Protein 3ZC4 (pdb70)

Solvent-accessible surface area: 58776 Å² total

CATH classification: 1.20.120.1610 (+1 more: 2.30.30.1260)

Structure (mmCIF, N/CA/C/O backbone):
data_3ZC4
#
_entry.id   3ZC4
#
_cell.length_a   285.000
_cell.length_b   53.720
_cell.length_c   216.680
_cell.angle_alpha   90.00
_cell.angle_beta   124.65
_cell.angle_gamma   90.00
#
_symmetry.space_group_name_H-M   'C 1 2 1'
#
loop_
_entity.id
_entity.type
_entity.pdbx_description
1 polymer SSO1398
2 non-polymer DI(HYDROXYETHYL)ETHER
3 water water
#
loop_
_atom_site.group_PDB
_atom_site.id
_atom_site.type_symbol
_atom_site.label_atom_id
_atom_site.label_alt_id
_atom_site.label_comp_id
_atom_site.label_asym_id
_atom_site.label_entity_id
_atom_site.label_seq_id
_atom_site.pdbx_PDB_ins_code
_atom_site.Cartn_x
_atom_site.Cartn_y
_atom_site.Cartn_z
_atom_site.occupancy
_atom_site.B_iso_or_equiv
_atom_site.auth_seq_id
_atom_site.auth_comp_id
_atom_site.auth_asym_id
_atom_site.auth_atom_id
_atom_site.pdbx_PDB_model_num
ATOM 1 N N . PRO A 1 8 ? -1.577 -28.972 246.984 1.00 117.59 6 PRO A N 1
ATOM 2 C CA . PRO A 1 8 ? -1.069 -30.269 246.535 1.00 107.39 6 PRO A CA 1
ATOM 3 C C . PRO A 1 8 ? -0.965 -31.280 247.675 1.00 91.86 6 PRO A C 1
ATOM 4 O O . PRO A 1 8 ? 0.121 -31.789 247.967 1.00 83.60 6 PRO A O 1
ATOM 8 N N . VAL A 1 9 ? -2.102 -31.586 248.291 1.00 90.16 7 VAL A N 1
ATOM 9 C CA . VAL A 1 9 ? -2.133 -32.430 249.487 1.00 79.00 7 VAL A CA 1
ATOM 10 C C . VAL A 1 9 ? -1.396 -33.770 249.281 1.00 69.36 7 VAL A C 1
ATOM 11 O O . VAL A 1 9 ? -0.808 -34.306 250.222 1.00 60.89 7 VAL A O 1
ATOM 15 N N . ALA A 1 10 ? -1.393 -34.315 248.066 1.00 72.39 8 ALA A N 1
ATOM 16 C CA . ALA A 1 10 ? -0.730 -35.606 247.866 1.00 65.55 8 ALA A CA 1
ATOM 17 C C . ALA A 1 10 ? 0.795 -35.598 247.684 1.00 63.31 8 ALA A C 1
ATOM 18 O O . ALA A 1 10 ? 1.488 -36.417 248.289 1.00 55.95 8 ALA A O 1
ATOM 20 N N . GLU A 1 11 ? 1.307 -34.721 246.822 1.00 71.86 9 GLU A N 1
ATOM 21 C CA . GLU A 1 11 ? 2.749 -34.625 246.570 1.00 73.42 9 GLU A CA 1
ATOM 22 C C . GLU A 1 11 ? 3.508 -34.184 247.820 1.00 67.75 9 GLU A C 1
ATOM 23 O O . GLU A 1 11 ? 4.591 -34.709 248.102 1.00 64.74 9 GLU A O 1
ATOM 29 N N . THR A 1 12 ? 2.954 -33.232 248.571 1.00 68.18 10 THR A N 1
ATOM 30 C CA . THR A 1 12 ? 3.623 -32.787 249.800 1.00 64.72 10 THR A CA 1
ATOM 31 C C . THR A 1 12 ? 3.529 -33.866 250.879 1.00 54.02 10 THR A C 1
ATOM 32 O O . THR A 1 12 ? 4.503 -34.109 251.584 1.00 51.25 10 THR A O 1
ATOM 36 N N . ILE A 1 13 ? 2.397 -34.555 250.980 1.00 50.23 11 ILE A N 1
ATOM 37 C CA . ILE A 1 13 ? 2.320 -35.688 251.913 1.00 42.77 11 ILE A CA 1
ATOM 38 C C . ILE A 1 13 ? 3.367 -36.746 251.596 1.00 39.55 11 ILE A C 1
ATOM 39 O O . ILE A 1 13 ? 3.960 -37.303 252.499 1.00 36.00 11 ILE A O 1
ATOM 44 N N . SER A 1 14 ? 3.579 -37.031 250.317 1.00 42.93 12 SER A N 1
ATOM 45 C CA . SER A 1 14 ? 4.523 -38.073 249.937 1.00 42.96 12 SER A CA 1
ATOM 46 C C . SER A 1 14 ? 5.958 -37.640 250.207 1.00 45.11 12 SER A C 1
ATOM 47 O O . SER A 1 14 ? 6.812 -38.483 250.441 1.00 45.33 12 SER A O 1
ATOM 50 N N . LYS A 1 15 ? 6.217 -36.338 250.195 1.00 48.85 13 LYS A N 1
ATOM 51 C CA . LYS A 1 15 ? 7.539 -35.822 250.554 1.00 52.90 13 LYS A CA 1
ATOM 52 C C . LYS A 1 15 ? 7.715 -35.748 252.078 1.00 48.17 13 LYS A C 1
ATOM 53 O O . LYS A 1 15 ? 8.572 -36.433 252.642 1.00 47.72 13 LYS A O 1
ATOM 59 N N . ARG A 1 16 ? 6.886 -34.944 252.737 1.00 46.51 14 ARG A N 1
ATOM 60 C CA . ARG A 1 16 ? 7.086 -34.627 254.151 1.00 45.49 14 ARG A CA 1
ATOM 61 C C . ARG A 1 16 ? 6.767 -35.785 255.094 1.00 39.29 14 ARG A C 1
ATOM 62 O O . ARG A 1 16 ? 7.454 -35.969 256.094 1.00 39.92 14 ARG A O 1
ATOM 70 N N . PHE A 1 17 ? 5.730 -36.561 254.785 1.00 35.10 15 PHE A N 1
ATOM 71 C CA . PHE A 1 17 ? 5.253 -37.602 255.703 1.00 31.79 15 PHE A CA 1
ATOM 72 C C . PHE A 1 17 ? 5.551 -39.008 255.200 1.00 30.55 15 PHE A C 1
ATOM 73 O O . PHE A 1 17 ? 4.916 -39.976 255.590 1.00 29.68 15 PHE A O 1
ATOM 81 N N . TRP A 1 18 ? 6.554 -39.103 254.355 1.00 33.12 16 TRP A N 1
ATOM 82 C CA . TRP A 1 18 ? 7.024 -40.363 253.791 1.00 35.18 16 TRP A CA 1
ATOM 83 C C . TRP A 1 18 ? 7.288 -41.466 254.799 1.00 35.59 16 TRP A C 1
ATOM 84 O O . TRP A 1 18 ? 7.013 -42.631 254.534 1.00 36.89 16 TRP A O 1
ATOM 95 N N . THR A 1 19 ? 7.812 -41.112 255.968 1.00 36.52 17 THR A N 1
ATOM 96 C CA . THR A 1 19 ? 8.109 -42.097 257.017 1.00 39.57 17 THR A CA 1
ATOM 97 C C . THR A 1 19 ? 6.841 -42.673 257.665 1.00 37.90 17 THR A C 1
ATOM 98 O O . THR A 1 19 ? 6.839 -43.827 258.083 1.00 42.12 17 THR A O 1
ATOM 102 N N . LEU A 1 20 ? 5.782 -41.870 257.761 1.00 34.20 18 LEU A N 1
ATOM 103 C CA . LEU A 1 20 ? 4.480 -42.357 258.234 1.00 34.78 18 LEU A CA 1
ATOM 104 C C . LEU A 1 20 ? 3.837 -43.297 257.223 1.00 35.06 18 LEU A C 1
ATOM 105 O O . LEU A 1 20 ? 3.237 -44.300 257.600 1.00 38.92 18 LEU A O 1
ATOM 110 N N . ILE A 1 21 ? 3.939 -42.945 255.940 1.00 26.83 19 ILE A N 1
ATOM 111 C CA . ILE A 1 21 ? 3.408 -43.773 254.852 1.00 26.68 19 ILE A CA 1
ATOM 112 C C . ILE A 1 21 ? 4.038 -45.153 254.942 1.00 26.52 19 ILE A C 1
ATOM 113 O O . ILE A 1 21 ? 3.358 -46.177 254.865 1.00 26.53 19 ILE A O 1
ATOM 118 N N . LYS A 1 22 ? 5.350 -45.158 255.143 1.00 26.93 20 LYS A N 1
ATOM 119 C CA . LYS A 1 22 ? 6.137 -46.382 255.203 1.00 26.95 20 LYS A CA 1
ATOM 120 C C . LYS A 1 22 ? 5.766 -47.235 256.422 1.00 26.99 20 LYS A C 1
ATOM 121 O O . LYS A 1 22 ? 5.702 -48.459 256.334 1.00 26.53 20 LYS A O 1
ATOM 135 N N . LEU A 1 24 ? 2.735 -47.119 258.049 1.00 27.57 22 LEU A N 1
ATOM 136 C CA . LEU A 1 24 ? 1.379 -47.620 257.857 1.00 27.34 22 LEU A CA 1
ATOM 137 C C . LEU A 1 24 ? 1.349 -48.756 256.846 1.00 26.39 22 LEU A C 1
ATOM 138 O O . LEU A 1 24 ? 0.562 -49.693 256.984 1.00 26.40 22 LEU A O 1
ATOM 143 N N . ARG A 1 25 ? 2.222 -48.687 255.846 1.00 25.56 23 ARG A N 1
ATOM 144 C CA . ARG A 1 25 ? 2.333 -49.766 254.863 1.00 25.25 23 ARG A CA 1
ATOM 145 C C . ARG A 1 25 ? 2.834 -51.050 255.522 1.00 25.10 23 ARG A C 1
ATOM 146 O O . ARG A 1 25 ? 2.381 -52.144 255.188 1.00 25.41 23 ARG A O 1
ATOM 154 N N . PHE A 1 26 ? 3.765 -50.902 256.459 1.00 24.73 24 PHE A N 1
ATOM 155 C CA . PHE A 1 26 ? 4.240 -52.019 257.264 1.00 24.84 24 PHE A CA 1
ATOM 156 C C . PHE A 1 26 ? 3.060 -52.697 257.948 1.00 25.27 24 PHE A C 1
ATOM 157 O O . PHE A 1 26 ? 2.948 -53.924 257.919 1.00 25.96 24 PHE A O 1
ATOM 165 N N . TYR A 1 27 ? 2.175 -51.905 258.545 1.00 25.05 25 TYR A N 1
ATOM 166 C CA . TYR A 1 27 ? 0.985 -52.453 259.188 1.00 25.77 25 TYR A CA 1
ATOM 167 C C . TYR A 1 27 ? -0.009 -53.077 258.200 1.00 26.12 25 TYR A C 1
ATOM 168 O O . TYR A 1 27 ? -0.708 -54.030 258.546 1.00 26.99 25 TYR A O 1
ATOM 177 N N . VAL A 1 28 ? -0.088 -52.535 256.985 1.00 25.60 26 VAL A N 1
ATOM 178 C CA . VAL A 1 28 ? -0.941 -53.108 255.947 1.00 25.85 26 VAL A CA 1
ATOM 179 C C . VAL A 1 28 ? -0.445 -54.512 255.600 1.00 26.17 26 VAL A C 1
ATOM 180 O O . VAL A 1 28 ? -1.232 -55.458 255.521 1.00 27.03 26 VAL A O 1
ATOM 184 N N . VAL A 1 29 ? 0.865 -54.654 255.439 1.00 25.76 27 VAL A N 1
ATOM 185 C CA . VAL A 1 29 ? 1.469 -55.948 255.146 1.00 26.46 27 VAL A CA 1
ATOM 186 C C . VAL A 1 29 ? 1.163 -56.978 256.238 1.00 27.81 27 VAL A C 1
ATOM 187 O O . VAL A 1 29 ? 0.898 -58.145 255.938 1.00 28.68 27 VAL A O 1
ATOM 191 N N . LEU A 1 30 ? 1.163 -56.535 257.496 1.00 28.44 28 LEU A N 1
ATOM 192 C CA . LEU A 1 30 ? 0.808 -57.404 258.634 1.00 29.99 28 LEU A CA 1
ATOM 193 C C . LEU A 1 30 ? -0.707 -57.534 258.818 1.00 31.35 28 LEU A C 1
ATOM 194 O O . LEU A 1 30 ? -1.162 -58.211 259.730 1.00 32.33 28 LEU A O 1
ATOM 199 N N . ARG A 1 31 ? -1.472 -56.869 257.956 1.00 31.69 29 ARG A N 1
ATOM 200 C CA . ARG A 1 31 ? -2.931 -56.855 258.021 1.00 33.44 29 ARG A CA 1
ATOM 201 C C . ARG A 1 31 ? -3.486 -56.366 259.359 1.00 34.16 29 ARG A C 1
ATOM 202 O O . ARG A 1 31 ? -4.530 -56.819 259.800 1.00 35.14 29 ARG A O 1
ATOM 210 N N . ARG A 1 32 ? -2.789 -55.423 259.982 1.00 34.07 30 ARG A N 1
ATOM 211 C CA . ARG A 1 32 ? -3.273 -54.795 261.203 1.00 35.23 30 ARG A CA 1
ATOM 212 C C . ARG A 1 32 ? -4.023 -53.528 260.813 1.00 34.40 30 ARG A C 1
ATOM 213 O O . ARG A 1 32 ? -3.563 -52.399 261.026 1.00 33.44 30 ARG A O 1
ATOM 221 N N . PHE A 1 33 ? -5.206 -53.756 260.246 1.00 34.60 31 PHE A N 1
ATOM 222 C CA . PHE A 1 33 ? -6.007 -52.702 259.629 1.00 34.47 31 PHE A CA 1
ATOM 223 C C . PHE A 1 33 ? -6.699 -51.779 260.634 1.00 35.08 31 PHE A C 1
ATOM 224 O O . PHE A 1 33 ? -7.271 -50.763 260.240 1.00 35.23 31 PHE A O 1
ATOM 232 N N . GLY A 1 34 ? -6.643 -52.124 261.918 1.00 35.45 32 GLY A N 1
ATOM 233 C CA . GLY A 1 34 ? -7.100 -51.228 262.965 1.00 36.11 32 GLY A CA 1
ATOM 234 C C . GLY A 1 34 ? -6.390 -49.888 262.924 1.00 35.07 32 GLY A C 1
ATOM 235 O O . GLY A 1 34 ? -6.941 -48.881 263.350 1.00 35.58 32 GLY A O 1
ATOM 236 N N . TYR A 1 35 ? -5.162 -49.877 262.413 1.00 33.61 33 TYR A N 1
ATOM 237 C CA . TYR A 1 35 ? -4.387 -48.643 262.308 1.00 32.94 33 TYR A CA 1
ATOM 238 C C . TYR A 1 35 ? -4.577 -47.924 260.972 1.00 32.34 33 TYR A C 1
ATOM 239 O O . TYR A 1 35 ? -4.075 -46.815 260.800 1.00 32.06 33 TYR A O 1
ATOM 248 N N . ILE A 1 36 ? -5.316 -48.536 260.050 1.00 32.27 34 ILE A N 1
ATOM 249 C CA . ILE A 1 36 ? -5.576 -47.939 258.743 1.00 31.93 34 ILE A CA 1
ATOM 250 C C . ILE A 1 36 ? -7.027 -47.482 258.592 1.00 33.25 34 ILE A C 1
ATOM 251 O O . ILE A 1 36 ? -7.284 -46.345 258.196 1.00 33.60 34 ILE A O 1
ATOM 256 N N . ASP A 1 37 ? -7.971 -48.354 258.945 1.00 34.03 35 ASP A N 1
ATOM 257 C CA . ASP A 1 37 ? -9.394 -48.101 258.707 1.00 35.39 35 ASP A CA 1
ATOM 258 C C . ASP A 1 37 ? -9.907 -46.746 259.223 1.00 36.29 35 ASP A C 1
ATOM 259 O O . ASP A 1 37 ? -10.618 -46.047 258.504 1.00 37.03 35 ASP A O 1
ATOM 264 N N . PRO A 1 38 ? -9.544 -46.357 260.456 1.00 36.36 36 PRO A N 1
ATOM 265 C CA . PRO A 1 38 ? -10.001 -45.046 260.931 1.00 37.52 36 PRO A CA 1
ATOM 266 C C . PRO A 1 38 ? -9.546 -43.865 260.072 1.00 36.95 36 PRO A C 1
ATOM 267 O O . PRO A 1 38 ? -10.282 -42.886 259.947 1.00 38.38 36 PRO A O 1
ATOM 271 N N . LEU A 1 39 ? -8.363 -43.958 259.467 1.00 35.05 37 LEU A N 1
ATOM 272 C CA . LEU A 1 39 ? -7.882 -42.895 258.574 1.00 34.72 37 LEU A CA 1
ATOM 273 C C . LEU A 1 39 ? -8.728 -42.768 257.304 1.00 35.29 37 LEU A C 1
ATOM 274 O O . LEU A 1 39 ? -8.741 -41.723 256.661 1.00 35.57 37 LEU A O 1
ATOM 279 N N . ILE A 1 40 ? -9.435 -43.840 256.953 1.00 35.64 38 ILE A N 1
ATOM 280 C CA . ILE A 1 40 ? -10.291 -43.864 255.768 1.00 36.41 38 ILE A CA 1
ATOM 281 C C . ILE A 1 40 ? -11.756 -43.553 256.082 1.00 38.70 38 ILE A C 1
ATOM 282 O O . ILE A 1 40 ? -12.403 -42.846 255.321 1.00 39.87 38 ILE A O 1
ATOM 287 N N . TYR A 1 41 ? -12.272 -44.079 257.189 1.00 39.65 39 TYR A N 1
ATOM 288 C CA . TYR A 1 41 ? -13.708 -44.030 257.468 1.00 42.07 39 TYR A CA 1
ATOM 289 C C . TYR A 1 41 ? -14.130 -43.077 258.580 1.00 43.72 39 TYR A C 1
ATOM 290 O O . TYR A 1 41 ? -15.273 -42.649 258.599 1.00 45.93 39 TYR A O 1
ATOM 299 N N . SER A 1 42 ? -13.237 -42.745 259.505 1.00 43.09 40 SER A N 1
ATOM 300 C CA . SER A 1 42 ? -13.613 -41.880 260.628 1.00 44.90 40 SER A CA 1
ATOM 301 C C . SER A 1 42 ? -13.691 -40.429 260.192 1.00 46.09 40 SER A C 1
ATOM 302 O O . SER A 1 42 ? -12.851 -39.959 259.431 1.00 44.80 40 SER A O 1
ATOM 305 N N . ILE A 1 43 ? -14.691 -39.718 260.699 1.00 48.99 41 ILE A N 1
ATOM 306 C CA . ILE A 1 43 ? -14.827 -38.287 260.438 1.00 50.84 41 ILE A CA 1
ATOM 307 C C . ILE A 1 43 ? -14.354 -37.458 261.636 1.00 51.93 41 ILE A C 1
ATOM 308 O O . ILE A 1 43 ? -14.571 -36.248 261.675 1.00 53.72 41 ILE A O 1
ATOM 313 N N . ASP A 1 44 ? -13.706 -38.114 262.601 1.00 51.16 42 ASP A N 1
ATOM 314 C CA . ASP A 1 44 ? -13.295 -37.491 263.863 1.00 52.38 42 ASP A CA 1
ATOM 315 C C . ASP A 1 44 ? -11.770 -37.451 263.997 1.00 50.56 42 ASP A C 1
ATOM 316 O O . ASP A 1 44 ? -11.133 -38.502 264.114 1.00 48.98 42 ASP A O 1
ATOM 321 N N . PRO A 1 45 ? -11.176 -36.243 263.981 1.00 51.31 43 PRO A N 1
ATOM 322 C CA . PRO A 1 45 ? -9.722 -36.127 264.112 1.00 49.78 43 PRO A CA 1
ATOM 323 C C . PRO A 1 45 ? -9.175 -36.681 265.431 1.00 49.66 43 PRO A C 1
ATOM 324 O O . PRO A 1 45 ? -8.066 -37.207 265.453 1.00 47.67 43 PRO A O 1
ATOM 328 N N . LYS A 1 46 ? -9.941 -36.547 266.513 1.00 51.97 44 LYS A N 1
ATOM 329 C CA . LYS A 1 46 ? -9.540 -37.079 267.820 1.00 51.94 44 LYS A CA 1
ATOM 330 C C . LYS A 1 46 ? -9.374 -38.596 267.763 1.00 49.85 44 LYS A C 1
ATOM 331 O O . LYS A 1 46 ? -8.412 -39.134 268.287 1.00 48.53 44 LYS A O 1
ATOM 337 N N . GLN A 1 47 ? -10.324 -39.271 267.125 1.00 49.87 45 GLN A N 1
ATOM 338 C CA . GLN A 1 47 ? -10.289 -40.723 266.976 1.00 48.39 45 GLN A CA 1
ATOM 339 C C . GLN A 1 47 ? -9.100 -41.158 266.115 1.00 45.36 45 GLN A C 1
ATOM 340 O O . GLN A 1 47 ? -8.459 -42.166 266.403 1.00 43.83 45 GLN A O 1
ATOM 346 N N . ILE A 1 48 ? -8.804 -40.392 265.070 1.00 44.45 46 ILE A N 1
ATOM 347 C CA . ILE A 1 48 ? -7.678 -40.700 264.186 1.00 42.02 46 ILE A CA 1
ATOM 348 C C . ILE A 1 48 ? -6.345 -40.516 264.911 1.00 41.24 46 ILE A C 1
ATOM 349 O O . ILE A 1 48 ? -5.454 -41.356 264.798 1.00 39.60 46 ILE A O 1
ATOM 354 N N . LYS A 1 49 ? -6.218 -39.427 265.664 1.00 42.57 47 LYS A N 1
ATOM 355 C CA . LYS A 1 49 ? -5.019 -39.186 266.462 1.00 42.12 47 LYS A CA 1
ATOM 356 C C . LYS A 1 49 ? -4.813 -40.258 267.537 1.00 41.98 47 LYS A C 1
ATOM 357 O O . LYS A 1 49 ? -3.684 -40.662 267.796 1.00 40.89 47 LYS A O 1
ATOM 363 N N . ASP A 1 50 ? -5.897 -40.718 268.158 1.00 43.36 48 ASP A N 1
ATOM 364 C CA . ASP A 1 50 ? -5.828 -41.851 269.087 1.00 43.31 48 ASP A CA 1
ATOM 365 C C . ASP A 1 50 ? -5.241 -43.090 268.442 1.00 40.85 48 ASP A C 1
ATOM 366 O O . ASP A 1 50 ? -4.367 -43.735 269.000 1.00 40.04 48 ASP A O 1
ATOM 371 N N . VAL A 1 51 ? -5.748 -43.432 267.269 1.00 39.79 49 VAL A N 1
ATOM 372 C CA . VAL A 1 51 ? -5.310 -44.639 266.590 1.00 38.01 49 VAL A CA 1
ATOM 373 C C . VAL A 1 51 ? -3.839 -44.522 266.204 1.00 36.22 49 VAL A C 1
ATOM 374 O O . VAL A 1 51 ? -3.093 -45.483 266.325 1.00 35.25 49 VAL A O 1
ATOM 378 N N . LEU A 1 52 ? -3.431 -43.346 265.737 1.00 35.92 50 LEU A N 1
ATOM 379 C CA . LEU A 1 52 ? -2.051 -43.143 265.329 1.00 34.50 50 LEU A CA 1
ATOM 380 C C . LEU A 1 52 ? -1.113 -43.215 266.523 1.00 34.70 50 LEU A C 1
ATOM 381 O O . LEU A 1 52 ? 0.009 -43.718 266.402 1.00 33.64 50 LEU A O 1
ATOM 386 N N . SER A 1 53 ? -1.555 -42.708 267.672 1.00 36.04 51 SER A N 1
ATOM 387 C CA . SER A 1 53 ? -0.737 -42.789 268.882 1.00 36.27 51 SER A CA 1
ATOM 388 C C . SER A 1 53 ? -0.535 -44.247 269.268 1.00 35.56 51 SER A C 1
ATOM 389 O O . SER A 1 53 ? 0.544 -44.631 269.702 1.00 35.22 51 SER A O 1
ATOM 392 N N . GLU A 1 54 ? -1.571 -45.059 269.099 1.00 35.74 52 GLU A N 1
ATOM 393 C CA . GLU A 1 54 ? -1.467 -46.492 269.361 1.00 35.53 52 GLU A CA 1
ATOM 394 C C . GLU A 1 54 ? -0.557 -47.159 268.341 1.00 33.71 52 GLU A C 1
ATOM 395 O O . GLU A 1 54 ? 0.214 -48.045 268.681 1.00 33.21 52 GLU A O 1
ATOM 401 N N . ALA A 1 55 ? -0.656 -46.722 267.090 1.00 32.71 53 ALA A N 1
ATOM 402 C CA . ALA A 1 55 ? 0.183 -47.242 266.020 1.00 31.12 53 ALA A CA 1
ATOM 403 C C . ALA A 1 55 ? 1.655 -46.941 266.298 1.00 30.45 53 ALA A C 1
ATOM 404 O O . ALA A 1 55 ? 2.508 -47.815 266.143 1.00 29.85 53 ALA A O 1
ATOM 406 N N . LEU A 1 56 ? 1.943 -45.708 266.708 1.00 30.68 54 LEU A N 1
ATOM 407 C CA . LEU A 1 56 ? 3.320 -45.291 267.006 1.00 30.22 54 LEU A CA 1
ATOM 408 C C . LEU A 1 56 ? 3.895 -46.038 268.198 1.00 30.78 54 LEU A C 1
ATOM 409 O O . LEU A 1 56 ? 5.065 -46.401 268.205 1.00 30.41 54 LEU A O 1
ATOM 414 N N . ARG A 1 57 ? 3.062 -46.281 269.200 1.00 32.06 55 ARG A N 1
ATOM 415 C CA . ARG A 1 57 ? 3.485 -47.025 270.381 1.00 32.91 55 ARG A CA 1
ATOM 416 C C . ARG A 1 57 ? 3.782 -48.493 270.067 1.00 32.70 55 ARG A C 1
ATOM 417 O O . ARG A 1 57 ? 4.800 -49.018 270.501 1.00 32.88 55 ARG A O 1
ATOM 425 N N . GLU A 1 58 ? 2.897 -49.159 269.329 1.00 32.73 56 GLU A N 1
ATOM 426 C CA . GLU A 1 58 ? 3.139 -50.555 268.950 1.00 32.74 56 GLU A CA 1
ATOM 427 C C . GLU A 1 58 ? 4.394 -50.645 268.082 1.00 31.45 56 GLU A C 1
ATOM 428 O O . GLU A 1 58 ? 5.108 -51.636 268.126 1.00 31.41 56 GLU A O 1
ATOM 434 N N . PHE A 1 59 ? 4.662 -49.601 267.311 1.00 30.56 57 PHE A N 1
ATOM 435 C CA . PHE A 1 59 ? 5.820 -49.583 266.431 1.00 29.87 57 PHE A CA 1
ATOM 436 C C . PHE A 1 59 ? 7.137 -49.623 267.211 1.00 30.24 57 PHE A C 1
ATOM 437 O O . PHE A 1 59 ? 8.100 -50.237 266.763 1.00 29.70 57 PHE A O 1
ATOM 445 N N . VAL A 1 60 ? 7.162 -49.002 268.390 1.00 31.07 58 VAL A N 1
ATOM 446 C CA . VAL A 1 60 ? 8.340 -49.053 269.253 1.00 31.65 58 VAL A CA 1
ATOM 447 C C . VAL A 1 60 ? 8.589 -50.475 269.783 1.00 32.17 58 VAL A C 1
ATOM 448 O O . VAL A 1 60 ? 9.732 -50.872 269.964 1.00 32.52 58 VAL A O 1
ATOM 452 N N . SER A 1 61 ? 7.530 -51.246 270.019 1.00 32.55 59 SER A N 1
ATOM 453 C CA . SER A 1 61 ? 7.687 -52.656 270.389 1.00 33.31 59 SER A CA 1
ATOM 454 C C . SER A 1 61 ? 8.444 -53.403 269.313 1.00 32.66 59 SER A C 1
ATOM 455 O O . SER A 1 61 ? 9.309 -54.221 269.611 1.00 33.49 59 SER A O 1
ATOM 458 N N . TYR A 1 62 ? 8.114 -53.119 268.057 1.00 31.56 60 TYR A N 1
ATOM 459 C CA . TYR A 1 62 ? 8.790 -53.757 266.937 1.00 31.18 60 TYR A CA 1
ATOM 460 C C . TYR A 1 62 ? 10.232 -53.273 266.824 1.00 31.14 60 TYR A C 1
ATOM 461 O O . TYR A 1 62 ? 11.144 -54.084 266.748 1.00 31.63 60 TYR A O 1
ATOM 470 N N . THR A 1 63 ? 10.435 -51.958 266.826 1.00 30.77 61 THR A N 1
ATOM 471 C CA . THR A 1 63 ? 11.775 -51.411 266.632 1.00 30.93 61 THR A CA 1
ATOM 472 C C . THR A 1 63 ? 12.713 -51.775 267.774 1.00 32.52 61 THR A C 1
ATOM 473 O O . THR A 1 63 ? 13.916 -51.865 267.569 1.00 33.42 61 THR A O 1
ATOM 477 N N . SER A 1 64 ? 12.169 -51.998 268.965 1.00 33.69 62 SER A N 1
ATOM 478 C CA . SER A 1 64 ? 12.976 -52.362 270.130 1.00 35.29 62 SER A CA 1
ATOM 479 C C . SER A 1 64 ? 13.322 -53.847 270.203 1.00 36.64 62 SER A C 1
ATOM 480 O O . SER A 1 64 ? 14.261 -54.217 270.889 1.00 38.22 62 SER A O 1
ATOM 483 N N . SER A 1 65 ? 12.553 -54.693 269.521 1.00 36.92 63 SER A N 1
ATOM 484 C CA . SER A 1 65 ? 12.697 -56.154 269.626 1.00 38.48 63 SER A CA 1
ATOM 485 C C . SER A 1 65 ? 13.344 -56.773 268.396 1.00 38.66 63 SER A C 1
ATOM 486 O O . SER A 1 65 ? 13.520 -57.987 268.326 1.00 39.74 63 SER A O 1
ATOM 489 N N . SER A 1 66 ? 13.672 -55.941 267.414 1.00 37.79 64 SER A N 1
ATOM 490 C CA . SER A 1 66 ? 14.096 -56.430 266.111 1.00 37.70 64 SER A CA 1
ATOM 491 C C . SER A 1 66 ? 15.378 -57.263 266.173 1.00 39.38 64 SER A C 1
ATOM 492 O O . SER A 1 66 ? 16.198 -57.132 267.091 1.00 40.46 64 SER A O 1
ATOM 495 N N . SER A 1 67 ? 15.517 -58.124 265.171 1.00 39.90 65 SER A N 1
ATOM 496 C CA . SER A 1 67 ? 16.726 -58.902 264.922 1.00 41.37 65 SER A CA 1
ATOM 497 C C . SER A 1 67 ? 17.267 -58.491 263.554 1.00 40.19 65 SER A C 1
ATOM 498 O O . SER A 1 67 ? 16.533 -57.930 262.744 1.00 38.86 65 SER A O 1
ATOM 501 N N . SER A 1 68 ? 18.533 -58.789 263.288 1.00 41.09 66 SER A N 1
ATOM 502 C CA . SER A 1 68 ? 19.135 -58.508 261.987 1.00 40.56 66 SER A CA 1
ATOM 503 C C . SER A 1 68 ? 19.213 -59.765 261.140 1.00 41.16 66 SER A C 1
ATOM 504 O O . SER A 1 68 ? 19.422 -60.856 261.660 1.00 43.19 66 SER A O 1
ATOM 507 N N . ARG A 1 69 ? 19.021 -59.606 259.837 1.00 39.75 67 ARG A N 1
ATOM 508 C CA . ARG A 1 69 ? 19.193 -60.698 258.888 1.00 40.44 67 ARG A CA 1
ATOM 509 C C . ARG A 1 69 ? 19.851 -60.187 257.621 1.00 39.65 67 ARG A C 1
ATOM 510 O O . ARG A 1 69 ? 19.801 -58.993 257.318 1.00 37.78 67 ARG A O 1
ATOM 518 N N . SER A 1 70 ? 20.469 -61.106 256.884 1.00 40.65 68 SER A N 1
ATOM 519 C CA . SER A 1 70 ? 20.960 -60.805 255.554 1.00 40.16 68 SER A CA 1
ATOM 520 C C . SER A 1 70 ? 19.796 -60.968 254.590 1.00 38.73 68 SER A C 1
ATOM 521 O O . SER A 1 70 ? 19.269 -62.065 254.418 1.00 39.43 68 SER A O 1
ATOM 524 N N . ILE A 1 71 ? 19.387 -59.863 253.977 1.00 36.77 69 ILE A N 1
ATOM 525 C CA . ILE A 1 71 ? 18.238 -59.863 253.083 1.00 35.54 69 ILE A CA 1
ATOM 526 C C . ILE A 1 71 ? 18.680 -59.548 251.660 1.00 35.70 69 ILE A C 1
ATOM 527 O O . ILE A 1 71 ? 19.708 -58.906 251.455 1.00 35.97 69 ILE A O 1
ATOM 532 N N . VAL A 1 72 ? 17.889 -59.987 250.687 1.00 35.46 70 VAL A N 1
ATOM 533 C CA . VAL A 1 72 ? 18.146 -59.700 249.281 1.00 35.49 70 VAL A CA 1
ATOM 534 C C . VAL A 1 72 ? 17.538 -58.341 248.939 1.00 33.77 70 VAL A C 1
ATOM 535 O O . VAL A 1 72 ? 16.316 -58.182 248.929 1.00 32.79 70 VAL A O 1
ATOM 539 N N . ILE A 1 73 ? 18.385 -57.353 248.674 1.00 50.52 71 ILE A N 1
ATOM 540 C CA . ILE A 1 73 ? 17.899 -56.016 248.318 1.00 50.74 71 ILE A CA 1
ATOM 541 C C . ILE A 1 73 ? 17.815 -55.824 246.801 1.00 54.15 71 ILE A C 1
ATOM 542 O O . ILE A 1 73 ? 17.137 -54.915 246.328 1.00 55.70 71 ILE A O 1
ATOM 547 N N . TYR A 1 74 ? 18.493 -56.687 246.046 1.00 56.49 72 TYR A N 1
ATOM 548 C CA . TYR A 1 74 ? 18.391 -56.724 244.582 1.00 61.14 72 TYR A CA 1
ATOM 549 C C . TYR A 1 74 ? 18.498 -58.177 244.085 1.00 64.17 72 TYR A C 1
ATOM 550 O O . TYR A 1 74 ? 19.553 -58.797 244.165 1.00 64.08 72 TYR A O 1
ATOM 559 N N . ASP A 1 75 ? 17.397 -58.711 243.569 1.00 67.79 73 ASP A N 1
ATOM 560 C CA . ASP A 1 75 ? 17.284 -60.143 243.269 1.00 71.59 73 ASP A CA 1
ATOM 561 C C . ASP A 1 75 ? 17.674 -60.477 241.824 1.00 77.60 73 ASP A C 1
ATOM 562 O O . ASP A 1 75 ? 16.885 -60.301 240.898 1.00 82.34 73 ASP A O 1
ATOM 567 N N . ASP A 1 76 ? 18.895 -60.974 241.653 1.00 78.12 74 ASP A N 1
ATOM 568 C CA . ASP A 1 76 ? 19.439 -61.359 240.355 1.00 84.25 74 ASP A CA 1
ATOM 569 C C . ASP A 1 76 ? 19.614 -62.861 240.426 1.00 87.69 74 ASP A C 1
ATOM 570 O O . ASP A 1 76 ? 20.034 -63.363 241.454 1.00 84.26 74 ASP A O 1
ATOM 575 N N . PRO A 1 77 ? 19.307 -63.591 239.350 1.00 95.44 75 PRO A N 1
ATOM 576 C CA . PRO A 1 77 ? 19.644 -65.012 239.435 1.00 99.64 75 PRO A CA 1
ATOM 577 C C . PRO A 1 77 ? 21.136 -65.290 239.672 1.00 98.20 75 PRO A C 1
ATOM 578 O O . PRO A 1 77 ? 21.465 -66.294 240.299 1.00 98.96 75 PRO A O 1
ATOM 582 N N . LYS A 1 78 ? 22.020 -64.402 239.210 1.00 96.53 76 LYS A N 1
ATOM 583 C CA . LYS A 1 78 ? 23.457 -64.683 239.187 1.00 96.90 76 LYS A CA 1
ATOM 584 C C . LYS A 1 78 ? 24.256 -63.915 240.265 1.00 89.02 76 LYS A C 1
ATOM 585 O O . LYS A 1 78 ? 25.111 -64.503 240.928 1.00 88.42 76 LYS A O 1
ATOM 591 N N . ASN A 1 79 ? 23.983 -62.622 240.450 1.00 84.00 77 ASN A N 1
ATOM 592 C CA . ASN A 1 79 ? 24.677 -61.820 241.485 1.00 77.41 77 ASN A CA 1
ATOM 593 C C . ASN A 1 79 ? 23.723 -61.086 242.373 1.00 71.94 77 ASN A C 1
ATOM 594 O O . ASN A 1 79 ? 23.636 -59.843 242.297 1.00 69.82 77 ASN A O 1
ATOM 599 N N . PRO A 1 80 ? 23.004 -61.832 243.215 1.00 70.12 78 PRO A N 1
ATOM 600 C CA . PRO A 1 80 ? 22.068 -61.189 244.124 1.00 65.28 78 PRO A CA 1
ATOM 601 C C . PRO A 1 80 ? 22.813 -60.293 245.094 1.00 60.45 78 PRO A C 1
ATOM 602 O O . PRO A 1 80 ? 23.802 -60.711 245.689 1.00 59.92 78 PRO A O 1
ATOM 606 N N . VAL A 1 81 ? 22.344 -59.059 245.235 1.00 57.81 79 VAL A N 1
ATOM 607 C CA . VAL A 1 81 ? 22.948 -58.128 246.167 1.00 54.50 79 VAL A CA 1
ATOM 608 C C . VAL A 1 81 ? 22.208 -58.328 247.487 1.00 51.40 79 VAL A C 1
ATOM 609 O O . VAL A 1 81 ? 20.979 -58.208 247.564 1.00 50.59 79 VAL A O 1
ATOM 613 N N . THR A 1 82 ? 22.969 -58.671 248.512 1.00 50.25 80 THR A N 1
ATOM 614 C CA . THR A 1 82 ? 22.424 -58.829 249.847 1.00 48.19 80 THR A CA 1
ATOM 615 C C . THR A 1 82 ? 22.961 -57.735 250.765 1.00 46.94 80 THR A C 1
ATOM 616 O O . THR A 1 82 ? 24.003 -57.146 250.502 1.00 47.96 80 THR A O 1
ATOM 620 N N . ALA A 1 83 ? 22.228 -57.474 251.839 1.00 45.53 81 ALA A N 1
ATOM 621 C CA . ALA A 1 83 ? 22.564 -56.426 252.803 1.00 45.54 81 ALA A CA 1
ATOM 622 C C . ALA A 1 83 ? 22.080 -56.836 254.181 1.00 45.40 81 ALA A C 1
ATOM 623 O O . ALA A 1 83 ? 21.070 -57.525 254.305 1.00 44.54 81 ALA A O 1
ATOM 625 N N . GLN A 1 84 ? 22.816 -56.439 255.214 1.00 47.16 82 GLN A N 1
ATOM 626 C CA . GLN A 1 84 ? 22.361 -56.581 256.584 1.00 48.03 82 GLN A CA 1
ATOM 627 C C . GLN A 1 84 ? 21.235 -55.586 256.809 1.00 47.18 82 GLN A C 1
ATOM 628 O O . GLN A 1 84 ? 21.415 -54.405 256.537 1.00 47.90 82 GLN A O 1
ATOM 634 N N . ALA A 1 85 ? 20.112 -56.051 257.349 1.00 46.38 83 ALA A N 1
ATOM 635 C CA . ALA A 1 85 ? 18.973 -55.180 257.637 1.00 46.09 83 ALA A CA 1
ATOM 636 C C . ALA A 1 85 ? 18.277 -55.603 258.921 1.00 47.20 83 ALA A C 1
ATOM 637 O O . ALA A 1 85 ? 18.263 -56.787 259.241 1.00 47.39 83 ALA A O 1
ATOM 639 N N . PRO A 1 86 ? 17.727 -54.631 259.674 1.00 48.91 84 PRO A N 1
ATOM 640 C CA . PRO A 1 86 ? 16.911 -54.967 260.836 1.00 50.34 84 PRO A CA 1
ATOM 641 C C . PRO A 1 86 ? 15.541 -55.422 260.395 1.00 48.01 84 PRO A C 1
ATOM 642 O O . PRO A 1 86 ? 14.922 -54.768 259.562 1.00 46.65 84 PRO A O 1
ATOM 646 N N . CYS A 1 87 ? 15.096 -56.562 260.908 1.00 48.50 85 CYS A N 1
ATOM 647 C CA . CYS A 1 87 ? 13.791 -57.115 260.538 1.00 47.15 85 CYS A CA 1
ATOM 648 C C . CYS A 1 87 ? 12.840 -56.989 261.709 1.00 48.59 85 CYS A C 1
ATOM 649 O O . CYS A 1 87 ? 13.072 -57.576 262.768 1.00 51.21 85 CYS A O 1
ATOM 652 N N . LEU A 1 88 ? 11.816 -56.163 261.541 1.00 47.69 86 LEU A N 1
ATOM 653 C CA . LEU A 1 88 ? 10.856 -55.920 262.605 1.00 49.46 86 LEU A CA 1
ATOM 654 C C . LEU A 1 88 ? 10.000 -57.163 262.829 1.00 49.21 86 LEU A C 1
ATOM 655 O O . LEU A 1 88 ? 9.680 -57.495 263.962 1.00 51.81 86 LEU A O 1
ATOM 660 N N . VAL A 1 89 ? 9.649 -57.846 261.745 1.00 47.00 87 VAL A N 1
ATOM 661 C CA . VAL A 1 89 ? 8.977 -59.140 261.814 1.00 47.60 87 VAL A CA 1
ATOM 662 C C . VAL A 1 89 ? 9.655 -60.103 260.848 1.00 46.90 87 VAL A C 1
ATOM 663 O O . VAL A 1 89 ? 9.966 -59.738 259.718 1.00 45.22 87 VAL A O 1
ATOM 667 N N . VAL A 1 90 ? 9.931 -61.315 261.316 1.00 48.96 88 VAL A N 1
ATOM 668 C CA . VAL A 1 90 ? 10.369 -62.392 260.447 1.00 49.68 88 VAL A CA 1
ATOM 669 C C . VAL A 1 90 ? 9.195 -63.335 260.274 1.00 51.94 88 VAL A C 1
ATOM 670 O O . VAL A 1 90 ? 8.766 -63.971 261.225 1.00 54.55 88 VAL A O 1
ATOM 674 N N . ALA A 1 91 ? 8.685 -63.424 259.056 1.00 51.92 89 ALA A N 1
ATOM 675 C CA . ALA A 1 91 ? 7.488 -64.207 258.784 1.00 54.97 89 ALA A CA 1
ATOM 676 C C . ALA A 1 91 ? 7.808 -65.426 257.939 1.00 58.63 89 ALA A C 1
ATOM 677 O O . ALA A 1 91 ? 8.628 -65.361 257.025 1.00 57.85 89 ALA A O 1
ATOM 679 N N . LYS A 1 92 ? 7.148 -66.536 258.257 1.00 63.45 90 LYS A N 1
ATOM 680 C CA . LYS A 1 92 ? 7.178 -67.721 257.412 1.00 68.75 90 LYS A CA 1
ATOM 681 C C . LYS A 1 92 ? 6.407 -67.395 256.135 1.00 69.91 90 LYS A C 1
ATOM 682 O O . LYS A 1 92 ? 5.454 -66.618 256.156 1.00 68.27 90 LYS A O 1
ATOM 688 N N . ARG A 1 93 ? 6.827 -67.992 255.027 1.00 73.72 91 ARG A N 1
ATOM 689 C CA . ARG A 1 93 ? 6.225 -67.729 253.719 1.00 76.18 91 ARG A CA 1
ATOM 690 C C . ARG A 1 93 ? 4.695 -67.873 253.721 1.00 79.97 91 ARG A C 1
ATOM 691 O O . ARG A 1 93 ? 3.993 -67.083 253.096 1.00 79.83 91 ARG A O 1
ATOM 699 N N . ASP A 1 94 ? 4.188 -68.858 254.458 1.00 49.56 92 ASP A N 1
ATOM 700 C CA . ASP A 1 94 ? 2.746 -69.125 254.532 1.00 51.67 92 ASP A CA 1
ATOM 701 C C . ASP A 1 94 ? 1.985 -68.261 255.557 1.00 50.73 92 ASP A C 1
ATOM 702 O O . ASP A 1 94 ? 0.814 -68.512 255.822 1.00 52.89 92 ASP A O 1
ATOM 707 N N . GLU A 1 95 ? 2.653 -67.277 256.154 1.00 48.14 93 GLU A N 1
ATOM 708 C CA . GLU A 1 95 ? 2.002 -66.332 257.069 1.00 47.18 93 GLU A CA 1
ATOM 709 C C . GLU A 1 95 ? 1.732 -64.996 256.390 1.00 43.99 93 GLU A C 1
ATOM 710 O O . GLU A 1 95 ? 1.163 -64.090 256.997 1.00 42.95 93 GLU A O 1
ATOM 716 N N . ILE A 1 96 ? 2.159 -64.873 255.135 1.00 42.88 94 ILE A N 1
ATOM 717 C CA . ILE A 1 96 ? 1.990 -63.650 254.360 1.00 40.48 94 ILE A CA 1
ATOM 718 C C . ILE A 1 96 ? 1.204 -63.974 253.101 1.00 41.66 94 ILE A C 1
ATOM 719 O O . ILE A 1 96 ? 1.487 -64.971 252.450 1.00 43.77 94 ILE A O 1
ATOM 724 N N . PRO A 1 97 ? 0.202 -63.144 252.764 1.00 41.08 95 PRO A N 1
ATOM 725 C CA . PRO A 1 97 ? -0.568 -63.349 251.539 1.00 42.65 95 PRO A CA 1
ATOM 726 C C . PRO A 1 97 ? 0.322 -63.493 250.303 1.00 42.37 95 PRO A C 1
ATOM 727 O O . PRO A 1 97 ? 1.288 -62.746 250.153 1.00 40.18 95 PRO A O 1
ATOM 731 N N . GLN A 1 98 ? -0.018 -64.431 249.424 1.00 44.88 96 GLN A N 1
ATOM 732 C CA . GLN A 1 98 ? 0.821 -64.761 248.265 1.00 45.48 96 GLN A CA 1
ATOM 733 C C . GLN A 1 98 ? 1.123 -63.582 247.354 1.00 43.65 96 GLN A C 1
ATOM 734 O O . GLN A 1 98 ? 2.222 -63.467 246.824 1.00 42.91 96 GLN A O 1
ATOM 740 N N . ASN A 1 99 ? 0.145 -62.699 247.182 1.00 43.18 97 ASN A N 1
ATOM 741 C CA . ASN A 1 99 ? 0.311 -61.536 246.310 1.00 41.88 97 ASN A CA 1
ATOM 742 C C . ASN A 1 99 ? 1.144 -60.404 246.919 1.00 38.50 97 ASN A C 1
ATOM 743 O O . ASN A 1 99 ? 1.634 -59.540 246.193 1.00 38.20 97 ASN A O 1
ATOM 748 N N . PHE A 1 100 ? 1.297 -60.400 248.237 1.00 36.55 98 PHE A N 1
ATOM 749 C CA . PHE A 1 100 ? 1.891 -59.254 248.925 1.00 33.88 98 PHE A CA 1
ATOM 750 C C . PHE A 1 100 ? 3.372 -58.998 248.606 1.00 33.11 98 PHE A C 1
ATOM 751 O O . PHE A 1 100 ? 3.756 -57.845 248.399 1.00 31.84 98 PHE A O 1
ATOM 759 N N . PRO A 1 101 ? 4.204 -60.055 248.550 1.00 34.23 99 PRO A N 1
ATOM 760 C CA . PRO A 1 101 ? 5.627 -59.815 248.247 1.00 34.07 99 PRO A CA 1
ATOM 761 C C . PRO A 1 101 ? 5.882 -59.036 246.962 1.00 34.75 99 PRO A C 1
ATOM 762 O O . PRO A 1 101 ? 6.797 -58.224 246.924 1.00 34.28 99 PRO A O 1
ATOM 766 N N . SER A 1 102 ? 5.075 -59.262 245.935 1.00 36.59 100 SER A N 1
ATOM 767 C CA . SER A 1 102 ? 5.254 -58.552 244.672 1.00 37.98 100 SER A CA 1
ATOM 768 C C . SER A 1 102 ? 4.577 -57.170 244.659 1.00 36.90 100 SER A C 1
ATOM 769 O O . SER A 1 102 ? 4.878 -56.346 243.800 1.00 37.85 100 SER A O 1
ATOM 772 N N . ILE A 1 103 ? 3.654 -56.925 245.588 1.00 35.51 101 ILE A N 1
ATOM 773 C CA . ILE A 1 103 ? 2.987 -55.621 245.687 1.00 34.61 101 ILE A CA 1
ATOM 774 C C . ILE A 1 103 ? 3.821 -54.683 246.555 1.00 32.73 101 ILE A C 1
ATOM 775 O O . ILE A 1 103 ? 4.175 -53.583 246.132 1.00 32.76 101 ILE A O 1
ATOM 780 N N . TYR A 1 104 ? 4.137 -55.129 247.765 1.00 31.59 102 TYR A N 1
ATOM 781 C CA . TYR A 1 104 ? 4.850 -54.301 248.724 1.00 30.17 102 TYR A CA 1
ATOM 782 C C . TYR A 1 104 ? 6.338 -54.690 248.750 1.00 30.84 102 TYR A C 1
ATOM 783 O O . TYR A 1 104 ? 6.854 -55.186 249.750 1.00 30.47 102 TYR A O 1
ATOM 792 N N . ARG A 1 105 ? 7.013 -54.430 247.633 1.00 32.51 103 ARG A N 1
ATOM 793 C CA . ARG A 1 105 ? 8.358 -54.944 247.376 1.00 33.93 103 ARG A CA 1
ATOM 794 C C . ARG A 1 105 ? 9.457 -54.350 248.238 1.00 33.00 103 ARG A C 1
ATOM 795 O O . ARG A 1 105 ? 10.532 -54.944 248.351 1.00 34.05 103 ARG A O 1
ATOM 803 N N . TYR A 1 106 ? 9.218 -53.172 248.811 1.00 31.24 104 TYR A N 1
ATOM 804 C CA . TYR A 1 106 ? 10.213 -52.531 249.661 1.00 30.48 104 TYR A CA 1
ATOM 805 C C . TYR A 1 106 ? 9.808 -52.575 251.134 1.00 28.36 104 TYR A C 1
ATOM 806 O O . TYR A 1 106 ? 10.386 -51.875 251.960 1.00 28.00 104 TYR A O 1
ATOM 815 N N . THR A 1 107 ? 8.827 -53.421 251.438 1.00 27.33 105 THR A N 1
ATOM 816 C CA . THR A 1 107 ? 8.415 -53.724 252.807 1.00 26.18 105 THR A CA 1
ATOM 817 C C . THR A 1 107 ? 8.556 -55.226 253.125 1.00 26.81 105 THR A C 1
ATOM 818 O O . THR A 1 107 ? 8.692 -55.603 254.295 1.00 27.00 105 THR A O 1
ATOM 822 N N . ILE A 1 108 ? 8.569 -56.071 252.093 1.00 27.50 106 ILE A N 1
ATOM 823 C CA . ILE A 1 108 ? 8.758 -57.521 252.241 1.00 28.40 106 ILE A CA 1
ATOM 824 C C . ILE A 1 108 ? 10.031 -57.929 251.494 1.00 29.58 106 ILE A C 1
ATOM 825 O O . ILE A 1 108 ? 10.130 -57.715 250.283 1.00 30.51 106 ILE A O 1
ATOM 830 N N . TYR A 1 109 ? 10.991 -58.513 252.206 1.00 29.98 107 TYR A N 1
ATOM 831 C CA . TYR A 1 109 ? 12.281 -58.882 251.618 1.00 31.74 107 TYR A CA 1
ATOM 832 C C . TYR A 1 109 ? 12.600 -60.359 251.830 1.00 33.67 107 TYR A C 1
ATOM 833 O O . TYR A 1 109 ? 12.314 -60.916 252.889 1.00 33.75 107 TYR A O 1
ATOM 842 N N . LYS A 1 110 ? 13.182 -60.996 250.818 1.00 35.89 108 LYS A N 1
ATOM 843 C CA . LYS A 1 110 ? 13.635 -62.375 250.955 1.00 38.26 108 LYS A CA 1
ATOM 844 C C . LYS A 1 110 ? 14.859 -62.405 251.864 1.00 39.23 108 LYS A C 1
ATOM 845 O O . LYS A 1 110 ? 15.781 -61.612 251.686 1.00 39.56 108 LYS A O 1
ATOM 851 N N . ILE A 1 111 ? 14.850 -63.292 252.852 1.00 40.02 109 ILE A N 1
ATOM 852 C CA . ILE A 1 111 ? 16.022 -63.510 253.686 1.00 41.85 109 ILE A CA 1
ATOM 853 C C . ILE A 1 111 ? 16.914 -64.508 252.957 1.00 45.10 109 ILE A C 1
ATOM 854 O O . ILE A 1 111 ? 16.469 -65.597 252.606 1.00 46.36 109 ILE A O 1
ATOM 859 N N . ASP A 1 112 ? 18.168 -64.127 252.725 1.00 46.91 110 ASP A N 1
ATOM 860 C CA . ASP A 1 112 ? 19.096 -64.927 251.932 1.00 50.37 110 ASP A CA 1
ATOM 861 C C . ASP A 1 112 ? 19.272 -66.319 252.527 1.00 52.80 110 ASP A C 1
ATOM 862 O O . ASP A 1 112 ? 19.425 -66.461 253.744 1.00 52.94 110 ASP A O 1
ATOM 867 N N . LYS A 1 113 ? 19.285 -67.331 251.657 1.00 55.29 111 LYS A N 1
ATOM 868 C CA . LYS A 1 113 ? 19.502 -68.734 252.059 1.00 58.47 111 LYS A CA 1
ATOM 869 C C . LYS A 1 113 ? 18.420 -69.216 253.008 1.00 57.35 111 LYS A C 1
ATOM 870 O O . LYS A 1 113 ? 18.680 -69.933 253.969 1.00 59.07 111 LYS A O 1
ATOM 876 N N . SER A 1 114 ? 17.199 -68.796 252.722 1.00 55.13 112 SER A N 1
ATOM 877 C CA . SER A 1 114 ? 16.054 -69.088 253.574 1.00 54.30 112 SER A CA 1
ATOM 878 C C . SER A 1 114 ? 14.772 -68.798 252.814 1.00 52.81 112 SER A C 1
ATOM 879 O O . SER A 1 114 ? 14.776 -68.015 251.851 1.00 51.61 112 SER A O 1
ATOM 882 N N . SER A 1 115 ? 13.682 -69.431 253.235 1.00 53.52 113 SER A N 1
ATOM 883 C CA . SER A 1 115 ? 12.377 -69.201 252.609 1.00 52.52 113 SER A CA 1
ATOM 884 C C . SER A 1 115 ? 11.584 -68.122 253.346 1.00 49.46 113 SER A C 1
ATOM 885 O O . SER A 1 115 ? 10.592 -67.612 252.812 1.00 48.47 113 SER A O 1
ATOM 888 N N . GLU A 1 116 ? 12.036 -67.764 254.547 1.00 48.45 114 GLU A N 1
ATOM 889 C CA . GLU A 1 116 ? 11.362 -66.757 255.361 1.00 45.99 114 GLU A CA 1
ATOM 890 C C . GLU A 1 116 ? 11.491 -65.335 254.795 1.00 42.75 114 GLU A C 1
ATOM 891 O O . GLU A 1 116 ? 12.394 -65.044 254.008 1.00 42.93 114 GLU A O 1
ATOM 897 N N . TYR A 1 117 ? 10.560 -64.468 255.190 1.00 40.09 115 TYR A N 1
ATOM 898 C CA . TYR A 1 117 ? 10.528 -63.071 254.739 1.00 37.34 115 TYR A CA 1
ATOM 899 C C . TYR A 1 117 ? 10.888 -62.106 255.864 1.00 35.82 115 TYR A C 1
ATOM 900 O O . TYR A 1 117 ? 10.551 -62.340 257.024 1.00 35.90 115 TYR A O 1
ATOM 909 N N . CYS A 1 118 ? 11.597 -61.040 255.505 1.00 34.78 116 CYS A N 1
ATOM 910 C CA . CYS A 1 118 ? 11.870 -59.917 256.402 1.00 33.71 116 CYS A CA 1
ATOM 911 C C . CYS A 1 118 ? 10.802 -58.884 256.129 1.00 32.06 116 CYS A C 1
ATOM 912 O O . CYS A 1 118 ? 10.702 -58.391 255.014 1.00 31.85 116 CYS A O 1
ATOM 915 N N . ILE A 1 119 ? 9.962 -58.602 257.118 1.00 31.80 117 ILE A N 1
ATOM 916 C CA . ILE A 1 119 ? 8.910 -57.599 256.962 1.00 30.36 117 ILE A CA 1
ATOM 917 C C . ILE A 1 119 ? 9.306 -56.385 257.784 1.00 29.84 117 ILE A C 1
ATOM 918 O O . ILE A 1 119 ? 9.387 -56.446 259.011 1.00 30.40 117 ILE A O 1
ATOM 923 N N . SER A 1 120 ? 9.570 -55.285 257.095 1.00 29.12 118 SER A N 1
ATOM 924 C CA . SER A 1 120 ? 10.240 -54.161 257.715 1.00 29.07 118 SER A CA 1
ATOM 925 C C . SER A 1 120 ? 10.192 -52.947 256.788 1.00 28.25 118 SER A C 1
ATOM 926 O O . SER A 1 120 ? 10.432 -53.082 255.595 1.00 28.44 118 SER A O 1
ATOM 929 N N . PRO A 1 121 ? 9.865 -51.761 257.320 1.00 27.77 119 PRO A N 1
ATOM 930 C CA . PRO A 1 121 ? 9.853 -50.557 256.490 1.00 27.51 119 PRO A CA 1
ATOM 931 C C . PRO A 1 121 ? 11.266 -50.051 256.209 1.00 28.76 119 PRO A C 1
ATOM 932 O O . PRO A 1 121 ? 11.770 -49.158 256.901 1.00 29.24 119 PRO A O 1
ATOM 936 N N . LEU A 1 122 ? 11.896 -50.635 255.194 1.00 29.76 120 LEU A N 1
ATOM 937 C CA . LEU A 1 122 ? 13.267 -50.302 254.837 1.00 31.48 120 LEU A CA 1
ATOM 938 C C . LEU A 1 122 ? 13.306 -49.472 253.572 1.00 32.37 120 LEU A C 1
ATOM 939 O O . LEU A 1 122 ? 12.388 -49.529 252.755 1.00 31.66 120 LEU A O 1
ATOM 944 N N . VAL A 1 123 ? 14.380 -48.700 253.424 1.00 34.59 121 VAL A N 1
ATOM 945 C CA . VAL A 1 123 ? 14.703 -48.046 252.178 1.00 36.56 121 VAL A CA 1
ATOM 946 C C . VAL A 1 123 ? 16.029 -48.599 251.697 1.00 39.98 121 VAL A C 1
ATOM 947 O O . VAL A 1 123 ? 16.978 -48.701 252.466 1.00 41.19 121 VAL A O 1
ATOM 951 N N . VAL A 1 124 ? 16.086 -48.951 250.416 1.00 42.55 122 VAL A N 1
ATOM 952 C CA . VAL A 1 124 ? 17.307 -49.468 249.797 1.00 46.35 122 VAL A CA 1
ATOM 953 C C . VAL A 1 124 ? 18.039 -48.359 249.056 1.00 50.55 122 VAL A C 1
ATOM 954 O O . VAL A 1 124 ? 17.421 -47.583 248.332 1.00 50.51 122 VAL A O 1
ATOM 958 N N . ASN A 1 125 ? 19.354 -48.298 249.253 1.00 55.70 123 ASN A N 1
ATOM 959 C CA . ASN A 1 125 ? 20.259 -47.446 248.469 1.00 61.25 123 ASN A CA 1
ATOM 960 C C . ASN A 1 125 ? 21.355 -48.370 248.018 1.00 65.10 123 ASN A C 1
ATOM 961 O O . ASN A 1 125 ? 22.338 -48.572 248.746 1.00 66.74 123 ASN A O 1
ATOM 966 N N . ASP A 1 126 ? 21.155 -48.906 246.806 1.00 67.20 124 ASP A N 1
ATOM 967 C CA . ASP A 1 126 ? 21.600 -50.256 246.424 1.00 68.81 124 ASP A CA 1
ATOM 968 C C . ASP A 1 126 ? 22.988 -50.620 246.880 1.00 70.23 124 ASP A C 1
ATOM 969 O O . ASP A 1 126 ? 23.956 -50.333 246.215 1.00 74.12 124 ASP A O 1
ATOM 974 N N . LYS A 1 127 ? 23.009 -51.257 248.046 1.00 66.78 125 LYS A N 1
ATOM 975 C CA . LYS A 1 127 ? 24.210 -51.744 248.740 1.00 68.20 125 LYS A CA 1
ATOM 976 C C . LYS A 1 127 ? 23.743 -51.903 250.205 1.00 63.54 125 LYS A C 1
ATOM 977 O O . LYS A 1 127 ? 23.842 -52.979 250.836 1.00 63.12 125 LYS A O 1
ATOM 983 N N . TYR A 1 128 ? 23.078 -50.854 250.669 1.00 60.06 126 TYR A N 1
ATOM 984 C CA . TYR A 1 128 ? 22.625 -50.735 252.047 1.00 56.38 126 TYR A CA 1
ATOM 985 C C . TYR A 1 128 ? 21.096 -50.628 252.201 1.00 50.86 126 TYR A C 1
ATOM 986 O O . TYR A 1 128 ? 20.394 -50.173 251.309 1.00 49.73 126 TYR A O 1
ATOM 995 N N . ALA A 1 129 ? 20.602 -51.064 253.356 1.00 47.34 127 ALA A N 1
ATOM 996 C CA . ALA A 1 129 ? 19.186 -51.026 253.700 1.00 42.73 127 ALA A CA 1
ATOM 997 C C . ALA A 1 129 ? 19.041 -50.302 255.034 1.00 41.00 127 ALA A C 1
ATOM 998 O O . ALA A 1 129 ? 19.772 -50.593 255.970 1.00 41.99 127 ALA A O 1
ATOM 1000 N N . THR A 1 130 ? 18.099 -49.364 255.115 1.00 38.40 128 THR A N 1
ATOM 1001 C CA . THR A 1 130 ? 17.962 -48.515 256.292 1.00 37.54 128 THR A CA 1
ATOM 1002 C C . THR A 1 130 ? 16.555 -48.549 256.835 1.00 34.50 128 THR A C 1
ATOM 1003 O O . THR A 1 130 ? 15.599 -48.350 256.095 1.00 32.92 128 THR A O 1
ATOM 1007 N N . LEU A 1 131 ? 16.438 -48.770 258.140 1.00 34.25 129 LEU A N 1
ATOM 1008 C CA . LEU A 1 131 ? 15.155 -48.714 258.819 1.00 32.10 129 LEU A CA 1
ATOM 1009 C C . LEU A 1 131 ? 14.664 -47.274 258.877 1.00 31.83 129 LEU A C 1
ATOM 1010 O O . LEU A 1 131 ? 15.408 -46.357 259.215 1.00 33.80 129 LEU A O 1
ATOM 1015 N N . ILE A 1 132 ? 13.394 -47.098 258.557 1.00 30.20 130 ILE A N 1
ATOM 1016 C CA . ILE A 1 132 ? 12.757 -45.795 258.504 1.00 30.13 130 ILE A CA 1
ATOM 1017 C C . ILE A 1 132 ? 11.738 -45.734 259.624 1.00 29.38 130 ILE A C 1
ATOM 1018 O O . ILE A 1 132 ? 10.840 -46.578 259.691 1.00 28.71 130 ILE A O 1
ATOM 1023 N N . THR A 1 133 ? 11.874 -44.750 260.503 1.00 30.36 131 THR A N 1
ATOM 1024 C CA . THR A 1 133 ? 10.915 -44.562 261.586 1.00 30.18 131 THR A CA 1
ATOM 1025 C C . THR A 1 133 ? 10.489 -43.094 261.652 1.00 30.74 131 THR A C 1
ATOM 1026 O O . THR A 1 133 ? 11.295 -42.205 261.421 1.00 32.34 131 THR A O 1
ATOM 1030 N N . PRO A 1 134 ? 9.214 -42.835 261.969 1.00 30.33 132 PRO A N 1
ATOM 1031 C CA . PRO A 1 134 ? 8.728 -41.459 262.022 1.00 30.92 132 PRO A CA 1
ATOM 1032 C C . PRO A 1 134 ? 9.314 -40.680 263.184 1.00 32.91 132 PRO A C 1
ATOM 1033 O O . PRO A 1 134 ? 9.293 -41.162 264.320 1.00 33.88 132 PRO A O 1
ATOM 1037 N N . ASN A 1 135 ? 9.833 -39.491 262.899 1.00 34.25 133 ASN A N 1
ATOM 1038 C CA . ASN A 1 135 ? 10.390 -38.639 263.937 1.00 36.78 133 ASN A CA 1
ATOM 1039 C C . ASN A 1 135 ? 9.357 -37.627 264.448 1.00 36.95 133 ASN A C 1
ATOM 1040 O O . ASN A 1 135 ? 8.274 -37.493 263.888 1.00 35.19 133 ASN A O 1
ATOM 1045 N N . GLU A 1 136 ? 9.702 -36.951 265.538 1.00 38.89 134 GLU A N 1
ATOM 1046 C CA . GLU A 1 136 ? 8.774 -36.068 266.231 1.00 39.76 134 GLU A CA 1
ATOM 1047 C C . GLU A 1 136 ? 8.212 -34.988 265.324 1.00 39.30 134 GLU A C 1
ATOM 1048 O O . GLU A 1 136 ? 7.029 -34.688 265.386 1.00 38.79 134 GLU A O 1
ATOM 1054 N N . SER A 1 137 ? 9.067 -34.398 264.495 1.00 39.95 135 SER A N 1
ATOM 1055 C CA . SER A 1 137 ? 8.653 -33.344 263.563 1.00 40.35 135 SER A CA 1
ATOM 1056 C C . SER A 1 137 ? 7.523 -33.796 262.669 1.00 37.80 135 SER A C 1
ATOM 1057 O O . SER A 1 137 ? 6.534 -33.094 262.499 1.00 38.10 135 SER A O 1
ATOM 1060 N N . VAL A 1 138 ? 7.685 -34.978 262.094 1.00 35.55 136 VAL A N 1
ATOM 1061 C CA . VAL A 1 138 ? 6.702 -35.510 261.168 1.00 33.53 136 VAL A CA 1
ATOM 1062 C C . VAL A 1 138 ? 5.366 -35.738 261.865 1.00 32.84 136 VAL A C 1
ATOM 1063 O O . VAL A 1 138 ? 4.321 -35.389 261.334 1.00 32.68 136 VAL A O 1
ATOM 1067 N N . ILE A 1 139 ? 5.412 -36.308 263.063 1.00 33.01 137 ILE A N 1
ATOM 1068 C CA . ILE A 1 139 ? 4.200 -36.617 263.827 1.00 33.02 137 ILE A CA 1
ATOM 1069 C C . ILE A 1 139 ? 3.460 -35.325 264.172 1.00 34.85 137 ILE A C 1
ATOM 1070 O O . ILE A 1 139 ? 2.264 -35.202 263.952 1.00 34.47 137 ILE A O 1
ATOM 1075 N N . LYS A 1 140 ? 4.206 -34.366 264.706 1.00 37.12 138 LYS A N 1
ATOM 1076 C CA . LYS A 1 140 ? 3.689 -33.047 265.043 1.00 39.65 138 LYS A CA 1
ATOM 1077 C C . LYS A 1 140 ? 2.996 -32.394 263.847 1.00 39.88 138 LYS A C 1
ATOM 1078 O O . LYS A 1 140 ? 1.846 -31.964 263.936 1.00 40.72 138 LYS A O 1
ATOM 1084 N N . GLU A 1 141 ? 3.712 -32.310 262.733 1.00 39.78 139 GLU A N 1
ATOM 1085 C CA . GLU A 1 141 ? 3.180 -31.682 261.527 1.00 40.46 139 GLU A CA 1
ATOM 1086 C C . GLU A 1 141 ? 1.926 -32.353 261.022 1.00 38.85 139 GLU A C 1
ATOM 1087 O O . GLU A 1 141 ? 0.968 -31.681 260.668 1.00 40.04 139 GLU A O 1
ATOM 1093 N N . PHE A 1 142 ? 1.939 -33.678 260.969 1.00 36.60 140 PHE A N 1
ATOM 1094 C CA . PHE A 1 142 ? 0.791 -34.397 260.454 1.00 35.46 140 PHE A CA 1
ATOM 1095 C C . PHE A 1 142 ? -0.446 -34.183 261.323 1.00 36.60 140 PHE A C 1
ATOM 1096 O O . PHE A 1 142 ? -1.531 -33.953 260.812 1.00 37.28 140 PHE A O 1
ATOM 1104 N N . PHE A 1 143 ? -0.271 -34.274 262.632 1.00 37.42 141 PHE A N 1
ATOM 1105 C CA . PHE A 1 143 ? -1.356 -34.030 263.580 1.00 39.38 141 PHE A CA 1
ATOM 1106 C C . PHE A 1 143 ? -1.982 -32.651 263.361 1.00 41.79 141 PHE A C 1
ATOM 1107 O O . PHE A 1 143 ? -3.198 -32.509 263.394 1.00 43.08 141 PHE A O 1
ATOM 1115 N N . ASP A 1 144 ? -1.146 -31.645 263.124 1.00 42.92 142 ASP A N 1
ATOM 1116 C CA . ASP A 1 144 ? -1.629 -30.290 262.876 1.00 45.54 142 ASP A CA 1
ATOM 1117 C C . ASP A 1 144 ? -2.384 -30.185 261.557 1.00 45.52 142 ASP A C 1
ATOM 1118 O O . ASP A 1 144 ? -3.463 -29.592 261.510 1.00 47.69 142 ASP A O 1
ATOM 1123 N N . LYS A 1 145 ? -1.817 -30.742 260.489 1.00 43.55 143 LYS A N 1
ATOM 1124 C CA . LYS A 1 145 ? -2.488 -30.742 259.188 1.00 43.65 143 LYS A CA 1
ATOM 1125 C C . LYS A 1 145 ? -3.834 -31.454 259.302 1.00 43.48 143 LYS A C 1
ATOM 1126 O O . LYS A 1 145 ? -4.841 -31.000 258.764 1.00 45.41 143 LYS A O 1
ATOM 1132 N N . LEU A 1 146 ? -3.834 -32.574 260.011 1.00 41.90 144 LEU A N 1
ATOM 1133 C CA . LEU A 1 146 ? -5.028 -33.395 260.205 1.00 42.24 144 LEU A CA 1
ATOM 1134 C C . LEU A 1 146 ? -6.163 -32.622 260.866 1.00 45.21 144 LEU A C 1
ATOM 1135 O O . LEU A 1 146 ? -7.318 -32.770 260.482 1.00 46.84 144 LEU A O 1
ATOM 1140 N N . ASP A 1 147 ? -5.835 -31.791 261.850 1.00 46.55 145 ASP A N 1
ATOM 1141 C CA . ASP A 1 147 ? -6.844 -30.989 262.547 1.00 49.70 145 ASP A CA 1
ATOM 1142 C C . ASP A 1 147 ? -7.477 -29.925 261.648 1.00 51.63 145 ASP A C 1
ATOM 1143 O O . ASP A 1 147 ? -8.627 -29.550 261.851 1.00 54.46 145 ASP A O 1
ATOM 1148 N N . SER A 1 148 ? -6.727 -29.436 260.666 1.00 50.68 146 SER A N 1
ATOM 1149 C CA . SER A 1 148 ? -7.229 -28.411 259.748 1.00 52.75 146 SER A CA 1
ATOM 1150 C C . SER A 1 148 ? -7.992 -29.013 258.564 1.00 52.32 146 SER A C 1
ATOM 1151 O O . SER A 1 148 ? -8.832 -28.348 257.969 1.00 54.74 146 SER A O 1
ATOM 1154 N N . ASN A 1 149 ? -7.702 -30.267 258.230 1.00 49.51 147 ASN A N 1
ATOM 1155 C CA . ASN A 1 149 ? -8.273 -30.896 257.039 1.00 49.38 147 ASN A CA 1
ATOM 1156 C C . ASN A 1 149 ? -8.160 -32.422 257.093 1.00 47.01 147 ASN A C 1
ATOM 1157 O O . ASN A 1 149 ? -7.072 -32.977 257.026 1.00 44.45 147 ASN A O 1
ATOM 1162 N N . ILE A 1 150 ? -9.300 -33.091 257.199 1.00 48.29 148 ILE A N 1
ATOM 1163 C CA . ILE A 1 150 ? -9.340 -34.541 257.414 1.00 46.71 148 ILE A CA 1
ATOM 1164 C C . ILE A 1 150 ? -8.845 -35.319 256.199 1.00 44.72 148 ILE A C 1
ATOM 1165 O O . ILE A 1 150 ? -8.476 -36.486 256.312 1.00 42.76 148 ILE A O 1
ATOM 1170 N N . GLN A 1 151 ? -8.832 -34.662 255.046 1.00 45.49 149 GLN A N 1
ATOM 1171 C CA . GLN A 1 151 ? -8.291 -35.250 253.826 1.00 44.35 149 GLN A CA 1
ATOM 1172 C C . GLN A 1 151 ? -6.857 -35.779 253.979 1.00 41.15 149 GLN A C 1
ATOM 1173 O O . GLN A 1 151 ? -6.468 -36.708 253.281 1.00 39.78 149 GLN A O 1
ATOM 1179 N N . TYR A 1 152 ? -6.073 -35.185 254.871 1.00 40.21 150 TYR A N 1
ATOM 1180 C CA . TYR A 1 152 ? -4.717 -35.673 255.120 1.00 37.79 150 TYR A CA 1
ATOM 1181 C C . TYR A 1 152 ? -4.703 -37.127 255.589 1.00 36.06 150 TYR A C 1
ATOM 1182 O O . TYR A 1 152 ? -3.786 -37.875 255.252 1.00 34.27 150 TYR A O 1
ATOM 1191 N N . ALA A 1 153 ? -5.711 -37.518 256.367 1.00 36.86 151 ALA A N 1
ATOM 1192 C CA . ALA A 1 153 ? -5.850 -38.911 256.785 1.00 35.81 151 ALA A CA 1
ATOM 1193 C C . ALA A 1 153 ? -6.148 -39.789 255.582 1.00 35.64 151 ALA A C 1
ATOM 1194 O O . ALA A 1 153 ? -5.518 -40.829 255.388 1.00 34.05 151 ALA A O 1
ATOM 1196 N N . ARG A 1 154 ? -7.096 -39.348 254.763 1.00 37.76 152 ARG A N 1
ATOM 1197 C CA . ARG A 1 154 ? -7.554 -40.135 253.618 1.00 38.58 152 ARG A CA 1
ATOM 1198 C C . ARG A 1 154 ? -6.411 -40.391 252.630 1.00 37.13 152 ARG A C 1
ATOM 1199 O O . ARG A 1 154 ? -6.186 -41.527 252.204 1.00 36.68 152 ARG A O 1
ATOM 1207 N N . VAL A 1 155 ? -5.681 -39.333 252.289 1.00 36.86 153 VAL A N 1
ATOM 1208 C CA . VAL A 1 155 ? -4.574 -39.428 251.348 1.00 36.06 153 VAL A CA 1
ATOM 1209 C C . VAL A 1 155 ? -3.397 -40.229 251.935 1.00 33.80 153 VAL A C 1
ATOM 1210 O O . VAL A 1 155 ? -2.760 -41.011 251.231 1.00 33.20 153 VAL A O 1
ATOM 1214 N N . LEU A 1 156 ? -3.109 -40.057 253.223 1.00 32.95 154 LEU A N 1
ATOM 1215 C CA . LEU A 1 156 ? -2.034 -40.829 253.854 1.00 31.08 154 LEU A CA 1
ATOM 1216 C C . LEU A 1 156 ? -2.332 -42.326 253.774 1.00 30.38 154 LEU A C 1
ATOM 1217 O O . LEU A 1 156 ? -1.462 -43.118 253.436 1.00 29.55 154 LEU A O 1
ATOM 1222 N N . ALA A 1 157 ? -3.560 -42.711 254.098 1.00 31.24 155 ALA A N 1
ATOM 1223 C CA . ALA A 1 157 ? -3.943 -44.111 254.056 1.00 31.19 155 ALA A CA 1
ATOM 1224 C C . ALA A 1 157 ? -3.920 -44.635 252.626 1.00 31.67 155 ALA A C 1
ATOM 1225 O O . ALA A 1 157 ? -3.456 -45.752 252.372 1.00 31.18 155 ALA A O 1
ATOM 1227 N N . SER A 1 158 ? -4.405 -43.820 251.693 1.00 33.00 156 SER A N 1
ATOM 1228 C CA . SER A 1 158 ? -4.421 -44.194 250.282 1.00 33.98 156 SER A CA 1
ATOM 1229 C C . SER A 1 158 ? -3.023 -44.510 249.764 1.00 32.69 156 SER A C 1
ATOM 1230 O O . SER A 1 158 ? -2.829 -45.486 249.035 1.00 33.01 156 SER A O 1
ATOM 1233 N N . LEU A 1 159 ? -2.054 -43.685 250.144 1.00 31.60 157 LEU A N 1
ATOM 1234 C CA . LEU A 1 159 ? -0.678 -43.879 249.714 1.00 30.94 157 LEU A CA 1
ATOM 1235 C C . LEU A 1 159 ? -0.051 -45.097 250.402 1.00 29.59 157 LEU A C 1
ATOM 1236 O O . LEU A 1 159 ? 0.689 -45.846 249.776 1.00 29.49 157 LEU A O 1
ATOM 1241 N N . ALA A 1 160 ? -0.369 -45.306 251.675 1.00 28.91 158 ALA A N 1
ATOM 1242 C CA . ALA A 1 160 ? 0.196 -46.420 252.437 1.00 28.22 158 ALA A CA 1
ATOM 1243 C C . ALA A 1 160 ? -0.241 -47.759 251.849 1.00 29.11 158 ALA A C 1
ATOM 1244 O O . ALA A 1 160 ? 0.566 -48.685 251.696 1.00 28.72 158 ALA A O 1
ATOM 1246 N N . VAL A 1 161 ? -1.525 -47.838 251.519 1.00 30.58 159 VAL A N 1
ATOM 1247 C CA . VAL A 1 161 ? -2.123 -49.034 250.941 1.00 31.96 159 VAL A CA 1
ATOM 1248 C C . VAL A 1 161 ? -1.555 -49.336 249.546 1.00 32.96 159 VAL A C 1
ATOM 1249 O O . VAL A 1 161 ? -1.574 -50.485 249.090 1.00 33.38 159 VAL A O 1
ATOM 1253 N N . GLY A 1 162 ? -1.031 -48.305 248.885 1.00 33.53 160 GLY A N 1
ATOM 1254 C CA . GLY A 1 162 ? -0.429 -48.453 247.562 1.00 35.19 160 GLY A CA 1
ATOM 1255 C C . GLY A 1 162 ? 0.857 -49.261 247.571 1.00 34.77 160 GLY A C 1
ATOM 1256 O O . GLY A 1 162 ? 1.575 -49.300 248.563 1.00 33.17 160 GLY A O 1
ATOM 1257 N N . GLY A 1 163 ? 1.133 -49.927 246.459 1.00 36.89 161 GLY A N 1
ATOM 1258 C CA . GLY A 1 163 ? 2.335 -50.743 246.325 1.00 37.34 161 GLY A CA 1
ATOM 1259 C C . GLY A 1 163 ? 3.606 -49.938 246.125 1.00 37.80 161 GLY A C 1
ATOM 1260 O O . GLY A 1 163 ? 3.566 -48.710 246.008 1.00 37.97 161 GLY A O 1
ATOM 1261 N N . GLU A 1 164 ? 4.726 -50.655 246.060 1.00 38.58 162 GLU A N 1
ATOM 1262 C CA . GLU A 1 164 ? 6.057 -50.067 245.950 1.00 39.64 162 GLU A CA 1
ATOM 1263 C C . GLU A 1 164 ? 6.802 -50.652 244.752 1.00 43.02 162 GLU A C 1
ATOM 1264 O O . GLU A 1 164 ? 6.741 -51.864 244.502 1.00 44.07 162 GLU A O 1
ATOM 1271 N N . PRO B 1 8 ? -2.854 -33.946 226.149 1.00 120.48 6 PRO B N 1
ATOM 1272 C CA . PRO B 1 8 ? -3.331 -35.283 225.788 1.00 109.97 6 PRO B CA 1
ATOM 1273 C C . PRO B 1 8 ? -3.808 -36.082 227.002 1.00 101.20 6 PRO B C 1
ATOM 1274 O O . PRO B 1 8 ? -3.279 -37.158 227.293 1.00 95.82 6 PRO B O 1
ATOM 1278 N N . VAL B 1 9 ? -4.825 -35.561 227.683 1.00 101.81 7 VAL B N 1
ATOM 1279 C CA . VAL B 1 9 ? -5.290 -36.145 228.944 1.00 97.14 7 VAL B CA 1
ATOM 1280 C C . VAL B 1 9 ? -5.598 -37.649 228.813 1.00 89.19 7 VAL B C 1
ATOM 1281 O O . VAL B 1 9 ? -5.431 -38.397 229.767 1.00 85.96 7 VAL B O 1
ATOM 1285 N N . ALA B 1 10 ? -6.036 -38.112 227.645 1.00 87.78 8 ALA B N 1
ATOM 1286 C CA . ALA B 1 10 ? -6.370 -39.527 227.527 1.00 83.47 8 ALA B CA 1
ATOM 1287 C C . ALA B 1 10 ? -5.219 -40.509 227.290 1.00 82.29 8 ALA B C 1
ATOM 1288 O O . ALA B 1 10 ? -5.168 -41.564 227.931 1.00 80.23 8 ALA B O 1
ATOM 1290 N N . GLU B 1 11 ? -4.336 -40.201 226.345 1.00 85.76 9 GLU B N 1
ATOM 1291 C CA . GLU B 1 11 ? -3.191 -41.066 226.037 1.00 87.62 9 GLU B CA 1
ATOM 1292 C C . GLU B 1 11 ? -2.227 -41.167 227.220 1.00 85.99 9 GLU B C 1
ATOM 1293 O O . GLU B 1 11 ? -1.714 -42.254 227.507 1.00 85.45 9 GLU B O 1
ATOM 1299 N N . THR B 1 12 ? -1.984 -40.054 227.912 1.00 86.69 10 THR B N 1
ATOM 1300 C CA . THR B 1 12 ? -1.099 -40.098 229.079 1.00 85.73 10 THR B CA 1
ATOM 1301 C C . THR B 1 12 ? -1.778 -40.829 230.241 1.00 80.57 10 THR B C 1
ATOM 1302 O O . THR B 1 12 ? -1.126 -41.600 230.931 1.00 78.95 10 THR B O 1
ATOM 1306 N N . ILE B 1 13 ? -3.081 -40.630 230.437 1.00 79.63 11 ILE B N 1
ATOM 1307 C CA . ILE B 1 13 ? -3.796 -41.400 231.467 1.00 77.74 11 ILE B CA 1
ATOM 1308 C C . ILE B 1 13 ? -3.681 -42.887 231.196 1.00 76.77 11 ILE B C 1
ATOM 1309 O O . ILE B 1 13 ? -3.508 -43.659 232.120 1.00 76.53 11 ILE B O 1
ATOM 1314 N N . SER B 1 14 ? -3.792 -43.291 229.937 1.00 78.12 12 SER B N 1
ATOM 1315 C CA . SER B 1 14 ? -3.764 -44.714 229.615 1.00 80.60 12 SER B CA 1
ATOM 1316 C C . SER B 1 14 ? -2.371 -45.292 229.812 1.00 81.92 12 SER B C 1
ATOM 1317 O O . SER B 1 14 ? -2.235 -46.477 230.072 1.00 84.98 12 SER B O 1
ATOM 1320 N N . LYS B 1 15 ? -1.341 -44.459 229.689 1.00 81.54 13 LYS B N 1
ATOM 1321 C CA . LYS B 1 15 ? 0.030 -44.900 229.948 1.00 83.77 13 LYS B CA 1
ATOM 1322 C C . LYS B 1 15 ? 0.341 -44.896 231.445 1.00 80.32 13 LYS B C 1
ATOM 1323 O O . LYS B 1 15 ? 0.596 -45.945 232.033 1.00 81.29 13 LYS B O 1
ATOM 1329 N N . ARG B 1 16 ? 0.275 -43.721 232.064 1.00 78.00 14 ARG B N 1
ATOM 1330 C CA . ARG B 1 16 ? 0.731 -43.550 233.443 1.00 76.43 14 ARG B CA 1
ATOM 1331 C C . ARG B 1 16 ? -0.182 -44.192 234.488 1.00 75.24 14 ARG B C 1
ATOM 1332 O O . ARG B 1 16 ? 0.305 -44.733 235.472 1.00 75.12 14 ARG B O 1
ATOM 1340 N N . PHE B 1 17 ? -1.494 -44.129 234.284 1.00 75.88 15 PHE B N 1
ATOM 1341 C CA . PHE B 1 17 ? -2.453 -44.585 235.295 1.00 77.92 15 PHE B CA 1
ATOM 1342 C C . PHE B 1 17 ? -3.160 -45.877 234.903 1.00 81.41 15 PHE B C 1
ATOM 1343 O O . PHE B 1 17 ? -4.237 -46.192 235.389 1.00 85.35 15 PHE B O 1
ATOM 1351 N N . TRP B 1 18 ? -2.510 -46.636 234.040 1.00 82.63 16 TRP B N 1
ATOM 1352 C CA . TRP B 1 18 ? -2.999 -47.918 233.551 1.00 88.90 16 TRP B CA 1
ATOM 1353 C C . TRP B 1 18 ? -3.432 -48.885 234.636 1.00 94.90 16 TRP B C 1
ATOM 1354 O O . TRP B 1 18 ? -4.405 -49.612 234.479 1.00 101.82 16 TRP B O 1
ATOM 1365 N N . THR B 1 19 ? -2.724 -48.895 235.755 1.00 27.53 17 THR B N 1
ATOM 1366 C CA . THR B 1 19 ? -3.037 -49.798 236.868 1.00 27.47 17 THR B CA 1
ATOM 1367 C C . THR B 1 19 ? -4.311 -49.402 237.611 1.00 27.24 17 THR B C 1
ATOM 1368 O O . THR B 1 19 ? -5.017 -50.273 238.121 1.00 27.46 17 THR B O 1
ATOM 1372 N N . LEU B 1 20 ? -4.602 -48.102 237.680 1.00 27.49 18 LEU B N 1
ATOM 1373 C CA . LEU B 1 20 ? -5.876 -47.619 238.238 1.00 27.30 18 LEU B CA 1
ATOM 1374 C C . LEU B 1 20 ? -7.049 -47.975 237.329 1.00 27.15 18 LEU B C 1
ATOM 1375 O O . LEU B 1 20 ? -8.116 -48.349 237.806 1.00 27.19 18 LEU B O 1
ATOM 1380 N N . ILE B 1 21 ? -6.851 -47.827 236.021 1.00 27.57 19 ILE B N 1
ATOM 1381 C CA . ILE B 1 21 ? -7.873 -48.169 235.021 1.00 27.83 19 ILE B CA 1
ATOM 1382 C C . ILE B 1 21 ? -8.260 -49.629 235.193 1.00 28.13 19 ILE B C 1
ATOM 1383 O O . ILE B 1 21 ? -9.436 -49.979 235.232 1.00 28.17 19 ILE B O 1
ATOM 1388 N N . LYS B 1 22 ? -7.241 -50.463 235.349 1.00 29.03 20 LYS B N 1
ATOM 1389 C CA . LYS B 1 22 ? -7.407 -51.904 235.486 1.00 29.80 20 LYS B CA 1
ATOM 1390 C C . LYS B 1 22 ? -8.137 -52.271 236.790 1.00 29.83 20 LYS B C 1
ATOM 1391 O O . LYS B 1 22 ? -8.971 -53.172 236.801 1.00 29.86 20 LYS B O 1
ATOM 1405 N N . LEU B 1 24 ? -10.248 -50.166 238.525 1.00 29.78 22 LEU B N 1
ATOM 1406 C CA . LEU B 1 24 ? -11.630 -49.694 238.405 1.00 29.68 22 LEU B CA 1
ATOM 1407 C C . LEU B 1 24 ? -12.461 -50.587 237.485 1.00 29.46 22 LEU B C 1
ATOM 1408 O O . LEU B 1 24 ? -13.649 -50.803 237.738 1.00 30.07 22 LEU B O 1
ATOM 1413 N N . ARG B 1 25 ? -11.831 -51.137 236.448 1.00 28.87 23 ARG B N 1
ATOM 1414 C CA . ARG B 1 25 ? -12.506 -52.077 235.560 1.00 29.01 23 ARG B CA 1
ATOM 1415 C C . ARG B 1 25 ? -12.877 -53.351 236.308 1.00 29.46 23 ARG B C 1
ATOM 1416 O O . ARG B 1 25 ? -13.951 -53.919 236.085 1.00 30.24 23 ARG B O 1
ATOM 1424 N N . PHE B 1 26 ? -11.992 -53.791 237.198 1.00 29.17 24 PHE B N 1
ATOM 1425 C CA . PHE B 1 26 ? -12.269 -54.930 238.073 1.00 29.87 24 PHE B CA 1
ATOM 1426 C C . PHE B 1 26 ? -13.554 -54.669 238.855 1.00 30.26 24 PHE B C 1
ATOM 1427 O O . PHE B 1 26 ? -14.425 -55.539 238.929 1.00 31.19 24 PHE B O 1
ATOM 1435 N N . TYR B 1 27 ? -13.683 -53.465 239.410 1.00 29.62 25 TYR B N 1
ATOM 1436 C CA . TYR B 1 27 ? -14.896 -53.089 240.143 1.00 30.21 25 TYR B CA 1
ATOM 1437 C C . TYR B 1 27 ? -16.136 -52.970 239.245 1.00 30.62 25 TYR B C 1
ATOM 1438 O O . TYR B 1 27 ? -17.250 -53.252 239.697 1.00 31.67 25 TYR B O 1
ATOM 1447 N N . VAL B 1 28 ? -15.944 -52.559 237.994 1.00 29.88 26 VAL B N 1
ATOM 1448 C CA . VAL B 1 28 ? -17.046 -52.505 237.042 1.00 30.56 26 VAL B CA 1
ATOM 1449 C C . VAL B 1 28 ? -17.590 -53.917 236.800 1.00 31.68 26 VAL B C 1
ATOM 1450 O O . VAL B 1 28 ? -18.806 -54.138 236.825 1.00 32.64 26 VAL B O 1
ATOM 1454 N N . VAL B 1 29 ? -16.687 -54.875 236.607 1.00 31.76 27 VAL B N 1
ATOM 1455 C CA . VAL B 1 29 ? -17.076 -56.274 236.391 1.00 33.16 27 VAL B CA 1
ATOM 1456 C C . VAL B 1 29 ? -17.866 -56.822 237.575 1.00 34.49 27 VAL B C 1
ATOM 1457 O O . VAL B 1 29 ? -18.837 -57.550 237.385 1.00 35.94 27 VAL B O 1
ATOM 1461 N N . LEU B 1 30 ? -17.481 -56.428 238.791 1.00 34.39 28 LEU B N 1
ATOM 1462 C CA . LEU B 1 30 ? -18.215 -56.812 240.005 1.00 35.89 28 LEU B CA 1
ATOM 1463 C C . LEU B 1 30 ? -19.442 -55.927 240.260 1.00 36.82 28 LEU B C 1
ATOM 1464 O O . LEU B 1 30 ? -20.156 -56.127 241.245 1.00 37.97 28 LEU B O 1
ATOM 1469 N N . ARG B 1 31 ? -19.680 -54.960 239.372 1.00 36.47 29 ARG B N 1
ATOM 1470 C CA . ARG B 1 31 ? -20.793 -54.019 239.490 1.00 37.52 29 ARG B CA 1
ATOM 1471 C C . ARG B 1 31 ? -20.803 -53.227 240.798 1.00 38.00 29 ARG B C 1
ATOM 1472 O O . ARG B 1 31 ? -21.858 -52.904 241.320 1.00 39.15 29 ARG B O 1
ATOM 1480 N N . ARG B 1 32 ? -19.619 -52.920 241.316 1.00 37.49 30 ARG B N 1
ATOM 1481 C CA . ARG B 1 32 ? -19.500 -52.092 242.505 1.00 38.29 30 ARG B CA 1
ATOM 1482 C C . ARG B 1 32 ? -19.305 -50.657 242.046 1.00 37.28 30 ARG B C 1
ATOM 1483 O O . ARG B 1 32 ? -18.214 -50.078 242.147 1.00 36.31 30 ARG B O 1
ATOM 1491 N N . PHE B 1 33 ? -20.402 -50.097 241.546 1.00 37.71 31 PHE B N 1
ATOM 1492 C CA . PHE B 1 33 ? -20.396 -48.800 240.873 1.00 37.13 31 PHE B CA 1
ATOM 1493 C C . PHE B 1 33 ? -20.257 -47.614 241.823 1.00 37.54 31 PHE B C 1
ATOM 1494 O O . PHE B 1 33 ? -20.086 -46.480 241.374 1.00 37.51 31 PHE B O 1
ATOM 1502 N N . GLY B 1 34 ? -20.329 -47.864 243.126 1.00 38.25 32 GLY B N 1
ATOM 1503 C CA . GLY B 1 34 ? -20.032 -46.835 244.115 1.00 38.86 32 GLY B CA 1
ATOM 1504 C C . GLY B 1 34 ? -18.636 -46.264 243.946 1.00 37.54 32 GLY B C 1
ATOM 1505 O O . GLY B 1 34 ? -18.388 -45.120 244.304 1.00 38.03 32 GLY B O 1
ATOM 1506 N N . TYR B 1 35 ? -17.723 -47.063 243.400 1.00 36.09 33 TYR B N 1
ATOM 1507 C CA . TYR B 1 35 ? -16.359 -46.613 243.163 1.00 35.12 33 TYR B CA 1
ATOM 1508 C C . TYR B 1 35 ? -16.159 -45.979 241.788 1.00 34.82 33 TYR B C 1
ATOM 1509 O O . TYR B 1 35 ? -15.077 -45.467 241.497 1.00 34.38 33 TYR B O 1
ATOM 1518 N N . ILE B 1 36 ? -17.189 -46.011 240.946 1.00 35.29 34 ILE B N 1
ATOM 1519 C CA . ILE B 1 36 ? -17.107 -45.446 239.605 1.00 35.04 34 ILE B CA 1
ATOM 1520 C C . ILE B 1 36 ? -17.942 -44.171 239.474 1.00 36.33 34 ILE B C 1
ATOM 1521 O O . ILE B 1 36 ? -17.451 -43.162 238.979 1.00 36.39 34 ILE B O 1
ATOM 1526 N N . ASP B 1 37 ? -19.193 -44.225 239.923 1.00 37.51 35 ASP B N 1
ATOM 1527 C CA . ASP B 1 37 ? -20.140 -43.137 239.710 1.00 39.06 35 ASP B CA 1
ATOM 1528 C C . ASP B 1 37 ? -19.623 -41.754 240.125 1.00 39.56 35 ASP B C 1
ATOM 1529 O O . ASP B 1 37 ? -19.791 -40.792 239.377 1.00 40.51 35 ASP B O 1
ATOM 1534 N N . PRO B 1 38 ? -18.982 -41.641 241.300 1.00 39.42 36 PRO B N 1
ATOM 1535 C CA . PRO B 1 38 ? -18.475 -40.321 241.685 1.00 40.42 36 PRO B CA 1
ATOM 1536 C C . PRO B 1 38 ? -17.435 -39.738 240.718 1.00 39.61 36 PRO B C 1
ATOM 1537 O O . PRO B 1 38 ? -17.400 -38.526 240.529 1.00 40.89 36 PRO B O 1
ATOM 1541 N N . LEU B 1 39 ? -16.634 -40.590 240.087 1.00 37.82 37 LEU B N 1
ATOM 1542 C CA . LEU B 1 39 ? -15.666 -40.129 239.085 1.00 37.41 37 LEU B CA 1
ATOM 1543 C C . LEU B 1 39 ? -16.353 -39.538 237.842 1.00 38.25 37 LEU B C 1
ATOM 1544 O O . LEU B 1 39 ? -15.743 -38.766 237.100 1.00 39.06 37 LEU B O 1
ATOM 1549 N N . ILE B 1 40 ? -17.609 -39.912 237.611 1.00 38.51 38 ILE B N 1
ATOM 1550 C CA . ILE B 1 40 ? -18.367 -39.435 236.461 1.00 39.37 38 ILE B CA 1
ATOM 1551 C C . ILE B 1 40 ? -19.268 -38.250 236.788 1.00 41.32 38 ILE B C 1
ATOM 1552 O O . ILE B 1 40 ? -19.378 -37.332 235.992 1.00 42.56 38 ILE B O 1
ATOM 1557 N N . TYR B 1 41 ? -19.914 -38.280 237.951 1.00 42.00 39 TYR B N 1
ATOM 1558 C CA . TYR B 1 41 ? -20.962 -37.312 238.276 1.00 44.16 39 TYR B CA 1
ATOM 1559 C C . TYR B 1 41 ? -20.586 -36.258 239.311 1.00 45.39 39 TYR B C 1
ATOM 1560 O O . TYR B 1 41 ? -21.188 -35.198 239.332 1.00 47.45 39 TYR B O 1
ATOM 1569 N N . SER B 1 42 ? -19.614 -36.538 240.175 1.00 44.40 40 SER B N 1
ATOM 1570 C CA . SER B 1 42 ? -19.255 -35.589 241.238 1.00 45.84 40 SER B CA 1
ATOM 1571 C C . SER B 1 42 ? -18.421 -34.449 240.686 1.00 46.67 40 SER B C 1
ATOM 1572 O O . SER B 1 42 ? -17.545 -34.662 239.856 1.00 44.99 40 SER B O 1
ATOM 1575 N N . ILE B 1 43 ? -18.702 -33.239 241.155 1.00 49.43 41 ILE B N 1
ATOM 1576 C CA . ILE B 1 43 ? -17.921 -32.066 240.766 1.00 50.92 41 ILE B CA 1
ATOM 1577 C C . ILE B 1 43 ? -16.945 -31.670 241.883 1.00 51.57 41 ILE B C 1
ATOM 1578 O O . ILE B 1 43 ? -16.340 -30.601 241.831 1.00 53.33 41 ILE B O 1
ATOM 1583 N N . ASP B 1 44 ? -16.780 -32.555 242.872 1.00 50.19 42 ASP B N 1
ATOM 1584 C CA . ASP B 1 44 ? -15.965 -32.286 244.060 1.00 50.94 42 ASP B CA 1
ATOM 1585 C C . ASP B 1 44 ? -14.758 -33.234 244.133 1.00 48.26 42 ASP B C 1
ATOM 1586 O O . ASP B 1 44 ? -14.932 -34.440 244.330 1.00 46.27 42 ASP B O 1
ATOM 1591 N N . PRO B 1 45 ? -13.533 -32.693 243.985 1.00 48.28 43 PRO B N 1
ATOM 1592 C CA . PRO B 1 45 ? -12.332 -33.528 244.067 1.00 46.14 43 PRO B CA 1
ATOM 1593 C C . PRO B 1 45 ? -12.161 -34.239 245.415 1.00 45.80 43 PRO B C 1
ATOM 1594 O O . PRO B 1 45 ? -11.649 -35.356 245.449 1.00 43.56 43 PRO B O 1
ATOM 1598 N N . LYS B 1 46 ? -12.582 -33.596 246.507 1.00 48.03 44 LYS B N 1
ATOM 1599 C CA . LYS B 1 46 ? -12.508 -34.199 247.843 1.00 48.11 44 LYS B CA 1
ATOM 1600 C C . LYS B 1 46 ? -13.352 -35.464 247.925 1.00 46.43 44 LYS B C 1
ATOM 1601 O O . LYS B 1 46 ? -12.910 -36.478 248.455 1.00 45.04 44 LYS B O 1
ATOM 1607 N N . GLN B 1 47 ? -14.564 -35.398 247.382 1.00 46.81 45 GLN B N 1
ATOM 1608 C CA . GLN B 1 47 ? -15.470 -36.546 247.351 1.00 45.63 45 GLN B CA 1
ATOM 1609 C C . GLN B 1 47 ? -14.905 -37.684 246.493 1.00 42.51 45 GLN B C 1
ATOM 1610 O O . GLN B 1 47 ? -15.034 -38.854 246.843 1.00 41.33 45 GLN B O 1
ATOM 1616 N N . ILE B 1 48 ? -14.276 -37.338 245.376 1.00 41.57 46 ILE B N 1
ATOM 1617 C CA . ILE B 1 48 ? -13.688 -38.338 244.486 1.00 39.30 46 ILE B CA 1
ATOM 1618 C C . ILE B 1 48 ? -12.498 -39.023 245.155 1.00 38.67 46 ILE B C 1
ATOM 1619 O O . ILE B 1 48 ? -12.347 -40.238 245.070 1.00 37.12 46 ILE B O 1
ATOM 1624 N N . LYS B 1 49 ? -11.649 -38.238 245.811 1.00 40.40 47 LYS B N 1
ATOM 1625 C CA . LYS B 1 49 ? -10.499 -38.784 246.535 1.00 40.20 47 LYS B CA 1
ATOM 1626 C C . LYS B 1 49 ? -10.931 -39.689 247.691 1.00 40.31 47 LYS B C 1
ATOM 1627 O O . LYS B 1 49 ? -10.304 -40.713 247.936 1.00 39.38 47 LYS B O 1
ATOM 1633 N N . ASP B 1 50 ? -12.007 -39.323 248.378 1.00 41.86 48 ASP B N 1
ATOM 1634 C CA . ASP B 1 50 ? -12.604 -40.196 249.396 1.00 42.29 48 ASP B CA 1
ATOM 1635 C C . ASP B 1 50 ? -13.001 -41.549 248.838 1.00 40.31 48 ASP B C 1
ATOM 1636 O O . ASP B 1 50 ? -12.690 -42.583 249.413 1.00 40.00 48 ASP B O 1
ATOM 1641 N N . VAL B 1 51 ? -13.704 -41.535 247.715 1.00 39.20 49 VAL B N 1
ATOM 1642 C CA . VAL B 1 51 ? -14.191 -42.761 247.121 1.00 37.62 49 VAL B CA 1
ATOM 1643 C C . VAL B 1 51 ? -13.023 -43.635 246.668 1.00 35.87 49 VAL B C 1
ATOM 1644 O O . VAL B 1 51 ? -13.046 -44.852 246.847 1.00 35.22 49 VAL B O 1
ATOM 1648 N N . LEU B 1 52 ? -11.993 -43.017 246.098 1.00 35.38 50 LEU B N 1
ATOM 1649 C CA . LEU B 1 52 ? -10.833 -43.772 245.630 1.00 34.09 50 LEU B CA 1
ATOM 1650 C C . LEU B 1 52 ? -10.058 -44.376 246.785 1.00 34.60 50 LEU B C 1
ATOM 1651 O O . LEU B 1 52 ? -9.535 -45.484 246.666 1.00 33.84 50 LEU B O 1
ATOM 1656 N N . SER B 1 53 ? -9.979 -43.656 247.903 1.00 36.20 51 SER B N 1
ATOM 1657 C CA . SER B 1 53 ? -9.314 -44.194 249.084 1.00 36.92 51 SER B CA 1
ATOM 1658 C C . SER B 1 53 ? -10.058 -45.425 249.595 1.00 36.73 51 SER B C 1
ATOM 1659 O O . SER B 1 53 ? -9.442 -46.396 250.013 1.00 36.60 51 SER B O 1
ATOM 1662 N N . GLU B 1 54 ? -11.381 -45.390 249.535 1.00 37.26 52 GLU B N 1
ATOM 1663 C CA . GLU B 1 54 ? -12.190 -46.553 249.900 1.00 37.66 52 GLU B CA 1
ATOM 1664 C C . GLU B 1 54 ? -12.010 -47.688 248.898 1.00 35.82 52 GLU B C 1
ATOM 1665 O O . GLU B 1 54 ? -11.946 -48.848 249.281 1.00 35.98 52 GLU B O 1
ATOM 1671 N N . ALA B 1 55 ? -11.914 -47.341 247.617 1.00 34.29 53 ALA B N 1
ATOM 1672 C CA . ALA B 1 55 ? -11.682 -48.320 246.562 1.00 32.80 53 ALA B CA 1
ATOM 1673 C C . ALA B 1 55 ? -10.329 -49.013 246.758 1.00 32.24 53 ALA B C 1
ATOM 1674 O O . ALA B 1 55 ? -10.236 -50.238 246.646 1.00 32.17 53 ALA B O 1
ATOM 1676 N N . LEU B 1 56 ? -9.292 -48.233 247.060 1.00 31.98 54 LEU B N 1
ATOM 1677 C CA . LEU B 1 56 ? -7.951 -48.781 247.269 1.00 31.79 54 LEU B CA 1
ATOM 1678 C C . LEU B 1 56 ? -7.893 -49.692 248.500 1.00 32.78 54 LEU B C 1
ATOM 1679 O O . LEU B 1 56 ? -7.210 -50.710 248.493 1.00 32.89 54 LEU B O 1
ATOM 1684 N N . ARG B 1 57 ? -8.606 -49.314 249.549 1.00 33.78 55 ARG B N 1
ATOM 1685 C CA . ARG B 1 57 ? -8.652 -50.105 250.766 1.00 34.99 55 ARG B CA 1
ATOM 1686 C C . ARG B 1 57 ? -9.384 -51.427 250.561 1.00 35.34 55 ARG B C 1
ATOM 1687 O O . ARG B 1 57 ? -8.901 -52.467 250.996 1.00 35.92 55 ARG B O 1
ATOM 1695 N N . GLU B 1 58 ? -10.547 -51.397 249.912 1.00 35.38 56 GLU B N 1
ATOM 1696 C CA . GLU B 1 58 ? -11.272 -52.638 249.635 1.00 35.99 56 GLU B CA 1
ATOM 1697 C C . GLU B 1 58 ? -10.431 -53.542 248.726 1.00 35.20 56 GLU B C 1
ATOM 1698 O O . GLU B 1 58 ? -10.505 -54.764 248.820 1.00 35.98 56 GLU B O 1
ATOM 1704 N N . PHE B 1 59 ? -9.622 -52.936 247.862 1.00 33.78 57 PHE B N 1
ATOM 1705 C CA . PHE B 1 59 ? -8.792 -53.698 246.949 1.00 33.28 57 PHE B CA 1
ATOM 1706 C C . PHE B 1 59 ? -7.753 -54.548 247.691 1.00 34.09 57 PHE B C 1
ATOM 1707 O O . PHE B 1 59 ? -7.425 -55.649 247.245 1.00 34.23 57 PHE B O 1
ATOM 1715 N N . VAL B 1 60 ? -7.254 -54.048 248.821 1.00 34.76 58 VAL B N 1
ATOM 1716 C CA . VAL B 1 60 ? -6.305 -54.813 249.637 1.00 35.96 58 VAL B CA 1
ATOM 1717 C C . VAL B 1 60 ? -6.974 -56.040 250.247 1.00 37.56 58 VAL B C 1
ATOM 1718 O O . VAL B 1 60 ? -6.326 -57.067 250.417 1.00 38.70 58 VAL B O 1
ATOM 1722 N N . SER B 1 61 ? -8.260 -55.943 250.575 1.00 38.20 59 SER B N 1
ATOM 1723 C CA . SER B 1 61 ? -8.997 -57.113 251.047 1.00 40.09 59 SER B CA 1
ATOM 1724 C C . SER B 1 61 ? -8.962 -58.209 250.006 1.00 40.23 59 SER B C 1
ATOM 1725 O O . SER B 1 61 ? -8.798 -59.383 250.339 1.00 41.97 59 SER B O 1
ATOM 1728 N N . TYR B 1 62 ? -9.136 -57.826 248.745 1.00 38.90 60 TYR B N 1
ATOM 1729 C CA . TYR B 1 62 ? -9.112 -58.788 247.661 1.00 39.17 60 TYR B CA 1
ATOM 1730 C C . TYR B 1 62 ? -7.709 -59.343 247.461 1.00 39.46 60 TYR B C 1
ATOM 1731 O O . TYR B 1 62 ? -7.525 -60.560 247.411 1.00 41.19 60 TYR B O 1
ATOM 1740 N N . THR B 1 63 ? -6.718 -58.463 247.348 1.00 38.36 61 THR B N 1
ATOM 1741 C CA . THR B 1 63 ? -5.349 -58.911 247.063 1.00 38.62 61 THR B CA 1
ATOM 1742 C C . THR B 1 63 ? -4.776 -59.752 248.194 1.00 40.48 61 THR B C 1
ATOM 1743 O O . THR B 1 63 ? -3.922 -60.590 247.958 1.00 41.53 61 THR B O 1
ATOM 1747 N N . SER B 1 64 ? -5.248 -59.527 249.416 1.00 41.67 62 SER B N 1
ATOM 1748 C CA . SER B 1 64 ? -4.766 -60.271 250.584 1.00 43.99 62 SER B CA 1
ATOM 1749 C C . SER B 1 64 ? -5.436 -61.634 250.760 1.00 46.45 62 SER B C 1
ATOM 1750 O O . SER B 1 64 ? -4.894 -62.495 251.438 1.00 48.56 62 SER B O 1
ATOM 1753 N N . SER B 1 65 ? -6.618 -61.817 250.172 1.00 47.08 63 SER B N 1
ATOM 1754 C CA . SER B 1 65 ? -7.433 -63.027 250.379 1.00 49.61 63 SER B CA 1
ATOM 1755 C C . SER B 1 65 ? -7.423 -63.959 249.174 1.00 50.31 63 SER B C 1
ATOM 1756 O O . SER B 1 65 ? -8.046 -65.019 249.204 1.00 52.35 63 SER B O 1
ATOM 1759 N N . SER B 1 66 ? -6.710 -63.568 248.125 1.00 48.85 64 SER B N 1
ATOM 1760 C CA . SER B 1 66 ? -6.779 -64.276 246.855 1.00 49.28 64 SER B CA 1
ATOM 1761 C C . SER B 1 66 ? -6.308 -65.733 246.934 1.00 52.14 64 SER B C 1
ATOM 1762 O O . SER B 1 66 ? -5.527 -66.119 247.816 1.00 53.00 64 SER B O 1
ATOM 1765 N N . SER B 1 67 ? -6.827 -66.525 245.997 1.00 53.40 65 SER B N 1
ATOM 1766 C CA . SER B 1 67 ? -6.416 -67.910 245.766 1.00 56.33 65 SER B CA 1
ATOM 1767 C C . SER B 1 67 ? -5.848 -67.997 244.350 1.00 55.75 65 SER B C 1
ATOM 1768 O O . SER B 1 67 ? -6.115 -67.124 243.525 1.00 54.04 65 SER B O 1
ATOM 1771 N N . SER B 1 68 ? -5.085 -69.046 244.064 1.00 57.50 66 SER B N 1
ATOM 1772 C CA . SER B 1 68 ? -4.549 -69.257 242.720 1.00 57.28 66 SER B CA 1
ATOM 1773 C C . SER B 1 68 ? -5.362 -70.296 241.973 1.00 59.01 66 SER B C 1
ATOM 1774 O O . SER B 1 68 ? -5.846 -71.251 242.571 1.00 61.60 66 SER B O 1
ATOM 1777 N N . ARG B 1 69 ? -5.505 -70.103 240.665 1.00 57.91 67 ARG B N 1
ATOM 1778 C CA . ARG B 1 69 ? -6.137 -71.087 239.794 1.00 59.93 67 ARG B CA 1
ATOM 1779 C C . ARG B 1 69 ? -5.414 -71.167 238.465 1.00 60.02 67 ARG B C 1
ATOM 1780 O O . ARG B 1 69 ? -4.722 -70.231 238.069 1.00 57.66 67 ARG B O 1
ATOM 1788 N N . SER B 1 70 ? -5.578 -72.299 237.785 1.00 64.92 68 SER B N 1
ATOM 1789 C CA . SER B 1 70 ? -5.114 -72.437 236.415 1.00 66.36 68 SER B CA 1
ATOM 1790 C C . SER B 1 70 ? -6.190 -71.854 235.505 1.00 64.49 68 SER B C 1
ATOM 1791 O O . SER B 1 70 ? -7.310 -72.366 235.449 1.00 65.59 68 SER B O 1
ATOM 1794 N N . ILE B 1 71 ? -5.854 -70.770 234.813 1.00 62.28 69 ILE B N 1
ATOM 1795 C CA . ILE B 1 71 ? -6.815 -70.068 233.970 1.00 60.73 69 ILE B CA 1
ATOM 1796 C C . ILE B 1 71 ? -6.392 -70.137 232.514 1.00 63.52 69 ILE B C 1
ATOM 1797 O O . ILE B 1 71 ? -5.216 -70.308 232.215 1.00 65.38 69 ILE B O 1
ATOM 1802 N N . VAL B 1 72 ? -7.360 -69.992 231.617 1.00 64.61 70 VAL B N 1
ATOM 1803 C CA . VAL B 1 72 ? -7.096 -69.964 230.182 1.00 68.01 70 VAL B CA 1
ATOM 1804 C C . VAL B 1 72 ? -6.718 -68.542 229.780 1.00 66.70 70 VAL B C 1
ATOM 1805 O O . VAL B 1 72 ? -7.563 -67.645 229.805 1.00 64.94 70 VAL B O 1
ATOM 1809 N N . ILE B 1 73 ? -5.451 -68.334 229.427 1.00 68.48 71 ILE B N 1
ATOM 1810 C CA . ILE B 1 73 ? -4.970 -67.000 229.051 1.00 68.16 71 ILE B CA 1
ATOM 1811 C C . ILE B 1 73 ? -5.013 -66.764 227.537 1.00 72.56 71 ILE B C 1
ATOM 1812 O O . ILE B 1 73 ? -4.951 -65.615 227.083 1.00 72.87 71 ILE B O 1
ATOM 1817 N N . TYR B 1 74 ? -5.119 -67.848 226.771 1.00 76.71 72 TYR B N 1
ATOM 1818 C CA . TYR B 1 74 ? -5.317 -67.770 225.326 1.00 81.77 72 TYR B CA 1
ATOM 1819 C C . TYR B 1 74 ? -6.238 -68.913 224.869 1.00 84.78 72 TYR B C 1
ATOM 1820 O O . TYR B 1 74 ? -5.872 -70.074 224.914 1.00 86.96 72 TYR B O 1
ATOM 1829 N N . ASP B 1 75 ? -7.437 -68.577 224.413 1.00 85.59 73 ASP B N 1
ATOM 1830 C CA . ASP B 1 75 ? -8.458 -69.581 224.114 1.00 88.21 73 ASP B CA 1
ATOM 1831 C C . ASP B 1 75 ? -8.555 -69.813 222.598 1.00 94.76 73 ASP B C 1
ATOM 1832 O O . ASP B 1 75 ? -7.577 -70.249 221.960 1.00 98.48 73 ASP B O 1
ATOM 1837 N N . PRO B 1 80 ? -5.431 -74.549 223.603 1.00 99.59 78 PRO B N 1
ATOM 1838 C CA . PRO B 1 80 ? -5.594 -73.514 224.628 1.00 92.53 78 PRO B CA 1
ATOM 1839 C C . PRO B 1 80 ? -4.362 -73.394 225.518 1.00 90.18 78 PRO B C 1
ATOM 1840 O O . PRO B 1 80 ? -3.827 -74.407 225.958 1.00 92.48 78 PRO B O 1
ATOM 1844 N N . VAL B 1 81 ? -3.915 -72.167 225.764 1.00 86.38 79 VAL B N 1
ATOM 1845 C CA . VAL B 1 81 ? -2.794 -71.914 226.659 1.00 84.17 79 VAL B CA 1
ATOM 1846 C C . VAL B 1 81 ? -3.324 -71.563 228.051 1.00 78.26 79 VAL B C 1
ATOM 1847 O O . VAL B 1 81 ? -4.149 -70.654 228.196 1.00 74.66 79 VAL B O 1
ATOM 1851 N N . THR B 1 82 ? -2.855 -72.288 229.067 1.00 77.96 80 THR B N 1
ATOM 1852 C CA . THR B 1 82 ? -3.237 -72.031 230.461 1.00 73.22 80 THR B CA 1
ATOM 1853 C C . THR B 1 82 ? -2.046 -71.551 231.288 1.00 71.89 80 THR B C 1
ATOM 1854 O O . THR B 1 82 ? -0.896 -71.788 230.929 1.00 75.27 80 THR B O 1
ATOM 1858 N N . ALA B 1 83 ? -2.343 -70.867 232.389 1.00 67.46 81 ALA B N 1
ATOM 1859 C CA . ALA B 1 83 ? -1.325 -70.299 233.273 1.00 66.31 81 ALA B CA 1
ATOM 1860 C C . ALA B 1 83 ? -1.857 -70.210 234.698 1.00 63.15 81 ALA B C 1
ATOM 1861 O O . ALA B 1 83 ? -3.056 -70.035 234.899 1.00 60.45 81 ALA B O 1
ATOM 1863 N N . GLN B 1 84 ? -0.969 -70.344 235.683 1.00 64.18 82 GLN B N 1
ATOM 1864 C CA . GLN B 1 84 ? -1.341 -70.093 237.078 1.00 61.86 82 GLN B CA 1
ATOM 1865 C C . GLN B 1 84 ? -1.461 -68.596 237.291 1.00 58.12 82 GLN B C 1
ATOM 1866 O O . GLN B 1 84 ? -0.588 -67.835 236.889 1.00 58.37 82 GLN B O 1
ATOM 1872 N N . ALA B 1 85 ? -2.565 -68.185 237.900 1.00 55.29 83 ALA B N 1
ATOM 1873 C CA . ALA B 1 85 ? -2.820 -66.777 238.165 1.00 52.38 83 ALA B CA 1
ATOM 1874 C C . ALA B 1 85 ? -3.557 -66.610 239.485 1.00 50.95 83 ALA B C 1
ATOM 1875 O O . ALA B 1 85 ? -4.332 -67.484 239.879 1.00 51.78 83 ALA B O 1
ATOM 1877 N N . PRO B 1 86 ? -3.312 -65.487 240.181 1.00 49.92 84 PRO B N 1
ATOM 1878 C CA . PRO B 1 86 ? -4.087 -65.168 241.377 1.00 48.82 84 PRO B CA 1
ATOM 1879 C C . PRO B 1 86 ? -5.473 -64.666 241.009 1.00 46.77 84 PRO B C 1
ATOM 1880 O O . PRO B 1 86 ? -5.600 -63.789 240.158 1.00 45.64 84 PRO B O 1
ATOM 1884 N N . CYS B 1 87 ? -6.497 -65.233 241.640 1.00 47.36 85 CYS B N 1
ATOM 1885 C CA . CYS B 1 87 ? -7.871 -64.837 241.383 1.00 46.15 85 CYS B CA 1
ATOM 1886 C C . CYS B 1 87 ? -8.421 -64.085 242.578 1.00 44.93 85 CYS B C 1
ATOM 1887 O O . CYS B 1 87 ? -8.555 -64.645 243.662 1.00 46.52 85 CYS B O 1
ATOM 1890 N N . LEU B 1 88 ? -8.703 -62.799 242.380 1.00 42.80 86 LEU B N 1
ATOM 1891 C CA . LEU B 1 88 ? -9.220 -61.959 243.455 1.00 42.08 86 LEU B CA 1
ATOM 1892 C C . LEU B 1 88 ? -10.645 -62.374 243.817 1.00 42.31 86 LEU B C 1
ATOM 1893 O O . LEU B 1 88 ? -11.015 -62.361 244.982 1.00 43.04 86 LEU B O 1
ATOM 1898 N N . VAL B 1 89 ? -11.430 -62.730 242.805 1.00 42.20 87 VAL B N 1
ATOM 1899 C CA . VAL B 1 89 ? -12.751 -63.323 243.010 1.00 43.65 87 VAL B CA 1
ATOM 1900 C C . VAL B 1 89 ? -12.913 -64.525 242.097 1.00 44.97 87 VAL B C 1
ATOM 1901 O O . VAL B 1 89 ? -12.550 -64.461 240.928 1.00 44.23 87 VAL B O 1
ATOM 1905 N N . VAL B 1 90 ? -13.430 -65.618 242.648 1.00 47.74 88 VAL B N 1
ATOM 1906 C CA . VAL B 1 90 ? -13.847 -66.768 241.854 1.00 50.23 88 VAL B CA 1
ATOM 1907 C C . VAL B 1 90 ? -15.367 -66.743 241.803 1.00 51.96 88 VAL B C 1
ATOM 1908 O O . VAL B 1 90 ? -16.026 -66.920 242.821 1.00 53.76 88 VAL B O 1
ATOM 1912 N N . ALA B 1 91 ? -15.918 -66.509 240.618 1.00 52.16 89 ALA B N 1
ATOM 1913 C CA . ALA B 1 91 ? -17.359 -66.343 240.461 1.00 54.37 89 ALA B CA 1
ATOM 1914 C C . ALA B 1 91 ? -17.965 -67.511 239.698 1.00 58.14 89 ALA B C 1
ATOM 1915 O O . ALA B 1 91 ? -17.373 -68.020 238.747 1.00 58.36 89 ALA B O 1
ATOM 1917 N N . LYS B 1 92 ? -19.148 -67.928 240.129 1.00 61.68 90 LYS B N 1
ATOM 1918 C CA . LYS B 1 92 ? -19.939 -68.877 239.376 1.00 66.24 90 LYS B CA 1
ATOM 1919 C C . LYS B 1 92 ? -20.429 -68.185 238.114 1.00 66.37 90 LYS B C 1
ATOM 1920 O O . LYS B 1 92 ? -20.677 -66.980 238.115 1.00 64.58 90 LYS B O 1
ATOM 1926 N N . ARG B 1 93 ? -20.586 -68.955 237.044 1.00 69.64 91 ARG B N 1
ATOM 1927 C CA . ARG B 1 93 ? -21.000 -68.420 235.743 1.00 70.61 91 ARG B CA 1
ATOM 1928 C C . ARG B 1 93 ? -22.266 -67.552 235.823 1.00 72.17 91 ARG B C 1
ATOM 1929 O O . ARG B 1 93 ? -22.355 -66.516 235.168 1.00 70.94 91 ARG B O 1
ATOM 1937 N N . ASP B 1 94 ? -23.215 -67.957 236.664 1.00 61.22 92 ASP B N 1
ATOM 1938 C CA . ASP B 1 94 ? -24.485 -67.237 236.825 1.00 62.16 92 ASP B CA 1
ATOM 1939 C C . ASP B 1 94 ? -24.435 -66.058 237.814 1.00 59.97 92 ASP B C 1
ATOM 1940 O O . ASP B 1 94 ? -25.471 -65.478 238.132 1.00 61.43 92 ASP B O 1
ATOM 1945 N N . GLU B 1 95 ? -23.248 -65.709 238.298 1.00 57.16 93 GLU B N 1
ATOM 1946 C CA . GLU B 1 95 ? -23.066 -64.525 239.150 1.00 55.13 93 GLU B CA 1
ATOM 1947 C C . GLU B 1 95 ? -22.477 -63.343 238.367 1.00 51.23 93 GLU B C 1
ATOM 1948 O O . GLU B 1 95 ? -22.291 -62.257 238.918 1.00 49.41 93 GLU B O 1
ATOM 1954 N N . ILE B 1 96 ? -22.179 -63.565 237.087 1.00 50.03 94 ILE B N 1
ATOM 1955 C CA . ILE B 1 96 ? -21.604 -62.543 236.221 1.00 46.90 94 ILE B CA 1
ATOM 1956 C C . ILE B 1 96 ? -22.522 -62.338 235.021 1.00 47.51 94 ILE B C 1
ATOM 1957 O O . ILE B 1 96 ? -22.994 -63.315 234.444 1.00 49.60 94 ILE B O 1
ATOM 1962 N N . PRO B 1 97 ? -22.789 -61.068 234.647 1.00 45.62 95 PRO B N 1
ATOM 1963 C CA . PRO B 1 97 ? -23.620 -60.775 233.479 1.00 46.31 95 PRO B CA 1
ATOM 1964 C C . PRO B 1 97 ? -23.130 -61.494 232.227 1.00 46.43 95 PRO B C 1
ATOM 1965 O O . PRO B 1 97 ? -21.931 -61.550 231.984 1.00 44.69 95 PRO B O 1
ATOM 1969 N N . GLN B 1 98 ? -24.058 -62.038 231.449 1.00 48.69 96 GLN B N 1
ATOM 1970 C CA . GLN B 1 98 ? -23.718 -62.866 230.292 1.00 49.86 96 GLN B CA 1
ATOM 1971 C C . GLN B 1 98 ? -22.803 -62.180 229.286 1.00 47.99 96 GLN B C 1
ATOM 1972 O O . GLN B 1 98 ? -21.943 -62.822 228.691 1.00 48.13 96 GLN B O 1
ATOM 1978 N N . ASN B 1 99 ? -23.008 -60.883 229.080 1.00 46.54 97 ASN B N 1
ATOM 1979 C CA . ASN B 1 99 ? -22.231 -60.135 228.097 1.00 45.37 97 ASN B CA 1
ATOM 1980 C C . ASN B 1 99 ? -20.827 -59.771 228.575 1.00 42.21 97 ASN B C 1
ATOM 1981 O O . ASN B 1 99 ? -19.957 -59.455 227.764 1.00 41.87 97 ASN B O 1
ATOM 1986 N N . PHE B 1 100 ? -20.599 -59.823 229.880 1.00 40.22 98 PHE B N 1
ATOM 1987 C CA . PHE B 1 100 ? -19.350 -59.306 230.450 1.00 37.59 98 PHE B CA 1
ATOM 1988 C C . PHE B 1 100 ? -18.078 -60.067 230.050 1.00 37.63 98 PHE B C 1
ATOM 1989 O O . PHE B 1 100 ? -17.071 -59.430 229.738 1.00 36.55 98 PHE B O 1
ATOM 1997 N N . PRO B 1 101 ? -18.107 -61.413 230.056 1.00 39.27 99 PRO B N 1
ATOM 1998 C CA . PRO B 1 101 ? -16.893 -62.143 229.687 1.00 39.87 99 PRO B CA 1
ATOM 1999 C C . PRO B 1 101 ? -16.312 -61.753 228.335 1.00 40.53 99 PRO B C 1
ATOM 2000 O O . PRO B 1 101 ? -15.097 -61.721 228.188 1.00 40.30 99 PRO B O 1
ATOM 2004 N N . SER B 1 102 ? -17.162 -61.454 227.360 1.00 41.86 100 SER B N 1
ATOM 2005 C CA . SER B 1 102 ? -16.684 -61.073 226.027 1.00 43.29 100 SER B CA 1
ATOM 2006 C C . SER B 1 102 ? -16.340 -59.575 225.916 1.00 41.41 100 SER B C 1
ATOM 2007 O O . SER B 1 102 ? -15.635 -59.178 224.992 1.00 42.41 100 SER B O 1
ATOM 2010 N N . ILE B 1 103 ? -16.821 -58.759 226.851 1.00 39.22 101 ILE B N 1
ATOM 2011 C CA . ILE B 1 103 ? -16.474 -57.334 226.881 1.00 37.72 101 ILE B CA 1
ATOM 2012 C C . ILE B 1 103 ? -15.159 -57.116 227.638 1.00 36.05 101 ILE B C 1
ATOM 2013 O O . ILE B 1 103 ? -14.222 -56.524 227.112 1.00 35.96 101 ILE B O 1
ATOM 2018 N N . TYR B 1 104 ? -15.101 -57.608 228.872 1.00 35.15 102 TYR B N 1
ATOM 2019 C CA . TYR B 1 104 ? -13.946 -57.402 229.737 1.00 33.93 102 TYR B CA 1
ATOM 2020 C C . TYR B 1 104 ? -13.055 -58.647 229.739 1.00 35.76 102 TYR B C 1
ATOM 2021 O O . TYR B 1 104 ? -12.893 -59.322 230.755 1.00 35.37 102 TYR B O 1
ATOM 2030 N N . ARG B 1 105 ? -12.466 -58.924 228.575 1.00 38.33 103 ARG B N 1
ATOM 2031 C CA . ARG B 1 105 ? -11.777 -60.194 228.308 1.00 41.11 103 ARG B CA 1
ATOM 2032 C C . ARG B 1 105 ? -10.486 -60.412 229.085 1.00 40.93 103 ARG B C 1
ATOM 2033 O O . ARG B 1 105 ? -10.033 -61.550 229.200 1.00 42.95 103 ARG B O 1
ATOM 2041 N N . TYR B 1 106 ? -9.870 -59.334 229.567 1.00 39.01 104 TYR B N 1
ATOM 2042 C CA . TYR B 1 106 ? -8.624 -59.445 230.321 1.00 39.03 104 TYR B CA 1
ATOM 2043 C C . TYR B 1 106 ? -8.842 -59.167 231.803 1.00 36.76 104 TYR B C 1
ATOM 2044 O O . TYR B 1 106 ? -7.892 -58.956 232.546 1.00 36.25 104 TYR B O 1
ATOM 2053 N N . THR B 1 107 ? -10.109 -59.183 232.213 1.00 35.83 105 THR B N 1
ATOM 2054 C CA . THR B 1 107 ? -10.507 -59.097 233.620 1.00 34.54 105 THR B CA 1
ATOM 2055 C C . THR B 1 107 ? -11.315 -60.334 234.058 1.00 35.78 105 THR B C 1
ATOM 2056 O O . THR B 1 107 ? -11.370 -60.651 235.244 1.00 35.83 105 THR B O 1
ATOM 2060 N N . ILE B 1 108 ? -11.929 -61.026 233.097 1.00 37.39 106 ILE B N 1
ATOM 2061 C CA . ILE B 1 108 ? -12.700 -62.244 233.349 1.00 39.20 106 ILE B CA 1
ATOM 2062 C C . ILE B 1 108 ? -12.055 -63.397 232.583 1.00 41.92 106 ILE B C 1
ATOM 2063 O O . ILE B 1 108 ? -11.948 -63.344 231.361 1.00 42.78 106 ILE B O 1
ATOM 2068 N N . TYR B 1 109 ? -11.621 -64.430 233.304 1.00 43.74 107 TYR B N 1
ATOM 2069 C CA . TYR B 1 109 ? -10.905 -65.559 232.697 1.00 46.94 107 TYR B CA 1
ATOM 2070 C C . TYR B 1 109 ? -11.580 -66.889 233.016 1.00 49.54 107 TYR B C 1
ATOM 2071 O O . TYR B 1 109 ? -12.067 -67.098 234.125 1.00 49.23 107 TYR B O 1
ATOM 2080 N N . LYS B 1 110 ? -11.614 -67.784 232.035 1.00 52.66 108 LYS B N 1
ATOM 2081 C CA . LYS B 1 110 ? -12.129 -69.131 232.257 1.00 55.78 108 LYS B CA 1
ATOM 2082 C C . LYS B 1 110 ? -11.130 -69.899 233.111 1.00 57.61 108 LYS B C 1
ATOM 2083 O O . LYS B 1 110 ? -9.936 -69.887 232.829 1.00 58.53 108 LYS B O 1
ATOM 2089 N N . ILE B 1 111 ? -11.617 -70.540 234.167 1.00 58.48 109 ILE B N 1
ATOM 2090 C CA . ILE B 1 111 ? -10.787 -71.438 234.964 1.00 61.27 109 ILE B CA 1
ATOM 2091 C C . ILE B 1 111 ? -10.792 -72.807 234.284 1.00 65.89 109 ILE B C 1
ATOM 2092 O O . ILE B 1 111 ? -11.853 -73.368 234.027 1.00 67.05 109 ILE B O 1
ATOM 2097 N N . ASP B 1 112 ? -9.602 -73.326 233.984 1.00 68.88 110 ASP B N 1
ATOM 2098 C CA . ASP B 1 112 ? -9.452 -74.576 233.234 1.00 73.84 110 ASP B CA 1
ATOM 2099 C C . ASP B 1 112 ? -10.123 -75.743 233.948 1.00 76.97 110 ASP B C 1
ATOM 2100 O O . ASP B 1 112 ? -10.035 -75.853 235.171 1.00 76.79 110 ASP B O 1
ATOM 2105 N N . LYS B 1 113 ? -10.796 -76.593 233.171 1.00 80.13 111 LYS B N 1
ATOM 2106 C CA . LYS B 1 113 ? -11.505 -77.773 233.687 1.00 84.00 111 LYS B CA 1
ATOM 2107 C C . LYS B 1 113 ? -12.590 -77.376 234.693 1.00 81.77 111 LYS B C 1
ATOM 2108 O O . LYS B 1 113 ? -12.780 -78.041 235.717 1.00 84.09 111 LYS B O 1
ATOM 2114 N N . SER B 1 114 ? -13.294 -76.290 234.395 1.00 77.85 112 SER B N 1
ATOM 2115 C CA . SER B 1 114 ? -14.303 -75.743 235.295 1.00 75.71 112 SER B CA 1
ATOM 2116 C C . SER B 1 114 ? -15.166 -74.728 234.555 1.00 72.61 112 SER B C 1
ATOM 2117 O O . SER B 1 114 ? -14.747 -74.178 233.539 1.00 71.20 112 SER B O 1
ATOM 2120 N N . SER B 1 115 ? -16.374 -74.495 235.062 1.00 72.16 113 SER B N 1
ATOM 2121 C CA . SER B 1 115 ? -17.281 -73.509 234.471 1.00 69.63 113 SER B CA 1
ATOM 2122 C C . SER B 1 115 ? -17.140 -72.145 235.145 1.00 65.58 113 SER B C 1
ATOM 2123 O O . SER B 1 115 ? -17.643 -71.145 234.639 1.00 63.08 113 SER B O 1
ATOM 2126 N N . GLU B 1 116 ? -16.474 -72.117 236.296 1.00 65.46 114 GLU B N 1
ATOM 2127 C CA . GLU B 1 116 ? -16.304 -70.888 237.068 1.00 62.22 114 GLU B CA 1
ATOM 2128 C C . GLU B 1 116 ? -15.352 -69.899 236.388 1.00 58.91 114 GLU B C 1
ATOM 2129 O O . GLU B 1 116 ? -14.530 -70.283 235.553 1.00 59.86 114 GLU B O 1
ATOM 2135 N N . TYR B 1 117 ? -15.482 -68.627 236.758 1.00 55.40 115 TYR B N 1
ATOM 2136 C CA . TYR B 1 117 ? -14.654 -67.558 236.208 1.00 52.55 115 TYR B CA 1
ATOM 2137 C C . TYR B 1 117 ? -13.667 -67.019 237.241 1.00 51.09 115 TYR B C 1
ATOM 2138 O O . TYR B 1 117 ? -13.979 -66.929 238.429 1.00 50.84 115 TYR B O 1
ATOM 2147 N N . CYS B 1 118 ? -12.474 -66.666 236.768 1.00 50.28 116 CYS B N 1
ATOM 2148 C CA . CYS B 1 118 ? -11.487 -65.936 237.557 1.00 48.87 116 CYS B CA 1
ATOM 2149 C C . CYS B 1 118 ? -11.692 -64.461 237.246 1.00 45.20 116 CYS B C 1
ATOM 2150 O O . CYS B 1 118 ? -11.531 -64.052 236.105 1.00 44.18 116 CYS B O 1
ATOM 2153 N N . ILE B 1 119 ? -12.074 -63.674 238.247 1.00 43.34 117 ILE B N 1
ATOM 2154 C CA . ILE B 1 119 ? -12.248 -62.236 238.059 1.00 40.29 117 ILE B CA 1
ATOM 2155 C C . ILE B 1 119 ? -11.102 -61.525 238.753 1.00 39.12 117 ILE B C 1
ATOM 2156 O O . ILE B 1 119 ? -10.977 -61.572 239.980 1.00 39.67 117 ILE B O 1
ATOM 2161 N N . SER B 1 120 ? -10.258 -60.873 237.963 1.00 37.72 118 SER B N 1
ATOM 2162 C CA . SER B 1 120 ? -8.980 -60.410 238.460 1.00 37.49 118 SER B CA 1
ATOM 2163 C C . SER B 1 120 ? -8.321 -59.479 237.443 1.00 36.25 118 SER B C 1
ATOM 2164 O O . SER B 1 120 ? -8.323 -59.778 236.263 1.00 36.78 118 SER B O 1
ATOM 2167 N N . PRO B 1 121 ? -7.767 -58.337 237.896 1.00 34.96 119 PRO B N 1
ATOM 2168 C CA . PRO B 1 121 ? -7.094 -57.432 236.971 1.00 34.27 119 PRO B CA 1
ATOM 2169 C C . PRO B 1 121 ? -5.713 -57.952 236.592 1.00 36.36 119 PRO B C 1
ATOM 2170 O O . PRO B 1 121 ? -4.702 -57.562 237.192 1.00 36.96 119 PRO B O 1
ATOM 2174 N N . LEU B 1 122 ? -5.680 -58.843 235.604 1.00 38.08 120 LEU B N 1
ATOM 2175 C CA . LEU B 1 122 ? -4.438 -59.476 235.166 1.00 40.69 120 LEU B CA 1
ATOM 2176 C C . LEU B 1 122 ? -3.989 -58.920 233.830 1.00 41.34 120 LEU B C 1
ATOM 2177 O O . LEU B 1 122 ? -4.796 -58.405 233.060 1.00 40.30 120 LEU B O 1
ATOM 2182 N N . VAL B 1 123 ? -2.690 -59.007 233.575 1.00 43.84 121 VAL B N 1
ATOM 2183 C CA . VAL B 1 123 ? -2.131 -58.732 232.258 1.00 45.91 121 VAL B CA 1
ATOM 2184 C C . VAL B 1 123 ? -1.485 -60.014 231.758 1.00 50.20 121 VAL B C 1
ATOM 2185 O O . VAL B 1 123 ? -0.775 -60.678 232.510 1.00 52.07 121 VAL B O 1
ATOM 2189 N N . VAL B 1 124 ? -1.752 -60.361 230.499 1.00 52.54 122 VAL B N 1
ATOM 2190 C CA . VAL B 1 124 ? -1.212 -61.574 229.886 1.00 57.22 122 VAL B CA 1
ATOM 2191 C C . VAL B 1 124 ? -0.011 -61.233 229.004 1.00 61.33 122 VAL B C 1
ATOM 2192 O O . VAL B 1 124 ? -0.082 -60.323 228.180 1.00 61.01 122 VAL B O 1
ATOM 2196 N N . ASN B 1 125 ? 1.084 -61.965 229.199 1.00 66.08 123 ASN B N 1
ATOM 2197 C CA . ASN B 1 125 ? 2.313 -61.812 228.414 1.00 71.00 123 ASN B CA 1
ATOM 2198 C C . ASN B 1 125 ? 2.812 -63.187 228.019 1.00 76.12 123 ASN B C 1
ATOM 2199 O O . ASN B 1 125 ? 3.422 -63.869 228.832 1.00 77.93 123 ASN B O 1
ATOM 2204 N N . ASP B 1 126 ? 2.564 -63.579 226.771 1.00 78.95 124 ASP B N 1
ATOM 2205 C CA . ASP B 1 126 ? 2.958 -64.900 226.247 1.00 84.73 124 ASP B CA 1
ATOM 2206 C C . ASP B 1 126 ? 2.411 -66.091 227.047 1.00 84.41 124 ASP B C 1
ATOM 2207 O O . ASP B 1 126 ? 1.342 -66.614 226.727 1.00 83.94 124 ASP B O 1
ATOM 2212 N N . LYS B 1 127 ? 3.133 -66.481 228.096 1.00 84.96 125 LYS B N 1
ATOM 2213 C CA . LYS B 1 127 ? 2.835 -67.674 228.885 1.00 85.51 125 LYS B CA 1
ATOM 2214 C C . LYS B 1 127 ? 2.528 -67.356 230.352 1.00 81.02 125 LYS B C 1
ATOM 2215 O O . LYS B 1 127 ? 2.163 -68.268 231.078 1.00 81.52 125 LYS B O 1
ATOM 2221 N N . TYR B 1 128 ? 2.669 -66.089 230.781 1.00 76.75 126 TYR B N 1
ATOM 2222 C CA . TYR B 1 128 ? 2.390 -65.682 232.164 1.00 72.53 126 TYR B CA 1
ATOM 2223 C C . TYR B 1 128 ? 1.195 -64.740 232.277 1.00 66.24 126 TYR B C 1
ATOM 2224 O O . TYR B 1 128 ? 0.855 -64.018 231.344 1.00 64.74 126 TYR B O 1
ATOM 2233 N N . ALA B 1 129 ? 0.559 -64.772 233.443 1.00 62.88 127 ALA B N 1
ATOM 2234 C CA . ALA B 1 129 ? -0.473 -63.817 233.815 1.00 57.35 127 ALA B CA 1
ATOM 2235 C C . ALA B 1 129 ? -0.006 -63.137 235.098 1.00 55.46 127 ALA B C 1
ATOM 2236 O O . ALA B 1 129 ? 0.448 -63.805 236.028 1.00 57.51 127 ALA B O 1
ATOM 2238 N N . THR B 1 130 ? -0.106 -61.814 235.144 1.00 51.87 128 THR B N 1
ATOM 2239 C CA . THR B 1 130 ? 0.434 -61.036 236.254 1.00 50.47 128 THR B CA 1
ATOM 2240 C C . THR B 1 130 ? -0.625 -60.136 236.871 1.00 46.19 128 THR B C 1
ATOM 2241 O O . THR B 1 130 ? -1.304 -59.401 236.159 1.00 43.89 128 THR B O 1
ATOM 2245 N N . LEU B 1 131 ? -0.755 -60.198 238.193 1.00 45.56 129 LEU B N 1
ATOM 2246 C CA . LEU B 1 131 ? -1.651 -59.313 238.922 1.00 42.43 129 LEU B CA 1
ATOM 2247 C C . LEU B 1 131 ? -1.114 -57.882 238.897 1.00 41.50 129 LEU B C 1
ATOM 2248 O O . LEU B 1 131 ? 0.068 -57.640 239.117 1.00 42.98 129 LEU B O 1
ATOM 2253 N N . ILE B 1 132 ? -2.013 -56.947 238.622 1.00 39.51 130 ILE B N 1
ATOM 2254 C CA . ILE B 1 132 ? -1.689 -55.540 238.478 1.00 38.78 130 ILE B CA 1
ATOM 2255 C C . ILE B 1 132 ? -2.341 -54.795 239.621 1.00 36.99 130 ILE B C 1
ATOM 2256 O O . ILE B 1 132 ? -3.557 -54.879 239.797 1.00 35.74 130 ILE B O 1
ATOM 2261 N N . THR B 1 133 ? -1.535 -54.098 240.416 1.00 37.44 131 THR B N 1
ATOM 2262 C CA . THR B 1 133 ? -2.061 -53.295 241.517 1.00 36.09 131 THR B CA 1
ATOM 2263 C C . THR B 1 133 ? -1.463 -51.900 241.465 1.00 35.28 131 THR B C 1
ATOM 2264 O O . THR B 1 133 ? -0.300 -51.746 241.138 1.00 36.88 131 THR B O 1
ATOM 2268 N N . PRO B 1 134 ? -2.257 -50.878 241.799 1.00 33.69 132 PRO B N 1
ATOM 2269 C CA . PRO B 1 134 ? -1.748 -49.510 241.780 1.00 33.63 132 PRO B CA 1
ATOM 2270 C C . PRO B 1 134 ? -0.710 -49.239 242.859 1.00 35.37 132 PRO B C 1
ATOM 2271 O O . PRO B 1 134 ? -0.938 -49.554 244.026 1.00 36.31 132 PRO B O 1
ATOM 2275 N N . ASN B 1 135 ? 0.426 -48.675 242.458 1.00 36.35 133 ASN B N 1
ATOM 2276 C CA . ASN B 1 135 ? 1.481 -48.343 243.399 1.00 38.18 133 ASN B CA 1
ATOM 2277 C C . ASN B 1 135 ? 1.376 -46.889 243.860 1.00 37.33 133 ASN B C 1
ATOM 2278 O O . ASN B 1 135 ? 0.589 -46.111 243.328 1.00 35.13 133 ASN B O 1
ATOM 2283 N N . GLU B 1 136 ? 2.162 -46.548 244.878 1.00 38.97 134 GLU B N 1
ATOM 2284 C CA . GLU B 1 136 ? 2.071 -45.250 245.528 1.00 39.02 134 GLU B CA 1
ATOM 2285 C C . GLU B 1 136 ? 2.255 -44.094 244.551 1.00 38.20 134 GLU B C 1
ATOM 2286 O O . GLU B 1 136 ? 1.543 -43.105 244.632 1.00 37.03 134 GLU B O 1
ATOM 2292 N N . SER B 1 137 ? 3.222 -44.223 243.645 1.00 39.05 135 SER B N 1
ATOM 2293 C CA . SER B 1 137 ? 3.494 -43.192 242.646 1.00 39.11 135 SER B CA 1
ATOM 2294 C C . SER B 1 137 ? 2.262 -42.847 241.840 1.00 36.58 135 SER B C 1
ATOM 2295 O O . SER B 1 137 ? 1.940 -41.682 241.643 1.00 36.44 135 SER B O 1
ATOM 2298 N N . VAL B 1 138 ? 1.590 -43.879 241.355 1.00 34.83 136 VAL B N 1
ATOM 2299 C CA . VAL B 1 138 ? 0.430 -43.696 240.509 1.00 32.70 136 VAL B CA 1
ATOM 2300 C C . VAL B 1 138 ? -0.695 -42.994 241.272 1.00 31.51 136 VAL B C 1
ATOM 2301 O O . VAL B 1 138 ? -1.313 -42.072 240.755 1.00 31.20 136 VAL B O 1
ATOM 2305 N N . ILE B 1 139 ? -0.921 -43.406 242.512 1.00 31.46 137 ILE B N 1
ATOM 2306 C CA . ILE B 1 139 ? -1.980 -42.836 243.337 1.00 30.96 137 ILE B CA 1
ATOM 2307 C C . ILE B 1 139 ? -1.695 -41.361 243.595 1.00 32.20 137 ILE B C 1
ATOM 2308 O O . ILE B 1 139 ? -2.558 -40.506 243.419 1.00 31.81 137 ILE B O 1
ATOM 2313 N N . LYS B 1 140 ? -0.471 -41.083 244.022 1.00 34.09 138 LYS B N 1
ATOM 2314 C CA . LYS B 1 140 ? -0.005 -39.725 244.272 1.00 35.99 138 LYS B CA 1
ATOM 2315 C C . LYS B 1 140 ? -0.220 -38.823 243.053 1.00 35.87 138 LYS B C 1
ATOM 2316 O O . LYS B 1 140 ? -0.823 -37.757 243.154 1.00 36.13 138 LYS B O 1
ATOM 2322 N N . GLU B 1 141 ? 0.294 -39.260 241.910 1.00 35.83 139 GLU B N 1
ATOM 2323 C CA . GLU B 1 141 ? 0.190 -38.488 240.676 1.00 36.31 139 GLU B CA 1
ATOM 2324 C C . GLU B 1 141 ? -1.238 -38.226 240.271 1.00 35.02 139 GLU B C 1
ATOM 2325 O O . GLU B 1 141 ? -1.579 -37.109 239.907 1.00 36.02 139 GLU B O 1
ATOM 2331 N N . PHE B 1 142 ? -2.074 -39.252 240.331 1.00 33.36 140 PHE B N 1
ATOM 2332 C CA . PHE B 1 142 ? -3.461 -39.089 239.922 1.00 32.62 140 PHE B CA 1
ATOM 2333 C C . PHE B 1 142 ? -4.213 -38.108 240.816 1.00 33.60 140 PHE B C 1
ATOM 2334 O O . PHE B 1 142 ? -4.931 -37.250 240.327 1.00 34.44 140 PHE B O 1
ATOM 2342 N N . PHE B 1 143 ? -4.032 -38.236 242.124 1.00 34.14 141 PHE B N 1
ATOM 2343 C CA . PHE B 1 143 ? -4.631 -37.310 243.087 1.00 35.57 141 PHE B CA 1
ATOM 2344 C C . PHE B 1 143 ? -4.248 -35.863 242.774 1.00 37.77 141 PHE B C 1
ATOM 2345 O O . PHE B 1 143 ? -5.088 -34.969 242.839 1.00 38.88 141 PHE B O 1
ATOM 2353 N N . ASP B 1 144 ? -2.983 -35.637 242.429 1.00 38.84 142 ASP B N 1
ATOM 2354 C CA . ASP B 1 144 ? -2.511 -34.292 242.084 1.00 41.19 142 ASP B CA 1
ATOM 2355 C C . ASP B 1 144 ? -3.131 -33.777 240.789 1.00 41.26 142 ASP B C 1
ATOM 2356 O O . ASP B 1 144 ? -3.584 -32.637 240.733 1.00 42.81 142 ASP B O 1
ATOM 2361 N N . LYS B 1 145 ? -3.138 -34.613 239.752 1.00 39.92 143 LYS B N 1
ATOM 2362 C CA . LYS B 1 145 ? -3.751 -34.238 238.473 1.00 40.48 143 LYS B CA 1
ATOM 2363 C C . LYS B 1 145 ? -5.231 -33.928 238.681 1.00 40.51 143 LYS B C 1
ATOM 2364 O O . LYS B 1 145 ? -5.752 -32.944 238.159 1.00 42.36 143 LYS B O 1
ATOM 2370 N N . LEU B 1 146 ? -5.886 -34.763 239.479 1.00 38.97 144 LEU B N 1
ATOM 2371 C CA . LEU B 1 146 ? -7.302 -34.614 239.793 1.00 39.17 144 LEU B CA 1
ATOM 2372 C C . LEU B 1 146 ? -7.630 -33.261 240.433 1.00 42.11 144 LEU B C 1
ATOM 2373 O O . LEU B 1 146 ? -8.637 -32.651 240.106 1.00 43.46 144 LEU B O 1
ATOM 2378 N N . ASP B 1 147 ? -6.772 -32.792 241.334 1.00 43.67 145 ASP B N 1
ATOM 2379 C CA . ASP B 1 147 ? -6.980 -31.501 241.996 1.00 46.84 145 ASP B CA 1
ATOM 2380 C C . ASP B 1 147 ? -6.859 -30.316 241.039 1.00 48.83 145 ASP B C 1
ATOM 2381 O O . ASP B 1 147 ? -7.490 -29.283 241.251 1.00 51.46 145 ASP B O 1
ATOM 2386 N N . SER B 1 148 ? -6.051 -30.462 239.995 1.00 47.93 146 SER B N 1
ATOM 2387 C CA . SER B 1 148 ? -5.858 -29.391 239.015 1.00 50.19 146 SER B CA 1
ATOM 2388 C C . SER B 1 148 ? -6.925 -29.409 237.915 1.00 50.07 146 SER B C 1
ATOM 2389 O O . SER B 1 148 ? -7.188 -28.384 237.292 1.00 52.77 146 SER B O 1
ATOM 2392 N N . ASN B 1 149 ? -7.534 -30.569 237.678 1.00 47.16 147 ASN B N 1
ATOM 2393 C CA . ASN B 1 149 ? -8.466 -30.732 236.564 1.00 47.02 147 ASN B CA 1
ATOM 2394 C C . ASN B 1 149 ? -9.341 -31.974 236.746 1.00 44.38 147 ASN B C 1
ATOM 2395 O O . ASN B 1 149 ? -8.861 -33.104 236.675 1.00 41.75 147 ASN B O 1
ATOM 2400 N N . ILE B 1 150 ? -10.633 -31.752 236.963 1.00 45.41 148 ILE B N 1
ATOM 2401 C CA . ILE B 1 150 ? -11.556 -32.830 237.302 1.00 43.62 148 ILE B CA 1
ATOM 2402 C C . ILE B 1 150 ? -11.771 -33.796 236.129 1.00 41.96 148 ILE B C 1
ATOM 2403 O O . ILE B 1 150 ? -12.232 -34.925 236.316 1.00 39.98 148 ILE B O 1
ATOM 2408 N N . GLN B 1 151 ? -11.439 -33.345 234.923 1.00 43.09 149 GLN B N 1
ATOM 2409 C CA . GLN B 1 151 ? -11.502 -34.191 233.735 1.00 42.24 149 GLN B CA 1
ATOM 2410 C C . GLN B 1 151 ? -10.730 -35.509 233.876 1.00 39.24 149 GLN B C 1
ATOM 2411 O O . GLN B 1 151 ? -11.079 -36.498 233.238 1.00 38.40 149 GLN B O 1
ATOM 2417 N N . TYR B 1 152 ? -9.676 -35.523 234.684 1.00 38.13 150 TYR B N 1
ATOM 2418 C CA . TYR B 1 152 ? -8.922 -36.756 234.914 1.00 35.73 150 TYR B CA 1
ATOM 2419 C C . TYR B 1 152 ? -9.804 -37.860 235.500 1.00 34.14 150 TYR B C 1
ATOM 2420 O O . TYR B 1 152 ? -9.603 -39.032 235.197 1.00 32.91 150 TYR B O 1
ATOM 2429 N N . ALA B 1 153 ? -10.761 -37.486 236.345 1.00 34.72 151 ALA B N 1
ATOM 2430 C CA . ALA B 1 153 ? -11.718 -38.447 236.882 1.00 33.85 151 ALA B CA 1
ATOM 2431 C C . ALA B 1 153 ? -12.608 -38.984 235.769 1.00 34.12 151 ALA B C 1
ATOM 2432 O O . ALA B 1 153 ? -12.801 -40.192 235.640 1.00 32.72 151 ALA B O 1
ATOM 2434 N N . ARG B 1 154 ? -13.127 -38.071 234.955 1.00 36.13 152 ARG B N 1
ATOM 2435 C CA . ARG B 1 154 ? -14.069 -38.426 233.894 1.00 36.92 152 ARG B CA 1
ATOM 2436 C C . ARG B 1 154 ? -13.428 -39.390 232.889 1.00 35.68 152 ARG B C 1
ATOM 2437 O O . ARG B 1 154 ? -14.010 -40.421 232.547 1.00 35.09 152 ARG B O 1
ATOM 2445 N N . VAL B 1 155 ? -12.221 -39.056 232.437 1.00 35.55 153 VAL B N 1
ATOM 2446 C CA . VAL B 1 155 ? -11.502 -39.878 231.464 1.00 35.02 153 VAL B CA 1
ATOM 2447 C C . VAL B 1 155 ? -11.063 -41.221 232.071 1.00 32.70 153 VAL B C 1
ATOM 2448 O O . VAL B 1 155 ? -11.126 -42.252 231.413 1.00 32.15 153 VAL B O 1
ATOM 2452 N N . LEU B 1 156 ? -10.629 -41.217 233.326 1.00 31.72 154 LEU B N 1
ATOM 2453 C CA . LEU B 1 156 ? -10.240 -42.467 233.978 1.00 30.26 154 LEU B CA 1
ATOM 2454 C C . LEU B 1 156 ? -11.435 -43.433 234.041 1.00 29.78 154 LEU B C 1
ATOM 2455 O O . LEU B 1 156 ? -11.292 -44.614 233.733 1.00 29.66 154 LEU B O 1
ATOM 2460 N N . ALA B 1 157 ? -12.599 -42.934 234.443 1.00 29.95 155 ALA B N 1
ATOM 2461 C CA . ALA B 1 157 ? -13.783 -43.771 234.522 1.00 29.81 155 ALA B CA 1
ATOM 2462 C C . ALA B 1 157 ? -14.190 -44.247 233.130 1.00 30.47 155 ALA B C 1
ATOM 2463 O O . ALA B 1 157 ? -14.584 -45.400 232.953 1.00 29.98 155 ALA B O 1
ATOM 2465 N N . SER B 1 158 ? -14.112 -43.349 232.150 1.00 31.73 156 SER B N 1
ATOM 2466 C CA . SER B 1 158 ? -14.491 -43.674 230.772 1.00 32.97 156 SER B CA 1
ATOM 2467 C C . SER B 1 158 ? -13.670 -44.826 230.230 1.00 32.11 156 SER B C 1
ATOM 2468 O O . SER B 1 158 ? -14.200 -45.724 229.585 1.00 32.73 156 SER B O 1
ATOM 2471 N N . LEU B 1 159 ? -12.372 -44.800 230.511 1.00 31.23 157 LEU B N 1
ATOM 2472 C CA . LEU B 1 159 ? -11.471 -45.851 230.054 1.00 30.86 157 LEU B CA 1
ATOM 2473 C C . LEU B 1 159 ? -11.708 -47.157 230.816 1.00 29.56 157 LEU B C 1
ATOM 2474 O O . LEU B 1 159 ? -11.676 -48.225 230.227 1.00 29.89 157 LEU B O 1
ATOM 2479 N N . ALA B 1 160 ? -11.972 -47.062 232.114 1.00 28.47 158 ALA B N 1
ATOM 2480 C CA . ALA B 1 160 ? -12.191 -48.240 232.946 1.00 27.86 158 ALA B CA 1
ATOM 2481 C C . ALA B 1 160 ? -13.439 -49.009 232.497 1.00 28.87 158 ALA B C 1
ATOM 2482 O O . ALA B 1 160 ? -13.428 -50.243 232.382 1.00 29.17 158 ALA B O 1
ATOM 2484 N N . VAL B 1 161 ? -14.500 -48.263 232.217 1.00 29.75 159 VAL B N 1
ATOM 2485 C CA . VAL B 1 161 ? -15.763 -48.826 231.750 1.00 30.98 159 VAL B CA 1
ATOM 2486 C C . VAL B 1 161 ? -15.624 -49.488 230.369 1.00 32.38 159 VAL B C 1
ATOM 2487 O O . VAL B 1 161 ? -16.419 -50.361 230.006 1.00 33.09 159 VAL B O 1
ATOM 2491 N N . GLY B 1 162 ? -14.623 -49.056 229.605 1.00 33.06 160 GLY B N 1
ATOM 2492 C CA . GLY B 1 162 ? -14.367 -49.592 228.278 1.00 35.12 160 GLY B CA 1
ATOM 2493 C C . GLY B 1 162 ? -13.893 -51.033 228.309 1.00 35.49 160 GLY B C 1
ATOM 2494 O O . GLY B 1 162 ? -13.294 -51.484 229.276 1.00 34.21 160 GLY B O 1
ATOM 2495 N N . GLY B 1 163 ? -14.193 -51.766 227.247 1.00 37.90 161 GLY B N 1
ATOM 2496 C CA . GLY B 1 163 ? -13.804 -53.163 227.139 1.00 38.85 161 GLY B CA 1
ATOM 2497 C C . GLY B 1 163 ? -12.336 -53.364 226.821 1.00 39.88 161 GLY B C 1
ATOM 2498 O O . GLY B 1 163 ? -11.592 -52.404 226.610 1.00 40.13 161 GLY B O 1
ATOM 2499 N N . GLU B 1 164 ? -11.940 -54.633 226.770 1.00 41.32 162 GLU B N 1
ATOM 2500 C CA . GLU B 1 164 ? -10.552 -55.040 226.568 1.00 42.74 162 GLU B CA 1
ATOM 2501 C C . GLU B 1 164 ? -10.454 -56.007 225.395 1.00 46.38 162 GLU B C 1
ATOM 2502 O O . GLU B 1 164 ? -11.292 -56.909 225.251 1.00 47.72 162 GLU B O 1
ATOM 2509 N N . PRO C 1 8 ? -9.090 -37.276 205.906 1.00 89.49 6 PRO C N 1
ATOM 2510 C CA . PRO C 1 8 ? -10.346 -38.001 205.682 1.00 84.58 6 PRO C CA 1
ATOM 2511 C C . PRO C 1 8 ? -11.093 -38.280 206.980 1.00 77.06 6 PRO C C 1
ATOM 2512 O O . PRO C 1 8 ? -11.344 -39.439 207.324 1.00 73.29 6 PRO C O 1
ATOM 2516 N N . VAL C 1 9 ? -11.462 -37.215 207.682 1.00 75.71 7 VAL C N 1
ATOM 2517 C CA . VAL C 1 9 ? -12.052 -37.340 209.013 1.00 70.48 7 VAL C CA 1
ATOM 2518 C C . VAL C 1 9 ? -13.266 -38.295 209.025 1.00 65.39 7 VAL C C 1
ATOM 2519 O O . VAL C 1 9 ? -13.522 -38.962 210.028 1.00 61.09 7 VAL C O 1
ATOM 2523 N N . ALA C 1 10 ? -14.017 -38.388 207.927 1.00 66.03 8 ALA C N 1
ATOM 2524 C CA . ALA C 1 10 ? -15.193 -39.260 207.938 1.00 61.39 8 ALA C CA 1
ATOM 2525 C C . ALA C 1 10 ? -14.962 -40.760 207.711 1.00 59.95 8 ALA C C 1
ATOM 2526 O O . ALA C 1 10 ? -15.530 -41.586 208.431 1.00 55.83 8 ALA C O 1
ATOM 2528 N N . GLU C 1 11 ? -14.185 -41.109 206.691 1.00 64.19 9 GLU C N 1
ATOM 2529 C CA . GLU C 1 11 ? -13.900 -42.512 206.379 1.00 65.33 9 GLU C CA 1
ATOM 2530 C C . GLU C 1 11 ? -13.115 -43.188 207.503 1.00 63.01 9 GLU C C 1
ATOM 2531 O O . GLU C 1 11 ? -13.386 -44.346 207.836 1.00 61.89 9 GLU C O 1
ATOM 2537 N N . THR C 1 12 ? -12.147 -42.481 208.085 1.00 63.10 10 THR C N 1
ATOM 2538 C CA . THR C 1 12 ? -11.378 -43.068 209.187 1.00 61.90 10 THR C CA 1
ATOM 2539 C C . THR C 1 12 ? -12.248 -43.168 210.441 1.00 56.12 10 THR C C 1
ATOM 2540 O O . THR C 1 12 ? -12.174 -44.168 211.150 1.00 55.56 10 THR C O 1
ATOM 2544 N N . ILE C 1 13 ? -13.090 -42.169 210.705 1.00 52.80 11 ILE C N 1
ATOM 2545 C CA . ILE C 1 13 ? -14.022 -42.279 211.841 1.00 48.28 11 ILE C CA 1
ATOM 2546 C C . ILE C 1 13 ? -14.912 -43.497 211.683 1.00 46.14 11 ILE C C 1
ATOM 2547 O O . ILE C 1 13 ? -15.181 -44.181 212.655 1.00 44.27 11 ILE C O 1
ATOM 2552 N N . SER C 1 14 ? -15.383 -43.758 210.469 1.00 47.27 12 SER C N 1
ATOM 2553 C CA . SER C 1 14 ? -16.308 -44.865 210.261 1.00 46.36 12 SER C CA 1
ATOM 2554 C C . SER C 1 14 ? -15.599 -46.202 210.409 1.00 48.51 12 SER C C 1
ATOM 2555 O O . SER C 1 14 ? -16.229 -47.187 210.757 1.00 48.02 12 SER C O 1
ATOM 2558 N N . LYS C 1 15 ? -14.295 -46.235 210.148 1.00 51.65 13 LYS C N 1
ATOM 2559 C CA . LYS C 1 15 ? -13.512 -47.451 210.352 1.00 54.90 13 LYS C CA 1
ATOM 2560 C C . LYS C 1 15 ? -13.119 -47.622 211.823 1.00 53.16 13 LYS C C 1
ATOM 2561 O O . LYS C 1 15 ? -13.542 -48.574 212.477 1.00 52.91 13 LYS C O 1
ATOM 2567 N N . ARG C 1 16 ? -12.349 -46.674 212.348 1.00 52.53 14 ARG C N 1
ATOM 2568 C CA . ARG C 1 16 ? -11.754 -46.814 213.678 1.00 52.66 14 ARG C CA 1
ATOM 2569 C C . ARG C 1 16 ? -12.756 -46.700 214.829 1.00 48.36 14 ARG C C 1
ATOM 2570 O O . ARG C 1 16 ? -12.633 -47.410 215.820 1.00 49.30 14 ARG C O 1
ATOM 2578 N N . PHE C 1 17 ? -13.734 -45.800 214.710 1.00 44.39 15 PHE C N 1
ATOM 2579 C CA . PHE C 1 17 ? -14.655 -45.51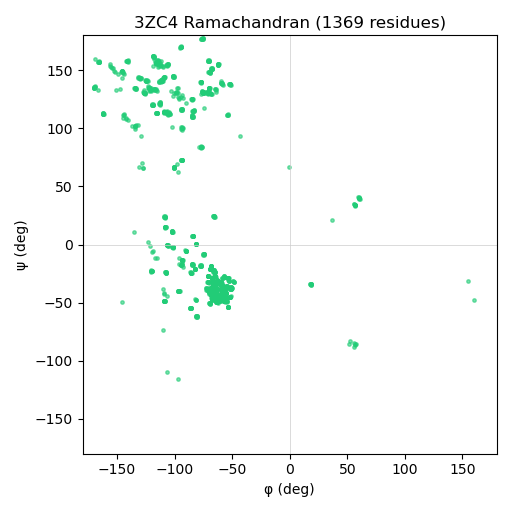0 215.820 1.00 41.02 15 PHE C CA 1
ATOM 2580 C C . PHE C 1 17 ? -16.062 -46.045 215.584 1.00 38.53 15 PHE C C 1
ATOM 2581 O O . PHE C 1 17 ? -17.030 -45.589 216.167 1.00 35.79 15 PHE C O 1
ATOM 2589 N N . TRP C 1 18 ? -16.143 -47.054 214.739 1.00 40.79 16 TRP C N 1
ATOM 2590 C CA . TRP C 1 18 ? -17.389 -47.726 214.390 1.00 40.24 16 TRP C CA 1
ATOM 2591 C C . TRP C 1 18 ? -18.222 -48.186 215.572 1.00 38.03 16 TRP C C 1
ATOM 2592 O O . TRP C 1 18 ? -19.440 -48.096 215.538 1.00 35.68 16 TRP C O 1
ATOM 2603 N N . THR C 1 19 ? -17.574 -48.649 216.637 1.00 39.36 17 THR C N 1
ATOM 2604 C CA . THR C 1 19 ? -18.277 -49.104 217.840 1.00 38.73 17 THR C CA 1
ATOM 2605 C C . THR C 1 19 ? -18.926 -47.954 218.628 1.00 35.61 17 THR C C 1
ATOM 2606 O O . THR C 1 19 ? -19.967 -48.149 219.251 1.00 34.64 17 THR C O 1
ATOM 2610 N N . LEU C 1 20 ? -18.310 -46.773 218.610 1.00 35.09 18 LEU C N 1
ATOM 2611 C CA . LEU C 1 20 ? -18.904 -45.578 219.216 1.00 33.37 18 LEU C CA 1
ATOM 2612 C C . LEU C 1 20 ? -20.111 -45.084 218.415 1.00 31.16 18 LEU C C 1
ATOM 2613 O O . LEU C 1 20 ? -21.119 -44.677 218.994 1.00 29.94 18 LEU C O 1
ATOM 2618 N N . ILE C 1 21 ? -19.993 -45.111 217.089 1.00 31.54 19 ILE C N 1
ATOM 2619 C CA . ILE C 1 21 ? -21.095 -44.735 216.199 1.00 30.63 19 ILE C CA 1
ATOM 2620 C C . ILE C 1 21 ? -22.310 -45.600 216.521 1.00 30.04 19 ILE C C 1
ATOM 2621 O O . ILE C 1 21 ? -23.432 -45.105 216.651 1.00 29.13 19 ILE C O 1
ATOM 2626 N N . LYS C 1 22 ? -22.056 -46.895 216.660 1.00 31.42 20 LYS C N 1
ATOM 2627 C CA . LYS C 1 22 ? -23.093 -47.874 216.904 1.00 31.97 20 LYS C CA 1
ATOM 2628 C C . LYS C 1 22 ? -23.756 -47.656 218.276 1.00 31.10 20 LYS C C 1
ATOM 2629 O O . LYS C 1 22 ? -24.969 -47.816 218.416 1.00 30.85 20 LYS C O 1
ATOM 2643 N N . LEU C 1 24 ? -23.846 -44.674 219.991 1.00 28.52 22 LEU C N 1
ATOM 2644 C CA . LEU C 1 24 ? -24.600 -43.428 219.939 1.00 27.52 22 LEU C CA 1
ATOM 2645 C C . LEU C 1 24 ? -25.900 -43.592 219.150 1.00 26.17 22 LEU C C 1
ATOM 2646 O O . LEU C 1 24 ? -26.914 -42.978 219.483 1.00 26.61 22 LEU C O 1
ATOM 2651 N N . ARG C 1 25 ? -25.877 -44.431 218.120 1.00 25.50 23 ARG C N 1
ATOM 2652 C CA . ARG C 1 25 ? -27.086 -44.713 217.347 1.00 25.19 23 ARG C CA 1
ATOM 2653 C C . ARG C 1 25 ? -28.108 -45.438 218.215 1.00 25.00 23 ARG C C 1
ATOM 2654 O O . ARG C 1 25 ? -29.313 -45.186 218.102 1.00 25.41 23 ARG C O 1
ATOM 2662 N N . PHE C 1 26 ? -27.626 -46.334 219.077 1.00 25.01 24 PHE C N 1
ATOM 2663 C CA . PHE C 1 26 ? -28.479 -47.016 220.052 1.00 25.66 24 PHE C CA 1
ATOM 2664 C C . PHE C 1 26 ? -29.215 -45.978 220.900 1.00 25.42 24 PHE C C 1
ATOM 2665 O O . PHE C 1 26 ? -30.425 -46.076 221.088 1.00 26.08 24 PHE C O 1
ATOM 2673 N N . TYR C 1 27 ? -28.492 -44.964 221.366 1.00 25.19 25 TYR C N 1
ATOM 2674 C CA . TYR C 1 27 ? -29.100 -43.886 222.141 1.00 26.22 25 TYR C CA 1
ATOM 2675 C C . TYR C 1 27 ? -30.058 -43.018 221.323 1.00 26.31 25 TYR C C 1
ATOM 2676 O O . TYR C 1 27 ? -31.037 -42.494 221.860 1.00 28.16 25 TYR C O 1
ATOM 2685 N N . VAL C 1 28 ? -29.777 -42.846 220.037 1.00 25.32 26 VAL C N 1
ATOM 2686 C CA . VAL C 1 28 ? -30.683 -42.103 219.165 1.00 26.30 26 VAL C CA 1
ATOM 2687 C C . VAL C 1 28 ? -32.023 -42.832 219.060 1.00 26.62 26 VAL C C 1
ATOM 2688 O O . VAL C 1 28 ? -33.083 -42.217 219.181 1.00 28.39 26 VAL C O 1
ATOM 2692 N N . VAL C 1 29 ? -31.966 -44.148 218.879 1.00 25.74 27 VAL C N 1
ATOM 2693 C CA . VAL C 1 29 ? -33.174 -44.968 218.804 1.00 26.93 27 VAL C CA 1
ATOM 2694 C C . VAL C 1 29 ? -34.006 -44.844 220.077 1.00 28.16 27 VAL C C 1
ATOM 2695 O O . VAL C 1 29 ? -35.231 -44.793 220.007 1.00 30.11 27 VAL C O 1
ATOM 2699 N N . LEU C 1 30 ? -33.339 -44.775 221.229 1.00 28.00 28 LEU C N 1
ATOM 2700 C CA . LEU C 1 30 ? -34.022 -44.588 222.515 1.00 29.99 28 LEU C CA 1
ATOM 2701 C C . LEU C 1 30 ? -34.375 -43.119 222.777 1.00 31.99 28 LEU C C 1
ATOM 2702 O O . LEU C 1 30 ? -34.933 -42.794 223.822 1.00 34.49 28 LEU C O 1
ATOM 2707 N N . ARG C 1 31 ? -34.033 -42.243 221.837 1.00 31.83 29 ARG C N 1
ATOM 2708 C CA . ARG C 1 31 ? -34.260 -40.807 221.957 1.00 34.91 29 ARG C CA 1
ATOM 2709 C C . ARG C 1 31 ? -33.629 -40.180 223.200 1.00 37.35 29 ARG C C 1
ATOM 2710 O O . ARG C 1 31 ? -34.161 -39.224 223.754 1.00 41.32 29 ARG C O 1
ATOM 2718 N N . ARG C 1 32 ? -32.475 -40.695 223.608 1.00 36.73 30 ARG C N 1
ATOM 2719 C CA . ARG C 1 32 ? -31.719 -40.107 224.709 1.00 37.35 30 ARG C CA 1
ATOM 2720 C C . ARG C 1 32 ? -30.694 -39.143 224.123 1.00 36.35 30 ARG C C 1
ATOM 2721 O O . ARG C 1 32 ? -29.484 -39.405 224.098 1.00 34.99 30 ARG C O 1
ATOM 2729 N N . PHE C 1 33 ? -31.220 -38.016 223.644 1.00 37.34 31 PHE C N 1
ATOM 2730 C CA . PHE C 1 33 ? -30.451 -37.048 222.866 1.00 36.76 31 PHE C CA 1
ATOM 2731 C C . PHE C 1 33 ? -29.480 -36.221 223.703 1.00 37.25 31 PHE C C 1
ATOM 2732 O O . PHE C 1 33 ? -28.678 -35.466 223.152 1.00 37.31 31 PHE C O 1
ATOM 2740 N N . GLY C 1 34 ? -29.562 -36.338 225.025 1.00 38.16 32 GLY C N 1
ATOM 2741 C CA . GLY C 1 34 ? -28.585 -35.719 225.903 1.00 38.79 32 GLY C CA 1
ATOM 2742 C C . GLY C 1 34 ? -27.176 -36.184 225.592 1.00 36.99 32 GLY C C 1
ATOM 2743 O O . GLY C 1 34 ? -26.215 -35.459 225.842 1.00 37.69 32 GLY C O 1
ATOM 2744 N N . TYR C 1 35 ? -27.049 -37.392 225.053 1.00 35.06 33 TYR C N 1
ATOM 2745 C CA . TYR C 1 35 ? -25.744 -37.932 224.699 1.00 33.52 33 TYR C CA 1
ATOM 2746 C C . TYR C 1 35 ? -25.324 -37.604 223.271 1.00 32.99 33 TYR C C 1
ATOM 2747 O O . TYR C 1 35 ? -24.209 -37.923 222.868 1.00 32.27 33 TYR C O 1
ATOM 2756 N N . ILE C 1 36 ? -26.213 -36.983 222.503 1.00 33.74 34 ILE C N 1
ATOM 2757 C CA . ILE C 1 36 ? -25.926 -36.633 221.115 1.00 33.51 34 ILE C CA 1
ATOM 2758 C C . ILE C 1 36 ? -25.750 -35.126 220.945 1.00 34.93 34 ILE C C 1
ATOM 2759 O O . ILE C 1 36 ? -24.787 -34.682 220.328 1.00 34.90 34 ILE C O 1
ATOM 2764 N N . ASP C 1 37 ? -26.690 -34.349 221.483 1.00 36.29 35 ASP C N 1
ATOM 2765 C CA . ASP C 1 37 ? -26.744 -32.909 221.230 1.00 38.10 35 ASP C CA 1
ATOM 2766 C C . ASP C 1 37 ? -25.421 -32.175 221.486 1.00 38.42 35 ASP C C 1
ATOM 2767 O O . ASP C 1 37 ? -25.014 -31.351 220.676 1.00 39.14 35 ASP C O 1
ATOM 2772 N N . PRO C 1 38 ? -24.746 -32.466 222.607 1.00 38.23 36 PRO C N 1
ATOM 2773 C CA . PRO C 1 38 ? -23.480 -31.776 222.850 1.00 39.11 36 PRO C CA 1
ATOM 2774 C C . PRO C 1 38 ? -22.422 -32.017 221.768 1.00 38.08 36 PRO C C 1
ATOM 2775 O O . PRO C 1 38 ? -21.631 -31.126 221.488 1.00 39.33 36 PRO C O 1
ATOM 2779 N N . LEU C 1 39 ? -22.421 -33.199 221.155 1.00 36.03 37 LEU C N 1
ATOM 2780 C CA . LEU C 1 39 ? -21.477 -33.491 220.070 1.00 35.45 37 LEU C CA 1
ATOM 2781 C C . LEU C 1 39 ? -21.746 -32.636 218.826 1.00 36.54 37 LEU C C 1
ATOM 2782 O O . LEU C 1 39 ? -20.860 -32.444 217.997 1.00 37.07 37 LEU C O 1
ATOM 2787 N N . ILE C 1 40 ? -22.967 -32.126 218.703 1.00 37.28 38 ILE C N 1
ATOM 2788 C CA . ILE C 1 40 ? -23.357 -31.295 217.571 1.00 38.76 38 ILE C CA 1
ATOM 2789 C C . ILE C 1 40 ? -23.254 -29.799 217.863 1.00 41.41 38 ILE C C 1
ATOM 2790 O O . ILE C 1 40 ? -22.827 -29.037 217.004 1.00 43.03 38 ILE C O 1
ATOM 2795 N N . TYR C 1 41 ? -23.647 -29.381 219.065 1.00 42.34 39 TYR C N 1
ATOM 2796 C CA . TYR C 1 41 ? -23.795 -27.955 219.377 1.00 45.17 39 TYR C CA 1
ATOM 2797 C C . TYR C 1 41 ? -22.731 -27.370 220.305 1.00 46.63 39 TYR C C 1
ATOM 2798 O O . TYR C 1 41 ? -22.512 -26.170 220.278 1.00 49.29 39 TYR C O 1
ATOM 2807 N N . SER C 1 42 ? -22.083 -28.190 221.127 1.00 45.44 40 SER C N 1
ATOM 2808 C CA . SER C 1 42 ? -21.099 -27.673 222.084 1.00 47.13 40 SER C CA 1
ATOM 2809 C C . SER C 1 42 ? -19.789 -27.350 221.392 1.00 48.06 40 SER C C 1
ATOM 2810 O O . SER C 1 42 ? -19.339 -28.088 220.520 1.00 46.46 40 SER C O 1
ATOM 2813 N N . ILE C 1 43 ? -19.180 -26.238 221.786 1.00 51.33 41 ILE C N 1
ATOM 2814 C CA . ILE C 1 43 ? -17.881 -25.837 221.251 1.00 52.97 41 ILE C CA 1
ATOM 2815 C C . ILE C 1 43 ? -16.766 -26.148 222.264 1.00 53.44 41 ILE C C 1
ATOM 2816 O O . ILE C 1 43 ? -15.623 -25.751 222.076 1.00 55.20 41 ILE C O 1
ATOM 2821 N N . ASP C 1 44 ? -17.105 -26.912 223.305 1.00 52.06 42 ASP C N 1
ATOM 2822 C CA . ASP C 1 44 ? -16.191 -27.226 224.402 1.00 52.99 42 ASP C CA 1
ATOM 2823 C C . ASP C 1 44 ? -15.877 -28.728 224.466 1.00 49.83 42 ASP C C 1
ATOM 2824 O O . ASP C 1 44 ? -16.755 -29.532 224.779 1.00 47.28 42 ASP C O 1
ATOM 2829 N N . PRO C 1 45 ? -14.616 -29.108 224.191 1.00 50.10 43 PRO C N 1
ATOM 2830 C CA . PRO C 1 45 ? -14.223 -30.519 224.282 1.00 47.94 43 PRO C CA 1
ATOM 2831 C C . PRO C 1 45 ? -14.419 -31.149 225.670 1.00 47.60 43 PRO C C 1
ATOM 2832 O O . PRO C 1 45 ? -14.731 -32.335 225.755 1.00 45.26 43 PRO C O 1
ATOM 2836 N N . LYS C 1 46 ? -14.217 -30.367 226.731 1.00 50.29 44 LYS C N 1
ATOM 2837 C CA . LYS C 1 46 ? -14.401 -30.847 228.101 1.00 50.77 44 LYS C CA 1
ATOM 2838 C C . LYS C 1 46 ? -15.851 -31.271 228.322 1.00 48.77 44 LYS C C 1
ATOM 2839 O O . LYS C 1 46 ? -16.116 -32.321 228.908 1.00 47.46 44 LYS C O 1
ATOM 2845 N N . GLN C 1 47 ? -16.784 -30.450 227.853 1.00 49.16 45 GLN C N 1
ATOM 2846 C CA . GLN C 1 47 ? -18.212 -30.737 227.979 1.00 48.08 45 GLN C CA 1
ATOM 2847 C C . GLN C 1 47 ? -18.599 -31.992 227.179 1.00 44.35 45 GLN C C 1
ATOM 2848 O O . GLN C 1 47 ? -19.416 -32.794 227.625 1.00 42.74 45 GLN C O 1
ATOM 2854 N N . ILE C 1 48 ? -18.002 -32.162 226.004 1.00 42.93 46 ILE C N 1
ATOM 2855 C CA . ILE C 1 48 ? -18.283 -33.320 225.157 1.00 40.03 46 ILE C CA 1
ATOM 2856 C C . ILE C 1 48 ? -17.747 -34.597 225.788 1.00 38.98 46 ILE C C 1
ATOM 2857 O O . ILE C 1 48 ? -18.428 -35.623 225.802 1.00 37.36 46 ILE C O 1
ATOM 2862 N N . LYS C 1 49 ? -16.533 -34.534 226.324 1.00 40.36 47 LYS C N 1
ATOM 2863 C CA . LYS C 1 49 ? -15.946 -35.680 227.025 1.00 39.76 47 LYS C CA 1
ATOM 2864 C C . LYS C 1 49 ? -16.753 -36.062 228.274 1.00 39.78 47 LYS C C 1
ATOM 2865 O O . LYS C 1 49 ? -16.897 -37.243 228.568 1.00 38.51 47 LYS C O 1
ATOM 2871 N N . ASP C 1 50 ? -17.269 -35.068 228.999 1.00 41.58 48 ASP C N 1
ATOM 2872 C CA . ASP C 1 50 ? -18.176 -35.320 230.131 1.00 42.34 48 ASP C CA 1
ATOM 2873 C C . ASP C 1 50 ? -19.394 -36.122 229.703 1.00 40.11 48 ASP C C 1
ATOM 2874 O O . ASP C 1 50 ? -19.764 -37.103 230.336 1.00 39.62 48 ASP C O 1
ATOM 2879 N N . VAL C 1 51 ? -20.027 -35.687 228.626 1.00 39.18 49 VAL C N 1
ATOM 2880 C CA . VAL C 1 51 ? -21.243 -36.329 228.162 1.00 37.61 49 VAL C CA 1
ATOM 2881 C C . VAL C 1 51 ? -20.959 -37.760 227.706 1.00 35.66 49 VAL C C 1
ATOM 2882 O O . VAL C 1 51 ? -21.739 -38.668 227.992 1.00 34.85 49 VAL C O 1
ATOM 2886 N N . LEU C 1 52 ? -19.835 -37.960 227.023 1.00 35.08 50 LEU C N 1
ATOM 2887 C CA . LEU C 1 52 ? -19.475 -39.294 226.550 1.00 33.81 50 LEU C CA 1
ATOM 2888 C C . LEU C 1 52 ? -19.156 -40.235 227.704 1.00 34.50 50 LEU C C 1
ATOM 2889 O O . LEU C 1 52 ? -19.483 -41.416 227.649 1.00 33.75 50 LEU C O 1
ATOM 2894 N N . SER C 1 53 ? -18.531 -39.713 228.752 1.00 36.55 51 SER C N 1
ATOM 2895 C CA . SER C 1 53 ? -18.253 -40.519 229.930 1.00 37.70 51 SER C CA 1
ATOM 2896 C C . SER C 1 53 ? -19.556 -40.966 230.588 1.00 37.74 51 SER C C 1
ATOM 2897 O O . SER C 1 53 ? -19.667 -42.100 231.047 1.00 38.09 51 SER C O 1
ATOM 2900 N N . GLU C 1 54 ? -20.547 -40.086 230.609 1.00 38.06 52 GLU C N 1
ATOM 2901 C CA . GLU C 1 54 ? -21.870 -40.445 231.118 1.00 38.32 52 GLU C CA 1
ATOM 2902 C C . GLU C 1 54 ? -22.556 -41.457 230.202 1.00 35.99 52 GLU C C 1
ATOM 2903 O O . GLU C 1 54 ? -23.216 -42.376 230.673 1.00 36.13 52 GLU C O 1
ATOM 2909 N N . ALA C 1 55 ? -22.390 -41.279 228.897 1.00 34.28 53 ALA C N 1
ATOM 2910 C CA . ALA C 1 55 ? -22.949 -42.202 227.923 1.00 32.85 53 ALA C CA 1
ATOM 2911 C C . ALA C 1 55 ? -22.345 -43.603 228.090 1.00 32.43 53 ALA C C 1
ATOM 2912 O O . ALA C 1 55 ? -23.069 -44.599 228.061 1.00 32.22 53 ALA C O 1
ATOM 2914 N N . LEU C 1 56 ? -21.025 -43.670 228.257 1.00 32.45 54 LEU C N 1
ATOM 2915 C CA . LEU C 1 56 ? -20.332 -44.948 228.415 1.00 32.38 54 LEU C CA 1
ATOM 2916 C C . LEU C 1 56 ? -20.745 -45.651 229.704 1.00 33.57 54 LEU C C 1
ATOM 2917 O O . LEU C 1 56 ? -20.882 -46.873 229.741 1.00 33.37 54 LEU C O 1
ATOM 2922 N N . ARG C 1 57 ? -20.943 -44.875 230.760 1.00 34.90 55 ARG C N 1
ATOM 2923 C CA . ARG C 1 57 ? -21.370 -45.426 232.045 1.00 36.44 55 ARG C CA 1
ATOM 2924 C C . ARG C 1 57 ? -22.794 -45.975 231.992 1.00 36.38 55 ARG C C 1
ATOM 2925 O O . ARG C 1 57 ? -23.047 -47.075 232.481 1.00 37.12 55 ARG C O 1
ATOM 2933 N N . GLU C 1 58 ? -23.723 -45.221 231.410 1.00 35.81 56 GLU C N 1
ATOM 2934 C CA . GLU C 1 58 ? -25.095 -45.709 231.285 1.00 36.15 56 GLU C CA 1
ATOM 2935 C C . GLU C 1 58 ? -25.131 -46.958 230.405 1.00 34.57 56 GLU C C 1
ATOM 2936 O O . GLU C 1 58 ? -25.957 -47.840 230.601 1.00 35.08 56 GLU C O 1
ATOM 2942 N N . PHE C 1 59 ? -24.215 -47.037 229.451 1.00 32.94 57 PHE C N 1
ATOM 2943 C CA . PHE C 1 59 ? -24.157 -48.177 228.548 1.00 32.18 57 PHE C CA 1
ATOM 2944 C C . PHE C 1 59 ? -23.835 -49.481 229.283 1.00 33.33 57 PHE C C 1
ATOM 2945 O O . PHE C 1 59 ? -24.339 -50.536 228.910 1.00 33.55 57 PHE C O 1
ATOM 2953 N N . VAL C 1 60 ? -23.016 -49.403 230.333 1.00 34.42 58 VAL C N 1
ATOM 2954 C CA . VAL C 1 60 ? -22.707 -50.578 231.150 1.00 35.83 58 VAL C CA 1
ATOM 2955 C C . VAL C 1 60 ? -23.946 -51.071 231.896 1.00 37.51 58 VAL C C 1
ATOM 2956 O O . VAL C 1 60 ? -24.097 -52.268 232.110 1.00 38.75 58 VAL C O 1
ATOM 2960 N N . SER C 1 61 ? -24.832 -50.162 232.293 1.00 38.06 59 SER C N 1
ATOM 2961 C CA . SER C 1 61 ? -26.098 -50.571 232.906 1.00 39.88 59 SER C CA 1
ATOM 2962 C C . SER C 1 61 ? -26.881 -51.456 231.952 1.00 39.59 59 SER C C 1
ATOM 2963 O O . SER C 1 61 ? -27.479 -52.448 232.362 1.00 41.17 59 SER C O 1
ATOM 2966 N N . TYR C 1 62 ? -26.887 -51.077 230.678 1.00 37.75 60 TYR C N 1
ATOM 2967 C CA . TYR C 1 62 ? -27.592 -51.847 229.671 1.00 37.77 60 TYR C CA 1
ATOM 2968 C C . TYR C 1 62 ? -26.893 -53.180 229.429 1.00 38.12 60 TYR C C 1
ATOM 2969 O O . TYR C 1 62 ? -27.538 -54.228 229.451 1.00 39.94 60 TYR C O 1
ATOM 2978 N N . THR C 1 63 ? -25.583 -53.148 229.197 1.00 37.05 61 THR C N 1
ATOM 2979 C CA . THR C 1 63 ? -24.854 -54.374 228.851 1.00 37.44 61 THR C CA 1
ATOM 2980 C C . THR C 1 63 ? -24.835 -55.363 230.003 1.00 39.74 61 THR C C 1
ATOM 2981 O O . THR C 1 63 ? -24.751 -56.557 229.778 1.00 40.86 61 THR C O 1
ATOM 2985 N N . SER C 1 64 ? -24.936 -54.864 231.233 1.00 41.06 62 SER C N 1
ATOM 2986 C CA . SER C 1 64 ? -24.945 -55.722 232.420 1.00 43.75 62 SER C CA 1
ATOM 2987 C C . SER C 1 64 ? -26.312 -56.331 232.738 1.00 46.40 62 SER C C 1
ATOM 2988 O O . SER C 1 64 ? -26.382 -57.331 233.444 1.00 48.93 62 SER C O 1
ATOM 2991 N N . SER C 1 65 ? -27.386 -55.729 232.233 1.00 46.55 63 SER C N 1
ATOM 2992 C CA . SER C 1 65 ? -28.754 -56.137 232.584 1.00 49.29 63 SER C CA 1
ATOM 2993 C C . SER C 1 65 ? -29.447 -56.892 231.458 1.00 49.90 63 SER C C 1
ATOM 2994 O O . SER C 1 65 ? -30.603 -57.291 231.597 1.00 52.15 63 SER C O 1
ATOM 2997 N N . SER C 1 66 ? -28.754 -57.072 230.342 1.00 48.29 64 SER C N 1
ATOM 2998 C CA . SER C 1 66 ? -29.384 -57.584 229.132 1.00 48.50 64 SER C CA 1
ATOM 2999 C C . SER C 1 66 ? -29.948 -59.000 229.286 1.00 51.28 64 SER C C 1
ATOM 3000 O O . SER C 1 66 ? -29.513 -59.775 230.136 1.00 52.73 64 SER C O 1
ATOM 3003 N N . SER C 1 67 ? -30.938 -59.294 228.444 1.00 52.25 65 SER C N 1
ATOM 3004 C CA . SER C 1 67 ? -31.528 -60.618 228.285 1.00 54.97 65 SER C CA 1
ATOM 3005 C C . SER C 1 67 ? -31.296 -61.063 226.840 1.00 54.22 65 SER C C 1
ATOM 3006 O O . SER C 1 67 ? -31.027 -60.234 225.974 1.00 51.74 65 SER C O 1
ATOM 3009 N N . SER C 1 68 ? -31.416 -62.361 226.580 1.00 56.51 66 SER C N 1
ATOM 3010 C CA . SER C 1 68 ? -31.279 -62.893 225.223 1.00 56.63 66 SER C CA 1
ATOM 3011 C C . SER C 1 68 ? -32.637 -63.184 224.608 1.00 58.55 66 SER C C 1
ATOM 3012 O O . SER C 1 68 ? -33.555 -63.586 225.305 1.00 60.85 66 SER C O 1
ATOM 3015 N N . ARG C 1 69 ? -32.749 -62.961 223.301 1.00 57.75 67 ARG C N 1
ATOM 3016 C CA . ARG C 1 69 ? -33.945 -63.315 222.546 1.00 60.00 67 ARG C CA 1
ATOM 3017 C C . ARG C 1 69 ? -33.574 -63.855 221.180 1.00 60.21 67 ARG C C 1
ATOM 3018 O O . ARG C 1 69 ? -32.490 -63.577 220.664 1.00 57.93 67 ARG C O 1
ATOM 3026 N N . SER C 1 70 ? -34.489 -64.619 220.593 1.00 63.21 68 SER C N 1
ATOM 3027 C CA . SER C 1 70 ? -34.358 -65.035 219.204 1.00 64.11 68 SER C CA 1
ATOM 3028 C C . SER C 1 70 ? -34.894 -63.903 218.335 1.00 62.44 68 SER C C 1
ATOM 3029 O O . SER C 1 70 ? -36.082 -63.583 218.390 1.00 63.92 68 SER C O 1
ATOM 3032 N N . ILE C 1 71 ? -34.014 -63.293 217.545 1.00 59.67 69 ILE C N 1
ATOM 3033 C CA . ILE C 1 71 ? -34.379 -62.147 216.718 1.00 57.84 69 ILE C CA 1
ATOM 3034 C C . ILE C 1 71 ? -34.239 -62.487 215.242 1.00 59.47 69 ILE C C 1
ATOM 3035 O O . ILE C 1 71 ? -33.485 -63.385 214.868 1.00 60.72 69 ILE C O 1
ATOM 3040 N N . VAL C 1 72 ? -34.977 -61.768 214.406 1.00 59.99 70 VAL C N 1
ATOM 3041 C CA . VAL C 1 72 ? -34.895 -61.926 212.960 1.00 61.85 70 VAL C CA 1
ATOM 3042 C C . VAL C 1 72 ? -33.745 -61.080 212.428 1.00 59.37 70 VAL C C 1
ATOM 3043 O O . VAL C 1 72 ? -33.817 -59.854 212.446 1.00 56.63 70 VAL C O 1
ATOM 3047 N N . ILE C 1 73 ? -32.677 -61.739 211.980 1.00 60.90 71 ILE C N 1
ATOM 3048 C CA . ILE C 1 73 ? -31.481 -61.034 211.508 1.00 59.51 71 ILE C CA 1
ATOM 3049 C C . ILE C 1 73 ? -31.490 -60.813 210.000 1.00 62.12 71 ILE C C 1
ATOM 3050 O O . ILE C 1 73 ? -30.741 -59.981 209.487 1.00 60.46 71 ILE C O 1
ATOM 3055 N N . TYR C 1 74 ? -32.333 -61.563 209.298 1.00 67.04 72 TYR C N 1
ATOM 3056 C CA . TYR C 1 74 ? -32.551 -61.350 207.873 1.00 70.33 72 TYR C CA 1
ATOM 3057 C C . TYR C 1 74 ? -34.034 -61.590 207.582 1.00 74.58 72 TYR C C 1
ATOM 3058 O O . TYR C 1 74 ? -34.506 -62.733 207.618 1.00 77.93 72 TYR C O 1
ATOM 3067 N N . ASP C 1 75 ? -34.765 -60.505 207.307 1.00 75.33 73 ASP C N 1
ATOM 3068 C CA . ASP C 1 75 ? -36.233 -60.545 207.239 1.00 79.10 73 ASP C CA 1
ATOM 3069 C C . ASP C 1 75 ? -36.772 -60.770 205.817 1.00 83.82 73 ASP C C 1
ATOM 3070 O O . ASP C 1 75 ? -36.833 -59.842 205.012 1.00 83.50 73 ASP C O 1
ATOM 3075 N N . ASP C 1 76 ? -37.148 -62.017 205.533 1.00 89.09 74 ASP C N 1
ATOM 3076 C CA . ASP C 1 76 ? -37.672 -62.437 204.230 1.00 94.48 74 ASP C CA 1
ATOM 3077 C C . ASP C 1 76 ? -39.190 -62.775 204.281 1.00 98.30 74 ASP C C 1
ATOM 3078 O O . ASP C 1 76 ? -39.633 -63.946 204.337 1.00 102.24 74 ASP C O 1
ATOM 3083 N N . PRO C 1 80 ? -37.174 -66.361 206.439 1.00 90.74 78 PRO C N 1
ATOM 3084 C CA . PRO C 1 80 ? -36.543 -65.515 207.456 1.00 85.15 78 PRO C CA 1
ATOM 3085 C C . PRO C 1 80 ? -35.463 -66.245 208.258 1.00 83.59 78 PRO C C 1
ATOM 3086 O O . PRO C 1 80 ? -35.690 -67.362 208.719 1.00 86.54 78 PRO C O 1
ATOM 3090 N N . VAL C 1 81 ? -34.307 -65.608 208.428 1.00 79.21 79 VAL C N 1
ATOM 3091 C CA . VAL C 1 81 ? -33.226 -66.154 209.263 1.00 77.37 79 VAL C CA 1
ATOM 3092 C C . VAL C 1 81 ? -33.272 -65.553 210.663 1.00 72.91 79 VAL C C 1
ATOM 3093 O O . VAL C 1 81 ? -33.290 -64.333 210.802 1.00 69.47 79 VAL C O 1
ATOM 3097 N N . THR C 1 82 ? -33.289 -66.414 211.686 1.00 73.03 80 THR C N 1
ATOM 3098 C CA . THR C 1 82 ? -33.267 -65.979 213.088 1.00 69.45 80 THR C CA 1
ATOM 3099 C C . THR C 1 82 ? -31.981 -66.397 213.799 1.00 67.62 80 THR C C 1
ATOM 3100 O O . THR C 1 82 ? -31.301 -67.320 213.371 1.00 69.52 80 THR C O 1
ATOM 3104 N N . ALA C 1 83 ? -31.661 -65.693 214.884 1.00 63.89 81 ALA C N 1
ATOM 3105 C CA . ALA C 1 83 ? -30.467 -65.981 215.684 1.00 62.16 81 ALA C CA 1
ATOM 3106 C C . ALA C 1 83 ? -30.635 -65.477 217.115 1.00 59.58 81 ALA C C 1
ATOM 3107 O O . ALA C 1 83 ? -31.399 -64.540 217.375 1.00 57.69 81 ALA C O 1
ATOM 3109 N N . GLN C 1 84 ? -29.929 -66.114 218.044 1.00 59.80 82 GLN C N 1
ATOM 3110 C CA . GLN C 1 84 ? -29.914 -65.656 219.439 1.00 57.84 82 GLN C CA 1
ATOM 3111 C C . GLN C 1 84 ? -29.028 -64.431 219.559 1.00 53.75 82 GLN C C 1
ATOM 3112 O O . GLN C 1 84 ? -27.917 -64.407 219.031 1.00 52.91 82 GLN C O 1
ATOM 3118 N N . ALA C 1 85 ? -29.547 -63.405 220.219 1.00 51.50 83 ALA C N 1
ATOM 3119 C CA . ALA C 1 85 ? -28.800 -62.179 220.421 1.00 48.10 83 ALA C CA 1
ATOM 3120 C C . ALA C 1 85 ? -29.140 -61.558 221.767 1.00 46.92 83 ALA C C 1
ATOM 3121 O O . ALA C 1 85 ? -30.260 -61.707 222.255 1.00 48.28 83 ALA C O 1
ATOM 3123 N N . PRO C 1 86 ? -28.172 -60.855 222.369 1.00 44.70 84 PRO C N 1
ATOM 3124 C CA . PRO C 1 86 ? -28.443 -60.076 223.568 1.00 43.71 84 PRO C CA 1
ATOM 3125 C C . PRO C 1 86 ? -29.208 -58.795 223.253 1.00 42.18 84 PRO C C 1
ATOM 3126 O O . PRO C 1 86 ? -28.834 -58.055 222.348 1.00 40.45 84 PRO C O 1
ATOM 3130 N N . CYS C 1 87 ? -30.288 -58.557 223.986 1.00 43.26 85 CYS C N 1
ATOM 3131 C CA . CYS C 1 87 ? -31.109 -57.373 223.786 1.00 42.33 85 CYS C CA 1
ATOM 3132 C C . CYS C 1 87 ? -30.928 -56.432 224.959 1.00 40.86 85 CYS C C 1
ATOM 3133 O O . CYS C 1 87 ? -31.285 -56.763 226.089 1.00 42.39 85 CYS C O 1
ATOM 3136 N N . LEU C 1 88 ? -30.347 -55.268 224.689 1.00 38.19 86 LEU C N 1
ATOM 3137 C CA . LEU C 1 88 ? -30.104 -54.280 225.728 1.00 37.01 86 LEU C CA 1
ATOM 3138 C C . LEU C 1 88 ? -31.412 -53.676 226.211 1.00 37.99 86 LEU C C 1
ATOM 3139 O O . LEU C 1 88 ? -31.576 -53.410 227.398 1.00 38.68 86 LEU C O 1
ATOM 3144 N N . VAL C 1 89 ? -32.342 -53.459 225.284 1.00 38.32 87 VAL C N 1
ATOM 3145 C CA . VAL C 1 89 ? -33.705 -53.045 225.618 1.00 40.03 87 VAL C CA 1
ATOM 3146 C C . VAL C 1 89 ? -34.692 -53.876 224.812 1.00 41.94 87 VAL C C 1
ATOM 3147 O O . VAL C 1 89 ? -34.498 -54.089 223.623 1.00 41.15 87 VAL C O 1
ATOM 3151 N N . VAL C 1 90 ? -35.732 -54.366 225.476 1.00 44.99 88 VAL C N 1
ATOM 3152 C CA . VAL C 1 90 ? -36.853 -55.008 224.805 1.00 47.79 88 VAL C CA 1
ATOM 3153 C C . VAL C 1 90 ? -38.034 -54.041 224.854 1.00 49.53 88 VAL C C 1
ATOM 3154 O O . VAL C 1 90 ? -38.557 -53.754 225.920 1.00 51.08 88 VAL C O 1
ATOM 3158 N N . ALA C 1 91 ? -38.427 -53.522 223.694 1.00 49.76 89 ALA C N 1
ATOM 3159 C CA . ALA C 1 91 ? -39.436 -52.471 223.624 1.00 51.45 89 ALA C CA 1
ATOM 3160 C C . ALA C 1 91 ? -40.712 -52.979 222.985 1.00 55.30 89 ALA C C 1
ATOM 3161 O O . ALA C 1 91 ? -40.674 -53.761 222.035 1.00 55.80 89 ALA C O 1
ATOM 3163 N N . LYS C 1 92 ? -41.839 -52.528 223.520 1.00 58.50 90 LYS C N 1
ATOM 3164 C CA . LYS C 1 92 ? -43.123 -52.758 222.892 1.00 62.37 90 LYS C CA 1
ATOM 3165 C C . LYS C 1 92 ? -43.180 -51.923 221.623 1.00 61.51 90 LYS C C 1
ATOM 3166 O O . LYS C 1 92 ? -42.593 -50.846 221.554 1.00 59.05 90 LYS C O 1
ATOM 3172 N N . ARG C 1 93 ? -43.894 -52.427 220.624 1.00 64.14 91 ARG C N 1
ATOM 3173 C CA . ARG C 1 93 ? -43.985 -51.771 219.323 1.00 63.83 91 ARG C CA 1
ATOM 3174 C C . ARG C 1 93 ? -44.385 -50.289 219.428 1.00 63.57 91 ARG C C 1
ATOM 3175 O O . ARG C 1 93 ? -43.862 -49.448 218.700 1.00 61.29 91 ARG C O 1
ATOM 3183 N N . ASP C 1 94 ? -45.288 -49.977 220.355 1.00 66.11 92 ASP C N 1
ATOM 3184 C CA . ASP C 1 94 ? -45.785 -48.607 220.547 1.00 66.74 92 ASP C CA 1
ATOM 3185 C C . ASP C 1 94 ? -44.900 -47.723 221.445 1.00 63.65 92 ASP C C 1
ATOM 3186 O O . ASP C 1 94 ? -45.288 -46.613 221.789 1.00 64.66 92 ASP C O 1
ATOM 3191 N N . GLU C 1 95 ? -43.724 -48.214 221.821 1.00 60.31 93 GLU C N 1
ATOM 3192 C CA . GLU C 1 95 ? -42.742 -47.417 222.571 1.00 57.58 93 GLU C CA 1
ATOM 3193 C C . GLU C 1 95 ? -41.614 -46.898 221.669 1.00 53.64 93 GLU C C 1
ATOM 3194 O O . GLU C 1 95 ? -40.728 -46.176 222.126 1.00 51.22 93 GLU C O 1
ATOM 3200 N N . ILE C 1 96 ? -41.656 -47.273 220.392 1.00 53.13 94 ILE C N 1
ATOM 3201 C CA . ILE C 1 96 ? -40.653 -46.868 219.417 1.00 50.04 94 ILE C CA 1
ATOM 3202 C C . ILE C 1 96 ? -41.348 -46.130 218.278 1.00 51.15 94 ILE C C 1
ATOM 3203 O O . ILE C 1 96 ? -42.380 -46.586 217.802 1.00 53.81 94 ILE C O 1
ATOM 3208 N N . PRO C 1 97 ? -40.793 -44.977 217.846 1.00 41.31 95 PRO C N 1
ATOM 3209 C CA . PRO C 1 97 ? -41.346 -44.243 216.705 1.00 41.95 95 PRO C CA 1
ATOM 3210 C C . PRO C 1 97 ? -41.557 -45.122 215.472 1.00 41.29 95 PRO C C 1
ATOM 3211 O O . PRO C 1 97 ? -40.701 -45.945 215.150 1.00 38.71 95 PRO C O 1
ATOM 3215 N N . GLN C 1 98 ? -42.692 -44.948 214.799 1.00 44.14 96 GLN C N 1
ATOM 3216 C CA . GLN C 1 98 ? -43.084 -45.816 213.687 1.00 45.00 96 GLN C CA 1
ATOM 3217 C C . GLN C 1 98 ? -42.054 -45.892 212.565 1.00 42.22 96 GLN C C 1
ATOM 3218 O O . GLN C 1 98 ? -41.857 -46.950 211.969 1.00 41.98 96 GLN C O 1
ATOM 3224 N N . ASN C 1 99 ? -41.403 -44.772 212.278 1.00 40.57 97 ASN C N 1
ATOM 3225 C CA . ASN C 1 99 ? -40.424 -44.717 211.199 1.00 38.86 97 ASN C CA 1
ATOM 3226 C C . ASN C 1 99 ? -39.073 -45.344 211.552 1.00 35.49 97 ASN C C 1
ATOM 3227 O O . ASN C 1 99 ? -38.285 -45.665 210.658 1.00 35.25 97 ASN C O 1
ATOM 3232 N N . PHE C 1 100 ? -38.794 -45.512 212.842 1.00 33.64 98 PHE C N 1
ATOM 3233 C CA . PHE C 1 100 ? -37.456 -45.906 213.281 1.00 30.80 98 PHE C CA 1
ATOM 3234 C C . PHE C 1 100 ? -37.013 -47.310 212.845 1.00 30.42 98 PHE C C 1
ATOM 3235 O O . PHE C 1 100 ? -35.869 -47.476 212.423 1.00 29.46 98 PHE C O 1
ATOM 3243 N N . PRO C 1 101 ? -37.892 -48.324 212.954 1.00 31.92 99 PRO C N 1
ATOM 3244 C CA . PRO C 1 101 ? -37.471 -49.668 212.558 1.00 32.18 99 PRO C CA 1
ATOM 3245 C C . PRO C 1 101 ? -36.914 -49.763 211.148 1.00 32.79 99 PRO C C 1
ATOM 3246 O O . PRO C 1 101 ? -35.981 -50.521 210.917 1.00 32.83 99 PRO C O 1
ATOM 3250 N N . SER C 1 102 ? -37.466 -49.000 210.216 1.00 34.24 100 SER C N 1
ATOM 3251 C CA . SER C 1 102 ? -36.988 -49.037 208.825 1.00 35.86 100 SER C CA 1
ATOM 3252 C C . SER C 1 102 ? -35.773 -48.128 208.588 1.00 34.33 100 SER C C 1
ATOM 3253 O O . SER C 1 102 ? -35.086 -48.276 207.581 1.00 35.93 100 SER C O 1
ATOM 3256 N N . ILE C 1 103 ? -35.521 -47.186 209.498 1.00 32.04 101 ILE C N 1
ATOM 3257 C CA . ILE C 1 103 ? -34.354 -46.310 209.391 1.00 30.99 101 ILE C CA 1
ATOM 3258 C C . ILE C 1 103 ? -33.142 -46.974 210.033 1.00 29.60 101 ILE C C 1
ATOM 3259 O O . ILE C 1 103 ? -32.103 -47.125 209.404 1.00 30.22 101 ILE C O 1
ATOM 3264 N N . TYR C 1 104 ? -33.293 -47.373 211.288 1.00 28.55 102 TYR C N 1
ATOM 3265 C CA . TYR C 1 104 ? -32.187 -47.941 212.061 1.00 28.04 102 TYR C CA 1
ATOM 3266 C C . TYR C 1 104 ? -32.298 -49.472 212.094 1.00 29.44 102 TYR C C 1
ATOM 3267 O O . TYR C 1 104 ? -32.509 -50.076 213.141 1.00 29.03 102 TYR C O 1
ATOM 3276 N N . ARG C 1 105 ? -32.136 -50.080 210.917 1.00 31.87 103 ARG C N 1
ATOM 3277 C CA . ARG C 1 105 ? -32.457 -51.496 210.698 1.00 34.02 103 ARG C CA 1
ATOM 3278 C C . ARG C 1 105 ? -31.533 -52.483 211.395 1.00 34.28 103 ARG C C 1
ATOM 3279 O O . ARG C 1 105 ? -31.902 -53.642 211.567 1.00 35.78 103 ARG C O 1
ATOM 3287 N N . TYR C 1 106 ? -30.330 -52.044 211.753 1.00 33.32 104 TYR C N 1
ATOM 3288 C CA . TYR C 1 106 ? -29.377 -52.915 212.425 1.00 34.09 104 TYR C CA 1
ATOM 3289 C C . TYR C 1 106 ? -29.213 -52.541 213.889 1.00 32.30 104 TYR C C 1
ATOM 3290 O O . TYR C 1 106 ? -28.272 -52.983 214.552 1.00 33.16 104 TYR C O 1
ATOM 3299 N N . THR C 1 107 ? -30.149 -51.729 214.382 1.00 30.36 105 THR C N 1
ATOM 3300 C CA . THR C 1 107 ? -30.255 -51.393 215.800 1.00 29.54 105 THR C CA 1
ATOM 3301 C C . THR C 1 107 ? -31.616 -51.823 216.392 1.00 29.80 105 THR C C 1
ATOM 3302 O O . THR C 1 107 ? -31.739 -52.005 217.605 1.00 30.42 105 THR C O 1
ATOM 3306 N N . ILE C 1 108 ? -32.624 -51.980 215.533 1.00 29.97 106 ILE C N 1
ATOM 3307 C CA . ILE C 1 108 ? -33.962 -52.410 215.935 1.00 31.00 106 ILE C CA 1
ATOM 3308 C C . ILE C 1 108 ? -34.286 -53.712 215.215 1.00 33.11 106 ILE C C 1
ATOM 3309 O O . ILE C 1 108 ? -34.293 -53.754 213.983 1.00 33.80 106 ILE C O 1
ATOM 3314 N N . TYR C 1 109 ? -34.542 -54.770 215.977 1.00 34.89 107 TYR C N 1
ATOM 3315 C CA . TYR C 1 109 ? -34.767 -56.095 215.406 1.00 37.63 107 TYR C CA 1
ATOM 3316 C C . TYR C 1 109 ? -36.099 -56.676 215.863 1.00 40.23 107 TYR C C 1
ATOM 3317 O O . TYR C 1 109 ? -36.490 -56.515 217.015 1.00 40.49 107 TYR C O 1
ATOM 3326 N N . LYS C 1 110 ? -36.792 -57.351 214.954 1.00 43.01 108 LYS C N 1
ATOM 3327 C CA . LYS C 1 110 ? -38.013 -58.052 215.304 1.00 46.26 108 LYS C CA 1
ATOM 3328 C C . LYS C 1 110 ? -37.658 -59.276 216.139 1.00 48.29 108 LYS C C 1
ATOM 3329 O O . LYS C 1 110 ? -36.766 -60.036 215.777 1.00 49.32 108 LYS C O 1
ATOM 3335 N N . ILE C 1 111 ? -38.337 -59.447 217.267 1.00 49.57 109 ILE C N 1
ATOM 3336 C CA . ILE C 1 111 ? -38.195 -60.657 218.065 1.00 52.54 109 ILE C CA 1
ATOM 3337 C C . ILE C 1 111 ? -39.137 -61.708 217.489 1.00 56.68 109 ILE C C 1
ATOM 3338 O O . ILE C 1 111 ? -40.331 -61.461 217.352 1.00 58.07 109 ILE C O 1
ATOM 3343 N N . ASP C 1 112 ? -38.589 -62.870 217.147 1.00 59.17 110 ASP C N 1
ATOM 3344 C CA . ASP C 1 112 ? -39.343 -63.931 216.482 1.00 63.78 110 ASP C CA 1
ATOM 3345 C C . ASP C 1 112 ? -40.534 -64.389 217.319 1.00 67.49 110 ASP C C 1
ATOM 3346 O O . ASP C 1 112 ? -40.420 -64.522 218.537 1.00 67.98 110 ASP C O 1
ATOM 3351 N N . LYS C 1 113 ? -41.668 -64.613 216.651 1.00 70.67 111 LYS C N 1
ATOM 3352 C CA . LYS C 1 113 ? -42.916 -65.059 217.292 1.00 75.28 111 LYS C CA 1
ATOM 3353 C C . LYS C 1 113 ? -43.397 -64.052 218.339 1.00 73.71 111 LYS C C 1
ATOM 3354 O O . LYS C 1 113 ? -43.858 -64.428 219.418 1.00 76.94 111 LYS C O 1
ATOM 3360 N N . SER C 1 114 ? -43.270 -62.772 218.016 1.00 69.48 112 SER C N 1
ATOM 3361 C CA . SER C 1 114 ? -43.595 -61.694 218.945 1.00 68.05 112 SER C CA 1
ATOM 3362 C C . SER C 1 114 ? -43.678 -60.365 218.192 1.00 64.38 112 SER C C 1
ATOM 3363 O O . SER C 1 114 ? -43.102 -60.225 217.119 1.00 61.80 112 SER C O 1
ATOM 3366 N N . SER C 1 115 ? -44.406 -59.406 218.759 1.00 64.80 113 SER C N 1
ATOM 3367 C CA . SER C 1 115 ? -44.525 -58.075 218.165 1.00 61.99 113 SER C CA 1
ATOM 3368 C C . SER C 1 115 ? -43.479 -57.116 218.730 1.00 57.64 113 SER C C 1
ATOM 3369 O O . SER C 1 115 ? -43.275 -56.032 218.189 1.00 54.67 113 SER C O 1
ATOM 3372 N N . GLU C 1 116 ? -42.833 -57.514 219.828 1.00 57.57 114 GLU C N 1
ATOM 3373 C CA . GLU C 1 116 ? -41.847 -56.670 220.500 1.00 54.33 114 GLU C CA 1
ATOM 3374 C C . GLU C 1 116 ? -40.557 -56.534 219.690 1.00 49.97 114 GLU C C 1
ATOM 3375 O O . GLU C 1 116 ? -40.260 -57.362 218.830 1.00 50.03 114 GLU C O 1
ATOM 3381 N N . TYR C 1 117 ? -39.809 -55.468 219.974 1.00 46.89 115 TYR C N 1
ATOM 3382 C CA . TYR C 1 117 ? -38.549 -55.184 219.296 1.00 43.23 115 TYR C CA 1
ATOM 3383 C C . TYR C 1 117 ? -37.348 -55.389 220.222 1.00 42.64 115 TYR C C 1
ATOM 3384 O O . TYR C 1 117 ? -37.414 -55.105 221.414 1.00 43.77 115 TYR C O 1
ATOM 3393 N N . CYS C 1 118 ? -36.256 -55.889 219.647 1.00 41.54 116 CYS C N 1
ATOM 3394 C CA . CYS C 1 118 ? -34.958 -55.954 220.311 1.00 41.19 116 CYS C CA 1
ATOM 3395 C C . CYS C 1 118 ? -34.206 -54.698 219.904 1.00 38.01 116 CYS C C 1
ATOM 3396 O O . CYS C 1 118 ? -33.942 -54.500 218.728 1.00 36.23 116 CYS C O 1
ATOM 3399 N N . ILE C 1 119 ? -33.895 -53.836 220.867 1.00 37.63 117 ILE C N 1
ATOM 3400 C CA . ILE C 1 119 ? -33.132 -52.620 220.584 1.00 35.12 117 ILE C CA 1
ATOM 3401 C C . ILE C 1 119 ? -31.734 -52.800 221.146 1.00 35.46 117 ILE C C 1
ATOM 3402 O O . ILE C 1 119 ? -31.546 -52.902 222.358 1.00 37.36 117 ILE C O 1
ATOM 3407 N N . SER C 1 120 ? -30.754 -52.849 220.255 1.00 34.19 118 SER C N 1
ATOM 3408 C CA . SER C 1 120 ? -29.431 -53.311 220.626 1.00 35.60 118 SER C CA 1
ATOM 3409 C C . SER C 1 120 ? -28.440 -53.035 219.499 1.00 34.46 118 SER C C 1
ATOM 3410 O O . SER C 1 120 ? -28.751 -53.285 218.346 1.00 33.86 118 SER C O 1
ATOM 3413 N N . PRO C 1 121 ? -27.254 -52.502 219.820 1.00 35.05 119 PRO C N 1
ATOM 3414 C CA . PRO C 1 121 ? -26.250 -52.271 218.786 1.00 34.99 119 PRO C CA 1
ATOM 3415 C C . PRO C 1 121 ? -25.567 -53.574 218.362 1.00 37.58 119 PRO C C 1
ATOM 3416 O O . PRO C 1 121 ? -24.485 -53.918 218.862 1.00 40.30 119 PRO C O 1
ATOM 3420 N N . LEU C 1 122 ? -26.210 -54.291 217.446 1.00 37.33 120 LEU C N 1
ATOM 3421 C CA . LEU C 1 122 ? -25.715 -55.578 216.969 1.00 40.40 120 LEU C CA 1
ATOM 3422 C C . LEU C 1 122 ? -25.150 -55.456 215.564 1.00 41.42 120 LEU C C 1
ATOM 3423 O O . LEU C 1 122 ? -25.512 -54.551 214.813 1.00 39.42 120 LEU C O 1
ATOM 3428 N N . VAL C 1 123 ? -24.239 -56.358 215.230 1.00 45.34 121 VAL C N 1
ATOM 3429 C CA . VAL C 1 123 ? -23.760 -56.510 213.870 1.00 47.89 121 VAL C CA 1
ATOM 3430 C C . VAL C 1 123 ? -24.128 -57.909 213.414 1.00 51.34 121 VAL C C 1
ATOM 3431 O O . VAL C 1 123 ? -23.956 -58.868 214.161 1.00 53.60 121 VAL C O 1
ATOM 3435 N N . VAL C 1 124 ? -24.676 -58.007 212.204 1.00 52.35 122 VAL C N 1
ATOM 3436 C CA . VAL C 1 124 ? -25.084 -59.279 211.632 1.00 56.16 122 VAL C CA 1
ATOM 3437 C C . VAL C 1 124 ? -24.003 -59.773 210.675 1.00 62.05 122 VAL C C 1
ATOM 3438 O O . VAL C 1 124 ? -23.537 -59.024 209.819 1.00 62.59 122 VAL C O 1
ATOM 3442 N N . ASN C 1 125 ? -23.604 -61.032 210.846 1.00 67.28 123 ASN C N 1
ATOM 3443 C CA . ASN C 1 125 ? -22.597 -61.681 210.005 1.00 74.14 123 ASN C CA 1
ATOM 3444 C C . ASN C 1 125 ? -23.098 -63.061 209.638 1.00 78.78 123 ASN C C 1
ATOM 3445 O O . ASN C 1 125 ? -23.015 -63.979 210.451 1.00 80.89 123 ASN C O 1
ATOM 3450 N N . ASP C 1 126 ? -23.604 -63.206 208.414 1.00 81.21 124 ASP C N 1
ATOM 3451 C CA . ASP C 1 126 ? -24.177 -64.470 207.929 1.00 86.08 124 ASP C CA 1
ATOM 3452 C C . ASP C 1 126 ? -25.320 -65.009 208.805 1.00 83.27 124 ASP C C 1
ATOM 3453 O O . ASP C 1 126 ? -26.488 -64.721 208.549 1.00 80.56 124 ASP C O 1
ATOM 3458 N N . LYS C 1 127 ? -24.965 -65.769 209.840 1.00 84.45 125 LYS C N 1
ATOM 3459 C CA . LYS C 1 127 ? -25.920 -66.488 210.683 1.00 83.52 125 LYS C CA 1
ATOM 3460 C C . LYS C 1 127 ? -25.855 -66.056 212.149 1.00 78.91 125 LYS C C 1
ATOM 3461 O O . LYS C 1 127 ? -26.670 -66.520 212.931 1.00 78.22 125 LYS C O 1
ATOM 3467 N N . TYR C 1 128 ? -24.893 -65.202 212.524 1.00 81.85 126 TYR C N 1
ATOM 3468 C CA . TYR C 1 128 ? -24.749 -64.728 213.911 1.00 77.04 126 TYR C CA 1
ATOM 3469 C C . TYR C 1 128 ? -25.058 -63.239 214.056 1.00 69.98 126 TYR C C 1
ATOM 3470 O O . TYR C 1 128 ? -24.935 -62.473 213.100 1.00 68.20 126 TYR C O 1
ATOM 3479 N N . ALA C 1 129 ? -25.470 -62.854 215.262 1.00 66.46 127 ALA C N 1
ATOM 3480 C CA . ALA C 1 129 ? -25.603 -61.452 215.650 1.00 60.41 127 ALA C CA 1
ATOM 3481 C C . ALA C 1 129 ? -24.697 -61.226 216.850 1.00 57.93 127 ALA C C 1
ATOM 3482 O O . ALA C 1 129 ? -24.702 -62.018 217.789 1.00 59.93 127 ALA C O 1
ATOM 3484 N N . THR C 1 130 ? -23.919 -60.149 216.814 1.00 53.99 128 THR C N 1
ATOM 3485 C CA . THR C 1 130 ? -22.900 -59.894 217.833 1.00 52.25 128 THR C CA 1
ATOM 3486 C C . THR C 1 130 ? -23.062 -58.521 218.454 1.00 47.45 128 THR C C 1
ATOM 3487 O O . THR C 1 130 ? -23.183 -57.531 217.738 1.00 45.01 128 THR C O 1
ATOM 3491 N N . LEU C 1 131 ? -23.062 -58.470 219.784 1.00 47.00 129 LEU C N 1
ATOM 3492 C CA . LEU C 1 131 ? -23.108 -57.205 220.512 1.00 43.44 129 LEU C CA 1
ATOM 3493 C C . LEU C 1 131 ? -21.791 -56.454 220.351 1.00 41.95 129 LEU C C 1
ATOM 3494 O O . LEU C 1 131 ? -20.710 -57.030 220.454 1.00 43.81 129 LEU C O 1
ATOM 3499 N N . ILE C 1 132 ? -21.907 -55.166 220.071 1.00 39.45 130 ILE C N 1
ATOM 3500 C CA . ILE C 1 132 ? -20.771 -54.307 219.800 1.00 38.33 130 ILE C CA 1
ATOM 3501 C C . ILE C 1 132 ? -20.684 -53.313 220.936 1.00 36.71 130 ILE C C 1
ATOM 3502 O O . ILE C 1 132 ? -21.640 -52.573 221.182 1.00 35.64 130 ILE C O 1
ATOM 3507 N N . THR C 1 133 ? -19.552 -53.300 221.637 1.00 37.33 131 THR C N 1
ATOM 3508 C CA . THR C 1 133 ? -19.330 -52.318 222.708 1.00 35.88 131 THR C CA 1
ATOM 3509 C C . THR C 1 133 ? -17.977 -51.638 222.516 1.00 35.32 131 THR C C 1
ATOM 3510 O O . THR C 1 133 ? -17.021 -52.277 222.085 1.00 36.93 131 THR C O 1
ATOM 3514 N N . PRO C 1 134 ? -17.894 -50.336 222.820 1.00 33.63 132 PRO C N 1
ATOM 3515 C CA . PRO C 1 134 ? -16.629 -49.619 222.633 1.00 33.59 132 PRO C CA 1
ATOM 3516 C C . PRO C 1 134 ? -15.556 -50.058 223.618 1.00 35.58 132 PRO C C 1
ATOM 3517 O O . PRO C 1 134 ? -15.816 -50.128 224.818 1.00 36.09 132 PRO C O 1
ATOM 3521 N N . ASN C 1 135 ? -14.371 -50.373 223.103 1.00 37.01 133 ASN C N 1
ATOM 3522 C CA . ASN C 1 135 ? -13.263 -50.784 223.954 1.00 39.81 133 ASN C CA 1
ATOM 3523 C C . ASN C 1 135 ? -12.369 -49.599 224.309 1.00 39.64 133 ASN C C 1
ATOM 3524 O O . ASN C 1 135 ? -12.514 -48.506 223.755 1.00 37.94 133 ASN C O 1
ATOM 3529 N N . GLU C 1 136 ? -11.456 -49.822 225.246 1.00 41.93 134 GLU C N 1
ATOM 3530 C CA . GLU C 1 136 ? -10.619 -48.758 225.784 1.00 42.59 134 GLU C CA 1
ATOM 3531 C C . GLU C 1 136 ? -9.836 -48.014 224.701 1.00 41.80 134 GLU C C 1
ATOM 3532 O O . GLU C 1 136 ? -9.733 -46.798 224.748 1.00 40.94 134 GLU C O 1
ATOM 3538 N N . SER C 1 137 ? -9.274 -48.754 223.748 1.00 42.63 135 SER C N 1
ATOM 3539 C CA . SER C 1 137 ? -8.501 -48.167 222.656 1.00 42.79 135 SER C CA 1
ATOM 3540 C C . SER C 1 137 ? -9.297 -47.130 221.898 1.00 39.72 135 SER C C 1
ATOM 3541 O O . SER C 1 137 ? -8.817 -46.033 221.634 1.00 39.81 135 SER C O 1
ATOM 3544 N N . VAL C 1 138 ? -10.518 -47.496 221.539 1.00 37.36 136 VAL C N 1
ATOM 3545 C CA . VAL C 1 138 ? -11.370 -46.623 220.754 1.00 34.82 136 VAL C CA 1
ATOM 3546 C C . VAL C 1 138 ? -11.691 -45.345 221.535 1.00 33.69 136 VAL C C 1
ATOM 3547 O O . VAL C 1 138 ? -11.629 -44.247 220.979 1.00 33.47 136 VAL C O 1
ATOM 3551 N N . ILE C 1 139 ? -12.007 -45.490 222.818 1.00 33.60 137 ILE C N 1
ATOM 3552 C CA . ILE C 1 139 ? -12.373 -44.354 223.660 1.00 33.31 137 ILE C CA 1
ATOM 3553 C C . ILE C 1 139 ? -11.185 -43.401 223.785 1.00 35.24 137 ILE C C 1
ATOM 3554 O O . ILE C 1 139 ? -11.314 -42.190 223.584 1.00 35.03 137 ILE C O 1
ATOM 3559 N N . LYS C 1 140 ? -10.031 -43.966 224.114 1.00 37.52 138 LYS C N 1
ATOM 3560 C CA . LYS C 1 140 ? -8.785 -43.222 224.217 1.00 40.14 138 LYS C CA 1
ATOM 3561 C C . LYS C 1 140 ? -8.495 -42.425 222.944 1.00 39.88 138 LYS C C 1
ATOM 3562 O O . LYS C 1 140 ? -8.256 -41.217 222.993 1.00 40.79 138 LYS C O 1
ATOM 3568 N N . GLU C 1 141 ? -8.502 -43.113 221.809 1.00 39.47 139 GLU C N 1
ATOM 3569 C CA . GLU C 1 141 ? -8.208 -42.481 220.523 1.00 39.96 139 GLU C CA 1
ATOM 3570 C C . GLU C 1 141 ? -9.164 -41.367 220.184 1.00 38.07 139 GLU C C 1
ATOM 3571 O O . GLU C 1 141 ? -8.736 -40.298 219.759 1.00 39.22 139 GLU C O 1
ATOM 3577 N N . PHE C 1 142 ? -10.452 -41.610 220.375 1.00 35.67 140 PHE C N 1
ATOM 3578 C CA . PHE C 1 142 ? -11.432 -40.603 220.048 1.00 34.55 140 PHE C CA 1
ATOM 3579 C C . PHE C 1 142 ? -11.278 -39.351 220.908 1.00 36.37 140 PHE C C 1
ATOM 3580 O O . PHE C 1 142 ? -11.331 -38.229 220.399 1.00 37.33 140 PHE C O 1
ATOM 3588 N N . PHE C 1 143 ? -11.096 -39.540 222.210 1.00 37.64 141 PHE C N 1
ATOM 3589 C CA . PHE C 1 143 ? -10.866 -38.421 223.125 1.00 40.01 141 PHE C CA 1
ATOM 3590 C C . PHE C 1 143 ? -9.676 -37.565 222.676 1.00 42.53 141 PHE C C 1
ATOM 3591 O O . PHE C 1 143 ? -9.737 -36.340 222.725 1.00 44.17 141 PHE C O 1
ATOM 3599 N N . ASP C 1 144 ? -8.602 -38.213 222.236 1.00 43.39 142 ASP C N 1
ATOM 3600 C CA . ASP C 1 144 ? -7.417 -37.501 221.759 1.00 46.28 142 ASP C CA 1
ATOM 3601 C C . ASP C 1 144 ? -7.683 -36.733 220.466 1.00 45.99 142 ASP C C 1
ATOM 3602 O O . ASP C 1 144 ? -7.306 -35.570 220.350 1.00 48.19 142 ASP C O 1
ATOM 3607 N N . LYS C 1 145 ? -8.322 -37.385 219.499 1.00 43.82 143 LYS C N 1
ATOM 3608 C CA . LYS C 1 145 ? -8.683 -36.724 218.242 1.00 43.87 143 LYS C CA 1
ATOM 3609 C C . LYS C 1 145 ? -9.590 -35.525 218.523 1.00 44.00 143 LYS C C 1
ATOM 3610 O O . LYS C 1 145 ? -9.410 -34.449 217.955 1.00 45.98 143 LYS C O 1
ATOM 3616 N N . LEU C 1 146 ? -10.549 -35.726 219.419 1.00 42.39 144 LEU C N 1
ATOM 3617 C CA . LEU C 1 146 ? -11.496 -34.694 219.807 1.00 42.93 144 LEU C CA 1
ATOM 3618 C C . LEU C 1 146 ? -10.810 -33.438 220.347 1.00 47.15 144 LEU C C 1
ATOM 3619 O O . LEU C 1 146 ? -11.224 -32.325 220.048 1.00 48.85 144 LEU C O 1
ATOM 3624 N N . ASP C 1 147 ? -9.768 -33.617 221.152 1.00 49.93 145 ASP C N 1
ATOM 3625 C CA . ASP C 1 147 ? -9.040 -32.479 221.730 1.00 54.64 145 ASP C CA 1
ATOM 3626 C C . ASP C 1 147 ? -8.282 -31.670 220.679 1.00 56.98 145 ASP C C 1
ATOM 3627 O O . ASP C 1 147 ? -8.078 -30.471 220.851 1.00 60.65 145 ASP C O 1
ATOM 3632 N N . SER C 1 148 ? -7.864 -32.324 219.601 1.00 55.55 146 SER C N 1
ATOM 3633 C CA . SER C 1 148 ? -7.129 -31.648 218.535 1.00 58.06 146 SER C CA 1
ATOM 3634 C C . SER C 1 148 ? -8.064 -30.993 217.515 1.00 57.01 146 SER C C 1
ATOM 3635 O O . SER C 1 148 ? -7.670 -30.053 216.828 1.00 60.15 146 SER C O 1
ATOM 3638 N N . ASN C 1 149 ? -9.291 -31.498 217.403 1.00 52.91 147 ASN C N 1
ATOM 3639 C CA . ASN C 1 149 ? -10.219 -31.040 216.367 1.00 51.64 147 ASN C CA 1
ATOM 3640 C C . ASN C 1 149 ? -11.665 -31.418 216.700 1.00 47.87 147 ASN C C 1
ATOM 3641 O O . ASN C 1 149 ? -12.028 -32.586 216.690 1.00 44.53 147 ASN C O 1
ATOM 3646 N N . ILE C 1 150 ? -12.480 -30.410 216.982 1.00 48.81 148 ILE C N 1
ATOM 3647 C CA . ILE C 1 150 ? -13.837 -30.624 217.467 1.00 46.64 148 ILE C CA 1
ATOM 3648 C C . ILE C 1 150 ? -14.741 -31.230 216.387 1.00 44.02 148 ILE C C 1
ATOM 3649 O O . ILE C 1 150 ? -15.797 -31.797 216.692 1.00 41.89 148 ILE C O 1
ATOM 3654 N N . GLN C 1 151 ? -14.320 -31.125 215.128 1.00 44.51 149 GLN C N 1
ATOM 3655 C CA . GLN C 1 151 ? -15.029 -31.758 214.014 1.00 42.58 149 GLN C CA 1
ATOM 3656 C C . GLN C 1 151 ? -15.266 -33.266 214.208 1.00 39.08 149 GLN C C 1
ATOM 3657 O O . GLN C 1 151 ? -16.238 -33.806 213.684 1.00 37.55 149 GLN C O 1
ATOM 3663 N N . TYR C 1 152 ? -14.391 -33.943 214.950 1.00 38.05 150 TYR C N 1
ATOM 3664 C CA . TYR C 1 152 ? -14.588 -35.367 215.239 1.00 35.26 150 TYR C CA 1
ATOM 3665 C C . TYR C 1 152 ? -15.905 -35.632 215.970 1.00 33.35 150 TYR C C 1
ATOM 3666 O O . TYR C 1 1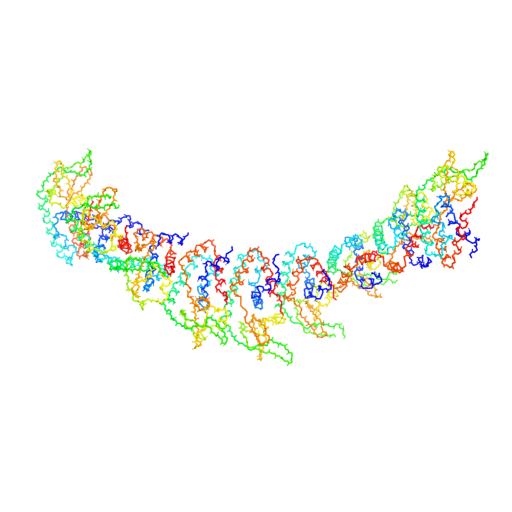52 ? -16.540 -36.656 215.744 1.00 31.43 150 TYR C O 1
ATOM 3675 N N . ALA C 1 153 ? -16.310 -34.713 216.840 1.00 34.39 151 ALA C N 1
ATOM 3676 C CA . ALA C 1 153 ? -17.602 -34.824 217.510 1.00 33.56 151 ALA C CA 1
ATOM 3677 C C . ALA C 1 153 ? -18.734 -34.665 216.510 1.00 33.50 151 ALA C C 1
ATOM 3678 O O . ALA C 1 153 ? -19.668 -35.463 216.490 1.00 32.07 151 ALA C O 1
ATOM 3680 N N . ARG C 1 154 ? -18.624 -33.649 215.656 1.00 35.55 152 ARG C N 1
ATOM 3681 C CA . ARG C 1 154 ? -19.674 -33.334 214.688 1.00 36.20 152 ARG C CA 1
ATOM 3682 C C . ARG C 1 154 ? -19.911 -34.511 213.737 1.00 34.49 152 ARG C C 1
ATOM 3683 O O . ARG C 1 154 ? -21.046 -34.921 213.515 1.00 33.81 152 ARG C O 1
ATOM 3691 N N . VAL C 1 155 ? -18.828 -35.046 213.185 1.00 34.39 153 VAL C N 1
ATOM 3692 C CA . VAL C 1 155 ? -18.919 -36.152 212.239 1.00 33.89 153 VAL C CA 1
ATOM 3693 C C . VAL C 1 155 ? -19.386 -37.443 212.922 1.00 31.92 153 VAL C C 1
ATOM 3694 O O . VAL C 1 155 ? -20.154 -38.201 212.344 1.00 31.50 153 VAL C O 1
ATOM 3698 N N . LEU C 1 156 ? -18.924 -37.701 214.141 1.00 31.17 154 LEU C N 1
ATOM 3699 C CA . LEU C 1 156 ? -19.360 -38.894 214.864 1.00 29.79 154 LEU C CA 1
ATOM 3700 C C . LEU C 1 156 ? -20.872 -38.861 215.090 1.00 29.16 154 LEU C C 1
ATOM 3701 O O . LEU C 1 156 ? -21.557 -39.848 214.858 1.00 28.91 154 LEU C O 1
ATOM 3706 N N . ALA C 1 157 ? -21.390 -37.721 215.524 1.00 29.57 155 ALA C N 1
ATOM 3707 C CA . ALA C 1 157 ? -22.818 -37.590 215.752 1.00 29.48 155 ALA C CA 1
ATOM 3708 C C . ALA C 1 157 ? -23.583 -37.702 214.436 1.00 29.69 155 ALA C C 1
ATOM 3709 O O . ALA C 1 157 ? -24.640 -38.331 214.377 1.00 29.32 155 ALA C O 1
ATOM 3711 N N . SER C 1 158 ? -23.054 -37.075 213.387 1.00 30.51 156 SER C N 1
ATOM 3712 C CA . SER C 1 158 ? -23.691 -37.102 212.069 1.00 31.54 156 SER C CA 1
ATOM 3713 C C . SER C 1 158 ? -23.863 -38.529 211.567 1.00 30.59 156 SER C C 1
ATOM 3714 O O . SER C 1 158 ? -24.912 -38.874 211.025 1.00 31.39 156 SER C O 1
ATOM 3717 N N . LEU C 1 159 ? -22.830 -39.346 211.750 1.00 29.27 157 LEU C N 1
ATOM 3718 C CA . LEU C 1 159 ? -22.866 -40.729 211.311 1.00 29.04 157 LEU C CA 1
ATOM 3719 C C . LEU C 1 159 ? -23.804 -41.551 212.188 1.00 28.02 157 LEU C C 1
ATOM 3720 O O . LEU C 1 159 ? -24.533 -42.398 211.680 1.00 28.98 157 LEU C O 1
ATOM 3725 N N . ALA C 1 160 ? -23.813 -41.288 213.491 1.00 26.81 158 ALA C N 1
ATOM 3726 C CA . ALA C 1 160 ? -24.658 -42.045 214.419 1.00 26.50 158 ALA C CA 1
ATOM 3727 C C . ALA C 1 160 ? -26.144 -41.827 214.113 1.00 27.84 158 ALA C C 1
ATOM 3728 O O . ALA C 1 160 ? -26.935 -42.770 214.102 1.00 28.32 158 ALA C O 1
ATOM 3730 N N . VAL C 1 161 ? -26.501 -40.574 213.856 1.00 28.97 159 VAL C N 1
ATOM 3731 C CA . VAL C 1 161 ? -27.872 -40.186 213.528 1.00 30.85 159 VAL C CA 1
ATOM 3732 C C . VAL C 1 161 ? -28.330 -40.790 212.199 1.00 32.14 159 VAL C C 1
ATOM 3733 O O . VAL C 1 161 ? -29.532 -40.954 211.964 1.00 33.36 159 VAL C O 1
ATOM 3737 N N . GLY C 1 162 ? -27.369 -41.121 211.340 1.00 32.26 160 GLY C N 1
ATOM 3738 C CA . GLY C 1 162 ? -27.658 -41.718 210.039 1.00 34.41 160 GLY C CA 1
ATOM 3739 C C . GLY C 1 162 ? -28.222 -43.122 210.138 1.00 34.97 160 GLY C C 1
ATOM 3740 O O . GLY C 1 162 ? -27.957 -43.842 211.099 1.00 33.67 160 GLY C O 1
ATOM 3741 N N . GLY C 1 163 ? -29.027 -43.500 209.150 1.00 37.60 161 GLY C N 1
ATOM 3742 C CA . GLY C 1 163 ? -29.643 -44.818 209.120 1.00 38.86 161 GLY C CA 1
ATOM 3743 C C . GLY C 1 163 ? -28.692 -45.920 208.701 1.00 39.47 161 GLY C C 1
ATOM 3744 O O . GLY C 1 163 ? -27.531 -45.670 208.385 1.00 38.74 161 GLY C O 1
ATOM 3745 N N . GLU C 1 164 ? -29.203 -47.148 208.731 1.00 41.34 162 GLU C N 1
ATOM 3746 C CA . GLU C 1 164 ? -28.419 -48.354 208.476 1.00 42.77 162 GLU C CA 1
ATOM 3747 C C . GLU C 1 164 ? -29.076 -49.175 207.383 1.00 47.36 162 GLU C C 1
ATOM 3748 O O . GLU C 1 164 ? -30.306 -49.330 207.372 1.00 49.56 162 GLU C O 1
ATOM 3755 N N . PRO D 1 8 ? -18.236 -35.733 186.452 1.00 76.14 6 PRO D N 1
ATOM 3756 C CA . PRO D 1 8 ? -19.675 -35.456 186.386 1.00 72.68 6 PRO D CA 1
ATOM 3757 C C . PRO D 1 8 ? -20.274 -35.172 187.759 1.00 66.69 6 PRO D C 1
ATOM 3758 O O . PRO D 1 8 ? -21.178 -35.881 188.211 1.00 65.57 6 PRO D O 1
ATOM 3762 N N . VAL D 1 9 ? -19.780 -34.123 188.404 1.00 63.48 7 VAL D N 1
ATOM 3763 C CA . VAL D 1 9 ? -20.151 -33.817 189.780 1.00 59.51 7 VAL D CA 1
ATOM 3764 C C . VAL D 1 9 ? -21.693 -33.755 189.968 1.00 56.33 7 VAL D C 1
ATOM 3765 O O . VAL D 1 9 ? -22.204 -34.093 191.046 1.00 53.91 7 VAL D O 1
ATOM 3769 N N . ALA D 1 10 ? -22.449 -33.342 188.948 1.00 55.97 8 ALA D N 1
ATOM 3770 C CA . ALA D 1 10 ? -23.902 -33.224 189.133 1.00 52.56 8 ALA D CA 1
ATOM 3771 C C . ALA D 1 10 ? -24.734 -34.509 188.991 1.00 52.83 8 ALA D C 1
ATOM 3772 O O . ALA D 1 10 ? -25.603 -34.776 189.828 1.00 49.61 8 ALA D O 1
ATOM 3774 N N . GLU D 1 11 ? -24.490 -35.282 187.938 1.00 56.86 9 GLU D N 1
ATOM 3775 C CA . GLU D 1 11 ? -25.212 -36.539 187.711 1.00 58.88 9 GLU D CA 1
ATOM 3776 C C . GLU D 1 11 ? -24.928 -37.562 188.817 1.00 57.27 9 GLU D C 1
ATOM 3777 O O . GLU D 1 11 ? -25.829 -38.271 189.256 1.00 56.35 9 GLU D O 1
ATOM 3783 N N . THR D 1 12 ? -23.681 -37.641 189.266 1.00 56.62 10 THR D N 1
ATOM 3784 C CA . THR D 1 12 ? -23.327 -38.559 190.336 1.00 55.76 10 THR D CA 1
ATOM 3785 C C . THR D 1 12 ? -23.922 -38.095 191.660 1.00 50.34 10 THR D C 1
ATOM 3786 O O . THR D 1 12 ? -24.416 -38.919 192.433 1.00 49.99 10 THR D O 1
ATOM 3790 N N . ILE D 1 13 ? -23.881 -36.794 191.929 1.00 46.41 11 ILE D N 1
ATOM 3791 C CA . ILE D 1 13 ? -24.529 -36.280 193.143 1.00 42.34 11 ILE D CA 1
ATOM 3792 C C . ILE D 1 13 ? -26.004 -36.622 193.153 1.00 40.83 11 ILE D C 1
ATOM 3793 O O . ILE D 1 13 ? -26.534 -36.981 194.189 1.00 39.37 11 ILE D O 1
ATOM 3798 N N . SER D 1 14 ? -26.666 -36.514 192.005 1.00 41.50 12 SER D N 1
ATOM 3799 C CA . SER D 1 14 ? -28.097 -36.769 191.955 1.00 40.59 12 SER D CA 1
ATOM 3800 C C . SER D 1 14 ? -28.401 -38.247 192.142 1.00 42.64 12 SER D C 1
ATOM 3801 O O . SER D 1 14 ? -29.472 -38.593 192.612 1.00 41.89 12 SER D O 1
ATOM 3804 N N . LYS D 1 15 ? -27.468 -39.114 191.773 1.00 45.98 13 LYS D N 1
ATOM 3805 C CA . LYS D 1 15 ? -27.636 -40.545 191.998 1.00 48.88 13 LYS D CA 1
ATOM 3806 C C . LYS D 1 15 ? -27.285 -40.928 193.439 1.00 47.38 13 LYS D C 1
ATOM 3807 O O . LYS D 1 15 ? -28.139 -41.394 194.187 1.00 46.76 13 LYS D O 1
ATOM 3813 N N . ARG D 1 16 ? -26.031 -40.708 193.827 1.00 47.09 14 ARG D N 1
ATOM 3814 C CA . ARG D 1 16 ? -25.518 -41.209 195.104 1.00 46.63 14 ARG D CA 1
ATOM 3815 C C . ARG D 1 16 ? -26.067 -40.475 196.324 1.00 42.49 14 ARG D C 1
ATOM 3816 O O . ARG D 1 16 ? -26.325 -41.097 197.347 1.00 42.36 14 ARG D O 1
ATOM 3824 N N . PHE D 1 17 ? -26.245 -39.160 196.221 1.00 39.38 15 PHE D N 1
ATOM 3825 C CA . PHE D 1 17 ? -26.633 -38.343 197.378 1.00 36.39 15 PHE D CA 1
ATOM 3826 C C . PHE D 1 17 ? -28.070 -37.837 197.300 1.00 34.49 15 PHE D C 1
ATOM 3827 O O . PHE D 1 17 ? -28.446 -36.869 197.935 1.00 31.85 15 PHE D O 1
ATOM 3835 N N . TRP D 1 18 ? -28.875 -38.556 196.543 1.00 36.64 16 TRP D N 1
ATOM 3836 C CA . TRP D 1 18 ? -30.291 -38.267 196.361 1.00 36.13 16 TRP D CA 1
ATOM 3837 C C . TRP D 1 18 ? -31.083 -38.074 197.643 1.00 33.48 16 TRP D C 1
ATOM 3838 O O . TRP D 1 18 ? -31.960 -37.225 197.704 1.00 31.63 16 TRP D O 1
ATOM 3849 N N . THR D 1 19 ? -30.769 -38.842 198.678 1.00 33.64 17 THR D N 1
ATOM 3850 C CA . THR D 1 19 ? -31.463 -38.739 199.960 1.00 32.13 17 THR D CA 1
ATOM 3851 C C . THR D 1 19 ? -31.127 -37.448 200.715 1.00 29.63 17 THR D C 1
ATOM 3852 O O . THR D 1 19 ? -31.968 -36.929 201.441 1.00 28.29 17 THR D O 1
ATOM 3856 N N . LEU D 1 20 ? -29.902 -36.949 200.561 1.00 29.24 18 LEU D N 1
ATOM 3857 C CA . LEU D 1 20 ? -29.515 -35.649 201.128 1.00 27.50 18 LEU D CA 1
ATOM 3858 C C . LEU D 1 20 ? -30.196 -34.496 200.401 1.00 25.87 18 LEU D C 1
ATOM 3859 O O . LEU D 1 20 ? -30.640 -33.538 201.033 1.00 24.79 18 LEU D O 1
ATOM 3864 N N . ILE D 1 21 ? -30.275 -34.593 199.073 1.00 26.30 19 ILE D N 1
ATOM 3865 C CA . ILE D 1 21 ? -30.976 -33.602 198.258 1.00 25.38 19 ILE D CA 1
ATOM 3866 C C . ILE D 1 21 ? -32.422 -33.472 198.740 1.00 24.57 19 ILE D C 1
ATOM 3867 O O . ILE D 1 21 ? -32.937 -32.371 198.933 1.00 23.14 19 ILE D O 1
ATOM 3872 N N . LYS D 1 22 ? -33.048 -34.622 198.949 1.00 25.71 20 LYS D N 1
ATOM 3873 C CA . LYS D 1 22 ? -34.436 -34.705 199.362 1.00 25.73 20 LYS D CA 1
ATOM 3874 C C . LYS D 1 22 ? -34.641 -34.115 200.769 1.00 25.36 20 LYS D C 1
ATOM 3875 O O . LYS D 1 22 ? -35.641 -33.442 201.025 1.00 24.74 20 LYS D O 1
ATOM 3889 N N . LEU D 1 24 ? -32.586 -31.771 202.260 1.00 24.12 22 LEU D N 1
ATOM 3890 C CA . LEU D 1 24 ? -32.364 -30.337 202.175 1.00 22.97 22 LEU D CA 1
ATOM 3891 C C . LEU D 1 24 ? -33.553 -29.625 201.522 1.00 21.87 22 LEU D C 1
ATOM 3892 O O . LEU D 1 24 ? -33.878 -28.492 201.882 1.00 21.47 22 LEU D O 1
ATOM 3897 N N . ARG D 1 25 ? -34.197 -30.286 200.558 1.00 21.46 23 ARG D N 1
ATOM 3898 C CA . ARG D 1 25 ? -35.376 -29.717 199.906 1.00 20.71 23 ARG D CA 1
ATOM 3899 C C . ARG D 1 25 ? -36.522 -29.601 200.913 1.00 20.52 23 ARG D C 1
ATOM 3900 O O . ARG D 1 25 ? -37.274 -28.623 200.885 1.00 20.36 23 ARG D O 1
ATOM 3908 N N . PHE D 1 26 ? -36.634 -30.591 201.797 1.00 20.69 24 PHE D N 1
ATOM 3909 C CA . PHE D 1 26 ? -37.600 -30.552 202.894 1.00 20.98 24 PHE D CA 1
ATOM 3910 C C . PHE D 1 26 ? -37.392 -29.298 203.724 1.00 20.95 24 PHE D C 1
ATOM 3911 O O . PHE D 1 26 ? -38.345 -28.576 204.015 1.00 21.66 24 PHE D O 1
ATOM 3919 N N . TYR D 1 27 ? -36.143 -28.997 204.046 1.00 20.89 25 TYR D N 1
ATOM 3920 C CA . TYR D 1 27 ? -35.822 -27.763 204.771 1.00 21.45 25 TYR D CA 1
ATOM 3921 C C . TYR D 1 27 ? -36.082 -26.478 203.971 1.00 21.07 25 TYR D C 1
ATOM 3922 O O . TYR D 1 27 ? -36.416 -25.444 204.553 1.00 22.19 25 TYR D O 1
ATOM 3931 N N . VAL D 1 28 ? -35.908 -26.530 202.653 1.00 20.15 26 VAL D N 1
ATOM 3932 C CA . VAL D 1 28 ? -36.206 -25.377 201.807 1.00 20.12 26 VAL D CA 1
ATOM 3933 C C . VAL D 1 28 ? -37.693 -25.065 201.890 1.00 20.54 26 VAL D C 1
ATOM 3934 O O . VAL D 1 28 ? -38.080 -23.904 202.040 1.00 21.16 26 VAL D O 1
ATOM 3938 N N . VAL D 1 29 ? -38.519 -26.108 201.809 1.00 20.29 27 VAL D N 1
ATOM 3939 C CA . VAL D 1 29 ? -39.971 -25.934 201.900 1.00 20.90 27 VAL D CA 1
ATOM 3940 C C . VAL D 1 29 ? -40.364 -25.286 203.217 1.00 22.17 27 VAL D C 1
ATOM 3941 O O . VAL D 1 29 ? -41.264 -24.454 203.247 1.00 23.03 27 VAL D O 1
ATOM 3945 N N . LEU D 1 30 ? -39.687 -25.675 204.300 1.00 22.66 28 LEU D N 1
ATOM 3946 C CA . LEU D 1 30 ? -39.941 -25.088 205.617 1.00 24.41 28 LEU D CA 1
ATOM 3947 C C . LEU D 1 30 ? -39.230 -23.746 205.793 1.00 25.48 28 LEU D C 1
ATOM 3948 O O . LEU D 1 30 ? -39.326 -23.130 206.849 1.00 27.38 28 LEU D O 1
ATOM 3953 N N . ARG D 1 31 ? -38.515 -23.307 204.761 1.00 24.84 29 ARG D N 1
ATOM 3954 C CA . ARG D 1 31 ? -37.740 -22.060 204.790 1.00 26.23 29 ARG D CA 1
ATOM 3955 C C . ARG D 1 31 ? -36.720 -21.996 205.921 1.00 27.59 29 ARG D C 1
ATOM 3956 O O . ARG D 1 31 ? -36.446 -20.926 206.453 1.00 29.44 29 ARG D O 1
ATOM 3964 N N . ARG D 1 32 ? -36.142 -23.141 206.268 1.00 27.13 30 ARG D N 1
ATOM 3965 C CA . ARG D 1 32 ? -35.075 -23.182 207.256 1.00 28.85 30 ARG D CA 1
ATOM 3966 C C . ARG D 1 32 ? -33.748 -23.109 206.514 1.00 27.94 30 ARG D C 1
ATOM 3967 O O . ARG D 1 32 ? -33.002 -24.090 206.415 1.00 27.09 30 ARG D O 1
ATOM 3975 N N . PHE D 1 33 ? -33.473 -21.909 206.007 1.00 28.45 31 PHE D N 1
ATOM 3976 C CA . PHE D 1 33 ? -32.358 -21.662 205.100 1.00 28.15 31 PHE D CA 1
ATOM 3977 C C . PHE D 1 33 ? -31.002 -21.642 205.783 1.00 29.43 31 PHE D C 1
ATOM 3978 O O . PHE D 1 33 ? -29.973 -21.604 205.106 1.00 29.50 31 PHE D O 1
ATOM 3986 N N . GLY D 1 34 ? -30.988 -21.674 207.112 1.00 31.05 32 GLY D N 1
ATOM 3987 C CA . GLY D 1 34 ? -29.747 -21.847 207.855 1.00 32.58 32 GLY D CA 1
ATOM 3988 C C . GLY D 1 34 ? -29.017 -23.117 207.460 1.00 31.26 32 GLY D C 1
ATOM 3989 O O . GLY D 1 34 ? -27.799 -23.190 207.569 1.00 32.48 32 GLY D O 1
ATOM 3990 N N . TYR D 1 35 ? -29.758 -24.124 207.004 1.00 29.46 33 TYR D N 1
ATOM 3991 C CA . TYR D 1 35 ? -29.159 -25.383 206.581 1.00 28.37 33 TYR D CA 1
ATOM 3992 C C . TYR D 1 35 ? -28.795 -25.399 205.102 1.00 27.25 33 TYR D C 1
ATOM 3993 O O . TYR D 1 35 ? -28.197 -26.371 204.630 1.00 27.35 33 TYR D O 1
ATOM 4002 N N . ILE D 1 36 ? -29.158 -24.348 204.367 1.00 26.80 34 ILE D N 1
ATOM 4003 C CA . ILE D 1 36 ? -28.868 -24.271 202.938 1.00 26.02 34 ILE D CA 1
ATOM 4004 C C . ILE D 1 36 ? -27.791 -23.243 202.637 1.00 27.20 34 ILE D C 1
ATOM 4005 O O . ILE D 1 36 ? -26.847 -23.528 201.906 1.00 27.33 34 ILE D O 1
ATOM 4010 N N . ASP D 1 37 ? -27.945 -22.045 203.190 1.00 28.55 35 ASP D N 1
ATOM 4011 C CA . ASP D 1 37 ? -27.093 -20.912 202.834 1.00 30.46 35 ASP D CA 1
ATOM 4012 C C . ASP D 1 37 ? -25.589 -21.209 202.923 1.00 31.49 35 ASP D C 1
ATOM 4013 O O . ASP D 1 37 ? -24.839 -20.841 202.018 1.00 32.20 35 ASP D O 1
ATOM 4018 N N . PRO D 1 38 ? -25.138 -21.868 204.003 1.00 31.79 36 PRO D N 1
ATOM 4019 C CA . PRO D 1 38 ? -23.713 -22.153 204.083 1.00 33.03 36 PRO D CA 1
ATOM 4020 C C . PRO D 1 38 ? -23.193 -23.023 202.934 1.00 32.06 36 PRO D C 1
ATOM 4021 O O . PRO D 1 38 ? -22.043 -22.860 202.524 1.00 33.36 36 PRO D O 1
ATOM 4025 N N . LEU D 1 39 ? -24.025 -23.928 202.415 1.00 29.95 37 LEU D N 1
ATOM 4026 C CA . LEU D 1 39 ? -23.620 -24.767 201.280 1.00 29.53 37 LEU D CA 1
ATOM 4027 C C . LEU D 1 39 ? -23.409 -23.941 199.997 1.00 30.29 37 LEU D C 1
ATOM 4028 O O . LEU D 1 39 ? -22.697 -24.372 199.090 1.00 30.93 37 LEU D O 1
ATOM 4033 N N . ILE D 1 40 ? -24.020 -22.756 199.936 1.00 30.45 38 ILE D N 1
ATOM 4034 C CA . ILE D 1 40 ? -23.904 -21.869 198.778 1.00 31.31 38 ILE D CA 1
ATOM 4035 C C . ILE D 1 40 ? -22.834 -20.800 198.951 1.00 33.80 38 ILE D C 1
ATOM 4036 O O . ILE D 1 40 ? -22.108 -20.508 198.010 1.00 35.40 38 ILE D O 1
ATOM 4041 N N . TYR D 1 41 ? -22.730 -20.225 200.147 1.00 34.65 39 TYR D N 1
ATOM 4042 C CA . TYR D 1 41 ? -21.880 -19.051 200.368 1.00 37.42 39 TYR D CA 1
ATOM 4043 C C . TYR D 1 41 ? -20.590 -19.294 201.155 1.00 39.14 39 TYR D C 1
ATOM 4044 O O . TYR D 1 41 ? -19.651 -18.526 201.021 1.00 41.93 39 TYR D O 1
ATOM 4053 N N . SER D 1 42 ? -20.533 -20.339 201.977 1.00 38.03 40 SER D N 1
ATOM 4054 C CA . SER D 1 42 ? -19.347 -20.581 202.809 1.00 39.89 40 SER D CA 1
ATOM 4055 C C . SER D 1 42 ? -18.223 -21.191 201.994 1.00 40.59 40 SER D C 1
ATOM 4056 O O . SER D 1 42 ? -18.456 -22.043 201.146 1.00 38.76 40 SER D O 1
ATOM 4059 N N . ILE D 1 43 ? -17.001 -20.740 202.252 1.00 43.68 41 ILE D N 1
ATOM 4060 C CA . ILE D 1 43 ? -15.823 -21.296 201.593 1.00 45.04 41 ILE D CA 1
ATOM 4061 C C . ILE D 1 43 ? -15.077 -22.255 202.523 1.00 45.99 41 ILE D C 1
ATOM 4062 O O . ILE D 1 43 ? -13.962 -22.671 202.218 1.00 47.74 41 ILE D O 1
ATOM 4067 N N . ASP D 1 44 ? -15.707 -22.605 203.645 1.00 45.15 42 ASP D N 1
ATOM 4068 C CA . ASP D 1 44 ? -15.086 -23.418 204.692 1.00 46.56 42 ASP D CA 1
ATOM 4069 C C . ASP D 1 44 ? -15.804 -24.766 204.847 1.00 44.16 42 ASP D C 1
ATOM 4070 O O . ASP D 1 44 ? -16.958 -24.803 205.276 1.00 42.23 42 ASP D O 1
ATOM 4075 N N . PRO D 1 45 ? -15.120 -25.877 204.512 1.00 44.51 43 PRO D N 1
ATOM 4076 C CA . PRO D 1 45 ? -15.725 -27.204 204.656 1.00 42.87 43 PRO D CA 1
ATOM 4077 C C . PRO D 1 45 ? -16.126 -27.549 206.087 1.00 43.42 43 PRO D C 1
ATOM 4078 O O . PRO D 1 45 ? -17.116 -28.247 206.289 1.00 41.60 43 PRO D O 1
ATOM 4082 N N . LYS D 1 46 ? -15.359 -27.073 207.068 1.00 46.49 44 LYS D N 1
ATOM 4083 C CA . LYS D 1 46 ? -15.669 -27.312 208.480 1.00 47.86 44 LYS D CA 1
ATOM 4084 C C . LYS D 1 46 ? -17.015 -26.700 208.845 1.00 46.11 44 LYS D C 1
ATOM 4085 O O . LYS D 1 46 ? -17.815 -27.323 209.532 1.00 45.44 44 LYS D O 1
ATOM 4091 N N . GLN D 1 47 ? -17.246 -25.470 208.391 1.00 45.77 45 GLN D N 1
ATOM 4092 C CA . GLN D 1 47 ? -18.498 -24.757 208.657 1.00 44.49 45 GLN D CA 1
ATOM 4093 C C . GLN D 1 47 ? -19.675 -25.458 207.987 1.00 40.80 45 GLN D C 1
ATOM 4094 O O . GLN D 1 47 ? -20.757 -25.554 208.560 1.00 39.78 45 GLN D O 1
ATOM 4100 N N . ILE D 1 48 ? -19.457 -25.969 206.781 1.00 39.17 46 ILE D N 1
ATOM 4101 C CA . ILE D 1 48 ? -20.507 -26.689 206.055 1.00 36.42 46 ILE D CA 1
ATOM 4102 C C . ILE D 1 48 ? -20.857 -28.017 206.740 1.00 36.37 46 ILE D C 1
ATOM 4103 O O . 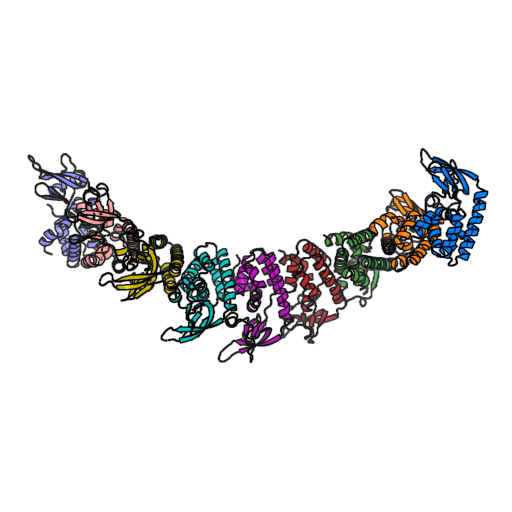ILE D 1 48 ? -22.025 -28.359 206.879 1.00 34.54 46 ILE D O 1
ATOM 4108 N N . LYS D 1 49 ? -19.836 -28.755 207.164 1.00 38.55 47 LYS D N 1
ATOM 4109 C CA . LYS D 1 49 ? -20.047 -30.002 207.890 1.00 39.42 47 LYS D CA 1
ATOM 4110 C C . LYS D 1 49 ? -20.766 -29.769 209.219 1.00 40.54 47 LYS D C 1
ATOM 4111 O O . LYS D 1 49 ? -21.597 -30.579 209.617 1.00 40.17 47 LYS D O 1
ATOM 4117 N N . ASP D 1 50 ? -20.438 -28.677 209.907 1.00 42.64 48 ASP D N 1
ATOM 4118 C CA . ASP D 1 50 ? -21.162 -28.285 211.122 1.00 44.30 48 ASP D CA 1
ATOM 4119 C C . ASP D 1 50 ? -22.647 -28.115 210.855 1.00 41.52 48 ASP D C 1
ATOM 4120 O O . ASP D 1 50 ? -23.478 -28.611 211.601 1.00 41.70 48 ASP D O 1
ATOM 4125 N N . VAL D 1 51 ? -22.967 -27.377 209.805 1.00 39.08 49 VAL D N 1
ATOM 4126 C CA . VAL D 1 51 ? -24.350 -27.075 209.502 1.00 37.09 49 VAL D CA 1
ATOM 4127 C C . VAL D 1 51 ? -25.105 -28.347 209.138 1.00 35.24 49 VAL D C 1
ATOM 4128 O O . VAL D 1 51 ? -26.241 -28.534 209.554 1.00 34.76 49 VAL D O 1
ATOM 4132 N N . LEU D 1 52 ? -24.463 -29.228 208.379 1.00 34.61 50 LEU D N 1
ATOM 4133 C CA . LEU D 1 52 ? -25.099 -30.482 207.978 1.00 33.41 50 LEU D CA 1
ATOM 4134 C C . LEU D 1 52 ? -25.327 -31.391 209.172 1.00 35.23 50 LEU D C 1
ATOM 4135 O O . LEU D 1 52 ? -26.334 -32.091 209.233 1.00 34.71 50 LEU D O 1
ATOM 4140 N N . SER D 1 53 ? -24.393 -31.393 210.120 1.00 34.70 51 SER D N 1
ATOM 4141 C CA . SER D 1 53 ? -24.565 -32.191 211.327 1.00 33.07 51 SER D CA 1
ATOM 4142 C C . SER D 1 53 ? -25.777 -31.688 212.112 1.00 31.67 51 SER D C 1
ATOM 4143 O O . SER D 1 53 ? -26.523 -32.480 212.676 1.00 30.33 51 SER D O 1
ATOM 4146 N N . GLU D 1 54 ? -25.964 -30.372 212.145 1.00 32.75 52 GLU D N 1
ATOM 4147 C CA . GLU D 1 54 ? -27.125 -29.787 212.798 1.00 32.32 52 GLU D CA 1
ATOM 4148 C C . GLU D 1 54 ? -28.393 -30.125 212.026 1.00 30.66 52 GLU D C 1
ATOM 4149 O O . GLU D 1 54 ? -29.427 -30.399 212.624 1.00 29.67 52 GLU D O 1
ATOM 4155 N N . ALA D 1 55 ? -28.302 -30.109 210.700 1.00 30.72 53 ALA D N 1
ATOM 4156 C CA . ALA D 1 55 ? -29.436 -30.462 209.845 1.00 29.56 53 ALA D CA 1
ATOM 4157 C C . ALA D 1 55 ? -29.854 -31.917 210.058 1.00 27.76 53 ALA D C 1
ATOM 4158 O O . ALA D 1 55 ? -31.037 -32.205 210.188 1.00 26.86 53 ALA D O 1
ATOM 4160 N N . LEU D 1 56 ? -28.877 -32.822 210.115 1.00 27.84 54 LEU D N 1
ATOM 4161 C CA . LEU D 1 56 ? -29.147 -34.240 210.335 1.00 26.76 54 LEU D CA 1
ATOM 4162 C C . LEU D 1 56 ? -29.763 -34.497 211.709 1.00 26.54 54 LEU D C 1
ATOM 4163 O O . LEU D 1 56 ? -30.643 -35.341 211.856 1.00 26.09 54 LEU D O 1
ATOM 4168 N N . ARG D 1 57 ? -29.287 -33.777 212.716 1.00 27.50 55 ARG D N 1
ATOM 4169 C CA . ARG D 1 57 ? -29.818 -33.912 214.066 1.00 28.22 55 ARG D CA 1
ATOM 4170 C C . ARG D 1 57 ? -31.261 -33.409 214.179 1.00 28.41 55 ARG D C 1
ATOM 4171 O O . ARG D 1 57 ? -32.099 -34.080 214.775 1.00 29.03 55 ARG D O 1
ATOM 4179 N N . GLU D 1 58 ? -31.548 -32.234 213.622 1.00 28.60 56 GLU D N 1
ATOM 4180 C CA . GLU D 1 58 ? -32.912 -31.716 213.650 1.00 29.15 56 GLU D CA 1
ATOM 4181 C C . GLU D 1 58 ? -33.838 -32.648 212.870 1.00 27.66 56 GLU D C 1
ATOM 4182 O O . GLU D 1 58 ? -35.007 -32.795 213.213 1.00 28.32 56 GLU D O 1
ATOM 4188 N N . PHE D 1 59 ? -33.304 -33.304 211.850 1.00 25.95 57 PHE D N 1
ATOM 4189 C CA . PHE D 1 59 ? -34.097 -34.219 211.048 1.00 24.95 57 PHE D CA 1
ATOM 4190 C C . PHE D 1 59 ? -34.601 -35.416 211.866 1.00 25.22 57 PHE D C 1
ATOM 4191 O O . PHE D 1 59 ? -35.698 -35.913 211.611 1.00 25.08 57 PHE D O 1
ATOM 4199 N N . VAL D 1 60 ? -33.808 -35.874 212.835 1.00 25.84 58 VAL D N 1
ATOM 4200 C CA . VAL D 1 60 ? -34.230 -36.978 213.708 1.00 27.30 58 VAL D CA 1
ATOM 4201 C C . VAL D 1 60 ? -35.405 -36.553 214.592 1.00 28.80 58 VAL D C 1
ATOM 4202 O O . VAL D 1 60 ? -36.259 -37.366 214.915 1.00 30.13 58 VAL D O 1
ATOM 4206 N N . SER D 1 61 ? -35.447 -35.284 214.986 1.00 29.25 59 SER D N 1
ATOM 4207 C CA . SER D 1 61 ? -36.599 -34.768 215.731 1.00 31.51 59 SER D CA 1
ATOM 4208 C C . SER D 1 61 ? -37.866 -34.942 214.923 1.00 31.12 59 SER D C 1
ATOM 4209 O O . SER D 1 61 ? -38.909 -35.314 215.461 1.00 33.25 59 SER D O 1
ATOM 4212 N N . TYR D 1 62 ? -37.772 -34.659 213.629 1.00 28.90 60 TYR D N 1
ATOM 4213 C CA . TYR D 1 62 ? -38.920 -34.794 212.743 1.00 28.59 60 TYR D CA 1
ATOM 4214 C C . TYR D 1 62 ? -39.275 -36.267 212.538 1.00 28.93 60 TYR D C 1
ATOM 4215 O O . TYR D 1 62 ? -40.424 -36.655 212.720 1.00 30.68 60 TYR D O 1
ATOM 4224 N N . THR D 1 63 ? -38.288 -37.092 212.196 1.00 28.02 61 THR D N 1
ATOM 4225 C CA . THR D 1 63 ? -38.557 -38.497 211.910 1.00 28.64 61 THR D CA 1
ATOM 4226 C C . THR D 1 63 ? -39.053 -39.256 213.138 1.00 31.99 61 THR D C 1
ATOM 4227 O O . THR D 1 63 ? -39.776 -40.231 213.001 1.00 33.93 61 THR D O 1
ATOM 4231 N N . SER D 1 64 ? -38.668 -38.807 214.327 1.00 33.64 62 SER D N 1
ATOM 4232 C CA . SER D 1 64 ? -39.086 -39.452 215.572 1.00 37.35 62 SER D CA 1
ATOM 4233 C C . SER D 1 64 ? -40.474 -39.034 216.046 1.00 40.39 62 SER D C 1
ATOM 4234 O O . SER D 1 64 ? -41.085 -39.738 216.839 1.00 43.85 62 SER D O 1
ATOM 4237 N N . SER D 1 65 ? -40.956 -37.879 215.583 1.00 39.68 63 SER D N 1
ATOM 4238 C CA . SER D 1 65 ? -42.213 -37.297 216.080 1.00 42.95 63 SER D CA 1
ATOM 4239 C C . SER D 1 65 ? -43.353 -37.436 215.090 1.00 42.39 63 SER D C 1
ATOM 4240 O O . SER D 1 65 ? -44.468 -36.998 215.365 1.00 45.40 63 SER D O 1
ATOM 4243 N N . SER D 1 66 ? -43.073 -38.030 213.939 1.00 39.28 64 SER D N 1
ATOM 4244 C CA . SER D 1 66 ? -44.014 -38.013 212.829 1.00 38.25 64 SER D CA 1
ATOM 4245 C C . SER D 1 66 ? -45.332 -38.715 213.142 1.00 41.76 64 SER D C 1
ATOM 4246 O O . SER D 1 66 ? -45.408 -39.595 214.008 1.00 44.73 64 SER D O 1
ATOM 4249 N N . SER D 1 67 ? -46.363 -38.287 212.416 1.00 41.50 65 SER D N 1
ATOM 4250 C CA . SER D 1 67 ? -47.686 -38.903 212.420 1.00 44.31 65 SER D CA 1
ATOM 4251 C C . SER D 1 67 ? -47.970 -39.395 211.000 1.00 41.06 65 SER D C 1
ATOM 4252 O O . SER D 1 67 ? -47.336 -38.941 210.050 1.00 37.13 65 SER D O 1
ATOM 4255 N N . SER D 1 68 ? -48.935 -40.295 210.853 1.00 42.96 66 SER D N 1
ATOM 4256 C CA . SER D 1 68 ? -49.339 -40.776 209.534 1.00 40.71 66 SER D CA 1
ATOM 4257 C C . SER D 1 68 ? -50.610 -40.091 209.077 1.00 41.37 66 SER D C 1
ATOM 4258 O O . SER D 1 68 ? -51.487 -39.811 209.884 1.00 45.37 66 SER D O 1
ATOM 4261 N N . ARG D 1 69 ? -50.708 -39.840 207.778 1.00 38.07 67 ARG D N 1
ATOM 4262 C CA . ARG D 1 69 ? -51.936 -39.338 207.172 1.00 38.87 67 ARG D CA 1
ATOM 4263 C C . ARG D 1 69 ? -52.180 -39.993 205.824 1.00 36.69 67 ARG D C 1
ATOM 4264 O O . ARG D 1 69 ? -51.247 -40.499 205.190 1.00 33.89 67 ARG D O 1
ATOM 4272 N N . SER D 1 70 ? -53.436 -39.973 205.386 1.00 38.13 68 SER D N 1
ATOM 4273 C CA . SER D 1 70 ? -53.771 -40.371 204.030 1.00 36.24 68 SER D CA 1
ATOM 4274 C C . SER D 1 70 ? -53.531 -39.164 203.130 1.00 33.47 68 SER D C 1
ATOM 4275 O O . SER D 1 70 ? -54.205 -38.144 203.264 1.00 34.95 68 SER D O 1
ATOM 4278 N N . ILE D 1 71 ? -52.567 -39.284 202.218 1.00 30.13 69 ILE D N 1
ATOM 4279 C CA . ILE D 1 71 ? -52.192 -38.181 201.346 1.00 28.25 69 ILE D CA 1
ATOM 4280 C C . ILE D 1 71 ? -52.481 -38.522 199.890 1.00 27.64 69 ILE D C 1
ATOM 4281 O O . ILE D 1 71 ? -52.554 -39.691 199.524 1.00 27.67 69 ILE D O 1
ATOM 4286 N N . VAL D 1 72 ? -52.658 -37.493 199.071 1.00 27.69 70 VAL D N 1
ATOM 4287 C CA . VAL D 1 72 ? -52.863 -37.663 197.645 1.00 27.65 70 VAL D CA 1
ATOM 4288 C C . VAL D 1 72 ? -51.507 -37.795 196.974 1.00 26.40 70 VAL D C 1
ATOM 4289 O O . VAL D 1 72 ? -50.777 -36.816 196.874 1.00 26.07 70 VAL D O 1
ATOM 4293 N N . ILE D 1 73 ? -51.195 -38.996 196.484 1.00 26.69 71 ILE D N 1
ATOM 4294 C CA . ILE D 1 73 ? -49.902 -39.268 195.841 1.00 26.28 71 ILE D CA 1
ATOM 4295 C C . ILE D 1 73 ? -49.942 -39.096 194.320 1.00 27.58 71 ILE D C 1
ATOM 4296 O O . ILE D 1 73 ? -48.899 -39.004 193.662 1.00 28.03 71 ILE D O 1
ATOM 4301 N N . TYR D 1 74 ? -51.145 -39.080 193.761 1.00 41.85 72 TYR D N 1
ATOM 4302 C CA . TYR D 1 74 ? -51.327 -38.765 192.351 1.00 43.43 72 TYR D CA 1
ATOM 4303 C C . TYR D 1 74 ? -52.580 -37.911 192.237 1.00 42.61 72 TYR D C 1
ATOM 4304 O O . TYR D 1 74 ? -53.695 -38.408 192.428 1.00 41.63 72 TYR D O 1
ATOM 4313 N N . ASP D 1 75 ? -52.377 -36.621 191.965 1.00 42.86 73 ASP D N 1
ATOM 4314 C CA . ASP D 1 75 ? -53.437 -35.633 192.095 1.00 42.35 73 ASP D CA 1
ATOM 4315 C C . ASP D 1 75 ? -54.179 -35.404 190.783 1.00 42.97 73 ASP D C 1
ATOM 4316 O O . ASP D 1 75 ? -53.711 -34.679 189.901 1.00 44.94 73 ASP D O 1
ATOM 4321 N N . ASP D 1 76 ? -55.346 -36.022 190.671 1.00 41.35 74 ASP D N 1
ATOM 4322 C CA . ASP D 1 76 ? -56.181 -35.902 189.502 1.00 41.70 74 ASP D CA 1
ATOM 4323 C C . ASP D 1 76 ? -57.398 -35.168 189.980 1.00 40.77 74 ASP D C 1
ATOM 4324 O O . ASP D 1 76 ? -57.875 -35.457 191.064 1.00 39.28 74 ASP D O 1
ATOM 4329 N N . PRO D 1 77 ? -57.932 -34.236 189.186 1.00 41.88 75 PRO D N 1
ATOM 4330 C CA . PRO D 1 77 ? -59.197 -33.662 189.667 1.00 41.62 75 PRO D CA 1
ATOM 4331 C C . PRO D 1 77 ? -60.314 -34.696 189.885 1.00 40.18 75 PRO D C 1
ATOM 4332 O O . PRO D 1 77 ? -61.168 -34.499 190.744 1.00 39.71 75 PRO D O 1
ATOM 4336 N N . LYS D 1 78 ? -60.295 -35.792 189.131 1.00 39.66 76 LYS D N 1
ATOM 4337 C CA . LYS D 1 78 ? -61.428 -36.697 189.079 1.00 38.70 76 LYS D CA 1
ATOM 4338 C C . LYS D 1 78 ? -61.163 -38.038 189.774 1.00 37.47 76 LYS D C 1
ATOM 4339 O O . LYS D 1 78 ? -62.041 -38.548 190.454 1.00 36.73 76 LYS D O 1
ATOM 4345 N N . ASN D 1 79 ? -59.977 -38.618 189.586 1.00 37.79 77 ASN D N 1
ATOM 4346 C CA . ASN D 1 79 ? -59.631 -39.901 190.203 1.00 37.28 77 ASN D CA 1
ATOM 4347 C C . ASN D 1 79 ? -58.317 -39.850 190.961 1.00 37.07 77 ASN D C 1
ATOM 4348 O O . ASN D 1 79 ? -57.350 -40.510 190.583 1.00 37.95 77 ASN D O 1
ATOM 4353 N N . PRO D 1 80 ? -58.281 -39.075 192.045 1.00 36.25 78 PRO D N 1
ATOM 4354 C CA . PRO D 1 80 ? -57.068 -38.960 192.841 1.00 36.01 78 PRO D CA 1
ATOM 4355 C C . PRO D 1 80 ? -56.693 -40.279 193.509 1.00 35.88 78 PRO D C 1
ATOM 4356 O O . PRO D 1 80 ? -57.547 -40.943 194.081 1.00 35.65 78 PRO D O 1
ATOM 4360 N N . VAL D 1 81 ? -55.420 -40.653 193.431 1.00 36.33 79 VAL D N 1
ATOM 4361 C CA . VAL D 1 81 ? -54.909 -41.835 194.144 1.00 36.68 79 VAL D CA 1
ATOM 4362 C C . VAL D 1 81 ? -54.343 -41.412 195.500 1.00 35.98 79 VAL D C 1
ATOM 4363 O O . VAL D 1 81 ? -53.524 -40.499 195.553 1.00 35.56 79 VAL D O 1
ATOM 4367 N N . THR D 1 82 ? -54.781 -42.073 196.576 1.00 36.01 80 THR D N 1
ATOM 4368 C CA . THR D 1 82 ? -54.301 -41.777 197.931 1.00 35.78 80 THR D CA 1
ATOM 4369 C C . THR D 1 82 ? -53.523 -42.932 198.546 1.00 36.90 80 THR D C 1
ATOM 4370 O O . THR D 1 82 ? -53.687 -44.082 198.141 1.00 38.14 80 THR D O 1
ATOM 4374 N N . ALA D 1 83 ? -52.685 -42.611 199.534 1.00 36.85 81 ALA D N 1
ATOM 4375 C CA . ALA D 1 83 ? -51.850 -43.595 200.231 1.00 38.22 81 ALA D CA 1
ATOM 4376 C C . ALA D 1 83 ? -51.514 -43.126 201.644 1.00 38.20 81 ALA D C 1
ATOM 4377 O O . ALA D 1 83 ? -51.448 -41.934 201.904 1.00 36.99 81 ALA D O 1
ATOM 4379 N N . GLN D 1 84 ? -51.292 -44.074 202.549 1.00 40.06 82 GLN D N 1
ATOM 4380 C CA . GLN D 1 84 ? -50.812 -43.749 203.896 1.00 40.57 82 GLN D CA 1
ATOM 4381 C C . GLN D 1 84 ? -49.344 -43.407 203.835 1.00 39.94 82 GLN D C 1
ATOM 4382 O O . GLN D 1 84 ? -48.557 -44.124 203.221 1.00 40.70 82 GLN D O 1
ATOM 4388 N N . ALA D 1 85 ? -48.987 -42.289 204.449 1.00 38.78 83 ALA D N 1
ATOM 4389 C CA . ALA D 1 85 ? -47.610 -41.816 204.455 1.00 38.25 83 ALA D CA 1
ATOM 4390 C C . ALA D 1 85 ? -47.283 -41.141 205.782 1.00 38.33 83 ALA D C 1
ATOM 4391 O O . ALA D 1 85 ? -48.162 -40.542 206.397 1.00 38.30 83 ALA D O 1
ATOM 4393 N N . PRO D 1 86 ? -46.019 -41.253 206.235 1.00 38.78 84 PRO D N 1
ATOM 4394 C CA . PRO D 1 86 ? -45.579 -40.499 207.402 1.00 38.80 84 PRO D CA 1
ATOM 4395 C C . PRO D 1 86 ? -45.364 -39.030 207.064 1.00 36.86 84 PRO D C 1
ATOM 4396 O O . PRO D 1 86 ? -44.712 -38.714 206.074 1.00 35.70 84 PRO D O 1
ATOM 4400 N N . CYS D 1 87 ? -45.932 -38.150 207.877 1.00 37.07 85 CYS D N 1
ATOM 4401 C CA . CYS D 1 87 ? -45.809 -36.718 207.667 1.00 35.99 85 CYS D CA 1
ATOM 4402 C C . CYS D 1 87 ? -44.918 -36.133 208.743 1.00 36.06 85 CYS D C 1
ATOM 4403 O O . CYS D 1 87 ? -45.266 -36.149 209.917 1.00 37.37 85 CYS D O 1
ATOM 4406 N N . LEU D 1 88 ? -43.757 -35.631 208.330 1.00 34.78 86 LEU D N 1
ATOM 4407 C CA . LEU D 1 88 ? -42.814 -35.038 209.261 1.00 34.68 86 LEU D CA 1
ATOM 4408 C C . LEU D 1 88 ? -43.363 -33.727 209.813 1.00 34.69 86 LEU D C 1
ATOM 4409 O O . LEU D 1 88 ? -43.179 -33.421 210.980 1.00 35.62 86 LEU D O 1
ATOM 4414 N N . VAL D 1 89 ? -44.032 -32.958 208.964 1.00 33.98 87 VAL D N 1
ATOM 4415 C CA . VAL D 1 89 ? -44.736 -31.762 209.389 1.00 34.75 87 VAL D CA 1
ATOM 4416 C C . VAL D 1 89 ? -46.111 -31.750 208.748 1.00 35.07 87 VAL D C 1
ATOM 4417 O O . VAL D 1 89 ? -46.236 -32.016 207.560 1.00 34.13 87 VAL D O 1
ATOM 4421 N N . VAL D 1 90 ? -47.136 -31.440 209.541 1.00 36.77 88 VAL D N 1
ATOM 4422 C CA . VAL D 1 90 ? -48.477 -31.160 209.028 1.00 37.43 88 VAL D CA 1
ATOM 4423 C C . VAL D 1 90 ? -48.682 -29.653 209.103 1.00 38.67 88 VAL D C 1
ATOM 4424 O O . VAL D 1 90 ? -48.742 -29.088 210.183 1.00 40.37 88 VAL D O 1
ATOM 4428 N N . ALA D 1 91 ? -48.777 -29.006 207.948 1.00 38.38 89 ALA D N 1
ATOM 4429 C CA . ALA D 1 91 ? -48.861 -27.547 207.879 1.00 40.06 89 ALA D CA 1
ATOM 4430 C C . ALA D 1 91 ? -50.229 -27.096 207.406 1.00 41.78 89 ALA D C 1
ATOM 4431 O O . ALA D 1 91 ? -50.831 -27.710 206.530 1.00 40.81 89 ALA D O 1
ATOM 4433 N N . LYS D 1 92 ? -50.715 -26.019 208.006 1.00 44.77 90 LYS D N 1
ATOM 4434 C CA . LYS D 1 92 ? -51.909 -25.353 207.525 1.00 47.14 90 LYS D CA 1
ATOM 4435 C C . LYS D 1 92 ? -51.572 -24.688 206.202 1.00 47.06 90 LYS D C 1
ATOM 4436 O O . LYS D 1 92 ? -50.447 -24.252 205.989 1.00 46.35 90 LYS D O 1
ATOM 4442 N N . ARG D 1 93 ? -52.562 -24.603 205.323 1.00 48.23 91 ARG D N 1
ATOM 4443 C CA . ARG D 1 93 ? -52.375 -24.040 203.988 1.00 48.67 91 ARG D CA 1
ATOM 4444 C C . ARG D 1 93 ? -51.707 -22.659 204.010 1.00 50.95 91 ARG D C 1
ATOM 4445 O O . ARG D 1 93 ? -50.861 -22.363 203.169 1.00 50.49 91 ARG D O 1
ATOM 4453 N N . ASP D 1 94 ? -52.067 -21.835 204.989 1.00 53.89 92 ASP D N 1
ATOM 4454 C CA . ASP D 1 94 ? -51.526 -20.472 205.108 1.00 56.81 92 ASP D CA 1
ATOM 4455 C C . ASP D 1 94 ? -50.167 -20.381 205.832 1.00 55.92 92 ASP D C 1
ATOM 4456 O O . ASP D 1 94 ? -49.700 -19.285 206.119 1.00 58.32 92 ASP D O 1
ATOM 4461 N N . GLU D 1 95 ? -49.551 -21.520 206.135 1.00 35.82 93 GLU D N 1
ATOM 4462 C CA . GLU D 1 95 ? -48.210 -21.553 206.717 1.00 35.15 93 GLU D CA 1
ATOM 4463 C C . GLU D 1 95 ? -47.144 -21.906 205.666 1.00 32.34 93 GLU D C 1
ATOM 4464 O O . GLU D 1 95 ? -45.954 -21.942 205.973 1.00 31.39 93 GLU D O 1
ATOM 4470 N N . ILE D 1 96 ? -47.581 -22.164 204.435 1.00 31.24 94 ILE D N 1
ATOM 4471 C CA . ILE D 1 96 ? -46.697 -22.514 203.337 1.00 28.91 94 ILE D CA 1
ATOM 4472 C C . ILE D 1 96 ? -46.899 -21.524 202.191 1.00 29.55 94 ILE D C 1
ATOM 4473 O O . ILE D 1 96 ? -48.041 -21.188 201.861 1.00 31.57 94 ILE D O 1
ATOM 4478 N N . PRO D 1 97 ? -45.804 -21.023 201.598 1.00 28.62 95 PRO D N 1
ATOM 4479 C CA . PRO D 1 97 ? -45.904 -20.085 200.475 1.00 29.56 95 PRO D CA 1
ATOM 4480 C C . PRO D 1 97 ? -46.784 -20.623 199.352 1.00 29.00 95 PRO D C 1
ATOM 4481 O O . PRO D 1 97 ? -46.696 -21.798 199.019 1.00 27.16 95 PRO D O 1
ATOM 4485 N N . GLN D 1 98 ? -47.617 -19.765 198.778 1.00 30.99 96 GLN D N 1
ATOM 4486 C CA . GLN D 1 98 ? -48.599 -20.182 197.778 1.00 31.49 96 GLN D CA 1
ATOM 4487 C C . GLN D 1 98 ? -48.001 -20.922 196.587 1.00 29.41 96 GLN D C 1
ATOM 4488 O O . GLN D 1 98 ? -48.611 -21.842 196.058 1.00 29.05 96 GLN D O 1
ATOM 4494 N N . ASN D 1 99 ? -46.825 -20.493 196.144 1.00 28.37 97 ASN D N 1
ATOM 4495 C CA . ASN D 1 99 ? -46.185 -21.082 194.978 1.00 27.02 97 ASN D CA 1
ATOM 4496 C C . ASN D 1 99 ? -45.506 -22.421 195.251 1.00 24.41 97 ASN D C 1
ATOM 4497 O O . ASN D 1 99 ? -45.237 -23.181 194.323 1.00 23.73 97 ASN D O 1
ATOM 4502 N N . PHE D 1 100 ? -45.254 -22.723 196.519 1.00 23.15 98 PHE D N 1
ATOM 4503 C CA . PHE D 1 100 ? -44.443 -23.881 196.869 1.00 21.06 98 PHE D CA 1
ATOM 4504 C C . PHE D 1 100 ? -45.060 -25.246 196.526 1.00 20.46 98 PHE D C 1
ATOM 4505 O O . PHE D 1 100 ? -44.354 -26.114 196.011 1.00 19.65 98 PHE D O 1
ATOM 4513 N N . PRO D 1 101 ? -46.361 -25.448 196.798 1.00 21.39 99 PRO D N 1
ATOM 4514 C CA . PRO D 1 101 ? -46.957 -26.750 196.479 1.00 21.33 99 PRO D CA 1
ATOM 4515 C C . PRO D 1 101 ? -46.778 -27.190 195.035 1.00 21.64 99 PRO D C 1
ATOM 4516 O O . PRO D 1 101 ? -46.583 -28.365 194.784 1.00 21.40 99 PRO D O 1
ATOM 4520 N N . SER D 1 102 ? -46.823 -26.256 194.093 1.00 22.85 100 SER D N 1
ATOM 4521 C CA . SER D 1 102 ? -46.647 -26.598 192.681 1.00 23.66 100 SER D CA 1
ATOM 4522 C C . SER D 1 102 ? -45.172 -26.690 192.256 1.00 22.47 100 SER D C 1
ATOM 4523 O O . SER D 1 102 ? -44.871 -27.250 191.205 1.00 23.25 100 SER D O 1
ATOM 4526 N N . ILE D 1 103 ? -44.263 -26.122 193.046 1.00 21.14 101 ILE D N 1
ATOM 4527 C CA . ILE D 1 103 ? -42.830 -26.212 192.761 1.00 20.13 101 ILE D CA 1
ATOM 4528 C C . ILE D 1 103 ? -42.263 -27.509 193.351 1.00 18.66 101 ILE D C 1
ATOM 4529 O O . ILE D 1 103 ? -41.649 -28.304 192.643 1.00 18.57 101 ILE D O 1
ATOM 4534 N N . TYR D 1 104 ? -42.479 -27.709 194.646 1.00 17.77 102 TYR D N 1
ATOM 4535 C CA . TYR D 1 104 ? -41.922 -28.849 195.351 1.00 16.82 102 TYR D CA 1
ATOM 4536 C C . TYR D 1 104 ? -42.995 -29.938 195.516 1.00 17.66 102 TYR D C 1
ATOM 4537 O O . TYR D 1 104 ? -43.405 -30.271 196.635 1.00 17.49 102 TYR D O 1
ATOM 4546 N N . ARG D 1 105 ? -43.407 -30.508 194.382 1.00 18.86 103 ARG D N 1
ATOM 4547 C CA . ARG D 1 105 ? -44.579 -31.388 194.317 1.00 20.34 103 ARG D CA 1
ATOM 4548 C C . ARG D 1 105 ? -44.437 -32.736 195.007 1.00 20.35 103 ARG D C 1
ATOM 4549 O O . ARG D 1 105 ? -45.441 -33.376 195.307 1.00 21.53 103 ARG D O 1
ATOM 4557 N N . TYR D 1 106 ? -43.203 -33.189 195.216 1.00 19.49 104 TYR D N 1
ATOM 4558 C CA . TYR D 1 106 ? -42.962 -34.469 195.867 1.00 19.81 104 TYR D CA 1
ATOM 4559 C C . TYR D 1 106 ? -42.414 -34.290 197.280 1.00 18.59 104 TYR D C 1
ATOM 4560 O O . TYR D 1 106 ? -41.917 -35.233 197.886 1.00 18.59 104 TYR D O 1
ATOM 4569 N N . THR D 1 107 ? -42.536 -33.064 197.793 1.00 17.72 105 THR D N 1
ATOM 4570 C CA . THR D 1 107 ? -42.236 -32.742 199.181 1.00 17.09 105 THR D CA 1
ATOM 4571 C C . THR D 1 107 ? -43.473 -32.193 199.924 1.00 17.72 105 THR D C 1
ATOM 4572 O O . THR D 1 107 ? -43.530 -32.235 201.155 1.00 18.16 105 THR D O 1
ATOM 4576 N N . ILE D 1 108 ? -44.436 -31.654 199.179 1.00 18.22 106 ILE D N 1
ATOM 4577 C CA . ILE D 1 108 ? -45.666 -31.090 199.738 1.00 19.23 106 ILE D CA 1
ATOM 4578 C C . ILE D 1 108 ? -46.834 -31.868 199.157 1.00 20.69 106 ILE D C 1
ATOM 4579 O O . ILE D 1 108 ? -47.016 -31.897 197.938 1.00 21.09 106 ILE D O 1
ATOM 4584 N N . TYR D 1 109 ? -47.620 -32.494 200.025 1.00 21.90 107 TYR D N 1
ATOM 4585 C CA . TYR D 1 109 ? -48.716 -33.344 199.590 1.00 23.89 107 TYR D CA 1
ATOM 4586 C C . TYR D 1 109 ? -50.034 -32.906 200.213 1.00 25.85 107 TYR D C 1
ATOM 4587 O O . TYR D 1 109 ? -50.087 -32.530 201.379 1.00 26.03 107 TYR D O 1
ATOM 4596 N N . LYS D 1 110 ? -51.102 -32.958 199.428 1.00 27.79 108 LYS D N 1
ATOM 4597 C CA . LYS D 1 110 ? -52.435 -32.690 199.944 1.00 30.15 108 LYS D CA 1
ATOM 4598 C C . LYS D 1 110 ? -52.860 -33.850 200.837 1.00 31.83 108 LYS D C 1
ATOM 4599 O O . LYS D 1 110 ? -52.723 -35.010 200.457 1.00 32.54 108 LYS D O 1
ATOM 4605 N N . ILE D 1 111 ? -53.346 -33.537 202.032 1.00 33.00 109 ILE D N 1
ATOM 4606 C CA . ILE D 1 111 ? -53.926 -34.546 202.915 1.00 35.32 109 ILE D CA 1
ATOM 4607 C C . ILE D 1 111 ? -55.384 -34.724 202.512 1.00 38.55 109 ILE D C 1
ATOM 4608 O O . ILE D 1 111 ? -56.137 -33.752 202.454 1.00 39.62 109 ILE D O 1
ATOM 4613 N N . ASP D 1 112 ? -55.770 -35.960 202.214 1.00 40.61 110 ASP D N 1
ATOM 4614 C CA . ASP D 1 112 ? -57.102 -36.263 201.691 1.00 44.03 110 ASP D CA 1
ATOM 4615 C C . ASP D 1 112 ? -58.189 -35.829 202.661 1.00 46.58 110 ASP D C 1
ATOM 4616 O O . ASP D 1 112 ? -58.053 -36.013 203.867 1.00 46.78 110 ASP D O 1
ATOM 4621 N N . LYS D 1 113 ? -59.261 -35.254 202.113 1.00 48.93 111 LYS D N 1
ATOM 4622 C CA . LYS D 1 113 ? -60.412 -34.779 202.891 1.00 52.09 111 LYS D CA 1
ATOM 4623 C C . LYS D 1 113 ? -60.000 -33.709 203.907 1.00 50.56 111 LYS D C 1
ATOM 4624 O O . LYS D 1 113 ? -60.471 -33.700 205.051 1.00 52.58 111 LYS D O 1
ATOM 4630 N N . SER D 1 114 ? -59.111 -32.821 203.480 1.00 47.26 112 SER D N 1
ATOM 4631 C CA . SER D 1 114 ? -58.551 -31.797 204.351 1.00 45.88 112 SER D CA 1
ATOM 4632 C C . SER D 1 114 ? -57.847 -30.741 203.518 1.00 43.26 112 SER D C 1
ATOM 4633 O O . SER D 1 114 ? -57.448 -31.003 202.387 1.00 41.67 112 SER D O 1
ATOM 4636 N N . SER D 1 115 ? -57.707 -29.546 204.081 1.00 43.30 113 SER D N 1
ATOM 4637 C CA . SER D 1 115 ? -57.007 -28.454 203.401 1.00 41.39 113 SER D CA 1
ATOM 4638 C C . SER D 1 115 ? -55.529 -28.407 203.793 1.00 38.47 113 SER D C 1
ATOM 4639 O O . SER D 1 115 ? -54.738 -27.727 203.140 1.00 36.95 113 SER D O 1
ATOM 4642 N N . GLU D 1 116 ? -55.165 -29.128 204.851 1.00 38.24 114 GLU D N 1
ATOM 4643 C CA . GLU D 1 116 ? -53.794 -29.138 205.347 1.00 35.93 114 GLU D CA 1
ATOM 4644 C C . GLU D 1 116 ? -52.834 -29.876 204.408 1.00 32.98 114 GLU D C 1
ATOM 4645 O O . GLU D 1 116 ? -53.250 -30.702 203.598 1.00 33.09 114 GLU D O 1
ATOM 4651 N N . TYR D 1 117 ? -51.548 -29.560 204.536 1.00 30.62 115 TYR D N 1
ATOM 4652 C CA . TYR D 1 117 ? -50.490 -30.171 203.726 1.00 28.03 115 TYR D CA 1
ATOM 4653 C C . TYR D 1 117 ? -49.608 -31.111 204.548 1.00 27.21 115 TYR D C 1
ATOM 4654 O O . TYR D 1 117 ? -49.339 -30.861 205.717 1.00 27.54 115 TYR D O 1
ATOM 4663 N N . CYS D 1 118 ? -49.180 -32.203 203.916 1.00 26.41 116 CYS D N 1
ATOM 4664 C CA . CYS D 1 118 ? -48.174 -33.115 204.465 1.00 25.61 116 CYS D CA 1
ATOM 4665 C C . CYS D 1 118 ? -46.847 -32.668 203.894 1.00 23.43 116 CYS D C 1
ATOM 4666 O O . CYS D 1 118 ? -46.664 -32.678 202.683 1.00 22.64 116 CYS D O 1
ATOM 4669 N N . ILE D 1 119 ? -45.942 -32.219 204.749 1.00 23.15 117 ILE D N 1
ATOM 4670 C CA . ILE D 1 119 ? -44.620 -31.793 204.298 1.00 21.59 117 ILE D CA 1
ATOM 4671 C C . ILE D 1 119 ? -43.618 -32.843 204.739 1.00 21.59 117 ILE D C 1
ATOM 4672 O O . ILE D 1 119 ? -43.406 -33.045 205.935 1.00 22.41 117 ILE D O 1
ATOM 4677 N N . SER D 1 120 ? -43.021 -33.522 203.765 1.00 20.88 118 SER D N 1
ATOM 4678 C CA . SER D 1 120 ? -42.290 -34.734 204.053 1.00 21.55 118 SER D CA 1
ATOM 4679 C C . SER D 1 120 ? -41.503 -35.181 202.826 1.00 20.86 118 SER D C 1
ATOM 4680 O O . SER D 1 120 ? -42.026 -35.149 201.723 1.00 21.04 118 SER D O 1
ATOM 4683 N N . PRO D 1 121 ? -40.234 -35.579 203.002 1.00 20.74 119 PRO D N 1
ATOM 4684 C CA . PRO D 1 121 ? -39.432 -36.015 201.847 1.00 20.21 119 PRO D CA 1
ATOM 4685 C C . PRO D 1 121 ? -39.802 -37.436 201.461 1.00 21.69 119 PRO D C 1
ATOM 4686 O O . PRO D 1 121 ? -39.151 -38.402 201.894 1.00 22.97 119 PRO D O 1
ATOM 4690 N N . LEU D 1 122 ? -40.859 -37.561 200.670 1.00 22.16 120 LEU D N 1
ATOM 4691 C CA . LEU D 1 122 ? -41.364 -38.858 200.261 1.00 24.05 120 LEU D CA 1
ATOM 4692 C C . LEU D 1 122 ? -41.016 -39.132 198.813 1.00 24.52 120 LEU D C 1
ATOM 4693 O O . LEU D 1 122 ? -40.811 -38.215 198.025 1.00 23.32 120 LEU D O 1
ATOM 4698 N N . VAL D 1 123 ? -40.961 -40.410 198.470 1.00 27.10 121 VAL D N 1
ATOM 4699 C CA . VAL D 1 123 ? -40.876 -40.841 197.085 1.00 28.76 121 VAL D CA 1
ATOM 4700 C C . VAL D 1 123 ? -42.123 -41.653 196.787 1.00 31.74 121 VAL D C 1
ATOM 4701 O O . VAL D 1 123 ? -42.524 -42.496 197.577 1.00 32.96 121 VAL D O 1
ATOM 4705 N N . VAL D 1 124 ? -42.750 -41.353 195.656 1.00 33.69 122 VAL D N 1
ATOM 4706 C CA . VAL D 1 124 ? -43.962 -42.033 195.227 1.00 37.58 122 VAL D CA 1
ATOM 4707 C C . VAL D 1 124 ? -43.590 -43.121 194.227 1.00 41.45 122 VAL D C 1
ATOM 4708 O O . VAL D 1 124 ? -42.801 -42.885 193.317 1.00 40.80 122 VAL D O 1
ATOM 4712 N N . ASN D 1 125 ? -44.122 -44.324 194.442 1.00 47.06 123 ASN D N 1
ATOM 4713 C CA . ASN D 1 125 ? -43.915 -45.476 193.551 1.00 52.72 123 ASN D CA 1
ATOM 4714 C C . ASN D 1 125 ? -45.245 -46.159 193.322 1.00 57.35 123 ASN D C 1
ATOM 4715 O O . ASN D 1 125 ? -45.705 -46.902 194.182 1.00 59.80 123 ASN D O 1
ATOM 4720 N N . ASP D 1 126 ? -45.863 -45.870 192.178 1.00 60.15 124 ASP D N 1
ATOM 4721 C CA . ASP D 1 126 ? -47.228 -46.320 191.833 1.00 64.19 124 ASP D CA 1
ATOM 4722 C C . ASP D 1 126 ? -48.277 -45.993 192.917 1.00 62.82 124 ASP D C 1
ATOM 4723 O O . ASP D 1 126 ? -48.980 -44.980 192.835 1.00 62.70 124 ASP D O 1
ATOM 4728 N N . LYS D 1 127 ? -48.370 -46.845 193.926 1.00 62.08 125 LYS D N 1
ATOM 4729 C CA . LYS D 1 127 ? -49.413 -46.795 194.911 1.00 60.85 125 LYS D CA 1
ATOM 4730 C C . LYS D 1 127 ? -48.932 -46.495 196.320 1.00 56.63 125 LYS D C 1
ATOM 4731 O O . LYS D 1 127 ? -49.760 -46.359 197.211 1.00 56.55 125 LYS D O 1
ATOM 4737 N N . TYR D 1 128 ? -47.618 -46.543 196.542 1.00 53.20 126 TYR D N 1
ATOM 4738 C CA . TYR D 1 128 ? -47.040 -46.327 197.867 1.00 50.04 126 TYR D CA 1
ATOM 4739 C C . TYR D 1 128 ? -46.248 -45.035 197.930 1.00 44.67 126 TYR D C 1
ATOM 4740 O O . TYR D 1 128 ? -45.770 -44.547 196.911 1.00 43.34 126 TYR D O 1
ATOM 4749 N N . ALA D 1 129 ? -46.132 -44.490 199.141 1.00 41.92 127 ALA D N 1
ATOM 4750 C CA . ALA D 1 129 ? -45.248 -43.363 199.433 1.00 37.73 127 ALA D CA 1
ATOM 4751 C C . ALA D 1 129 ? -44.269 -43.814 200.500 1.00 36.91 127 ALA D C 1
ATOM 4752 O O . ALA D 1 129 ? -44.669 -44.426 201.489 1.00 38.79 127 ALA D O 1
ATOM 4754 N N . THR D 1 130 ? -42.992 -43.500 200.304 1.00 34.37 128 THR D N 1
ATOM 4755 C CA . THR D 1 130 ? -41.937 -43.967 201.195 1.00 33.91 128 THR D CA 1
ATOM 4756 C C . THR D 1 130 ? -41.108 -42.814 201.719 1.00 30.87 128 THR D C 1
ATOM 4757 O O . THR D 1 130 ? -40.635 -41.988 200.945 1.00 28.69 128 THR D O 1
ATOM 4761 N N . LEU D 1 131 ? -40.914 -42.780 203.038 1.00 31.00 129 LEU D N 1
ATOM 4762 C CA . LEU D 1 131 ? -40.040 -41.791 203.665 1.00 28.84 129 LEU D CA 1
ATOM 4763 C C . LEU D 1 131 ? -38.583 -42.086 203.318 1.00 28.64 129 LEU D C 1
ATOM 4764 O O . LEU D 1 131 ? -38.126 -43.219 203.381 1.00 29.80 129 LEU D O 1
ATOM 4769 N N . ILE D 1 132 ? -37.875 -41.028 202.945 1.00 27.20 130 ILE D N 1
ATOM 4770 C CA . ILE D 1 132 ? -36.488 -41.108 202.513 1.00 27.24 130 ILE D CA 1
ATOM 4771 C C . ILE D 1 132 ? -35.644 -40.411 203.561 1.00 26.77 130 ILE D C 1
ATOM 4772 O O . ILE D 1 132 ? -35.866 -39.229 203.841 1.00 25.92 130 ILE D O 1
ATOM 4777 N N . THR D 1 133 ? -34.695 -41.135 204.150 1.00 28.11 131 THR D N 1
ATOM 4778 C CA . THR D 1 133 ? -33.775 -40.540 205.123 1.00 28.27 131 THR D CA 1
ATOM 4779 C C . THR D 1 133 ? -32.332 -40.890 204.771 1.00 28.81 131 THR D C 1
ATOM 4780 O O . THR D 1 133 ? -32.066 -41.986 204.297 1.00 30.53 131 THR D O 1
ATOM 4784 N N . PRO D 1 134 ? -31.401 -39.949 204.973 1.00 28.23 132 PRO D N 1
ATOM 4785 C CA . PRO D 1 134 ? -30.005 -40.216 204.626 1.00 29.20 132 PRO D CA 1
ATOM 4786 C C . PRO D 1 134 ? -29.361 -41.241 205.539 1.00 31.63 132 PRO D C 1
ATOM 4787 O O . PRO D 1 134 ? -29.466 -41.129 206.755 1.00 32.70 132 PRO D O 1
ATOM 4791 N N . ASN D 1 135 ? -28.722 -42.244 204.947 1.00 33.13 133 ASN D N 1
ATOM 4792 C CA . ASN D 1 135 ? -28.049 -43.278 205.728 1.00 36.11 133 ASN D CA 1
ATOM 4793 C C . ASN D 1 135 ? -26.564 -42.962 205.912 1.00 36.88 133 ASN D C 1
ATOM 4794 O O . ASN D 1 135 ? -26.039 -42.031 205.301 1.00 35.33 133 ASN D O 1
ATOM 4799 N N . GLU D 1 136 ? -25.913 -43.723 206.783 1.00 39.50 134 GLU D N 1
ATOM 4800 C CA . GLU D 1 136 ? -24.541 -43.451 207.176 1.00 40.95 134 GLU D CA 1
ATOM 4801 C C . GLU D 1 136 ? -23.590 -43.395 205.985 1.00 40.67 134 GLU D C 1
ATOM 4802 O O . GLU D 1 136 ? -22.725 -42.531 205.929 1.00 40.41 134 GLU D O 1
ATOM 4808 N N . SER D 1 137 ? -23.743 -44.326 205.049 1.00 41.20 135 SER D N 1
ATOM 4809 C CA . SER D 1 137 ? -22.906 -44.369 203.853 1.00 41.37 135 SER D CA 1
ATOM 4810 C C . SER D 1 137 ? -22.925 -43.058 203.099 1.00 38.45 135 SER D C 1
ATOM 4811 O O . SER D 1 137 ? -21.889 -42.534 202.702 1.00 38.99 135 SER D O 1
ATOM 4814 N N . VAL D 1 138 ? -24.124 -42.547 202.872 1.00 35.74 136 VAL D N 1
ATOM 4815 C CA . VAL D 1 138 ? -24.292 -41.335 202.093 1.00 33.16 136 VAL D CA 1
ATOM 4816 C C . VAL D 1 138 ? -23.634 -40.146 202.796 1.00 32.67 136 VAL D C 1
ATOM 4817 O O . VAL D 1 138 ? -22.947 -39.351 202.163 1.00 32.40 136 VAL D O 1
ATOM 4821 N N . ILE D 1 139 ? -23.820 -40.055 204.109 1.00 33.17 137 ILE D N 1
ATOM 4822 C CA . ILE D 1 139 ? -23.273 -38.953 204.906 1.00 33.33 137 ILE D CA 1
ATOM 4823 C C . ILE D 1 139 ? -21.749 -38.993 204.862 1.00 35.57 137 ILE D C 1
ATOM 4824 O O . ILE D 1 139 ? -21.093 -37.990 204.578 1.00 35.67 137 ILE D O 1
ATOM 4829 N N . LYS D 1 140 ? -21.203 -40.172 205.123 1.00 37.80 138 LYS D N 1
ATOM 4830 C CA . LYS D 1 140 ? -19.770 -40.414 205.062 1.00 40.47 138 LYS D CA 1
ATOM 4831 C C . LYS D 1 140 ? -19.181 -39.992 203.715 1.00 39.88 138 LYS D C 1
ATOM 4832 O O . LYS D 1 140 ? -18.218 -39.224 203.658 1.00 40.83 138 LYS D O 1
ATOM 4838 N N . GLU D 1 141 ? -19.754 -40.515 202.638 1.00 38.86 139 GLU D N 1
ATOM 4839 C CA . GLU D 1 141 ? -19.270 -40.220 201.291 1.00 38.90 139 GLU D CA 1
ATOM 4840 C C . GLU D 1 141 ? -19.316 -38.749 200.961 1.00 36.90 139 GLU D C 1
ATOM 4841 O O . GLU D 1 141 ? -18.356 -38.211 200.418 1.00 37.94 139 GLU D O 1
ATOM 4847 N N . PHE D 1 142 ? -20.425 -38.098 201.285 1.00 34.34 140 PHE D N 1
ATOM 4848 C CA . PHE D 1 142 ? -20.559 -36.693 200.965 1.00 33.02 140 PHE D CA 1
ATOM 4849 C C . PHE D 1 142 ? -19.545 -35.838 201.712 1.00 34.68 140 PHE D C 1
ATOM 4850 O O . PHE D 1 142 ? -18.921 -34.956 201.126 1.00 35.50 140 PHE D O 1
ATOM 4858 N N . PHE D 1 143 ? -19.379 -36.104 203.001 1.00 35.80 141 PHE D N 1
ATOM 4859 C CA . PHE D 1 143 ? -18.387 -35.405 203.811 1.00 38.06 141 PHE D CA 1
ATOM 4860 C C . PHE D 1 143 ? -16.987 -35.521 203.202 1.00 40.74 141 PHE D C 1
ATOM 4861 O O . PHE D 1 143 ? -16.240 -34.545 203.167 1.00 42.13 141 PHE D O 1
ATOM 4869 N N . ASP D 1 144 ? -16.638 -36.712 202.723 1.00 41.94 142 ASP D N 1
ATOM 4870 C CA . ASP D 1 144 ? -15.339 -36.931 202.099 1.00 44.86 142 ASP D CA 1
ATOM 4871 C C . ASP D 1 144 ? -15.195 -36.168 200.784 1.00 44.19 142 ASP D C 1
ATOM 4872 O O . ASP D 1 144 ? -14.169 -35.530 200.548 1.00 46.22 142 ASP D O 1
ATOM 4877 N N . LYS D 1 145 ? -16.204 -36.255 199.922 1.00 41.72 143 LYS D N 1
ATOM 4878 C CA . LYS D 1 145 ? -16.184 -35.526 198.657 1.00 41.40 143 LYS D CA 1
ATOM 4879 C C . LYS D 1 145 ? -16.060 -34.027 198.930 1.00 41.39 143 LYS D C 1
ATOM 4880 O O . LYS D 1 145 ? -15.306 -33.319 198.260 1.00 43.01 143 LYS D O 1
ATOM 4886 N N . LEU D 1 146 ? -16.816 -33.561 199.916 1.00 39.87 144 LEU D N 1
ATOM 4887 C CA . LEU D 1 146 ? -16.834 -32.158 200.299 1.00 40.23 144 LEU D CA 1
ATOM 4888 C C . LEU D 1 146 ? -15.448 -31.638 200.687 1.00 43.79 144 LEU D C 1
ATOM 4889 O O . LEU D 1 146 ? -15.080 -30.526 200.338 1.00 44.77 144 LEU D O 1
ATOM 4894 N N . ASP D 1 147 ? -14.686 -32.446 201.410 1.00 46.32 145 ASP D N 1
ATOM 4895 C CA . ASP D 1 147 ? -13.339 -32.052 201.839 1.00 50.41 145 ASP D CA 1
ATOM 4896 C C . ASP D 1 147 ? -12.359 -31.925 200.670 1.00 52.35 145 ASP D C 1
ATOM 4897 O O . ASP D 1 147 ? -11.416 -31.146 200.741 1.00 55.32 145 ASP D O 1
ATOM 4902 N N . SER D 1 148 ? -12.579 -32.698 199.609 1.00 50.97 146 SER D N 1
ATOM 4903 C CA . SER D 1 148 ? -11.707 -32.665 198.438 1.00 52.65 146 SER D CA 1
ATOM 4904 C C . SER D 1 148 ? -12.112 -31.562 197.455 1.00 51.47 146 SER D C 1
ATOM 4905 O O . SER D 1 148 ? -11.285 -31.096 196.677 1.00 54.05 146 SER D O 1
ATOM 4908 N N . ASN D 1 149 ? -13.378 -31.149 197.488 1.00 47.81 147 ASN D N 1
ATOM 4909 C CA . ASN D 1 149 ? -13.898 -30.198 196.512 1.00 46.58 147 ASN D CA 1
ATOM 4910 C C . ASN D 1 149 ? -15.196 -29.553 197.000 1.00 43.53 147 ASN D C 1
ATOM 4911 O O . ASN D 1 149 ? -16.233 -30.205 197.091 1.00 40.63 147 ASN D O 1
ATOM 4916 N N . ILE D 1 150 ? -15.137 -28.253 197.273 1.00 44.42 148 ILE D N 1
ATOM 4917 C CA . ILE D 1 150 ? -16.258 -27.531 197.870 1.00 42.33 148 ILE D CA 1
ATOM 4918 C C . ILE D 1 150 ? -17.460 -27.412 196.913 1.00 39.82 148 ILE D C 1
ATOM 4919 O O . ILE D 1 150 ? -18.588 -27.164 197.340 1.00 37.72 148 ILE D O 1
ATOM 4924 N N . GLN D 1 151 ? -17.213 -27.602 195.621 1.00 40.50 149 GLN D N 1
ATOM 4925 C CA . GLN D 1 151 ? -18.275 -27.632 194.622 1.00 38.68 149 GLN D CA 1
ATOM 4926 C C . GLN D 1 151 ? -19.403 -28.628 194.941 1.00 35.34 149 GLN D C 1
ATOM 4927 O O . GLN D 1 151 ? -20.541 -28.420 194.530 1.00 33.45 149 GLN D O 1
ATOM 4933 N N . TYR D 1 152 ? -19.094 -29.709 195.653 1.00 34.80 150 TYR D N 1
ATOM 4934 C CA . TYR D 1 152 ? -20.125 -30.669 196.056 1.00 32.23 150 TYR D CA 1
ATOM 4935 C C . TYR D 1 152 ? -21.208 -30.019 196.913 1.00 30.29 150 TYR D C 1
ATOM 4936 O O . TYR D 1 152 ? -22.376 -30.388 196.815 1.00 28.45 150 TYR D O 1
ATOM 4945 N N . ALA D 1 153 ? -20.827 -29.050 197.741 1.00 31.09 151 ALA D N 1
ATOM 4946 C CA . ALA D 1 153 ? -21.795 -28.289 198.522 1.00 29.72 151 ALA D CA 1
ATOM 4947 C C . ALA D 1 153 ? -22.673 -27.458 197.594 1.00 28.77 151 ALA D C 1
ATOM 4948 O O . ALA D 1 153 ? -23.899 -27.453 197.722 1.00 27.20 151 ALA D O 1
ATOM 4950 N N . ARG D 1 154 ? -22.038 -26.760 196.657 1.00 30.11 152 ARG D N 1
ATOM 4951 C CA . ARG D 1 154 ? -22.743 -25.834 195.767 1.00 29.74 152 ARG D CA 1
ATOM 4952 C C . ARG D 1 154 ? -23.784 -26.572 194.935 1.00 27.45 152 ARG D C 1
ATOM 4953 O O . ARG D 1 154 ? -24.930 -26.152 194.842 1.00 25.88 152 ARG D O 1
ATOM 4961 N N . VAL D 1 155 ? -23.370 -27.686 194.339 1.00 27.52 153 VAL D N 1
ATOM 4962 C CA . VAL D 1 155 ? -24.254 -28.482 193.487 1.00 26.28 153 VAL D CA 1
ATOM 4963 C C . VAL D 1 155 ? -25.354 -29.173 194.295 1.00 24.07 153 VAL D C 1
ATOM 4964 O O . VAL D 1 155 ? -26.493 -29.236 193.852 1.00 22.96 153 VAL D O 1
ATOM 4968 N N . LEU D 1 156 ? -25.030 -29.664 195.483 1.00 23.85 154 LEU D N 1
ATOM 4969 C CA . LEU D 1 156 ? -26.050 -30.278 196.335 1.00 22.48 154 LEU D CA 1
ATOM 4970 C C . LEU D 1 156 ? -27.153 -29.263 196.678 1.00 21.49 154 LEU D C 1
ATOM 4971 O O . LEU D 1 156 ? -28.334 -29.577 196.588 1.00 20.48 154 LEU D O 1
ATOM 4976 N N . ALA D 1 157 ? -26.765 -28.058 197.069 1.00 22.16 155 ALA D N 1
ATOM 4977 C CA . ALA D 1 157 ? -27.734 -27.030 197.415 1.00 21.72 155 ALA D CA 1
ATOM 4978 C C . ALA D 1 157 ? -28.532 -26.600 196.177 1.00 21.28 155 ALA D C 1
ATOM 4979 O O . ALA D 1 157 ? -29.747 -26.420 196.254 1.00 20.47 155 ALA D O 1
ATOM 4981 N N . SER D 1 158 ? -27.851 -26.470 195.044 1.00 22.03 156 SER D N 1
ATOM 4982 C CA . SER D 1 158 ? -28.506 -26.102 193.801 1.00 22.19 156 SER D CA 1
ATOM 4983 C C . SER D 1 158 ? -29.608 -27.082 193.437 1.00 20.73 156 SER D C 1
ATOM 4984 O O . SER D 1 158 ? -30.688 -26.674 192.996 1.00 20.66 156 SER D O 1
ATOM 4987 N N . LEU D 1 159 ? -29.324 -28.376 193.586 1.00 20.00 157 LEU D N 1
ATOM 4988 C CA . LEU D 1 159 ? -30.292 -29.409 193.251 1.00 19.02 157 LEU D CA 1
ATOM 4989 C C . LEU D 1 159 ? -31.442 -29.413 194.261 1.00 17.69 157 LEU D C 1
ATOM 4990 O O . LEU D 1 159 ? -32.592 -29.608 193.884 1.00 17.32 157 LEU D O 1
ATOM 4995 N N . ALA D 1 160 ? -31.132 -29.194 195.537 1.00 17.42 158 ALA D N 1
ATOM 4996 C CA . ALA D 1 160 ? -32.144 -29.224 196.604 1.00 16.59 158 ALA D CA 1
ATOM 4997 C C . ALA D 1 160 ? -33.176 -28.115 196.397 1.00 16.80 158 ALA D C 1
ATOM 4998 O O . ALA D 1 160 ? -34.380 -28.330 196.519 1.00 16.22 158 ALA D O 1
ATOM 5000 N N . VAL D 1 161 ? -32.674 -26.936 196.062 1.00 18.08 159 VAL D N 1
ATOM 5001 C CA . VAL D 1 161 ? -33.493 -25.760 195.824 1.00 18.89 159 VAL D CA 1
ATOM 5002 C C . VAL D 1 161 ? -34.375 -25.926 194.584 1.00 19.43 159 VAL D C 1
ATOM 5003 O O . VAL D 1 161 ? -35.421 -25.277 194.466 1.00 20.07 159 VAL D O 1
ATOM 5007 N N . GLY D 1 162 ? -33.965 -26.804 193.674 1.00 19.77 160 GLY D N 1
ATOM 5008 C CA . GLY D 1 162 ? -34.718 -27.080 192.458 1.00 20.67 160 GLY D CA 1
ATOM 5009 C C . GLY D 1 162 ? -36.036 -27.784 192.716 1.00 20.48 160 GLY D C 1
ATOM 5010 O O . GLY D 1 162 ? -36.189 -28.503 193.703 1.00 19.40 160 GLY D O 1
ATOM 5011 N N . GLY D 1 163 ? -37.003 -27.556 191.834 1.00 21.89 161 GLY D N 1
ATOM 5012 C CA . GLY D 1 163 ? -38.327 -28.156 191.969 1.00 22.19 161 GLY D CA 1
ATOM 5013 C C . GLY D 1 163 ? -38.376 -29.612 191.557 1.00 22.77 161 GLY D C 1
ATOM 5014 O O . GLY D 1 163 ? -37.376 -30.175 191.113 1.00 23.07 161 GLY D O 1
ATOM 5015 N N . GLU D 1 164 ? -39.555 -30.209 191.723 1.00 23.51 162 GLU D N 1
ATOM 5016 C CA . GLU D 1 164 ? -39.776 -31.632 191.496 1.00 24.53 162 GLU D CA 1
ATOM 5017 C C . GLU D 1 164 ? -40.946 -31.831 190.538 1.00 27.05 162 GLU D C 1
ATOM 5018 O O . GLU D 1 164 ? -41.969 -31.152 190.647 1.00 27.72 162 GLU D O 1
ATOM 5025 N N . GLU E 1 7 ? -21.458 -27.574 168.746 1.00 63.19 5 GLU E N 1
ATOM 5026 C CA . GLU E 1 7 ? -22.021 -28.726 169.517 1.00 62.84 5 GLU E CA 1
ATOM 5027 C C . GLU E 1 7 ? -23.176 -28.359 170.484 1.00 56.26 5 GLU E C 1
ATOM 5028 O O . GLU E 1 7 ? -23.946 -29.247 170.885 1.00 55.67 5 GLU E O 1
ATOM 5034 N N . PRO E 1 8 ? -23.271 -27.074 170.896 1.00 52.50 6 PRO E N 1
ATOM 5035 C CA . PRO E 1 8 ? -24.307 -26.515 171.790 1.00 47.00 6 PRO E CA 1
ATOM 5036 C C . PRO E 1 8 ? -25.463 -25.833 171.032 1.00 43.65 6 PRO E C 1
ATOM 5037 O O . PRO E 1 8 ? -25.726 -24.637 171.240 1.00 42.54 6 PRO E O 1
ATOM 5041 N N . VAL E 1 9 ? -26.197 -26.598 170.229 1.00 43.80 7 VAL E N 1
ATOM 5042 C CA . VAL E 1 9 ? -27.265 -26.054 169.375 1.00 42.97 7 VAL E CA 1
ATOM 5043 C C . VAL E 1 9 ? -28.287 -25.231 170.184 1.00 39.69 7 VAL E C 1
ATOM 5044 O O . VAL E 1 9 ? -29.026 -25.790 171.001 1.00 37.90 7 VAL E O 1
ATOM 5048 N N . ALA E 1 10 ? -28.294 -23.910 169.941 1.00 40.00 8 ALA E N 1
ATOM 5049 C CA . ALA E 1 10 ? -29.136 -22.888 170.634 1.00 38.67 8 ALA E CA 1
ATOM 5050 C C . ALA E 1 10 ? -30.606 -23.299 170.680 1.00 38.71 8 ALA E C 1
ATOM 5051 O O . ALA E 1 10 ? -31.306 -23.004 171.646 1.00 36.79 8 ALA E O 1
ATOM 5053 N N . GLU E 1 11 ? -31.039 -24.029 169.658 1.00 41.71 9 GLU E N 1
ATOM 5054 C CA . GLU E 1 11 ? -32.395 -24.572 169.610 1.00 43.87 9 GLU E CA 1
ATOM 5055 C C . GLU E 1 11 ? -32.668 -25.590 170.737 1.00 41.00 9 GLU E C 1
ATOM 5056 O O . GLU E 1 11 ? -33.741 -25.570 171.337 1.00 41.33 9 GLU E O 1
ATOM 5062 N N . THR E 1 12 ? -31.707 -26.458 171.045 1.00 39.15 10 THR E N 1
ATOM 5063 C CA . THR E 1 12 ? -31.904 -27.398 172.140 1.00 37.86 10 THR E CA 1
ATOM 5064 C C . THR E 1 12 ? -31.865 -26.686 173.493 1.00 33.86 10 THR E C 1
ATOM 5065 O O . THR E 1 12 ? -32.652 -27.015 174.382 1.00 33.43 10 THR E O 1
ATOM 5069 N N . ILE E 1 13 ? -30.971 -25.716 173.673 1.00 31.86 11 ILE E N 1
ATOM 5070 C CA . ILE E 1 13 ? -30.967 -24.932 174.915 1.00 29.29 11 ILE E CA 1
ATOM 5071 C C . ILE E 1 13 ? -32.324 -24.250 175.111 1.00 29.29 11 ILE E C 1
ATOM 5072 O O . ILE E 1 13 ? -32.849 -24.209 176.223 1.00 28.36 11 ILE E O 1
ATOM 5077 N N . SER E 1 14 ? -32.919 -23.735 174.044 1.00 31.74 12 SER E N 1
ATOM 5078 C CA . SER E 1 14 ? -34.195 -23.034 174.182 1.00 34.02 12 SER E CA 1
ATOM 5079 C C . SER E 1 14 ? -35.326 -24.005 174.501 1.00 35.19 12 SER E C 1
ATOM 5080 O O . SER E 1 14 ? -36.326 -23.615 175.075 1.00 36.96 12 SER E O 1
ATOM 5083 N N . LYS E 1 15 ? -35.196 -25.262 174.086 1.00 35.58 13 LYS E N 1
ATOM 5084 C CA . LYS E 1 15 ? -36.195 -26.279 174.411 1.00 37.76 13 LYS E CA 1
ATOM 5085 C C . LYS E 1 15 ? -35.968 -26.806 175.826 1.00 34.27 13 LYS E C 1
ATOM 5086 O O . LYS E 1 15 ? -36.838 -26.674 176.680 1.00 34.81 13 LYS E O 1
ATOM 5092 N N . ARG E 1 16 ? -34.807 -27.402 176.067 1.00 31.86 14 ARG E N 1
ATOM 5093 C CA . ARG E 1 16 ? -34.566 -28.142 177.306 1.00 30.75 14 ARG E CA 1
ATOM 5094 C C . ARG E 1 16 ? -34.394 -27.249 178.531 1.00 27.84 14 ARG E C 1
ATOM 5095 O O . ARG E 1 16 ? -34.867 -27.593 179.616 1.00 28.04 14 ARG E O 1
ATOM 5103 N N . PHE E 1 17 ? -33.738 -26.109 178.363 1.00 26.14 15 PHE E N 1
ATOM 5104 C CA . PHE E 1 17 ? -33.408 -25.242 179.495 1.00 24.67 15 PHE E CA 1
ATOM 5105 C C . PHE E 1 17 ? -34.222 -23.961 179.525 1.00 25.25 15 PHE E C 1
ATOM 5106 O O . PHE E 1 17 ? -33.841 -22.972 180.124 1.00 25.18 15 PHE E O 1
ATOM 5114 N N . TRP E 1 18 ? -35.376 -24.021 178.900 1.00 27.57 16 TRP E N 1
ATOM 5115 C CA . TRP E 1 18 ? -36.322 -22.918 178.838 1.00 30.58 16 TRP E CA 1
ATOM 5116 C C . TRP E 1 18 ? -36.659 -22.281 180.164 1.00 30.44 16 TRP E C 1
ATOM 5117 O O . TRP E 1 18 ? -36.820 -21.071 180.237 1.00 32.84 16 TRP E O 1
ATOM 5128 N N . THR E 1 19 ? -36.765 -23.075 181.220 1.00 28.72 17 THR E N 1
ATOM 5129 C CA . THR E 1 19 ? -37.101 -22.558 182.549 1.00 29.15 17 THR E CA 1
ATOM 5130 C C . THR E 1 19 ? -35.962 -21.760 183.176 1.00 27.92 17 THR E C 1
ATOM 5131 O O . THR E 1 19 ? -36.213 -20.819 183.917 1.00 30.02 17 THR E O 1
ATOM 5135 N N . LEU E 1 20 ? -34.720 -22.133 182.878 1.00 25.87 18 LEU E N 1
ATOM 5136 C CA . LEU E 1 20 ? -33.551 -21.350 183.298 1.00 26.46 18 LEU E CA 1
ATOM 5137 C C . LEU E 1 20 ? -33.453 -20.016 182.548 1.00 28.80 18 LEU E C 1
ATOM 5138 O O . LEU E 1 20 ? -33.130 -18.994 183.133 1.00 31.27 18 LEU E O 1
ATOM 5143 N N . ILE E 1 21 ? -33.727 -20.048 181.243 1.00 16.73 19 ILE E N 1
ATOM 5144 C CA . ILE E 1 21 ? -33.763 -18.837 180.409 1.00 16.44 19 ILE E CA 1
ATOM 5145 C C . ILE E 1 21 ? -34.747 -17.839 181.007 1.00 16.33 19 ILE E C 1
ATOM 5146 O O . ILE E 1 21 ? -34.446 -16.662 181.162 1.00 16.16 19 ILE E O 1
ATOM 5151 N N . LYS E 1 22 ? -35.913 -18.349 181.359 1.00 17.15 20 LYS E N 1
ATOM 5152 C CA . LYS E 1 22 ? -36.997 -17.550 181.898 1.00 17.87 20 LYS E CA 1
ATOM 5153 C C . LYS E 1 22 ? -36.632 -16.956 183.267 1.00 18.35 20 LYS E C 1
ATOM 5154 O O . LYS E 1 22 ? -36.975 -15.814 183.552 1.00 18.92 20 LYS E O 1
ATOM 5168 N N . LEU E 1 24 ? -33.411 -16.403 184.392 1.00 18.13 22 LEU E N 1
ATOM 5169 C CA . LEU E 1 24 ? -32.362 -15.408 184.164 1.00 17.76 22 LEU E CA 1
ATOM 5170 C C . LEU E 1 24 ? -32.925 -14.115 183.555 1.00 17.32 22 LEU E C 1
ATOM 5171 O O . LEU E 1 24 ? -32.448 -13.021 183.858 1.00 17.64 22 LEU E O 1
ATOM 5176 N N . ARG E 1 25 ? -33.941 -14.238 182.709 1.00 16.69 23 ARG E N 1
ATOM 5177 C CA . ARG E 1 25 ? -34.583 -13.065 182.137 1.00 16.75 23 ARG E CA 1
ATOM 5178 C C . ARG E 1 25 ? -35.278 -12.259 183.229 1.00 17.36 23 ARG E C 1
ATOM 5179 O O . ARG E 1 25 ? -35.288 -11.022 183.187 1.00 17.88 23 ARG E O 1
ATOM 5187 N N . PHE E 1 26 ? -35.887 -12.963 184.180 1.00 17.37 24 PHE E N 1
ATOM 5188 C CA . PHE E 1 26 ? -36.497 -12.326 185.345 1.00 18.28 24 PHE E CA 1
ATOM 5189 C C . PHE E 1 26 ? -35.461 -11.464 186.055 1.00 18.75 24 PHE E C 1
ATOM 5190 O O . PHE E 1 26 ? -35.732 -10.307 186.384 1.00 19.91 24 PHE E O 1
ATOM 5198 N N . TYR E 1 27 ? -34.262 -12.005 186.246 1.00 18.31 25 TYR E N 1
ATOM 5199 C CA . TYR E 1 27 ? -33.158 -11.234 186.849 1.00 19.04 25 TYR E CA 1
ATOM 5200 C C . TYR E 1 27 ? -32.666 -10.068 185.983 1.00 19.17 25 TYR E C 1
ATOM 5201 O O . TYR E 1 27 ? -32.227 -9.052 186.507 1.00 20.15 25 TYR E O 1
ATOM 5210 N N . VAL E 1 28 ? -32.725 -10.223 184.661 1.00 18.41 26 VAL E N 1
ATOM 5211 C CA . VAL E 1 28 ? -32.351 -9.136 183.751 1.00 18.78 26 VAL E CA 1
ATOM 5212 C C . VAL E 1 28 ? -33.315 -7.972 183.944 1.00 19.84 26 VAL E C 1
ATOM 5213 O O . VAL E 1 28 ? -32.889 -6.820 184.063 1.00 21.18 26 VAL E O 1
ATOM 5217 N N . VAL E 1 29 ? -34.607 -8.278 184.015 1.00 19.74 27 VAL E N 1
ATOM 5218 C CA . VAL E 1 29 ? -35.635 -7.255 184.236 1.00 21.13 27 VAL E CA 1
ATOM 5219 C C . VAL E 1 29 ? -35.396 -6.505 185.540 1.00 22.81 27 VAL E C 1
ATOM 5220 O O . VAL E 1 29 ? -35.582 -5.293 185.596 1.00 24.51 27 VAL E O 1
ATOM 5224 N N . LEU E 1 30 ? -34.966 -7.216 186.577 1.00 22.80 28 LEU E N 1
ATOM 5225 C CA . LEU E 1 30 ? -34.637 -6.592 187.865 1.00 24.65 28 LEU E CA 1
ATOM 5226 C C . LEU E 1 30 ? -33.237 -5.969 187.878 1.00 25.75 28 LEU E C 1
ATOM 5227 O O . LEU E 1 30 ? -32.801 -5.437 188.896 1.00 27.12 28 LEU E O 1
ATOM 5232 N N . ARG E 1 31 ? -32.534 -6.062 186.751 1.00 25.54 29 ARG E N 1
ATOM 5233 C CA . ARG E 1 31 ? -31.165 -5.572 186.616 1.00 26.98 29 ARG E CA 1
ATOM 5234 C C . ARG E 1 31 ? -30.179 -6.151 187.633 1.00 28.04 29 ARG E C 1
ATOM 5235 O O . ARG E 1 31 ? -29.242 -5.475 188.045 1.00 29.87 29 ARG E O 1
ATOM 5243 N N . ARG E 1 32 ? -30.378 -7.410 188.003 1.00 27.88 30 ARG E N 1
ATOM 5244 C CA . ARG E 1 32 ? -29.451 -8.094 188.877 1.00 29.46 30 ARG E CA 1
ATOM 5245 C C . ARG E 1 32 ? -28.459 -8.866 188.012 1.00 28.42 30 ARG E C 1
ATOM 5246 O O . ARG E 1 32 ? -28.497 -10.098 187.916 1.00 27.15 30 ARG E O 1
ATOM 5254 N N . PHE E 1 33 ? -27.564 -8.098 187.391 1.00 28.77 31 PHE E N 1
ATOM 5255 C CA . PHE E 1 33 ? -26.654 -8.598 186.365 1.00 28.16 31 PHE E CA 1
ATOM 5256 C C . PHE E 1 33 ? -25.497 -9.421 186.911 1.00 28.96 31 PHE E C 1
ATOM 5257 O O . PHE E 1 33 ? -24.761 -10.038 186.145 1.00 28.80 31 PHE E O 1
ATOM 5265 N N . GLY E 1 34 ? -25.344 -9.446 188.231 1.00 30.03 32 GLY E N 1
ATOM 5266 C CA . GLY E 1 34 ? -24.403 -10.355 188.869 1.00 30.92 32 GLY E CA 1
ATOM 5267 C C . GLY E 1 34 ? -24.670 -11.808 188.518 1.00 29.46 32 GLY E C 1
ATOM 5268 O O . GLY E 1 34 ? -23.754 -12.621 188.518 1.00 30.52 32 GLY E O 1
ATOM 5269 N N . TYR E 1 35 ? -25.921 -12.137 188.215 1.00 27.52 33 TYR E N 1
ATOM 5270 C CA . TYR E 1 35 ? -26.289 -13.496 187.829 1.00 26.47 33 TYR E CA 1
ATOM 5271 C C . TYR E 1 35 ? -26.210 -13.741 186.325 1.00 25.65 33 TYR E C 1
ATOM 5272 O O . TYR E 1 35 ? -26.381 -14.874 185.878 1.00 25.45 33 TYR E O 1
ATOM 5281 N N . ILE E 1 36 ? -25.935 -12.698 185.549 1.00 25.71 34 ILE E N 1
ATOM 5282 C CA . ILE E 1 36 ? -25.824 -12.820 184.099 1.00 25.17 34 ILE E CA 1
ATOM 5283 C C . ILE E 1 36 ? -24.380 -12.681 183.616 1.00 26.68 34 ILE E C 1
ATOM 5284 O O . ILE E 1 36 ? -23.899 -13.507 182.837 1.00 27.10 34 ILE E O 1
ATOM 5289 N N . ASP E 1 37 ? -23.686 -11.647 184.091 1.00 27.64 35 ASP E N 1
ATOM 5290 C CA . ASP E 1 37 ? -22.358 -11.307 183.576 1.00 29.30 35 ASP E CA 1
ATOM 5291 C C . ASP E 1 37 ? -21.361 -12.475 183.553 1.00 30.33 35 ASP E C 1
ATOM 5292 O O . ASP E 1 37 ? -20.659 -12.662 182.562 1.00 31.20 35 ASP E O 1
ATOM 5297 N N . PRO E 1 38 ? -21.281 -13.259 184.638 1.00 30.35 36 PRO E N 1
ATOM 5298 C CA . PRO E 1 38 ? -20.337 -14.374 184.614 1.00 31.98 36 PRO E CA 1
ATOM 5299 C C . PRO E 1 38 ? -20.605 -15.386 183.498 1.00 31.20 36 PRO E C 1
ATOM 5300 O O . PRO E 1 38 ? -19.666 -15.982 182.982 1.00 33.17 36 PRO E O 1
ATOM 5304 N N . LEU E 1 39 ? -21.871 -15.577 183.129 1.00 28.59 37 LEU E N 1
ATOM 5305 C CA . LEU E 1 39 ? -22.212 -16.493 182.043 1.00 28.05 37 LEU E CA 1
ATOM 5306 C C . LEU E 1 39 ? -21.699 -15.996 180.690 1.00 28.93 37 LEU E C 1
ATOM 5307 O O . LEU E 1 39 ? -21.522 -16.789 179.759 1.00 29.63 37 LEU E O 1
ATOM 5312 N N . ILE E 1 40 ? -21.460 -14.692 180.587 1.00 29.22 38 ILE E N 1
ATOM 5313 C CA . ILE E 1 40 ? -20.958 -14.084 179.356 1.00 30.29 38 ILE E CA 1
ATOM 5314 C C . ILE E 1 40 ? -19.438 -13.912 179.342 1.00 33.59 38 ILE E C 1
ATOM 5315 O O . ILE E 1 40 ? -18.808 -14.141 178.318 1.00 35.22 38 ILE E O 1
ATOM 5320 N N . TYR E 1 41 ? -18.853 -13.520 180.474 1.00 34.96 39 TYR E N 1
ATOM 5321 C CA . TYR E 1 41 ? -17.448 -13.123 180.517 1.00 38.25 39 TYR E CA 1
ATOM 5322 C C . TYR E 1 41 ? -16.508 -14.105 181.205 1.00 40.80 39 TYR E C 1
ATOM 5323 O O . TYR E 1 41 ? -15.314 -14.085 180.928 1.00 44.07 39 TYR E O 1
ATOM 5332 N N . SER E 1 42 ? -17.012 -14.950 182.100 1.00 39.88 40 SER E N 1
ATOM 5333 C CA . SER E 1 42 ? -16.133 -15.874 182.834 1.00 42.60 40 SER E CA 1
ATOM 5334 C C . SER E 1 42 ? -15.729 -17.053 181.967 1.00 44.26 40 SER E C 1
ATOM 5335 O O . SER E 1 42 ? -16.538 -17.580 181.219 1.00 42.37 40 SER E O 1
ATOM 5338 N N . ILE E 1 43 ? -14.471 -17.463 182.073 1.00 48.26 41 ILE E N 1
ATOM 5339 C CA . ILE E 1 43 ? -13.985 -18.642 181.356 1.00 50.66 41 ILE E CA 1
ATOM 5340 C C . ILE E 1 43 ? -13.875 -19.852 182.289 1.00 52.06 41 ILE E C 1
ATOM 5341 O O . ILE E 1 43 ? -13.304 -20.872 181.916 1.00 54.84 41 ILE E O 1
ATOM 5346 N N . ASP E 1 44 ? -14.438 -19.729 183.492 1.00 50.43 42 ASP E N 1
ATOM 5347 C CA . ASP E 1 44 ? -14.329 -20.747 184.532 1.00 51.77 42 ASP E CA 1
ATOM 5348 C C . ASP E 1 44 ? -15.700 -21.352 184.851 1.00 48.52 42 ASP E C 1
ATOM 5349 O O . ASP E 1 44 ? -16.572 -20.664 185.395 1.00 45.88 42 ASP E O 1
ATOM 5354 N N . PRO E 1 45 ? -15.903 -22.643 184.528 1.00 49.19 43 PRO E N 1
ATOM 5355 C CA . PRO E 1 45 ? -17.175 -23.308 184.854 1.00 46.43 43 PRO E CA 1
ATOM 5356 C C . PRO E 1 45 ? -17.522 -23.323 186.346 1.00 45.65 43 PRO E C 1
ATOM 5357 O O . PRO E 1 45 ? -18.700 -23.258 186.692 1.00 42.66 43 PRO E O 1
ATOM 5361 N N . LYS E 1 46 ? -16.511 -23.433 187.211 1.00 48.54 44 LYS E N 1
ATOM 5362 C CA . LYS E 1 46 ? -16.725 -23.422 188.660 1.00 48.43 44 LYS E CA 1
ATOM 5363 C C . LYS E 1 46 ? -17.337 -22.103 189.105 1.00 45.58 44 LYS E C 1
ATOM 5364 O O . LYS E 1 46 ? -18.276 -22.088 189.902 1.00 43.79 44 LYS E O 1
ATOM 5370 N N . GLN E 1 47 ? -16.812 -21.001 188.580 1.00 45.59 45 GLN E N 1
ATOM 5371 C CA . GLN E 1 47 ? -17.324 -19.663 188.892 1.00 43.41 45 GLN E CA 1
ATOM 5372 C C . GLN E 1 47 ? -18.762 -19.476 188.385 1.00 39.23 45 GLN E C 1
ATOM 5373 O O . GLN E 1 47 ? -19.590 -18.875 189.066 1.00 37.21 45 GLN E O 1
ATOM 5379 N N . ILE E 1 48 ? -19.056 -20.019 187.209 1.00 38.18 46 ILE E N 1
ATOM 5380 C CA . ILE E 1 48 ? -20.399 -19.935 186.637 1.00 35.00 46 ILE E CA 1
ATOM 5381 C C . ILE E 1 48 ? -21.404 -20.756 187.448 1.00 33.88 46 ILE E C 1
ATOM 5382 O O . ILE E 1 48 ? -22.509 -20.289 187.729 1.00 31.80 46 ILE E O 1
ATOM 5387 N N . LYS E 1 49 ? -21.016 -21.964 187.841 1.00 35.85 47 LYS E N 1
ATOM 5388 C CA . LYS E 1 49 ? -21.863 -22.806 188.687 1.00 35.44 47 LYS E CA 1
ATOM 5389 C C . LYS E 1 49 ? -22.111 -22.184 190.060 1.00 35.12 47 LYS E C 1
ATOM 5390 O O . LYS E 1 49 ? -23.221 -22.274 190.589 1.00 33.86 47 LYS E O 1
ATOM 5396 N N . ASP E 1 50 ? -21.098 -21.536 190.630 1.00 36.83 48 ASP E N 1
ATOM 5397 C CA . ASP E 1 50 ? -21.286 -20.753 191.862 1.00 36.75 48 ASP E CA 1
ATOM 5398 C C . ASP E 1 50 ? -22.354 -19.679 191.721 1.00 33.64 48 ASP E C 1
ATOM 5399 O O . ASP E 1 50 ? -23.231 -19.551 192.569 1.00 32.80 48 ASP E O 1
ATOM 5404 N N . VAL E 1 51 ? -22.270 -18.907 190.650 1.00 32.27 49 VAL E N 1
ATOM 5405 C CA . VAL E 1 51 ? -23.202 -17.817 190.435 1.00 30.05 49 VAL E CA 1
ATOM 5406 C C . VAL E 1 51 ? -24.621 -18.343 190.240 1.00 27.69 49 VAL E C 1
ATOM 5407 O O . VAL E 1 51 ? -25.574 -17.784 190.777 1.00 26.62 49 VAL E O 1
ATOM 5411 N N . LEU E 1 52 ? -24.755 -19.440 189.508 1.00 27.34 50 LEU E N 1
ATOM 5412 C CA . LEU E 1 52 ? -26.064 -20.026 189.273 1.00 25.80 50 LEU E CA 1
ATOM 5413 C C . LEU E 1 52 ? -26.672 -20.592 190.551 1.00 26.24 50 LEU E C 1
ATOM 5414 O O . LEU E 1 52 ? -27.888 -20.504 190.751 1.00 24.99 50 LEU E O 1
ATOM 5419 N N . SER E 1 53 ? -25.838 -21.175 191.412 1.00 28.19 51 SER E N 1
ATOM 5420 C CA . SER E 1 53 ? -26.323 -21.684 192.686 1.00 28.89 51 SER E CA 1
ATOM 5421 C C . SER E 1 53 ? -26.858 -20.529 193.538 1.00 28.30 51 SER E C 1
ATOM 5422 O O . SER E 1 53 ? -27.878 -20.670 194.222 1.00 28.02 51 SER E O 1
ATOM 5425 N N . GLU E 1 54 ? -26.190 -19.381 193.475 1.00 28.35 52 GLU E N 1
ATOM 5426 C CA . GLU E 1 54 ? -26.664 -18.191 194.174 1.00 28.04 52 GLU E CA 1
ATOM 5427 C C . GLU E 1 54 ? -27.945 -17.665 193.552 1.00 25.81 52 GLU E C 1
ATOM 5428 O O . GLU E 1 54 ? -28.854 -17.231 194.259 1.00 25.72 52 GLU E O 1
ATOM 5434 N N . ALA E 1 55 ? -28.020 -17.720 192.229 1.00 24.35 53 ALA E N 1
ATOM 5435 C CA . ALA E 1 55 ? -29.213 -17.298 191.503 1.00 22.59 53 ALA E CA 1
ATOM 5436 C C . ALA E 1 55 ? -30.418 -18.164 191.877 1.00 22.24 53 ALA E C 1
ATOM 5437 O O . ALA E 1 55 ? -31.510 -17.644 192.123 1.00 21.79 53 ALA E O 1
ATOM 5439 N N . LEU E 1 56 ? -30.208 -19.482 191.929 1.00 22.76 54 LEU E N 1
ATOM 5440 C CA . LEU E 1 56 ? -31.272 -20.424 192.268 1.00 22.86 54 LEU E CA 1
ATOM 5441 C C . LEU E 1 56 ? -31.759 -20.238 193.705 1.00 24.04 54 LEU E C 1
ATOM 5442 O O . LEU E 1 56 ? -32.956 -20.328 193.984 1.00 24.04 54 LEU E O 1
ATOM 5447 N N . ARG E 1 57 ? -30.834 -19.962 194.609 1.00 25.51 55 ARG E N 1
ATOM 5448 C CA . ARG E 1 57 ? -31.179 -19.714 195.999 1.00 27.04 55 ARG E CA 1
ATOM 5449 C C . ARG E 1 57 ? -31.976 -18.419 196.188 1.00 27.04 55 ARG E C 1
ATOM 5450 O O . ARG E 1 57 ? -32.979 -18.408 196.910 1.00 27.76 55 ARG E O 1
ATOM 5458 N N . GLU E 1 58 ? -31.534 -17.330 195.568 1.00 26.83 56 GLU E N 1
ATOM 5459 C CA . GLU E 1 58 ? -32.272 -16.074 195.675 1.00 27.38 56 GLU E CA 1
ATOM 5460 C C . GLU E 1 58 ? -33.655 -16.217 195.051 1.00 26.10 56 GLU E C 1
ATOM 5461 O O . GLU E 1 58 ? -34.623 -15.597 195.504 1.00 26.78 56 GLU E O 1
ATOM 5467 N N . PHE E 1 59 ? -33.763 -17.073 194.044 1.00 24.56 57 PHE E N 1
ATOM 5468 C CA . PHE E 1 59 ? -35.044 -17.298 193.381 1.00 23.80 57 PHE E CA 1
ATOM 5469 C C . PHE E 1 59 ? -36.085 -17.905 194.323 1.00 24.83 57 PHE E C 1
ATOM 5470 O O . PHE E 1 59 ? -37.277 -17.597 194.212 1.00 25.22 57 PHE E O 1
ATOM 5478 N N . VAL E 1 60 ? -35.644 -18.746 195.254 1.00 25.65 58 VAL E N 1
ATOM 5479 C CA . VAL E 1 60 ? -36.558 -19.325 196.237 1.00 27.16 58 VAL E CA 1
ATOM 5480 C C . VAL E 1 60 ? -37.114 -18.248 197.170 1.00 28.53 58 VAL E C 1
ATOM 5481 O O . VAL E 1 60 ? -38.250 -18.350 197.632 1.00 29.91 58 VAL E O 1
ATOM 5485 N N . SER E 1 61 ? -36.318 -17.228 197.468 1.00 28.75 59 SER E N 1
ATOM 5486 C CA . SER E 1 61 ? -36.811 -16.098 198.265 1.00 30.45 59 SER E CA 1
ATOM 5487 C C . SER E 1 61 ? -37.991 -15.425 197.579 1.00 30.38 59 SER E C 1
ATOM 5488 O O . SER E 1 61 ? -38.982 -15.080 198.225 1.00 32.11 59 SER E O 1
ATOM 5491 N N . TYR E 1 62 ? -37.891 -15.279 196.265 1.00 28.73 60 TYR E N 1
ATOM 5492 C CA . TYR E 1 62 ? -38.975 -14.704 195.481 1.00 28.95 60 TYR E CA 1
ATOM 5493 C C . TYR E 1 62 ? -40.196 -15.630 195.399 1.00 29.87 60 TYR E C 1
ATOM 5494 O O . TYR E 1 62 ? -41.325 -15.219 195.730 1.00 32.00 60 TYR E O 1
ATOM 5503 N N . THR E 1 63 ? -39.972 -16.888 195.041 1.00 28.98 61 THR E N 1
ATOM 5504 C CA . THR E 1 63 ? -41.080 -17.819 194.901 1.00 29.89 61 THR E CA 1
ATOM 5505 C C . THR E 1 63 ? -41.797 -18.071 196.227 1.00 32.86 61 THR E C 1
ATOM 5506 O O . THR E 1 63 ? -42.978 -18.418 196.234 1.00 34.29 61 THR E O 1
ATOM 5510 N N . SER E 1 64 ? -41.082 -17.937 197.342 1.00 34.51 62 SER E N 1
ATOM 5511 C CA . SER E 1 64 ? -41.666 -18.183 198.657 1.00 38.00 62 SER E CA 1
ATOM 5512 C C . SER E 1 64 ? -42.445 -16.999 199.199 1.00 41.34 62 SER E C 1
ATOM 5513 O O . SER E 1 64 ? -43.263 -17.163 200.112 1.00 44.33 62 SER E O 1
ATOM 5516 N N . SER E 1 65 ? -42.165 -15.810 198.684 1.00 42.45 63 SER E N 1
ATOM 5517 C CA . SER E 1 65 ? -42.725 -14.573 199.247 1.00 46.22 63 SER E CA 1
ATOM 5518 C C . SER E 1 65 ? -43.821 -13.990 198.375 1.00 46.95 63 SER E C 1
ATOM 5519 O O . SER E 1 65 ? -44.390 -12.948 198.718 1.00 50.41 63 SER E O 1
ATOM 5522 N N . SER E 1 66 ? -44.109 -14.645 197.264 1.00 44.47 64 SER E N 1
ATOM 5523 C CA . SER E 1 66 ? -44.983 -14.066 196.260 1.00 44.83 64 SER E CA 1
ATOM 5524 C C . SER E 1 66 ? -46.414 -13.786 196.754 1.00 48.32 64 SER E C 1
ATOM 5525 O O . SER E 1 66 ? -46.897 -14.419 197.690 1.00 49.69 64 SER E O 1
ATOM 5528 N N . SER E 1 67 ? -47.057 -12.823 196.082 1.00 48.93 65 SER E N 1
ATOM 5529 C CA . SER E 1 67 ? -48.468 -12.485 196.229 1.00 51.50 65 SER E CA 1
ATOM 5530 C C . SER E 1 67 ? -49.163 -12.696 194.875 1.00 50.54 65 SER E C 1
ATOM 5531 O O . SER E 1 67 ? -48.503 -12.769 193.848 1.00 47.88 65 SER E O 1
ATOM 5534 N N . SER E 1 68 ? -50.486 -12.797 194.873 1.00 53.21 66 SER E N 1
ATOM 5535 C CA . SER E 1 68 ? -51.247 -12.947 193.637 1.00 53.25 66 SER E CA 1
ATOM 5536 C C . SER E 1 68 ? -51.878 -11.629 193.225 1.00 55.46 66 SER E C 1
ATOM 5537 O O . SER E 1 68 ? -52.305 -10.864 194.074 1.00 58.79 66 SER E O 1
ATOM 5540 N N . ARG E 1 69 ? -51.955 -11.391 191.918 1.00 35.56 67 ARG E N 1
ATOM 5541 C CA . ARG E 1 69 ? -52.664 -10.237 191.359 1.00 35.08 67 ARG E CA 1
ATOM 5542 C C . ARG E 1 69 ? -53.399 -10.598 190.070 1.00 33.46 67 ARG E C 1
ATOM 5543 O O . ARG E 1 69 ? -53.064 -11.588 189.416 1.00 32.50 67 ARG E O 1
ATOM 5551 N N . SER E 1 70 ? -54.411 -9.798 189.729 1.00 33.18 68 SER E N 1
ATOM 5552 C CA . SER E 1 70 ? -55.093 -9.916 188.443 1.00 32.07 68 SER E CA 1
ATOM 5553 C C . SER E 1 70 ? -54.292 -9.122 187.419 1.00 31.05 68 SER E C 1
ATOM 5554 O O . SER E 1 70 ? -54.162 -7.908 187.542 1.00 31.27 68 SER E O 1
ATOM 5557 N N . ILE E 1 71 ? -53.729 -9.829 186.444 1.00 29.96 69 ILE E N 1
ATOM 5558 C CA . ILE E 1 71 ? -52.857 -9.222 185.460 1.00 29.43 69 ILE E CA 1
ATOM 5559 C C . ILE E 1 71 ? -53.461 -9.333 184.067 1.00 29.56 69 ILE E C 1
ATOM 5560 O O . ILE E 1 71 ? -54.260 -10.218 183.811 1.00 29.31 69 ILE E O 1
ATOM 5565 N N . VAL E 1 72 ? -53.051 -8.437 183.175 1.00 30.35 70 VAL E N 1
ATOM 5566 C CA . VAL E 1 72 ? -53.466 -8.477 181.771 1.00 31.19 70 VAL E CA 1
ATOM 5567 C C . VAL E 1 72 ? -52.570 -9.434 181.004 1.00 31.41 70 VAL E C 1
ATOM 5568 O O . VAL E 1 72 ? -51.383 -9.145 180.814 1.00 31.77 70 VAL E O 1
ATOM 5572 N N . ILE E 1 73 ? -53.125 -10.578 180.603 1.00 31.91 71 ILE E N 1
ATOM 5573 C CA . ILE E 1 73 ? -52.348 -11.642 179.935 1.00 32.60 71 ILE E CA 1
ATOM 5574 C C . ILE E 1 73 ? -52.453 -11.573 178.411 1.00 34.54 71 ILE E C 1
ATOM 5575 O O . ILE E 1 73 ? -51.640 -12.168 177.698 1.00 35.42 71 ILE E O 1
ATOM 5580 N N . TYR E 1 74 ? -53.447 -10.839 177.924 1.00 35.58 72 TYR E N 1
ATOM 5581 C CA A TYR E 1 74 ? -53.564 -10.557 176.498 0.50 37.61 72 TYR E CA 1
ATOM 5582 C CA B TYR E 1 74 ? -53.604 -10.564 176.492 0.50 37.61 72 TYR E CA 1
ATOM 5583 C C . TYR E 1 74 ? -54.050 -9.124 176.342 1.00 38.36 72 TYR E C 1
ATOM 5584 O O . TYR E 1 74 ? -55.210 -8.816 176.638 1.00 38.11 72 TYR E O 1
ATOM 5601 N N . ASP E 1 75 ? -53.141 -8.252 175.903 1.00 40.03 73 ASP E N 1
ATOM 5602 C CA . ASP E 1 75 ? -53.397 -6.806 175.876 1.00 41.84 73 ASP E CA 1
ATOM 5603 C C . ASP E 1 75 ? -53.945 -6.374 174.512 1.00 43.94 73 ASP E C 1
ATOM 5604 O O . ASP E 1 75 ? -53.199 -6.174 173.563 1.00 46.18 73 ASP E O 1
ATOM 5609 N N . ASP E 1 76 ? -55.262 -6.228 174.441 1.00 43.59 74 ASP E N 1
ATOM 5610 C CA . ASP E 1 76 ? -55.952 -5.843 173.224 1.00 45.81 74 ASP E CA 1
ATOM 5611 C C . ASP E 1 76 ? -56.493 -4.464 173.505 1.00 46.28 74 ASP E C 1
ATOM 5612 O O . ASP E 1 76 ? -56.959 -4.227 174.609 1.00 44.52 74 ASP E O 1
ATOM 5617 N N . PRO E 1 77 ? -56.442 -3.547 172.530 1.00 48.97 75 PRO E N 1
ATOM 5618 C CA . PRO E 1 77 ? -57.112 -2.280 172.829 1.00 50.08 75 PRO E CA 1
ATOM 5619 C C . PRO E 1 77 ? -58.602 -2.429 173.162 1.00 48.60 75 PRO E C 1
ATOM 5620 O O . PRO E 1 77 ? -59.130 -1.632 173.922 1.00 48.73 75 PRO E O 1
ATOM 5624 N N . LYS E 1 78 ? -59.259 -3.450 172.624 1.00 47.47 76 LYS E N 1
ATOM 5625 C CA . LYS E 1 78 ? -60.706 -3.525 172.670 1.00 46.94 76 LYS E CA 1
ATOM 5626 C C . LYS E 1 78 ? -61.232 -4.608 173.614 1.00 43.77 76 LYS E C 1
ATOM 5627 O O . LYS E 1 78 ? -62.185 -4.370 174.344 1.00 43.10 76 LYS E O 1
ATOM 5633 N N . ASN E 1 79 ? -60.631 -5.794 173.598 1.00 42.45 77 ASN E N 1
ATOM 5634 C CA . ASN E 1 79 ? -61.062 -6.897 174.465 1.00 40.03 77 ASN E CA 1
ATOM 5635 C C . ASN E 1 79 ? -59.902 -7.483 175.267 1.00 37.98 77 ASN E C 1
ATOM 5636 O O . ASN E 1 79 ? -59.512 -8.635 175.059 1.00 37.70 77 ASN E O 1
ATOM 5641 N N . PRO E 1 80 ? -59.340 -6.692 176.186 1.00 36.89 78 PRO E N 1
ATOM 5642 C CA . PRO E 1 80 ? -58.233 -7.185 177.009 1.00 35.24 78 PRO E CA 1
ATOM 5643 C C . PRO E 1 80 ? -58.650 -8.350 177.918 1.00 33.47 78 PRO E C 1
ATOM 5644 O O . PRO E 1 80 ? -59.694 -8.270 178.554 1.00 32.95 78 PRO E O 1
ATOM 5648 N N . VAL E 1 81 ? -57.844 -9.412 177.959 1.00 32.91 79 VAL E N 1
ATOM 5649 C CA . VAL E 1 81 ? -58.105 -10.564 178.848 1.00 32.10 79 VAL E CA 1
ATOM 5650 C C . VAL E 1 81 ? -57.196 -10.549 180.096 1.00 30.81 79 VAL E C 1
ATOM 5651 O O . VAL E 1 81 ? -55.969 -10.363 179.996 1.00 30.44 79 VAL E O 1
ATOM 5655 N N . THR E 1 82 ? -57.814 -10.745 181.267 1.00 30.30 80 THR E N 1
ATOM 5656 C CA . THR E 1 82 ? -57.097 -10.781 182.548 1.00 29.57 80 THR E CA 1
ATOM 5657 C C . THR E 1 82 ? -57.145 -12.159 183.215 1.00 29.64 80 THR E C 1
ATOM 5658 O O . THR E 1 82 ? -58.012 -12.979 182.913 1.00 30.49 80 THR E O 1
ATOM 5662 N N . ALA E 1 83 ? -56.197 -12.403 184.117 1.00 29.03 81 ALA E N 1
ATOM 5663 C CA . ALA E 1 83 ? -56.130 -13.662 184.854 1.00 29.36 81 ALA E CA 1
ATOM 5664 C C . ALA E 1 83 ? -55.373 -13.483 186.171 1.00 29.09 81 ALA E C 1
ATOM 5665 O O . ALA E 1 83 ? -54.516 -12.615 186.295 1.00 28.39 81 ALA E O 1
ATOM 5667 N N . GLN E 1 84 ? -55.663 -14.350 187.130 1.00 30.16 82 GLN E N 1
ATOM 5668 C CA . GLN E 1 84 ? -54.909 -14.391 188.379 1.00 30.58 82 GLN E CA 1
ATOM 5669 C C . GLN E 1 84 ? -53.566 -15.057 188.167 1.00 30.16 82 GLN E C 1
ATOM 5670 O O . GLN E 1 84 ? -53.472 -16.116 187.540 1.00 30.82 82 GLN E O 1
ATOM 5676 N N . ALA E 1 85 ? -52.516 -14.415 188.669 1.00 29.53 83 ALA E N 1
ATOM 5677 C CA . ALA E 1 85 ? -51.154 -14.927 188.541 1.00 29.22 83 ALA E CA 1
ATOM 5678 C C . ALA E 1 85 ? -50.318 -14.581 189.778 1.00 29.60 83 ALA E C 1
ATOM 5679 O O . ALA E 1 85 ? -50.561 -13.555 190.411 1.00 29.94 83 ALA E O 1
ATOM 5681 N N . PRO E 1 86 ? -49.337 -15.440 190.128 1.00 29.93 84 PRO E N 1
ATOM 5682 C CA . PRO E 1 86 ? -48.409 -15.106 191.195 1.00 30.34 84 PRO E CA 1
ATOM 5683 C C . PRO E 1 86 ? -47.385 -14.094 190.732 1.00 28.95 84 PRO E C 1
ATOM 5684 O O . PRO E 1 86 ? -46.763 -14.276 189.686 1.00 28.16 84 PRO E O 1
ATOM 5688 N N . CYS E 1 87 ? -47.190 -13.045 191.519 1.00 29.28 85 CYS E N 1
ATOM 5689 C CA . CYS E 1 87 ? -46.221 -12.015 191.188 1.00 28.61 85 CYS E CA 1
ATOM 5690 C C . CYS E 1 87 ? -45.030 -12.095 192.137 1.00 29.07 85 CYS E C 1
ATOM 5691 O O . CYS E 1 87 ? -45.175 -11.877 193.334 1.00 30.70 85 CYS E O 1
ATOM 5694 N N . LEU E 1 88 ? -43.857 -12.419 191.599 1.00 27.76 86 LEU E N 1
ATOM 5695 C CA . LEU E 1 88 ? -42.656 -12.532 192.406 1.00 28.12 86 LEU E CA 1
ATOM 5696 C C . LEU E 1 88 ? -42.226 -11.168 192.905 1.00 28.51 86 LEU E C 1
ATOM 5697 O O . LEU E 1 88 ? -41.714 -11.029 194.011 1.00 29.76 86 LEU E O 1
ATOM 5702 N N . VAL E 1 89 ? -42.398 -10.164 192.062 1.00 27.85 87 VAL E N 1
ATOM 5703 C CA . VAL E 1 89 ? -42.196 -8.786 192.458 1.00 28.86 87 VAL E CA 1
ATOM 5704 C C . VAL E 1 89 ? -43.336 -7.944 191.922 1.00 28.96 87 VAL E C 1
ATOM 5705 O O . VAL E 1 89 ? -43.704 -8.079 190.763 1.00 27.89 87 VAL E O 1
ATOM 5709 N N . VAL E 1 90 ? -43.882 -7.080 192.769 1.00 30.67 88 VAL E N 1
ATOM 5710 C CA . VAL E 1 90 ? -44.817 -6.035 192.341 1.00 31.32 88 VAL E CA 1
ATOM 5711 C C . VAL E 1 90 ? -44.054 -4.720 192.339 1.00 33.05 88 VAL E C 1
ATOM 5712 O O . VAL E 1 90 ? -43.643 -4.237 193.387 1.00 34.83 88 VAL E O 1
ATOM 5716 N N . ALA E 1 91 ? -43.845 -4.162 191.153 1.00 33.07 89 ALA E N 1
ATOM 5717 C CA . ALA E 1 91 ? -43.028 -2.985 190.995 1.00 35.28 89 ALA E CA 1
ATOM 5718 C C . ALA E 1 91 ? -43.862 -1.795 190.593 1.00 37.46 89 ALA E C 1
ATOM 5719 O O . ALA E 1 91 ? -44.789 -1.888 189.798 1.00 36.48 89 ALA E O 1
ATOM 5721 N N . LYS E 1 92 ? -43.506 -0.652 191.141 1.00 40.95 90 LYS E N 1
ATOM 5722 C CA . LYS E 1 92 ? -44.069 0.606 190.688 1.00 43.94 90 LYS E CA 1
ATOM 5723 C C . LYS E 1 92 ? -43.533 0.935 189.328 1.00 44.39 90 LYS E C 1
ATOM 5724 O O . LYS E 1 92 ? -42.404 0.580 189.020 1.00 43.83 90 LYS E O 1
ATOM 5730 N N . ARG E 1 93 ? -44.342 1.618 188.528 1.00 45.99 91 ARG E N 1
ATOM 5731 C CA . ARG E 1 93 ? -43.982 1.950 187.156 1.00 47.15 91 ARG E CA 1
ATOM 5732 C C . ARG E 1 93 ? -42.603 2.614 187.053 1.00 49.58 91 ARG E C 1
ATOM 5733 O O . ARG E 1 93 ? -41.841 2.319 186.136 1.00 49.37 91 ARG E O 1
ATOM 5741 N N . ASP E 1 94 ? -42.278 3.475 188.015 1.00 52.32 92 ASP E N 1
ATOM 5742 C CA . ASP E 1 94 ? -41.004 4.207 188.021 1.00 55.37 92 ASP E CA 1
ATOM 5743 C C . ASP E 1 94 ? -39.823 3.443 188.640 1.00 53.63 92 ASP E C 1
ATOM 5744 O O . ASP E 1 94 ? -38.750 4.006 188.815 1.00 55.98 92 ASP E O 1
ATOM 5749 N N . GLU E 1 95 ? -40.022 2.172 188.966 1.00 35.24 93 GLU E N 1
ATOM 5750 C CA . GLU E 1 95 ? -38.932 1.293 189.435 1.00 34.51 93 GLU E CA 1
ATOM 5751 C C . GLU E 1 95 ? -38.419 0.355 188.328 1.00 31.04 93 GLU E C 1
ATOM 5752 O O . GLU E 1 95 ? -37.466 -0.399 188.536 1.00 30.06 93 GLU E O 1
ATOM 5758 N N . ILE E 1 96 ? -39.035 0.435 187.150 1.00 29.47 94 ILE E N 1
ATOM 5759 C CA . ILE E 1 96 ? -38.658 -0.385 186.009 1.00 26.84 94 ILE E CA 1
ATOM 5760 C C . ILE E 1 96 ? -38.311 0.526 184.839 1.00 27.71 94 ILE E C 1
ATOM 5761 O O . ILE E 1 96 ? -39.034 1.486 184.574 1.00 29.55 94 ILE E O 1
ATOM 5766 N N . PRO E 1 97 ? -37.217 0.225 184.126 1.00 26.83 95 PRO E N 1
ATOM 5767 C CA . PRO E 1 97 ? -36.862 0.996 182.952 1.00 28.14 95 PRO E CA 1
ATOM 5768 C C . PRO E 1 97 ? -38.020 1.123 181.964 1.00 27.87 95 PRO E C 1
ATOM 5769 O O . PRO E 1 97 ? -38.701 0.135 181.687 1.00 25.77 95 PRO E O 1
ATOM 5773 N N . GLN E 1 98 ? -38.198 2.314 181.398 1.00 30.48 96 GLN E N 1
ATOM 5774 C CA . GLN E 1 98 ? -39.327 2.589 180.513 1.00 31.07 96 GLN E CA 1
ATOM 5775 C C . GLN E 1 98 ? -39.438 1.632 179.323 1.00 29.24 96 GLN E C 1
ATOM 5776 O O . GLN E 1 98 ? -40.543 1.281 178.907 1.00 28.87 96 GLN E O 1
ATOM 5782 N N . ASN E 1 99 ? -38.303 1.243 178.751 1.00 28.43 97 ASN E N 1
ATOM 5783 C CA . ASN E 1 99 ? -38.309 0.373 177.580 1.00 27.05 97 ASN E CA 1
ATOM 5784 C C . ASN E 1 99 ? -38.595 -1.091 177.890 1.00 23.97 97 ASN E C 1
ATOM 5785 O O . ASN E 1 99 ? -38.922 -1.860 176.988 1.00 23.62 97 ASN E O 1
ATOM 5790 N N . PHE E 1 100 ? -38.438 -1.484 179.145 1.00 22.17 98 PHE E N 1
ATOM 5791 C CA . PHE E 1 100 ? -38.458 -2.901 179.497 1.00 19.58 98 PHE E CA 1
ATOM 5792 C C . PHE E 1 100 ? -39.811 -3.598 179.304 1.00 18.80 98 PHE E C 1
ATOM 5793 O O . PHE E 1 100 ? -39.845 -4.715 178.787 1.00 17.90 98 PHE E O 1
ATOM 5801 N N . PRO E 1 101 ? -40.922 -2.962 179.711 1.00 19.61 99 PRO E N 1
ATOM 5802 C CA . PRO E 1 101 ? -42.221 -3.601 179.503 1.00 19.20 99 PRO E CA 1
ATOM 5803 C C . PRO E 1 101 ? -42.492 -4.057 178.073 1.00 19.53 99 PRO E C 1
ATOM 5804 O O . PRO E 1 101 ? -43.099 -5.106 177.885 1.00 19.00 99 PRO E O 1
ATOM 5808 N N . SER E 1 102 ? -42.046 -3.294 177.074 1.00 20.80 100 SER E N 1
ATOM 5809 C CA . SER E 1 102 ? -42.279 -3.672 175.681 1.00 21.72 100 SER E CA 1
ATOM 5810 C C . SER E 1 102 ? -41.224 -4.658 175.149 1.00 20.59 100 SER E C 1
ATOM 5811 O O . SER E 1 102 ? -41.448 -5.300 174.117 1.00 21.51 100 SER E O 1
ATOM 5814 N N . ILE E 1 103 ? -40.086 -4.773 175.833 1.00 19.02 101 ILE E N 1
ATOM 5815 C CA . ILE E 1 103 ? -39.054 -5.727 175.444 1.00 18.09 101 ILE E CA 1
ATOM 5816 C C . ILE E 1 103 ? -39.348 -7.099 176.068 1.00 16.16 101 ILE E C 1
ATOM 5817 O O . ILE E 1 103 ? -39.431 -8.108 175.362 1.00 16.19 101 ILE E O 1
ATOM 5822 N N . TYR E 1 104 ? -39.505 -7.123 177.382 1.00 14.89 102 TYR E N 1
ATOM 5823 C CA . TYR E 1 104 ? -39.689 -8.366 178.115 1.00 13.64 102 TYR E CA 1
ATOM 5824 C C . TYR E 1 104 ? -41.175 -8.578 178.443 1.00 14.24 102 TYR E C 1
ATOM 5825 O O . TYR E 1 104 ? -41.578 -8.560 179.601 1.00 13.97 102 TYR E O 1
ATOM 5834 N N . ARG E 1 105 ? -41.974 -8.772 177.395 1.00 15.63 103 ARG E N 1
ATOM 5835 C CA . ARG E 1 105 ? -43.435 -8.720 177.479 1.00 17.00 103 ARG E CA 1
ATOM 5836 C C . ARG E 1 105 ? -44.074 -9.862 178.241 1.00 17.04 103 ARG E C 1
ATOM 5837 O O . ARG E 1 105 ? -45.225 -9.744 178.663 1.00 18.44 103 ARG E O 1
ATOM 5845 N N . TYR E 1 106 ? -43.366 -10.979 178.381 1.00 16.37 104 TYR E N 1
ATOM 5846 C CA . TYR E 1 106 ? -43.903 -12.132 179.102 1.00 16.53 104 TYR E CA 1
ATOM 5847 C C . TYR E 1 106 ? -43.215 -12.319 180.443 1.00 15.06 104 TYR E C 1
ATOM 5848 O O . TYR E 1 106 ? -43.340 -13.365 181.071 1.00 15.08 104 TYR E O 1
ATOM 5857 N N . THR E 1 107 ? -42.502 -11.281 180.873 1.00 14.29 105 THR E N 1
ATOM 5858 C CA . THR E 1 107 ? -41.909 -11.207 182.211 1.00 13.63 105 THR E CA 1
ATOM 5859 C C . THR E 1 107 ? -42.443 -9.991 183.007 1.00 14.45 105 THR E C 1
ATOM 5860 O O . THR E 1 107 ? -42.406 -9.988 184.232 1.00 14.49 105 THR E O 1
ATOM 5864 N N . ILE E 1 108 ? -42.945 -8.978 182.298 1.00 15.24 106 ILE E N 1
ATOM 5865 C CA . ILE E 1 108 ? -43.515 -7.783 182.905 1.00 16.46 106 ILE E CA 1
ATOM 5866 C C . ILE E 1 108 ? -44.973 -7.680 182.468 1.00 17.96 106 ILE E C 1
ATOM 5867 O O . ILE E 1 108 ? -45.261 -7.576 181.279 1.00 18.71 106 ILE E O 1
ATOM 5872 N N . TYR E 1 109 ? -45.892 -7.691 183.427 1.00 19.03 107 TYR E N 1
ATOM 5873 C CA . TYR E 1 109 ? -47.319 -7.679 183.125 1.00 20.87 107 TYR E CA 1
ATOM 5874 C C . TYR E 1 109 ? -48.014 -6.500 183.799 1.00 22.95 107 TYR E C 1
ATOM 5875 O O . TYR E 1 109 ? -47.701 -6.157 184.942 1.00 23.01 107 TYR E O 1
ATOM 5884 N N . LYS E 1 110 ? -48.960 -5.886 183.095 1.00 25.06 108 LYS E N 1
ATOM 5885 C CA . LYS E 1 110 ? -49.776 -4.835 183.683 1.00 27.74 108 LYS E CA 1
ATOM 5886 C C . LYS E 1 110 ? -50.742 -5.452 184.684 1.00 29.08 108 LYS E C 1
ATOM 5887 O O . LYS E 1 110 ? -51.389 -6.451 184.384 1.00 29.59 108 LYS E O 1
ATOM 5893 N N . ILE E 1 111 ? -50.803 -4.884 185.885 1.00 29.91 109 ILE E N 1
ATOM 5894 C CA . ILE E 1 111 ? -51.786 -5.295 186.872 1.00 31.89 109 ILE E CA 1
ATOM 5895 C C . ILE E 1 111 ? -53.063 -4.523 186.575 1.00 35.11 109 ILE E C 1
ATOM 5896 O O . ILE E 1 111 ? -53.058 -3.299 186.529 1.00 36.29 109 ILE E O 1
ATOM 5901 N N . ASP E 1 112 ? -54.157 -5.250 186.391 1.00 37.10 110 ASP E N 1
ATOM 5902 C CA . ASP E 1 112 ? -55.439 -4.658 186.024 1.00 40.46 110 ASP E CA 1
ATOM 5903 C C . ASP E 1 112 ? -55.904 -3.634 187.052 1.00 43.10 110 ASP E C 1
ATOM 5904 O O . ASP E 1 112 ? -55.796 -3.870 188.259 1.00 43.51 110 ASP E O 1
ATOM 5909 N N . LYS E 1 113 ? -56.452 -2.521 186.560 1.00 45.41 111 LYS E N 1
ATOM 5910 C CA . LYS E 1 113 ? -56.988 -1.432 187.400 1.00 48.64 111 LYS E CA 1
ATOM 5911 C C . LYS E 1 113 ? -55.900 -0.841 188.293 1.00 47.48 111 LYS E C 1
ATOM 5912 O O . LYS E 1 113 ? -56.130 -0.544 189.466 1.00 49.57 111 LYS E O 1
ATOM 5918 N N . SER E 1 114 ? -54.705 -0.706 187.735 1.00 44.67 112 SER E N 1
ATOM 5919 C CA . SER E 1 114 ? -53.544 -0.253 188.486 1.00 43.72 112 SER E CA 1
ATOM 5920 C C . SER E 1 114 ? -52.432 0.138 187.528 1.00 41.27 112 SER E C 1
ATOM 5921 O O . SER E 1 114 ? -52.404 -0.321 186.390 1.00 39.66 112 SER E O 1
ATOM 5924 N N . SER E 1 115 ? -51.514 0.976 187.998 1.00 41.55 113 SER E N 1
ATOM 5925 C CA . SER E 1 115 ? -50.363 1.383 187.193 1.00 39.76 113 SER E CA 1
ATOM 5926 C C . SER E 1 115 ? -49.148 0.493 187.463 1.00 37.05 113 SER E C 1
ATOM 5927 O O . SER E 1 115 ? -48.182 0.527 186.715 1.00 35.09 113 SER E O 1
ATOM 5930 N N . GLU E 1 116 ? -49.202 -0.291 188.540 1.00 37.17 114 GLU E N 1
ATOM 5931 C CA . GLU E 1 116 ? -48.096 -1.161 188.932 1.00 34.99 114 GLU E CA 1
ATOM 5932 C C . GLU E 1 116 ? -47.895 -2.345 187.977 1.00 31.63 114 GLU E C 1
ATOM 5933 O O . GLU E 1 116 ? -48.808 -2.731 187.251 1.00 31.65 114 GLU E O 1
ATOM 5939 N N . TYR E 1 117 ? -46.687 -2.907 187.996 1.00 29.07 115 TYR E N 1
ATOM 5940 C CA . TYR E 1 117 ? -46.318 -4.042 187.149 1.00 26.12 115 TYR E CA 1
ATOM 5941 C C . TYR E 1 117 ? -46.130 -5.317 187.966 1.00 24.96 115 TYR E C 1
ATOM 5942 O O . TYR E 1 117 ? -45.636 -5.278 189.086 1.00 25.52 115 TYR E O 1
ATOM 5951 N N . CYS E 1 118 ? -46.538 -6.441 187.385 1.00 23.81 116 CYS E N 1
ATOM 5952 C CA . CYS E 1 118 ? -46.244 -7.766 187.918 1.00 22.90 116 CYS E CA 1
ATOM 5953 C C . CYS E 1 118 ? -44.986 -8.244 187.228 1.00 20.76 116 CYS E C 1
ATOM 5954 O O . CYS E 1 118 ? -44.974 -8.380 186.001 1.00 20.27 116 CYS E O 1
ATOM 5957 N N . ILE E 1 119 ? -43.908 -8.441 187.980 1.00 19.99 117 ILE E N 1
ATOM 5958 C CA . ILE E 1 119 ? -42.663 -8.928 187.401 1.00 18.10 117 ILE E CA 1
ATOM 5959 C C . ILE E 1 119 ? -42.475 -10.371 187.836 1.00 17.56 117 ILE E C 1
ATOM 5960 O O . ILE E 1 119 ? -42.266 -10.648 189.008 1.00 18.11 117 ILE E O 1
ATOM 5965 N N . SER E 1 120 ? -42.528 -11.281 186.874 1.00 16.57 118 SER E N 1
ATOM 5966 C CA . SER E 1 120 ? -42.652 -12.693 187.185 1.00 16.66 118 SER E CA 1
ATOM 5967 C C . SER E 1 120 ? -42.436 -13.544 185.928 1.00 15.47 118 SER E C 1
ATOM 5968 O O . SER E 1 120 ? -42.949 -13.208 184.879 1.00 15.47 118 SER E O 1
ATOM 5971 N N . PRO E 1 121 ? -41.651 -14.625 186.028 1.00 15.00 119 PRO E N 1
ATOM 5972 C CA . PRO E 1 121 ? -41.436 -15.482 184.874 1.00 14.59 119 PRO E CA 1
ATOM 5973 C C . PRO E 1 121 ? -42.648 -16.388 184.623 1.00 15.86 119 PRO E C 1
ATOM 5974 O O . PRO E 1 121 ? -42.679 -17.525 185.080 1.00 16.22 119 PRO E O 1
ATOM 5978 N N . LEU E 1 122 ? -43.638 -15.848 183.913 1.00 16.56 120 LEU E N 1
ATOM 5979 C CA . LEU E 1 122 ? -44.879 -16.546 183.636 1.00 18.37 120 LEU E CA 1
ATOM 5980 C C . LEU E 1 122 ? -44.952 -16.976 182.186 1.00 18.97 120 LEU E C 1
ATOM 5981 O O . LEU E 1 122 ? -44.313 -16.393 181.325 1.00 17.96 120 LEU E O 1
ATOM 5986 N N . VAL E 1 123 ? -45.728 -18.019 181.939 1.00 21.52 121 VAL E N 1
ATOM 5987 C CA . VAL E 1 123 ? -46.086 -18.436 180.596 1.00 23.42 121 VAL E CA 1
ATOM 5988 C C . VAL E 1 123 ? -47.597 -18.316 180.458 1.00 26.90 121 VAL E C 1
ATOM 5989 O O . VAL E 1 123 ? -48.329 -18.714 181.358 1.00 28.17 121 VAL E O 1
ATOM 5993 N N . VAL E 1 124 ? -48.044 -17.735 179.342 1.00 29.02 122 VAL E N 1
ATOM 5994 C CA . VAL E 1 124 ? -49.468 -17.517 179.075 1.00 32.92 122 VAL E CA 1
ATOM 5995 C C . VAL E 1 124 ? -49.989 -18.578 178.105 1.00 37.26 122 VAL E C 1
ATOM 5996 O O . VAL E 1 124 ? -49.400 -18.805 177.049 1.00 37.13 122 VAL E O 1
ATOM 6000 N N . ASN E 1 125 ? -51.083 -19.233 178.491 1.00 42.10 123 ASN E N 1
ATOM 6001 C CA . ASN E 1 125 ? -51.713 -20.303 177.710 1.00 47.13 123 ASN E CA 1
ATOM 6002 C C . ASN E 1 125 ? -53.205 -20.128 177.716 1.00 51.28 123 ASN E C 1
ATOM 6003 O O . ASN E 1 125 ? -53.847 -20.462 178.690 1.00 52.56 123 ASN E O 1
ATOM 6008 N N . ASP E 1 126 ? -53.744 -19.607 176.622 1.00 54.53 124 ASP E N 1
ATOM 6009 C CA . ASP E 1 126 ? -55.187 -19.356 176.478 1.00 59.79 124 ASP E CA 1
ATOM 6010 C C . ASP E 1 126 ? -55.772 -18.437 177.561 1.00 59.20 124 ASP E C 1
ATOM 6011 O O . ASP E 1 126 ? -55.871 -17.225 177.370 1.00 59.25 124 ASP E O 1
ATOM 6016 N N . LYS E 1 127 ? -56.148 -19.034 178.687 1.00 59.17 125 LYS E N 1
ATOM 6017 C CA . LYS E 1 127 ? -56.909 -18.393 179.742 1.00 59.31 125 LYS E CA 1
ATOM 6018 C C . LYS E 1 127 ? -56.078 -18.325 181.071 1.00 55.19 125 LYS E C 1
ATOM 6019 O O . LYS E 1 127 ? -56.437 -17.593 181.994 1.00 55.33 125 LYS E O 1
ATOM 6025 N N . TYR E 1 128 ? -54.943 -19.034 181.143 1.00 51.19 126 TYR E N 1
ATOM 6026 C CA . TYR E 1 128 ? -54.139 -19.113 182.365 1.00 47.50 126 TYR E CA 1
ATOM 6027 C C . TYR E 1 128 ? -52.752 -18.484 182.229 1.00 41.69 126 TYR E C 1
ATOM 6028 O O . TYR E 1 128 ? -52.200 -18.386 181.132 1.00 40.41 126 TYR E O 1
ATOM 6037 N N . ALA E 1 129 ? -52.201 -18.063 183.366 1.00 38.40 127 ALA E N 1
ATOM 6038 C CA . ALA E 1 129 ? -50.808 -17.659 183.473 1.00 33.87 127 ALA E CA 1
ATOM 6039 C C . ALA E 1 129 ? -50.152 -18.567 184.510 1.00 32.53 127 ALA E C 1
ATOM 6040 O O . ALA E 1 129 ? -50.724 -18.801 185.573 1.00 34.73 127 ALA E O 1
ATOM 6042 N N . THR E 1 130 ? -48.984 -19.119 184.190 1.00 29.35 128 THR E N 1
ATOM 6043 C CA . THR E 1 130 ? -48.361 -20.137 185.037 1.00 28.55 128 THR E CA 1
ATOM 6044 C C . THR E 1 130 ? -46.946 -19.753 185.394 1.00 25.07 128 THR E C 1
ATOM 6045 O O . THR E 1 130 ? -46.156 -19.430 184.520 1.00 22.56 128 THR E O 1
ATOM 6049 N N . LEU E 1 131 ? -46.627 -19.841 186.684 1.00 25.05 129 LEU E N 1
ATOM 6050 C CA . LEU E 1 131 ? -45.277 -19.607 187.158 1.00 22.90 129 LEU E CA 1
ATOM 6051 C C . LEU E 1 131 ? -44.353 -20.746 186.721 1.00 22.63 129 LEU E C 1
ATOM 6052 O O . LEU E 1 131 ? -44.688 -21.918 186.846 1.00 24.49 129 LEU E O 1
ATOM 6057 N N . ILE E 1 132 ? -43.187 -20.369 186.211 1.00 20.65 130 ILE E N 1
ATOM 6058 C CA . ILE E 1 132 ? -42.202 -21.295 185.684 1.00 20.31 130 ILE E CA 1
ATOM 6059 C C . ILE E 1 132 ? -40.991 -21.253 186.600 1.00 19.49 130 ILE E C 1
ATOM 6060 O O . ILE E 1 132 ? -40.408 -20.185 186.820 1.00 18.14 130 ILE E O 1
ATOM 6065 N N . THR E 1 133 ? -40.623 -22.399 187.157 1.00 20.72 131 THR E N 1
ATOM 6066 C CA . THR E 1 133 ? -39.419 -22.481 187.985 1.00 20.49 131 THR E CA 1
ATOM 6067 C C . THR E 1 133 ? -38.559 -23.647 187.514 1.00 21.01 131 THR E C 1
ATOM 6068 O O . THR E 1 133 ? -39.084 -24.682 187.138 1.00 23.00 131 THR E O 1
ATOM 6072 N N . PRO E 1 134 ? -37.231 -23.489 187.545 1.00 20.21 132 PRO E N 1
ATOM 6073 C CA . PRO E 1 134 ? -36.351 -24.583 187.146 1.00 20.87 132 PRO E CA 1
ATOM 6074 C C . PRO E 1 134 ? -36.386 -25.777 188.089 1.00 22.96 132 PRO E C 1
ATOM 6075 O O . PRO E 1 134 ? -36.249 -25.612 189.298 1.00 23.72 132 PRO E O 1
ATOM 6079 N N . ASN E 1 135 ? -36.568 -26.967 187.527 1.00 24.29 133 ASN E N 1
ATOM 6080 C CA . ASN E 1 135 ? -36.587 -28.187 188.328 1.00 27.11 133 ASN E CA 1
ATOM 6081 C C . ASN E 1 135 ? -35.218 -28.854 188.359 1.00 27.13 133 ASN E C 1
ATOM 6082 O O . ASN E 1 135 ? -34.307 -28.461 187.627 1.00 25.34 133 ASN E O 1
ATOM 6087 N N . GLU E 1 136 ? -35.079 -29.846 189.233 1.00 29.26 134 GLU E N 1
ATOM 6088 C CA . GLU E 1 136 ? -33.793 -30.486 189.485 1.00 30.18 134 GLU E CA 1
ATOM 6089 C C . GLU E 1 136 ? -33.158 -31.062 188.218 1.00 29.84 134 GLU E C 1
ATOM 6090 O O . GLU E 1 136 ? -31.964 -30.912 188.004 1.00 29.30 134 GLU E O 1
ATOM 6096 N N . SER E 1 137 ? -33.965 -31.699 187.378 1.00 30.46 135 SER E N 1
ATOM 6097 C CA . SER E 1 137 ? -33.489 -32.256 186.117 1.00 30.79 135 SER E CA 1
ATOM 6098 C C . SER E 1 137 ? -32.786 -31.230 185.257 1.00 27.99 135 SER E C 1
ATOM 6099 O O . SER E 1 137 ? -31.707 -31.475 184.729 1.00 28.40 135 SER E O 1
ATOM 6102 N N . VAL E 1 138 ? -33.430 -30.090 185.085 1.00 25.54 136 VAL E N 1
ATOM 6103 C CA . VAL E 1 138 ? -32.894 -29.047 184.238 1.00 23.36 136 VAL E CA 1
ATOM 6104 C C . VAL E 1 138 ? -31.562 -28.533 184.781 1.00 22.75 136 VAL E C 1
ATOM 6105 O O . VAL E 1 138 ? -30.615 -28.337 184.011 1.00 22.58 136 VAL E O 1
ATOM 6109 N N . ILE E 1 139 ? -31.494 -28.324 186.093 1.00 22.82 137 ILE E N 1
ATOM 6110 C CA . ILE E 1 139 ? -30.292 -27.797 186.735 1.00 22.89 137 ILE E CA 1
ATOM 6111 C C . ILE E 1 139 ? -29.138 -28.778 186.554 1.00 25.18 137 ILE E C 1
ATOM 6112 O O . ILE E 1 139 ? -28.046 -28.410 186.138 1.00 25.18 137 ILE E O 1
ATOM 6117 N N . LYS E 1 140 ? -29.407 -30.036 186.865 1.00 27.74 138 LYS E N 1
ATOM 6118 C CA . LYS E 1 140 ? -28.449 -31.123 186.710 1.00 30.49 138 LYS E CA 1
ATOM 6119 C C . LYS E 1 140 ? -27.896 -31.188 185.294 1.00 30.40 138 LYS E C 1
ATOM 6120 O O . LYS E 1 140 ? -26.688 -31.174 185.081 1.00 31.24 138 LYS E O 1
ATOM 6126 N N . GLU E 1 141 ? -28.798 -31.257 184.323 1.00 29.89 139 GLU E N 1
ATOM 6127 C CA . GLU E 1 141 ? -28.424 -31.363 182.931 1.00 30.47 139 GLU E CA 1
ATOM 6128 C C . GLU E 1 141 ? -27.599 -30.155 182.447 1.00 28.77 139 GLU E C 1
ATOM 6129 O O . GLU E 1 141 ? -26.567 -30.323 181.789 1.00 29.89 139 GLU E O 1
ATOM 6135 N N . PHE E 1 142 ? -28.005 -28.949 182.820 1.00 26.62 140 PHE E N 1
ATOM 6136 C CA . PHE E 1 142 ? -27.266 -27.769 182.407 1.00 25.78 140 PHE E CA 1
ATOM 6137 C C . PHE E 1 142 ? -25.854 -27.738 182.989 1.00 27.49 140 PHE E C 1
ATOM 6138 O O . PHE E 1 142 ? -24.892 -27.424 182.286 1.00 28.41 140 PHE E O 1
ATOM 6146 N N . PHE E 1 143 ? -25.737 -28.036 184.276 1.00 28.54 141 PHE E N 1
ATOM 6147 C CA . PHE E 1 143 ? -24.431 -28.093 184.942 1.00 30.85 141 PHE E CA 1
ATOM 6148 C C . PHE E 1 143 ? -23.486 -29.066 184.230 1.00 33.65 141 PHE E C 1
ATOM 6149 O O . PHE E 1 143 ? -22.312 -28.763 184.038 1.00 35.22 141 PHE E O 1
ATOM 6157 N N . ASP E 1 144 ? -24.009 -30.216 183.822 1.00 35.01 142 ASP E N 1
ATOM 6158 C CA . ASP E 1 144 ? -23.215 -31.204 183.093 1.00 38.25 142 ASP E CA 1
ATOM 6159 C C . ASP E 1 144 ? -22.798 -30.718 181.709 1.00 38.31 142 ASP E C 1
ATOM 6160 O O . ASP E 1 144 ? -21.631 -30.845 181.333 1.00 40.57 142 ASP E O 1
ATOM 6165 N N . LYS E 1 145 ? -23.741 -30.155 180.953 1.00 36.37 143 LYS E N 1
ATOM 6166 C CA . LYS E 1 145 ? -23.423 -29.592 179.639 1.00 36.59 143 LYS E CA 1
ATOM 6167 C C . LYS E 1 145 ? -22.355 -28.504 179.783 1.00 36.52 143 LYS E C 1
ATOM 6168 O O . LYS E 1 145 ? -21.421 -28.417 178.987 1.00 38.17 143 LYS E O 1
ATOM 6174 N N . LEU E 1 146 ? -22.526 -27.667 180.799 1.00 34.97 144 LEU E N 1
ATOM 6175 C CA . LEU E 1 146 ? -21.632 -26.545 181.064 1.00 35.44 144 LEU E CA 1
ATOM 6176 C C . LEU E 1 146 ? -20.199 -26.990 181.287 1.00 38.78 144 LEU E C 1
ATOM 6177 O O . LEU E 1 146 ? -19.266 -26.357 180.802 1.00 40.31 144 LEU E O 1
ATOM 6182 N N . ASP E 1 147 ? -20.021 -28.093 182.001 1.00 40.79 145 ASP E N 1
ATOM 6183 C CA . ASP E 1 147 ? -18.677 -28.628 182.261 1.00 44.65 145 ASP E CA 1
ATOM 6184 C C . ASP E 1 147 ? -17.979 -29.152 181.004 1.00 46.46 145 ASP E C 1
ATOM 6185 O O . ASP E 1 147 ? -16.758 -29.126 180.921 1.00 49.32 145 ASP E O 1
ATOM 6190 N N . SER E 1 148 ? -18.756 -29.624 180.035 1.00 45.15 146 SER E N 1
ATOM 6191 C CA . SER E 1 148 ? -18.203 -30.143 178.791 1.00 47.20 146 SER E CA 1
ATOM 6192 C C . SER E 1 148 ? -17.948 -29.035 177.762 1.00 46.45 146 SER E C 1
ATOM 6193 O O . SER E 1 148 ? -17.117 -29.198 176.873 1.00 49.32 146 SER E O 1
ATOM 6196 N N . ASN E 1 149 ? -18.661 -27.921 177.876 1.00 43.03 147 ASN E N 1
ATOM 6197 C CA . ASN E 1 149 ? -18.598 -26.862 176.870 1.00 42.61 147 ASN E CA 1
ATOM 6198 C C . ASN E 1 149 ? -19.149 -25.543 177.416 1.00 39.67 147 ASN E C 1
ATOM 6199 O O . ASN E 1 149 ? -20.347 -25.407 177.662 1.00 36.76 147 ASN E O 1
ATOM 6204 N N . ILE E 1 150 ? -18.269 -24.560 177.571 1.00 40.90 148 ILE E N 1
ATOM 6205 C CA . ILE E 1 150 ? -18.623 -23.289 178.216 1.00 38.86 148 ILE E CA 1
ATOM 6206 C C . ILE E 1 150 ? -19.599 -22.455 177.372 1.00 36.58 148 ILE E C 1
ATOM 6207 O O . ILE E 1 150 ? -20.261 -21.556 177.877 1.00 34.14 148 ILE E O 1
ATOM 6212 N N . GLN E 1 151 ? -19.682 -22.767 176.085 1.00 37.83 149 GLN E N 1
ATOM 6213 C CA . GLN E 1 151 ? -20.647 -22.129 175.189 1.00 36.50 149 GLN E CA 1
ATOM 6214 C C . GLN E 1 151 ? -22.091 -22.209 175.687 1.00 32.89 149 GLN E C 1
ATOM 6215 O O . GLN E 1 151 ? -22.894 -21.336 175.374 1.00 31.47 149 GLN E O 1
ATOM 6221 N N . TYR E 1 152 ? -22.427 -23.246 176.448 1.00 31.91 150 TYR E N 1
ATOM 6222 C CA . TYR E 1 152 ? -23.768 -23.353 177.025 1.00 29.27 150 TYR E CA 1
ATOM 6223 C C . TYR E 1 152 ? -24.110 -22.163 177.931 1.00 27.44 150 TYR E C 1
ATOM 6224 O O . TYR E 1 152 ? -25.258 -21.718 177.963 1.00 25.62 150 TYR E O 1
ATOM 6233 N N . ALA E 1 153 ? -23.117 -21.639 178.649 1.00 28.38 151 ALA E N 1
ATOM 6234 C CA . ALA E 1 153 ? -23.317 -20.430 179.447 1.00 27.03 151 ALA E CA 1
ATOM 6235 C C . ALA E 1 153 ? -23.588 -19.235 178.536 1.00 26.71 151 ALA E C 1
ATOM 6236 O O . ALA E 1 153 ? -24.522 -18.469 178.768 1.00 24.76 151 ALA E O 1
ATOM 6238 N N . ARG E 1 154 ? -22.770 -19.093 177.492 1.00 28.72 152 ARG E N 1
ATOM 6239 C CA . ARG E 1 154 ? -22.850 -17.937 176.593 1.00 28.92 152 ARG E CA 1
ATOM 6240 C C . ARG E 1 154 ? -24.215 -17.876 175.920 1.00 26.81 152 ARG E C 1
ATOM 6241 O O . ARG E 1 154 ? -24.864 -16.826 175.905 1.00 25.80 152 ARG E O 1
ATOM 6249 N N . VAL E 1 155 ? -24.652 -19.009 175.383 1.00 26.32 153 VAL E N 1
ATOM 6250 C CA . VAL E 1 155 ? -25.931 -19.079 174.681 1.00 25.01 153 VAL E CA 1
ATOM 6251 C C . VAL E 1 155 ? -27.124 -18.922 175.643 1.00 22.26 153 VAL E C 1
ATOM 6252 O O . VAL E 1 155 ? -28.100 -18.264 175.306 1.00 21.16 153 VAL E O 1
ATOM 6256 N N . LEU E 1 156 ? -27.036 -19.497 176.838 1.00 21.44 154 LEU E N 1
ATOM 6257 C CA . LEU E 1 156 ? -28.105 -19.346 177.819 1.00 19.35 154 LEU E CA 1
ATOM 6258 C C . LEU E 1 156 ? -28.294 -17.874 178.182 1.00 18.64 154 LEU E C 1
ATOM 6259 O O . LEU E 1 156 ? -29.414 -17.372 178.213 1.00 17.73 154 LEU E O 1
ATOM 6264 N N . ALA E 1 157 ? -27.201 -17.169 178.451 1.00 19.54 155 ALA E N 1
ATOM 6265 C CA . ALA E 1 157 ? -27.285 -15.752 178.798 1.00 18.86 155 ALA E CA 1
ATOM 6266 C C . ALA E 1 157 ? -27.783 -14.928 177.606 1.00 18.85 155 ALA E C 1
ATOM 6267 O O . ALA E 1 157 ? -28.602 -14.020 177.772 1.00 17.85 155 ALA E O 1
ATOM 6269 N N . SER E 1 158 ? -27.301 -15.258 176.405 1.00 20.02 156 SER E N 1
ATOM 6270 C CA . SER E 1 158 ? -27.724 -14.561 175.187 1.00 20.51 156 SER E CA 1
ATOM 6271 C C . SER E 1 158 ? -29.229 -14.638 174.990 1.00 18.67 156 SER E C 1
ATOM 6272 O O . SER E 1 158 ? -29.865 -13.641 174.638 1.00 18.79 156 SER E O 1
ATOM 6275 N N . LEU E 1 159 ? -29.791 -15.817 175.225 1.00 17.33 157 LEU E N 1
ATOM 6276 C CA . LEU E 1 159 ? -31.218 -16.019 175.066 1.00 16.11 157 LEU E CA 1
ATOM 6277 C C . LEU E 1 159 ? -31.995 -15.301 176.174 1.00 14.18 157 LEU E C 1
ATOM 6278 O O . LEU E 1 159 ? -33.051 -14.739 175.912 1.00 13.69 157 LEU E O 1
ATOM 6283 N N . ALA E 1 160 ? -31.471 -15.315 177.394 1.00 13.42 158 ALA E N 1
ATOM 6284 C CA . ALA E 1 160 ? -32.161 -14.695 178.545 1.00 12.34 158 ALA E CA 1
ATOM 6285 C C . ALA E 1 160 ? -32.294 -13.191 178.353 1.00 12.72 158 ALA E C 1
ATOM 6286 O O . ALA E 1 160 ? -33.347 -12.613 178.587 1.00 12.14 158 ALA E O 1
ATOM 6288 N N . VAL E 1 161 ? -31.208 -12.585 177.897 1.00 14.10 159 VAL E N 1
ATOM 6289 C CA . VAL E 1 161 ? -31.139 -11.158 177.644 1.00 15.09 159 VAL E CA 1
ATOM 6290 C C . VAL E 1 161 ? -32.055 -10.736 176.488 1.00 15.71 159 VAL E C 1
ATOM 6291 O O . VAL E 1 161 ? -32.494 -9.580 176.414 1.00 16.29 159 VAL E O 1
ATOM 6295 N N . GLY E 1 162 ? -32.388 -11.683 175.617 1.00 16.06 160 GLY E N 1
ATOM 6296 C CA . GLY E 1 162 ? -33.289 -11.434 174.502 1.00 17.27 160 GLY E CA 1
ATOM 6297 C C . GLY E 1 162 ? -34.723 -11.156 174.933 1.00 16.67 160 GLY E C 1
ATOM 6298 O O . GLY E 1 162 ? -35.176 -11.636 175.966 1.00 15.06 160 GLY E O 1
ATOM 6299 N N . GLY E 1 163 ? -35.436 -10.372 174.130 1.00 18.32 161 GLY E N 1
ATOM 6300 C CA . GLY E 1 163 ? -36.822 -10.046 174.414 1.00 18.54 161 GLY E CA 1
ATOM 6301 C C . GLY E 1 163 ? -37.797 -11.178 174.138 1.00 19.15 161 GLY E C 1
ATOM 6302 O O . GLY E 1 163 ? -37.414 -12.241 173.629 1.00 19.75 161 GLY E O 1
ATOM 6303 N N . GLU E 1 164 ? -39.067 -10.918 174.442 1.00 19.63 162 GLU E N 1
ATOM 6304 C CA . GLU E 1 164 ? -40.142 -11.892 174.314 1.00 20.45 162 GLU E CA 1
ATOM 6305 C C . GLU E 1 164 ? -41.274 -11.331 173.465 1.00 22.68 162 GLU E C 1
ATOM 6306 O O . GLU E 1 164 ? -41.646 -10.162 173.606 1.00 22.91 162 GLU E O 1
ATOM 6313 N N . PRO F 1 8 ? -27.481 -18.525 152.048 1.00 90.17 6 PRO F N 1
ATOM 6314 C CA . PRO F 1 8 ? -27.805 -17.469 153.027 1.00 77.29 6 PRO F CA 1
ATOM 6315 C C . PRO F 1 8 ? -28.476 -16.245 152.400 1.00 69.93 6 PRO F C 1
ATOM 6316 O O . PRO F 1 8 ? -27.941 -15.144 152.462 1.00 65.50 6 PRO F O 1
ATOM 6320 N N . VAL F 1 9 ? -29.636 -16.470 151.790 1.00 71.07 7 VAL F N 1
ATOM 6321 C CA . VAL F 1 9 ? -30.311 -15.459 151.000 1.00 69.31 7 VAL F CA 1
ATOM 6322 C C . VAL F 1 9 ? -30.503 -14.188 151.840 1.00 60.00 7 VAL F C 1
ATOM 6323 O O . VAL F 1 9 ? -31.288 -14.178 152.789 1.00 55.36 7 VAL F O 1
ATOM 6327 N N . ALA F 1 10 ? -29.778 -13.126 151.449 1.00 59.49 8 ALA F N 1
ATOM 6328 C CA . ALA F 1 10 ? -29.764 -11.796 152.109 1.00 53.18 8 ALA F CA 1
ATOM 6329 C C . ALA F 1 10 ? -31.160 -11.302 152.377 1.00 51.00 8 ALA F C 1
ATOM 6330 O O . ALA F 1 10 ? -31.370 -10.571 153.323 1.00 46.24 8 ALA F O 1
ATOM 6332 N N . GLU F 1 11 ? -32.098 -11.666 151.505 1.00 56.98 9 GLU F N 1
ATOM 6333 C CA . GLU F 1 11 ? -33.493 -11.265 151.649 1.00 59.16 9 GLU F CA 1
ATOM 6334 C C . GLU F 1 11 ? -34.109 -11.855 152.918 1.00 54.13 9 GLU F C 1
ATOM 6335 O O . GLU F 1 11 ? -34.855 -11.162 153.612 1.00 53.35 9 GLU F O 1
ATOM 6341 N N . THR F 1 12 ? -33.800 -13.114 153.227 1.00 52.68 10 THR F N 1
ATOM 6342 C CA . THR F 1 12 ? -34.345 -13.730 154.450 1.00 50.16 10 THR F CA 1
ATOM 6343 C C . THR F 1 12 ? -33.672 -13.158 155.698 1.00 42.51 10 THR F C 1
ATOM 6344 O O . THR F 1 12 ? -34.352 -12.865 156.671 1.00 40.94 10 THR F O 1
ATOM 6348 N N . ILE F 1 13 ? -32.366 -12.911 155.645 1.00 39.61 11 ILE F N 1
ATOM 6349 C CA . ILE F 1 13 ? -31.702 -12.208 156.753 1.00 34.65 11 ILE F CA 1
ATOM 6350 C C . ILE F 1 13 ? -32.345 -10.826 157.009 1.00 33.02 11 ILE F C 1
ATOM 6351 O O . ILE F 1 13 ? -32.541 -10.445 158.151 1.00 30.63 11 ILE F O 1
ATOM 6356 N N . SER F 1 14 ? -32.686 -10.090 155.950 1.00 36.21 12 SER F N 1
ATOM 6357 C CA . SER F 1 14 ? -33.248 -8.755 156.123 1.00 38.55 12 SER F CA 1
ATOM 6358 C C . SER F 1 14 ? -34.663 -8.820 156.682 1.00 41.51 12 SER F C 1
ATOM 6359 O O . SER F 1 14 ? -35.103 -7.888 157.334 1.00 43.85 12 SER F O 1
ATOM 6362 N N . LYS F 1 15 ? -35.373 -9.916 156.426 1.00 43.48 13 LYS F N 1
ATOM 6363 C CA . LYS F 1 15 ? -36.705 -10.113 156.995 1.00 48.33 13 LYS F CA 1
ATOM 6364 C C . LYS F 1 15 ? -36.624 -10.627 158.429 1.00 43.90 13 LYS F C 1
ATOM 6365 O O . LYS F 1 15 ? -37.049 -9.946 159.361 1.00 45.78 13 LYS F O 1
ATOM 6371 N N . ARG F 1 16 ? -36.040 -11.805 158.609 1.00 40.22 14 ARG F N 1
ATOM 6372 C CA . ARG F 1 16 ? -36.074 -12.488 159.901 1.00 39.31 14 ARG F CA 1
ATOM 6373 C C . ARG F 1 16 ? -35.191 -11.839 160.974 1.00 34.62 14 ARG F C 1
ATOM 6374 O O . ARG F 1 16 ? -35.565 -11.806 162.139 1.00 36.24 14 ARG F O 1
ATOM 6382 N N . PHE F 1 17 ? -34.017 -11.345 160.590 1.00 30.48 15 PHE F N 1
ATOM 6383 C CA . PHE F 1 17 ? -33.037 -10.849 161.565 1.00 28.20 15 PHE F CA 1
ATOM 6384 C C . PHE F 1 17 ? -32.897 -9.330 161.552 1.00 28.21 15 PHE F C 1
ATOM 6385 O O . PHE F 1 17 ? -31.885 -8.776 161.948 1.00 27.48 15 PHE F O 1
ATOM 6393 N N . TRP F 1 18 ? -33.937 -8.677 161.073 1.00 31.67 16 TRP F N 1
ATOM 6394 C CA . TRP F 1 18 ? -34.011 -7.227 160.963 1.00 35.41 16 TRP F CA 1
ATOM 6395 C C . TRP F 1 18 ? -33.675 -6.489 162.238 1.00 37.01 16 TRP F C 1
ATOM 6396 O O . TRP F 1 18 ? -33.042 -5.446 162.198 1.00 39.06 16 TRP F O 1
ATOM 6407 N N . THR F 1 19 ? -34.065 -7.039 163.381 1.00 19.79 17 THR F N 1
ATOM 6408 C CA . THR F 1 19 ? -33.785 -6.416 164.678 1.00 19.05 17 THR F CA 1
ATOM 6409 C C . THR F 1 19 ? -32.310 -6.479 165.072 1.00 18.89 17 THR F C 1
ATOM 6410 O O . THR F 1 19 ? -31.817 -5.579 165.736 1.00 18.96 17 THR F O 1
ATOM 6414 N N . LEU F 1 20 ? -31.609 -7.538 164.673 1.00 19.56 18 LEU F N 1
ATOM 6415 C CA . LEU F 1 20 ? -30.161 -7.623 164.861 1.00 19.61 18 LEU F CA 1
ATOM 6416 C C . LEU F 1 20 ? -29.416 -6.630 163.970 1.00 19.77 18 LEU F C 1
ATOM 6417 O O . LEU F 1 20 ? -28.431 -6.023 164.396 1.00 19.83 18 LEU F O 1
ATOM 6422 N N . ILE F 1 21 ? -29.855 -6.507 162.722 1.00 20.48 19 ILE F N 1
ATOM 6423 C CA . ILE F 1 21 ? -29.262 -5.554 161.783 1.00 21.05 19 ILE F CA 1
ATOM 6424 C C . ILE F 1 21 ? -29.329 -4.153 162.384 1.00 21.01 19 ILE F C 1
ATOM 6425 O O . ILE F 1 21 ? -28.364 -3.397 162.362 1.00 21.26 19 ILE F O 1
ATOM 6430 N N . LYS F 1 22 ? -30.496 -3.835 162.927 1.00 21.35 20 LYS F N 1
ATOM 6431 C CA . LYS F 1 22 ? -30.781 -2.530 163.491 1.00 21.39 20 LYS F CA 1
ATOM 6432 C C . LYS F 1 22 ? -29.928 -2.272 164.742 1.00 21.32 20 LYS F C 1
ATOM 6433 O O . LYS F 1 22 ? -29.441 -1.161 164.943 1.00 21.84 20 LYS F O 1
ATOM 6447 N N . LEU F 1 24 ? -26.887 -3.792 165.398 1.00 20.24 22 LEU F N 1
ATOM 6448 C CA . LEU F 1 24 ? -25.503 -3.648 164.952 1.00 20.06 22 LEU F CA 1
ATOM 6449 C C . LEU F 1 24 ? -25.260 -2.287 164.293 1.00 19.60 22 LEU F C 1
ATOM 6450 O O . LEU F 1 24 ? -24.174 -1.715 164.433 1.00 19.68 22 LEU F O 1
ATOM 6455 N N . ARG F 1 25 ? -26.267 -1.767 163.593 1.00 18.88 23 ARG F N 1
ATOM 6456 C CA . ARG F 1 25 ? -26.158 -0.448 162.984 1.00 19.28 23 ARG F CA 1
ATOM 6457 C C . ARG F 1 25 ? -26.044 0.633 164.054 1.00 19.15 23 ARG F C 1
ATOM 6458 O O . ARG F 1 25 ? -25.298 1.601 163.895 1.00 19.69 23 ARG F O 1
ATOM 6466 N N . PHE F 1 26 ? -26.784 0.453 165.141 1.00 18.40 24 PHE F N 1
ATOM 6467 C CA . PHE F 1 26 ? -26.683 1.330 166.303 1.00 18.65 24 PHE F CA 1
ATOM 6468 C C . PHE F 1 26 ? -25.240 1.382 166.798 1.00 18.93 24 PHE F C 1
ATOM 6469 O O . PHE F 1 26 ? -24.702 2.468 167.031 1.00 20.01 24 PHE F O 1
ATOM 6477 N N . TYR F 1 27 ? -24.597 0.222 166.909 1.00 18.10 25 TYR F N 1
ATOM 6478 C CA . TYR F 1 27 ? -23.188 0.163 167.299 1.00 18.42 25 TYR F CA 1
ATOM 6479 C C . TYR F 1 27 ? -22.244 0.782 166.259 1.00 19.18 25 TYR F C 1
ATOM 6480 O O . TYR F 1 27 ? -21.196 1.312 166.618 1.00 20.10 25 TYR F O 1
ATOM 6489 N N . VAL F 1 28 ? -22.588 0.680 164.977 1.00 19.00 26 VAL F N 1
ATOM 6490 C CA . VAL F 1 28 ? -21.778 1.292 163.924 1.00 20.00 26 VAL F CA 1
ATOM 6491 C C . VAL F 1 28 ? -21.797 2.814 164.078 1.00 21.19 26 VAL F C 1
ATOM 6492 O O . VAL F 1 28 ? -20.753 3.459 164.027 1.00 22.26 26 VAL F O 1
ATOM 6496 N N . VAL F 1 29 ? -22.978 3.366 164.323 1.00 21.18 27 VAL F N 1
ATOM 6497 C CA . VAL F 1 29 ? -23.122 4.796 164.549 1.00 22.68 27 VAL F CA 1
ATOM 6498 C C . VAL F 1 29 ? -22.269 5.263 165.743 1.00 23.93 27 VAL F C 1
ATOM 6499 O O . VAL F 1 29 ? -21.683 6.341 165.691 1.00 25.57 27 VAL F O 1
ATOM 6503 N N . LEU F 1 30 ? -22.202 4.447 166.804 1.00 23.44 28 LEU F N 1
ATOM 6504 C CA . LEU F 1 30 ? -21.365 4.750 167.975 1.00 24.60 28 LEU F CA 1
ATOM 6505 C C . LEU F 1 30 ? -19.904 4.377 167.760 1.00 25.78 28 LEU F C 1
ATOM 6506 O O . LEU F 1 30 ? -19.082 4.552 168.648 1.00 26.73 28 LEU F O 1
ATOM 6511 N N . ARG F 1 31 ? -19.592 3.856 166.576 1.00 26.13 29 ARG F N 1
ATOM 6512 C CA . ARG F 1 31 ? -18.245 3.403 166.223 1.00 27.51 29 ARG F CA 1
ATOM 6513 C C . ARG F 1 31 ? -17.673 2.359 167.180 1.00 27.82 29 ARG F C 1
ATOM 6514 O O . ARG F 1 31 ? -16.477 2.329 167.419 1.00 29.17 29 ARG F O 1
ATOM 6522 N N . ARG F 1 32 ? -18.532 1.494 167.709 1.00 27.46 30 ARG F N 1
ATOM 6523 C CA . ARG F 1 32 ? -18.089 0.386 168.558 1.00 28.31 30 ARG F CA 1
ATOM 6524 C C . ARG F 1 32 ? -17.916 -0.841 167.680 1.00 27.17 30 ARG F C 1
ATOM 6525 O O . ARG F 1 32 ? -18.706 -1.789 167.714 1.00 25.85 30 ARG F O 1
ATOM 6533 N N . PHE F 1 33 ? -16.851 -0.782 166.883 1.00 27.64 31 PHE F N 1
ATOM 6534 C CA . PHE F 1 33 ? -16.603 -1.746 165.822 1.00 27.05 31 PHE F CA 1
ATOM 6535 C C . PHE F 1 33 ? -16.124 -3.102 166.335 1.00 27.38 31 PHE F C 1
ATOM 6536 O O . PHE F 1 33 ? -16.019 -4.055 165.555 1.00 27.62 31 PHE F O 1
ATOM 6544 N N . GLY F 1 34 ? -15.826 -3.196 167.627 1.00 27.78 32 GLY F N 1
ATOM 6545 C CA . GLY F 1 34 ? -15.528 -4.482 168.251 1.00 28.42 32 GLY F CA 1
ATOM 6546 C C . GLY F 1 34 ? -16.661 -5.479 168.087 1.00 27.16 32 GLY F C 1
ATOM 6547 O O . GLY F 1 34 ? -16.429 -6.681 168.059 1.00 27.93 32 GLY F O 1
ATOM 6548 N N . TYR F 1 35 ? -17.886 -4.980 167.948 1.00 25.58 33 TYR F N 1
ATOM 6549 C CA . TYR F 1 35 ? -19.045 -5.839 167.738 1.00 24.62 33 TYR F CA 1
ATOM 6550 C C . TYR F 1 35 ? -19.352 -6.110 166.260 1.00 24.37 33 TYR F C 1
ATOM 6551 O O . TYR F 1 35 ? -20.250 -6.896 165.958 1.00 23.92 33 TYR F O 1
ATOM 6560 N N . ILE F 1 36 ? -18.624 -5.461 165.357 1.00 24.80 34 ILE F N 1
ATOM 6561 C CA . ILE F 1 36 ? -18.833 -5.635 163.926 1.00 24.88 34 ILE F CA 1
ATOM 6562 C C . ILE F 1 36 ? -17.691 -6.412 163.280 1.00 26.36 34 ILE F C 1
ATOM 6563 O O . ILE F 1 36 ? -17.933 -7.363 162.546 1.00 26.81 34 ILE F O 1
ATOM 6568 N N . ASP F 1 37 ? -16.455 -6.010 163.564 1.00 27.37 35 ASP F N 1
ATOM 6569 C CA . ASP F 1 37 ? -15.288 -6.556 162.883 1.00 29.15 35 ASP F CA 1
ATOM 6570 C C . ASP F 1 37 ? -15.210 -8.094 162.876 1.00 30.09 35 ASP F C 1
ATOM 6571 O O . ASP F 1 37 ? -14.928 -8.684 161.834 1.00 30.98 35 ASP F O 1
ATOM 6576 N N . PRO F 1 38 ? -15.466 -8.754 164.024 1.00 29.93 36 PRO F N 1
ATOM 6577 C CA . PRO F 1 38 ? -15.422 -10.215 164.008 1.00 31.02 36 PRO F CA 1
ATOM 6578 C C . PRO F 1 38 ? -16.414 -10.863 163.035 1.00 30.48 36 PRO F C 1
ATOM 6579 O O . PRO F 1 38 ? -16.113 -11.909 162.466 1.00 32.04 36 PRO F O 1
ATOM 6583 N N . LEU F 1 39 ? -17.571 -10.242 162.829 1.00 28.48 37 LEU F N 1
ATOM 6584 C CA . LEU F 1 39 ? -18.548 -10.759 161.874 1.00 28.34 37 LEU F CA 1
ATOM 6585 C C . LEU F 1 39 ? -18.034 -10.695 160.429 1.00 29.41 37 LEU F C 1
ATOM 6586 O O . LEU F 1 39 ? -18.528 -11.425 159.559 1.00 30.40 37 LEU F O 1
ATOM 6591 N N . ILE F 1 40 ? -17.062 -9.823 160.176 1.00 29.71 38 ILE F N 1
ATOM 6592 C CA . ILE F 1 40 ? -16.492 -9.649 158.840 1.00 30.92 38 ILE F CA 1
ATOM 6593 C C . ILE F 1 40 ? -15.197 -10.434 158.634 1.00 33.45 38 ILE F C 1
ATOM 6594 O O . ILE F 1 40 ? -15.009 -11.029 157.577 1.00 35.08 38 ILE F O 1
ATOM 6599 N N . TYR F 1 41 ? -14.335 -10.463 159.650 1.00 34.27 39 TYR F N 1
ATOM 6600 C CA . TYR F 1 41 ? -12.991 -11.017 159.509 1.00 36.83 39 TYR F CA 1
ATOM 6601 C C . TYR F 1 41 ? -12.753 -12.366 160.186 1.00 38.55 39 TYR F C 1
ATOM 6602 O O . TYR F 1 41 ? -11.860 -13.097 159.767 1.00 41.43 39 TYR F O 1
ATOM 6611 N N . SER F 1 42 ? -13.525 -12.717 161.206 1.00 37.60 40 SER F N 1
ATOM 6612 C CA . SER F 1 42 ? -13.296 -13.983 161.917 1.00 39.65 40 SER F CA 1
ATOM 6613 C C . SER F 1 42 ? -13.823 -15.168 161.125 1.00 40.90 40 SER F C 1
ATOM 6614 O O . SER F 1 42 ? -14.896 -15.101 160.529 1.00 39.28 40 SER F O 1
ATOM 6617 N N . ILE F 1 43 ? -13.065 -16.260 161.131 1.00 44.17 41 ILE F N 1
ATOM 6618 C CA . ILE F 1 43 ? -13.497 -17.500 160.479 1.00 46.24 41 ILE F CA 1
ATOM 6619 C C . ILE F 1 43 ? -14.008 -18.518 161.504 1.00 47.52 41 ILE F C 1
ATOM 6620 O O . ILE F 1 43 ? -14.227 -19.681 161.166 1.00 49.91 41 ILE F O 1
ATOM 6625 N N . ASP F 1 44 ? -14.207 -18.064 162.743 1.00 46.35 42 ASP F N 1
ATOM 6626 C CA . ASP F 1 44 ? -14.582 -18.927 163.857 1.00 47.68 42 ASP F CA 1
ATOM 6627 C C . ASP F 1 44 ? -15.972 -18.568 164.387 1.00 45.01 42 ASP F C 1
ATOM 6628 O O . ASP F 1 44 ? -16.158 -17.488 164.957 1.00 42.75 42 ASP F O 1
ATOM 6633 N N . PRO F 1 45 ? -16.954 -19.473 164.221 1.00 45.54 43 PRO F N 1
ATOM 6634 C CA . PRO F 1 45 ? -18.305 -19.219 164.743 1.00 43.38 43 PRO F CA 1
ATOM 6635 C C . PRO F 1 45 ? -18.370 -19.010 166.257 1.00 42.81 43 PRO F C 1
ATOM 6636 O O . PRO F 1 45 ? -19.197 -18.234 166.727 1.00 40.16 43 PRO F O 1
ATOM 6640 N N . LYS F 1 46 ? -17.518 -19.710 167.005 1.00 45.53 44 LYS F N 1
ATOM 6641 C CA . LYS F 1 46 ? -17.464 -19.562 168.462 1.00 45.54 44 LYS F CA 1
ATOM 6642 C C . LYS F 1 46 ? -17.085 -18.138 168.847 1.00 42.91 44 LYS F C 1
ATOM 6643 O O . LYS F 1 46 ? -17.685 -17.552 169.742 1.00 41.23 44 LYS F O 1
ATOM 6649 N N . GLN F 1 47 ? -16.081 -17.593 168.168 1.00 43.00 45 GLN F N 1
ATOM 6650 C CA . GLN F 1 47 ? -15.630 -16.222 168.416 1.00 41.17 45 GLN F CA 1
ATOM 6651 C C . GLN F 1 47 ? -16.727 -15.209 168.066 1.00 37.22 45 GLN F C 1
ATOM 6652 O O . GLN F 1 47 ? -16.899 -14.213 168.765 1.00 35.54 45 GLN F O 1
ATOM 6658 N N . ILE F 1 48 ? -17.454 -15.457 166.979 1.00 35.81 46 ILE F N 1
ATOM 6659 C CA . ILE F 1 48 ? -18.527 -14.560 166.548 1.00 32.79 46 ILE F CA 1
ATOM 6660 C C . ILE F 1 48 ? -19.686 -14.593 167.547 1.00 31.56 46 ILE F C 1
ATOM 6661 O O . ILE F 1 48 ? -20.226 -13.546 167.902 1.00 29.65 46 ILE F O 1
ATOM 6666 N N . LYS F 1 49 ? -20.056 -15.786 168.009 1.00 32.79 47 LYS F N 1
ATOM 6667 C CA . LYS F 1 49 ? -21.097 -15.928 169.018 1.00 32.17 47 LYS F CA 1
ATOM 6668 C C . LYS F 1 49 ? -20.717 -15.266 170.341 1.00 31.69 47 LYS F C 1
ATOM 6669 O O . LYS F 1 49 ? -21.562 -14.661 171.000 1.00 30.17 47 LYS F O 1
ATOM 6675 N N . ASP F 1 50 ? -19.452 -15.371 170.727 1.00 33.31 48 ASP F N 1
ATOM 6676 C CA . ASP F 1 50 ? -18.951 -14.641 171.894 1.00 33.32 48 ASP F CA 1
ATOM 6677 C C . ASP F 1 50 ? -19.162 -13.144 171.767 1.00 30.61 48 ASP F C 1
ATOM 6678 O O . ASP F 1 50 ? -19.626 -12.491 172.693 1.00 29.78 48 ASP F O 1
ATOM 6683 N N . VAL F 1 51 ? -18.783 -12.596 170.626 1.00 29.54 49 VAL F N 1
ATOM 6684 C CA . VAL F 1 51 ? -18.858 -11.169 170.415 1.00 27.68 49 VAL F CA 1
ATOM 6685 C C . VAL F 1 51 ? -20.320 -10.710 170.434 1.00 25.53 49 VAL F C 1
ATOM 6686 O O . VAL F 1 51 ? -20.646 -9.668 171.006 1.00 24.38 49 VAL F O 1
ATOM 6690 N N . LEU F 1 52 ? -21.202 -11.500 169.831 1.00 25.26 50 LEU F N 1
ATOM 6691 C CA . LEU F 1 52 ? -22.623 -11.159 169.793 1.00 23.59 50 LEU F CA 1
ATOM 6692 C C . LEU F 1 52 ? -23.257 -11.232 171.169 1.00 23.52 50 LEU F C 1
ATOM 6693 O O . LEU F 1 52 ? -24.105 -10.403 171.501 1.00 22.41 50 LEU F O 1
ATOM 6698 N N . SER F 1 53 ? -22.829 -12.188 171.982 1.00 25.14 51 SER F N 1
ATOM 6699 C CA . SER F 1 53 ? -23.316 -12.265 173.352 1.00 25.56 51 SER F CA 1
ATOM 6700 C C . SER F 1 53 ? -22.903 -11.023 174.145 1.00 24.99 51 SER F C 1
ATOM 6701 O O . SER F 1 53 ? -23.677 -10.504 174.937 1.00 24.16 51 SER F O 1
ATOM 6704 N N . GLU F 1 54 ? -21.688 -10.540 173.910 1.00 25.58 52 GLU F N 1
ATOM 6705 C CA . GLU F 1 54 ? -21.235 -9.304 174.526 1.00 25.48 52 GLU F CA 1
ATOM 6706 C C . GLU F 1 54 ? -22.020 -8.105 173.995 1.00 23.27 52 GLU F C 1
ATOM 6707 O O . GLU F 1 54 ? -22.338 -7.188 174.748 1.00 22.85 52 GLU F O 1
ATOM 6713 N N . ALA F 1 55 ? -22.309 -8.111 172.696 1.00 21.94 53 ALA F N 1
ATOM 6714 C CA . ALA F 1 55 ? -23.085 -7.043 172.072 1.00 20.33 53 ALA F CA 1
ATOM 6715 C C . ALA F 1 55 ? -24.483 -6.980 172.662 1.00 19.41 53 ALA F C 1
ATOM 6716 O O . ALA F 1 55 ? -24.978 -5.901 172.971 1.00 18.71 53 ALA F O 1
ATOM 6718 N N . LEU F 1 56 ? -25.111 -8.146 172.815 1.00 19.64 54 LEU F N 1
ATOM 6719 C CA . LEU F 1 56 ? -26.467 -8.231 173.366 1.00 19.22 54 LEU F CA 1
ATOM 6720 C C . LEU F 1 56 ? -26.519 -7.791 174.820 1.00 19.85 54 LEU F C 1
ATOM 6721 O O . LEU F 1 56 ? -27.458 -7.124 175.242 1.00 19.56 54 LEU F O 1
ATOM 6726 N N . ARG F 1 57 ? -25.491 -8.139 175.578 1.00 21.23 55 ARG F N 1
ATOM 6727 C CA . ARG F 1 57 ? -25.397 -7.732 176.971 1.00 22.21 55 ARG F CA 1
ATOM 6728 C C . ARG F 1 57 ? -25.200 -6.226 177.122 1.00 22.13 55 ARG F C 1
ATOM 6729 O O . ARG F 1 57 ? -25.863 -5.603 177.955 1.00 22.53 55 ARG F O 1
ATOM 6737 N N . GLU F 1 58 ? -24.279 -5.641 176.364 1.00 22.31 56 GLU F N 1
ATOM 6738 C CA . GLU F 1 58 ? -24.076 -4.189 176.440 1.00 22.78 56 GLU F CA 1
ATOM 6739 C C . GLU F 1 58 ? -25.354 -3.458 176.015 1.00 21.42 56 GLU F C 1
ATOM 6740 O O . GLU F 1 58 ? -25.646 -2.374 176.501 1.00 21.72 56 GLU F O 1
ATOM 6746 N N . PHE F 1 59 ? -26.115 -4.064 175.109 1.00 20.13 57 PHE F N 1
ATOM 6747 C CA . PHE F 1 59 ? -27.333 -3.457 174.618 1.00 19.13 57 PHE F CA 1
ATOM 6748 C C . PHE F 1 59 ? -28.363 -3.303 175.730 1.00 19.36 57 PHE F C 1
ATOM 6749 O O . PHE F 1 59 ? -29.128 -2.343 175.730 1.00 19.38 57 PHE F O 1
ATOM 6757 N N . VAL F 1 60 ? -28.390 -4.246 176.672 1.00 19.70 58 VAL F N 1
ATOM 6758 C CA . VAL F 1 60 ? -29.298 -4.152 177.805 1.00 20.01 58 VAL F CA 1
ATOM 6759 C C . VAL F 1 60 ? -28.933 -2.969 178.708 1.00 20.98 58 VAL F C 1
ATOM 6760 O O . VAL F 1 60 ? -29.814 -2.361 179.307 1.00 21.46 58 VAL F O 1
ATOM 6764 N N . SER F 1 61 ? -27.651 -2.647 178.811 1.00 21.63 59 SER F N 1
ATOM 6765 C CA . SER F 1 61 ? -27.232 -1.460 179.553 1.00 23.04 59 SER F CA 1
ATOM 6766 C C . SER F 1 61 ? -27.857 -0.210 178.956 1.00 22.71 59 SER F C 1
ATOM 6767 O O . SER F 1 61 ? -28.326 0.666 179.684 1.00 23.54 59 SER F O 1
ATOM 6770 N N . TYR F 1 62 ? -27.885 -0.152 177.631 1.00 21.48 60 TYR F N 1
ATOM 6771 C CA . TYR F 1 62 ? -28.507 0.967 176.940 1.00 21.38 60 TYR F CA 1
ATOM 6772 C C . TYR F 1 62 ? -30.024 0.959 177.115 1.00 20.97 60 TYR F C 1
ATOM 6773 O O . TYR F 1 62 ? -30.606 1.961 177.503 1.00 22.00 60 TYR F O 1
ATOM 6782 N N . THR F 1 63 ? -30.661 -0.176 176.850 1.00 19.97 61 THR F N 1
ATOM 6783 C CA . THR F 1 63 ? -32.126 -0.246 176.922 1.00 19.77 61 THR F CA 1
ATOM 6784 C C . THR F 1 63 ? -32.652 -0.023 178.339 1.00 21.06 61 THR F C 1
ATOM 6785 O O . THR F 1 63 ? -33.768 0.436 178.503 1.00 21.40 61 THR F O 1
ATOM 6789 N N . SER F 1 64 ? -31.846 -0.352 179.344 1.00 22.10 62 SER F N 1
ATOM 6790 C CA . SER F 1 64 ? -32.244 -0.184 180.736 1.00 23.91 62 SER F CA 1
ATOM 6791 C C . SER F 1 64 ? -32.045 1.229 181.263 1.00 26.01 62 SER F C 1
ATOM 6792 O O . SER F 1 64 ? -32.656 1.604 182.255 1.00 27.49 62 SER F O 1
ATOM 6795 N N . SER F 1 65 ? -31.179 2.002 180.617 1.00 26.92 63 SER F N 1
ATOM 6796 C CA . SER F 1 65 ? -30.791 3.327 181.112 1.00 29.18 63 SER F CA 1
ATOM 6797 C C . SER F 1 65 ? -31.419 4.447 180.303 1.00 29.86 63 SER F C 1
ATOM 6798 O O . SER F 1 65 ? -31.200 5.625 180.610 1.00 32.31 63 SER F O 1
ATOM 6801 N N . SER F 1 66 ? -32.187 4.094 179.280 1.00 62.72 64 SER F N 1
ATOM 6802 C CA . SER F 1 66 ? -32.666 5.068 178.317 1.00 57.85 64 SER F CA 1
ATOM 6803 C C . SER F 1 66 ? -33.577 6.127 178.945 1.00 59.21 64 SER F C 1
ATOM 6804 O O . SER F 1 66 ? -34.207 5.917 179.988 1.00 64.17 64 SER F O 1
ATOM 6807 N N . SER F 1 67 ? -33.593 7.274 178.278 1.00 55.11 65 SER F N 1
ATOM 6808 C CA . SER F 1 67 ? -34.476 8.375 178.592 1.00 56.21 65 SER F CA 1
ATOM 6809 C C . SER F 1 67 ? -35.359 8.606 177.369 1.00 52.69 65 SER F C 1
ATOM 6810 O O . SER F 1 67 ? -35.006 8.190 176.264 1.00 49.29 65 SER F O 1
ATOM 6813 N N . SER F 1 68 ? -36.481 9.297 177.557 1.00 53.82 66 SER F N 1
ATOM 6814 C CA . SER F 1 68 ? -37.357 9.655 176.441 1.00 50.82 66 SER F CA 1
ATOM 6815 C C . SER F 1 68 ? -37.135 11.092 176.013 1.00 48.83 66 SER F C 1
ATOM 6816 O O . SER F 1 68 ? -36.865 11.952 176.843 1.00 51.58 66 SER F O 1
ATOM 6819 N N . ARG F 1 69 ? -37.241 11.342 174.714 1.00 45.17 67 ARG F N 1
ATOM 6820 C CA . ARG F 1 69 ? -37.194 12.684 174.180 1.00 44.61 67 ARG F CA 1
ATOM 6821 C C . ARG F 1 69 ? -38.203 12.833 173.064 1.00 43.14 67 ARG F C 1
ATOM 6822 O O . ARG F 1 69 ? -38.606 11.867 172.430 1.00 41.58 67 ARG F O 1
ATOM 6830 N N . SER F 1 70 ? -38.590 14.076 172.816 1.00 44.36 68 SER F N 1
ATOM 6831 C CA . SER F 1 70 ? -39.377 14.395 171.643 1.00 43.54 68 SER F CA 1
ATOM 6832 C C . SER F 1 70 ? -38.417 14.568 170.468 1.00 42.03 68 SER F C 1
ATOM 6833 O O . SER F 1 70 ? -37.570 15.448 170.477 1.00 43.27 68 SER F O 1
ATOM 6836 N N . ILE F 1 71 ? -38.527 13.692 169.478 1.00 40.29 69 ILE F N 1
ATOM 6837 C CA . ILE F 1 71 ? -37.612 13.695 168.339 1.00 40.07 69 ILE F CA 1
ATOM 6838 C C . ILE F 1 71 ? -38.357 14.007 167.056 1.00 41.44 69 ILE F C 1
ATOM 6839 O O . ILE F 1 71 ? -39.560 13.788 166.969 1.00 41.49 69 ILE F O 1
ATOM 6844 N N . VAL F 1 72 ? -37.631 14.517 166.070 1.00 43.35 70 VAL F N 1
ATOM 6845 C CA . VAL F 1 72 ? -38.198 14.820 164.769 1.00 46.03 70 VAL F CA 1
ATOM 6846 C C . VAL F 1 72 ? -38.188 13.557 163.911 1.00 45.88 70 VAL F C 1
ATOM 6847 O O . VAL F 1 72 ? -37.128 13.063 163.534 1.00 46.34 70 VAL F O 1
ATOM 6851 N N . ILE F 1 73 ? -39.369 13.027 163.623 1.00 46.25 71 ILE F N 1
ATOM 6852 C CA . ILE F 1 73 ? -39.484 11.808 162.814 1.00 47.40 71 ILE F CA 1
ATOM 6853 C C . ILE F 1 73 ? -39.706 12.134 161.333 1.00 51.98 71 ILE F C 1
ATOM 6854 O O . ILE F 1 73 ? -39.516 11.269 160.480 1.00 54.43 71 ILE F O 1
ATOM 6859 N N . TYR F 1 74 ? -40.127 13.367 161.042 1.00 54.36 72 TYR F N 1
ATOM 6860 C CA A TYR F 1 74 ? -40.280 13.865 159.668 0.50 59.91 72 TYR F CA 1
ATOM 6861 C CA B TYR F 1 74 ? -40.241 13.849 159.671 0.50 59.76 72 TYR F CA 1
ATOM 6862 C C . TYR F 1 74 ? -39.809 15.310 159.626 1.00 62.84 72 TYR F C 1
ATOM 6863 O O . TYR F 1 74 ? -40.498 16.194 160.128 1.00 62.68 72 TYR F O 1
ATOM 6880 N N . ASP F 1 75 ? -38.667 15.547 158.999 1.00 66.94 73 ASP F N 1
ATOM 6881 C CA . ASP F 1 75 ? -37.998 16.841 159.073 1.00 70.96 73 ASP F CA 1
ATOM 6882 C C . ASP F 1 75 ? -38.372 17.791 157.924 1.00 78.95 73 ASP F C 1
ATOM 6883 O O . ASP F 1 75 ? -37.857 17.666 156.813 1.00 84.52 73 ASP F O 1
ATOM 6888 N N . ASP F 1 76 ? -39.260 18.743 158.210 1.00 80.50 74 ASP F N 1
ATOM 6889 C CA . ASP F 1 76 ? -39.729 19.721 157.213 1.00 88.69 74 ASP F CA 1
ATOM 6890 C C . ASP F 1 76 ? -38.920 21.058 157.339 1.00 94.98 74 ASP F C 1
ATOM 6891 O O . ASP F 1 76 ? -37.714 20.970 157.147 1.00 97.28 74 ASP F O 1
ATOM 6896 N N . PRO F 1 77 ? -39.482 22.256 157.710 1.00 98.45 75 PRO F N 1
ATOM 6897 C CA . PRO F 1 77 ? -40.733 22.856 158.258 1.00 97.59 75 PRO F CA 1
ATOM 6898 C C . PRO F 1 77 ? -41.945 22.992 157.333 1.00 101.14 75 PRO F C 1
ATOM 6899 O O . PRO F 1 77 ? -43.083 22.868 157.802 1.00 97.50 75 PRO F O 1
ATOM 6903 N N . PRO F 1 80 ? -42.392 20.417 160.877 1.00 70.98 78 PRO F N 1
ATOM 6904 C CA . PRO F 1 80 ? -41.743 19.188 161.349 1.00 65.23 78 PRO F CA 1
ATOM 6905 C C . PRO F 1 80 ? -42.666 18.338 162.213 1.00 59.85 78 PRO F C 1
ATOM 6906 O O . PRO F 1 80 ? -43.324 18.865 163.104 1.00 59.40 78 PRO F O 1
ATOM 6910 N N . VAL F 1 81 ? -42.719 17.037 161.938 1.00 56.88 79 VAL F N 1
ATOM 6911 C CA . VAL F 1 81 ? -43.511 16.112 162.739 1.00 53.00 79 VAL F CA 1
ATOM 6912 C C . VAL F 1 81 ? -42.625 15.518 163.824 1.00 49.37 79 VAL F C 1
ATOM 6913 O O . VAL F 1 81 ? -41.563 14.976 163.523 1.00 48.68 79 VAL F O 1
ATOM 6917 N N . THR F 1 82 ? -43.070 15.624 165.076 1.00 47.78 80 THR F N 1
ATOM 6918 C CA . THR F 1 82 ? -42.322 15.113 166.219 1.00 45.32 80 THR F CA 1
ATOM 6919 C C . THR F 1 82 ? -43.080 13.997 166.950 1.00 43.85 80 THR F C 1
ATOM 6920 O O . THR F 1 82 ? -44.293 13.861 166.819 1.00 44.93 80 THR F O 1
ATOM 6924 N N . ALA F 1 83 ? -42.335 13.165 167.673 1.00 42.08 81 ALA F N 1
ATOM 6925 C CA . ALA F 1 83 ? -42.892 12.016 168.396 1.00 41.74 81 ALA F CA 1
ATOM 6926 C C . ALA F 1 83 ? -42.028 11.682 169.605 1.00 41.14 81 ALA F C 1
ATOM 6927 O O . ALA F 1 83 ? -40.820 11.932 169.596 1.00 40.06 81 ALA F O 1
ATOM 6929 N N . GLN F 1 84 ? -42.647 11.157 170.659 1.00 42.74 82 GLN F N 1
ATOM 6930 C CA . GLN F 1 84 ? -41.892 10.681 171.825 1.00 43.36 82 GLN F CA 1
ATOM 6931 C C . GLN F 1 84 ? -41.232 9.369 171.476 1.00 42.60 82 GLN F C 1
ATOM 6932 O O . GLN F 1 84 ? -41.875 8.472 170.922 1.00 43.69 82 GLN F O 1
ATOM 6938 N N . ALA F 1 85 ? -39.939 9.273 171.781 1.00 41.45 83 ALA F N 1
ATOM 6939 C CA . ALA F 1 85 ? -39.176 8.066 171.525 1.00 41.33 83 ALA F CA 1
ATOM 6940 C C . ALA F 1 85 ? -38.121 7.853 172.609 1.00 41.87 83 ALA F C 1
ATOM 6941 O O . ALA F 1 85 ? -37.621 8.817 173.201 1.00 41.51 83 ALA F O 1
ATOM 6943 N N . PRO F 1 86 ? -37.802 6.582 172.897 1.00 43.67 84 PRO F N 1
ATOM 6944 C CA . PRO F 1 86 ? -36.721 6.284 173.822 1.00 44.51 84 PRO F CA 1
ATOM 6945 C C . PRO F 1 86 ? -35.393 6.501 173.133 1.00 41.66 84 PRO F C 1
ATOM 6946 O O . PRO F 1 86 ? -35.189 6.001 172.034 1.00 40.88 84 PRO F O 1
ATOM 6950 N N . CYS F 1 87 ? -34.491 7.221 173.789 1.00 41.22 85 CYS F N 1
ATOM 6951 C CA . CYS F 1 87 ? -33.155 7.464 173.251 1.00 39.19 85 CYS F CA 1
ATOM 6952 C C . CYS F 1 87 ? -32.120 6.686 174.048 1.00 40.07 85 CYS F C 1
ATOM 6953 O O . CYS F 1 87 ? -31.929 6.933 175.242 1.00 42.06 85 CYS F O 1
ATOM 6956 N N . LEU F 1 88 ? -31.487 5.719 173.399 1.00 39.48 86 LEU F N 1
ATOM 6957 C CA . LEU F 1 88 ? -30.490 4.894 174.059 1.00 40.86 86 LEU F CA 1
ATOM 6958 C C . LEU F 1 88 ? -29.236 5.715 174.364 1.00 39.34 86 LEU F C 1
ATOM 6959 O O . LEU F 1 88 ? -28.615 5.538 175.402 1.00 41.15 86 LEU F O 1
ATOM 6964 N N . VAL F 1 89 ? -28.870 6.600 173.444 1.00 36.95 87 VAL F N 1
ATOM 6965 C CA . VAL F 1 89 ? -27.793 7.550 173.666 1.00 36.44 87 VAL F CA 1
ATOM 6966 C C . VAL F 1 89 ? -28.255 8.916 173.209 1.00 35.84 87 VAL F C 1
ATOM 6967 O O . VAL F 1 89 ? -28.852 9.041 172.143 1.00 35.04 87 VAL F O 1
ATOM 6971 N N . VAL F 1 90 ? -28.007 9.928 174.034 1.00 37.12 88 VAL F N 1
ATOM 6972 C CA . VAL F 1 90 ? -28.177 11.317 173.629 1.00 37.88 88 VAL F CA 1
ATOM 6973 C C . VAL F 1 90 ? -26.783 11.886 173.384 1.00 39.06 88 VAL F C 1
ATOM 6974 O O . VAL F 1 90 ? -25.993 12.007 174.305 1.00 40.48 88 VAL F O 1
ATOM 6978 N N . ALA F 1 91 ? -26.479 12.200 172.134 1.00 39.29 89 ALA F N 1
ATOM 6979 C CA . ALA F 1 91 ? -25.139 12.626 171.745 1.00 41.38 89 ALA F CA 1
ATOM 6980 C C . ALA F 1 91 ? -25.139 14.089 171.366 1.00 45.05 89 ALA F C 1
ATOM 6981 O O . ALA F 1 91 ? -26.077 14.573 170.735 1.00 45.40 89 ALA F O 1
ATOM 6983 N N . LYS F 1 92 ? -24.076 14.783 171.758 1.00 48.64 90 LYS F N 1
ATOM 6984 C CA . LYS F 1 92 ? -23.831 16.141 171.299 1.00 54.03 90 LYS F CA 1
ATOM 6985 C C . LYS F 1 92 ? -23.475 16.074 169.821 1.00 55.70 90 LYS F C 1
ATOM 6986 O O . LYS F 1 92 ? -22.880 15.108 169.359 1.00 53.84 90 LYS F O 1
ATOM 6992 N N . ARG F 1 93 ? -23.856 17.106 169.085 1.00 60.35 91 ARG F N 1
ATOM 6993 C CA . ARG F 1 93 ? -23.640 17.157 167.643 1.00 63.76 91 ARG F CA 1
ATOM 6994 C C . ARG F 1 93 ? -22.186 16.849 167.238 1.00 66.64 91 ARG F C 1
ATOM 6995 O O . ARG F 1 93 ? -21.937 16.177 166.245 1.00 66.76 91 ARG F O 1
ATOM 7003 N N . ASP F 1 94 ? -21.234 17.329 168.031 1.00 40.02 92 ASP F N 1
ATOM 7004 C CA . ASP F 1 94 ? -19.803 17.143 167.757 1.00 42.15 92 ASP F CA 1
ATOM 7005 C C . ASP F 1 94 ? -19.226 15.806 168.252 1.00 41.26 92 ASP F C 1
ATOM 7006 O O . ASP F 1 94 ? -18.014 15.617 168.229 1.00 43.44 92 ASP F O 1
ATOM 7011 N N . GLU F 1 95 ? -20.081 14.909 168.734 1.00 38.84 93 GLU F N 1
ATOM 7012 C CA . GLU F 1 95 ? -19.658 13.567 169.144 1.00 38.04 93 GLU F CA 1
ATOM 7013 C C . GLU F 1 95 ? -20.005 12.525 168.081 1.00 35.56 93 GLU F C 1
ATOM 7014 O O . GLU F 1 95 ? -19.698 11.347 168.245 1.00 34.48 93 GLU F O 1
ATOM 7020 N N . ILE F 1 96 ? -20.662 12.965 167.008 1.00 34.98 94 ILE F N 1
ATOM 7021 C CA . ILE F 1 96 ? -21.075 12.093 165.919 1.00 32.87 94 ILE F CA 1
ATOM 7022 C C . ILE F 1 96 ? -20.447 12.601 164.625 1.00 34.44 94 ILE F C 1
ATOM 7023 O O . ILE F 1 96 ? -20.487 13.801 164.362 1.00 36.12 94 ILE F O 1
ATOM 7028 N N . PRO F 1 97 ? -19.869 11.691 163.813 1.00 34.16 95 PRO F N 1
ATOM 7029 C CA . PRO F 1 97 ? -19.308 12.063 162.517 1.00 36.05 95 PRO F CA 1
ATOM 7030 C C . PRO F 1 97 ? -20.290 12.841 161.649 1.00 36.15 95 PRO F C 1
ATOM 7031 O O . PRO F 1 97 ? -21.462 12.506 161.596 1.00 33.70 95 PRO F O 1
ATOM 7035 N N . GLN F 1 98 ? -19.803 13.882 160.988 1.00 39.60 96 GLN F N 1
ATOM 7036 C CA . GLN F 1 98 ? -20.659 14.804 160.234 1.00 40.99 96 GLN F CA 1
ATOM 7037 C C . GLN F 1 98 ? -21.527 14.121 159.182 1.00 39.45 96 GLN F C 1
ATOM 7038 O O . GLN F 1 98 ? -22.668 14.523 158.969 1.00 39.20 96 GLN F O 1
ATOM 7044 N N . ASN F 1 99 ? -20.972 13.113 158.516 1.00 38.90 97 ASN F N 1
ATOM 7045 C CA . ASN F 1 99 ? -21.681 12.419 157.453 1.00 37.90 97 ASN F CA 1
ATOM 7046 C C . ASN F 1 99 ? -22.732 11.429 157.964 1.00 34.27 97 ASN F C 1
ATOM 7047 O O . ASN F 1 99 ? -23.627 11.034 157.222 1.00 33.52 97 ASN F O 1
ATOM 7052 N N . PHE F 1 100 ? -22.644 11.043 159.232 1.00 32.02 98 PHE F N 1
ATOM 7053 C CA . PHE F 1 100 ? -23.477 9.959 159.743 1.00 29.01 98 PHE F CA 1
ATOM 7054 C C . PHE F 1 100 ? -24.984 10.258 159.788 1.00 28.10 98 PHE F C 1
ATOM 7055 O O . PHE F 1 100 ? -25.776 9.381 159.428 1.00 27.47 98 PHE F O 1
ATOM 7063 N N . PRO F 1 101 ? -25.391 11.464 160.239 1.00 28.77 99 PRO F N 1
ATOM 7064 C CA . PRO F 1 101 ? -26.828 11.739 160.315 1.00 28.34 99 PRO F CA 1
ATOM 7065 C C . PRO F 1 101 ? -27.568 11.528 159.000 1.00 29.03 99 PRO F C 1
ATOM 7066 O O . PRO F 1 101 ? -28.698 11.067 159.010 1.00 28.23 99 PRO F O 1
ATOM 7070 N N . SER F 1 102 ? -26.930 11.842 157.883 1.00 30.97 100 SER F N 1
ATOM 7071 C CA . SER F 1 102 ? -27.565 11.669 156.574 1.00 32.46 100 SER F CA 1
ATOM 7072 C C . SER F 1 102 ? -27.417 10.248 156.009 1.00 31.10 100 SER F C 1
ATOM 7073 O O . SER F 1 102 ? -28.147 9.869 155.100 1.00 32.07 100 SER F O 1
ATOM 7076 N N . ILE F 1 103 ? -26.491 9.463 156.547 1.00 29.21 101 ILE F N 1
ATOM 7077 C CA . ILE F 1 103 ? -26.341 8.066 156.133 1.00 28.16 101 ILE F CA 1
ATOM 7078 C C . ILE F 1 103 ? -27.280 7.166 156.931 1.00 25.98 101 ILE F C 1
ATOM 7079 O O . ILE F 1 103 ? -28.054 6.402 156.358 1.00 26.14 101 ILE F O 1
ATOM 7084 N N . TYR F 1 104 ? -27.193 7.248 158.254 1.00 24.41 102 TYR F N 1
ATOM 7085 C CA . TYR F 1 104 ? -27.964 6.378 159.129 1.00 22.64 102 TYR F CA 1
ATOM 7086 C C . TYR F 1 104 ? -29.188 7.140 159.660 1.00 23.34 102 TYR F C 1
ATOM 7087 O O . TYR F 1 104 ? -29.313 7.408 160.867 1.00 22.54 102 TYR F O 1
ATOM 7096 N N . ARG F 1 105 ? -30.099 7.464 158.739 1.00 25.15 103 ARG F N 1
ATOM 7097 C CA . ARG F 1 105 ? -31.206 8.399 159.007 1.00 26.56 103 ARG F CA 1
ATOM 7098 C C . ARG F 1 105 ? -32.269 7.893 159.962 1.00 25.28 103 ARG F C 1
ATOM 7099 O O . ARG F 1 105 ? -33.023 8.688 160.509 1.00 26.45 103 ARG F O 1
ATOM 7107 N N . TYR F 1 106 ? -32.364 6.574 160.130 1.00 23.40 104 TYR F N 1
ATOM 7108 C CA . TYR F 1 106 ? -33.360 5.990 161.021 1.00 22.41 104 TYR F CA 1
ATOM 7109 C C . TYR F 1 106 ? -32.711 5.436 162.283 1.00 20.16 104 TYR F C 1
ATOM 7110 O O . TYR F 1 106 ? -33.332 4.687 163.028 1.00 19.99 104 TYR F O 1
ATOM 7119 N N . THR F 1 107 ? -31.460 5.823 162.514 1.00 18.97 105 THR F N 1
ATOM 7120 C CA . THR F 1 107 ? -30.741 5.524 163.751 1.00 17.46 105 THR F CA 1
ATOM 7121 C C . THR F 1 107 ? -30.311 6.823 164.487 1.00 18.09 105 THR F C 1
ATOM 7122 O O . THR F 1 107 ? -30.072 6.801 165.688 1.00 17.73 105 THR F O 1
ATOM 7126 N N . ILE F 1 108 ? -30.212 7.934 163.754 1.00 19.15 106 ILE F N 1
ATOM 7127 C CA . ILE F 1 108 ? -29.830 9.237 164.307 1.00 20.10 106 ILE F CA 1
ATOM 7128 C C . ILE F 1 108 ? -30.984 10.214 164.065 1.00 21.82 106 ILE F C 1
ATOM 7129 O O . ILE F 1 108 ? -31.368 10.437 162.912 1.00 22.83 106 ILE F O 1
ATOM 7134 N N . TYR F 1 109 ? -31.535 10.776 165.143 1.00 22.50 107 TYR F N 1
ATOM 7135 C CA . TYR F 1 109 ? -32.699 11.665 165.062 1.00 24.68 107 TYR F CA 1
ATOM 7136 C C . TYR F 1 109 ? -32.431 13.010 165.745 1.00 26.55 107 TYR F C 1
ATOM 7137 O O . TYR F 1 109 ? -31.793 13.064 166.796 1.00 26.26 107 TYR F O 1
ATOM 7146 N N . LYS F 1 110 ? -32.936 14.093 165.162 1.00 29.00 108 LYS F N 1
ATOM 7147 C CA . LYS F 1 110 ? -32.845 15.406 165.799 1.00 31.35 108 LYS F CA 1
ATOM 7148 C C . LYS F 1 110 ? -33.804 15.451 166.984 1.00 32.41 108 LYS F C 1
ATOM 7149 O O . LYS F 1 110 ? -34.956 15.067 166.865 1.00 33.01 108 LYS F O 1
ATOM 7155 N N . ILE F 1 111 ? -33.322 15.902 168.134 1.00 33.15 109 ILE F N 1
ATOM 7156 C CA . ILE F 1 111 ? -34.189 16.135 169.296 1.00 35.00 109 ILE F CA 1
ATOM 7157 C C . ILE F 1 111 ? -34.795 17.535 169.195 1.00 38.84 109 ILE F C 1
ATOM 7158 O O . ILE F 1 111 ? -34.066 18.520 169.036 1.00 40.10 109 ILE F O 1
ATOM 7163 N N . ASP F 1 112 ? -36.119 17.616 169.260 1.00 41.46 110 ASP F N 1
ATOM 7164 C CA . ASP F 1 112 ? -36.846 18.884 169.134 1.00 45.75 110 ASP F CA 1
ATOM 7165 C C . ASP F 1 112 ? -36.433 19.869 170.226 1.00 48.27 110 ASP F C 1
ATOM 7166 O O . ASP F 1 112 ? -36.190 19.474 171.359 1.00 47.86 110 ASP F O 1
ATOM 7171 N N . LYS F 1 113 ? -36.310 21.141 169.850 1.00 51.50 111 LYS F N 1
ATOM 7172 C CA . LYS F 1 113 ? -35.901 22.207 170.765 1.00 54.46 111 LYS F CA 1
ATOM 7173 C C . LYS F 1 113 ? -34.514 21.936 171.356 1.00 52.64 111 LYS F C 1
ATOM 7174 O O . LYS F 1 113 ? -34.267 22.243 172.523 1.00 53.93 111 LYS F O 1
ATOM 7180 N N . SER F 1 114 ? -33.600 21.445 170.509 1.00 50.39 112 SER F N 1
ATOM 7181 C CA . SER F 1 114 ? -32.248 21.097 170.928 1.00 48.89 112 SER F CA 1
ATOM 7182 C C . SER F 1 114 ? -31.345 20.817 169.718 1.00 47.06 112 SER F C 1
ATOM 7183 O O . SER F 1 114 ? -31.838 20.544 168.628 1.00 46.59 112 SER F O 1
ATOM 7186 N N . SER F 1 115 ? -30.029 20.904 169.904 1.00 47.33 113 SER F N 1
ATOM 7187 C CA . SER F 1 115 ? -29.035 20.563 168.848 1.00 46.81 113 SER F CA 1
ATOM 7188 C C . SER F 1 115 ? -28.518 19.135 168.978 1.00 43.20 113 SER F C 1
ATOM 7189 O O . SER F 1 115 ? -27.866 18.605 168.061 1.00 42.37 113 SER F O 1
ATOM 7192 N N . GLU F 1 116 ? -28.825 18.515 170.110 1.00 42.14 114 GLU F N 1
ATOM 7193 C CA . GLU F 1 116 ? -28.396 17.156 170.383 1.00 39.39 114 GLU F CA 1
ATOM 7194 C C . GLU F 1 116 ? -29.129 16.127 169.513 1.00 36.23 114 GLU F C 1
ATOM 7195 O O . GLU F 1 116 ? -30.211 16.390 168.973 1.00 36.48 114 GLU F O 1
ATOM 7201 N N . TYR F 1 117 ? -28.504 14.962 169.363 1.00 33.35 115 TYR F N 1
ATOM 7202 C CA . TYR F 1 117 ? -29.060 13.868 168.569 1.00 30.64 115 TYR F CA 1
ATOM 7203 C C . TYR F 1 117 ? -29.544 12.726 169.460 1.00 28.74 115 TYR F C 1
ATOM 7204 O O . TYR F 1 117 ? -28.938 12.434 170.488 1.00 28.69 115 TYR F O 1
ATOM 7213 N N . CYS F 1 118 ? -30.635 12.089 169.045 1.00 27.20 116 CYS F N 1
ATOM 7214 C CA . CYS F 1 118 ? -31.100 10.856 169.641 1.00 25.52 116 CYS F CA 1
ATOM 7215 C C . CYS F 1 118 ? -30.501 9.750 168.812 1.00 23.19 116 CYS F C 1
ATOM 7216 O O . CYS F 1 118 ? -30.815 9.626 167.631 1.00 22.83 116 CYS F O 1
ATOM 7219 N N . ILE F 1 119 ? -29.655 8.932 169.424 1.00 22.16 117 ILE F N 1
ATOM 7220 C CA . ILE F 1 119 ? -29.091 7.772 168.738 1.00 20.39 117 ILE F CA 1
ATOM 7221 C C . ILE F 1 119 ? -29.743 6.512 169.286 1.00 19.47 117 ILE F C 1
ATOM 7222 O O . ILE F 1 119 ? -29.582 6.165 170.463 1.00 19.83 117 ILE F O 1
ATOM 7227 N N . SER F 1 120 ? -30.491 5.829 168.429 1.00 18.68 118 SER F N 1
ATOM 7228 C CA . SER F 1 120 ? -31.383 4.790 168.894 1.00 18.64 118 SER F CA 1
ATOM 7229 C C . SER F 1 120 ? -31.916 3.993 167.707 1.00 17.87 118 SER F C 1
ATOM 7230 O O . SER F 1 120 ? -32.318 4.576 166.717 1.00 18.18 118 SER F O 1
ATOM 7233 N N . PRO F 1 121 ? -31.946 2.657 167.816 1.00 17.37 119 PRO F N 1
ATOM 7234 C CA . PRO F 1 121 ? -32.502 1.843 166.737 1.00 17.20 119 PRO F CA 1
ATOM 7235 C C . PRO F 1 121 ? -34.029 1.873 166.739 1.00 18.78 119 PRO F C 1
ATOM 7236 O O . PRO F 1 121 ? -34.684 0.977 167.289 1.00 19.36 119 PRO F O 1
ATOM 7240 N N . LEU F 1 122 ? -34.585 2.915 166.126 1.00 20.17 120 LEU F N 1
ATOM 7241 C CA . LEU F 1 122 ? -36.026 3.108 166.068 1.00 22.18 120 LEU F CA 1
ATOM 7242 C C . LEU F 1 122 ? -36.565 2.788 164.682 1.00 23.08 120 LEU F C 1
ATOM 7243 O O . LEU F 1 122 ? -35.848 2.872 163.693 1.00 22.24 120 LEU F O 1
ATOM 7248 N N . VAL F 1 123 ? -37.838 2.428 164.624 1.00 25.21 121 VAL F N 1
ATOM 7249 C CA . VAL F 1 123 ? -38.547 2.322 163.371 1.00 27.46 121 VAL F CA 1
ATOM 7250 C C . VAL F 1 123 ? -39.654 3.349 163.391 1.00 31.26 121 VAL F C 1
ATOM 7251 O O . VAL F 1 123 ? -40.354 3.469 164.388 1.00 32.86 121 VAL F O 1
ATOM 7255 N N . VAL F 1 124 ? -39.792 4.089 162.292 1.00 34.02 122 VAL F N 1
ATOM 7256 C CA . VAL F 1 124 ? -40.842 5.089 162.146 1.00 38.76 122 VAL F CA 1
ATOM 7257 C C . VAL F 1 124 ? -42.005 4.472 161.366 1.00 43.50 122 VAL F C 1
ATOM 7258 O O . VAL F 1 124 ? -41.800 3.826 160.338 1.00 43.65 122 VAL F O 1
ATOM 7262 N N . ASN F 1 125 ? -43.218 4.629 161.899 1.00 48.68 123 ASN F N 1
ATOM 7263 C CA . ASN F 1 125 ? -44.450 4.141 161.270 1.00 53.92 123 ASN F CA 1
ATOM 7264 C C . ASN F 1 125 ? -45.462 5.253 161.341 1.00 59.20 123 ASN F C 1
ATOM 7265 O O . ASN F 1 125 ? -46.069 5.472 162.397 1.00 60.34 123 ASN F O 1
ATOM 7270 N N . ASP F 1 126 ? -45.655 5.934 160.213 1.00 63.01 124 ASP F N 1
ATOM 7271 C CA . ASP F 1 126 ? -46.540 7.095 160.128 1.00 68.54 124 ASP F CA 1
ATOM 7272 C C . ASP F 1 126 ? -46.149 8.182 161.140 1.00 67.39 124 ASP F C 1
ATOM 7273 O O . ASP F 1 126 ? -45.405 9.097 160.813 1.00 66.74 124 ASP F O 1
ATOM 7278 N N . LYS F 1 127 ? -46.632 8.063 162.370 1.00 67.32 125 LYS F N 1
ATOM 7279 C CA . LYS F 1 127 ? -46.382 9.076 163.385 1.00 66.15 125 LYS F CA 1
ATOM 7280 C C . LYS F 1 127 ? -45.978 8.584 164.763 1.00 63.03 125 LYS F C 1
ATOM 7281 O O . LYS F 1 127 ? -45.877 9.371 165.713 1.00 63.80 125 LYS F O 1
ATOM 7287 N N . TYR F 1 128 ? -45.670 7.293 164.837 1.00 59.52 126 TYR F N 1
ATOM 7288 C CA . TYR F 1 128 ? -45.010 6.719 166.009 1.00 55.52 126 TYR F CA 1
ATOM 7289 C C . TYR F 1 128 ? -43.578 6.326 165.690 1.00 49.21 126 TYR F C 1
ATOM 7290 O O . TYR F 1 128 ? -43.232 6.068 164.533 1.00 48.09 126 TYR F O 1
ATOM 7299 N N . ALA F 1 129 ? -42.748 6.316 166.731 1.00 44.98 127 ALA F N 1
ATOM 7300 C CA . ALA F 1 129 ? -41.399 5.790 166.653 1.00 39.52 127 ALA F CA 1
ATOM 7301 C C . ALA F 1 129 ? -41.287 4.676 167.697 1.00 37.26 127 ALA F C 1
ATOM 7302 O O . ALA F 1 129 ? -41.699 4.857 168.848 1.00 39.06 127 ALA F O 1
ATOM 7304 N N . THR F 1 130 ? -40.749 3.530 167.298 1.00 33.51 128 THR F N 1
ATOM 7305 C CA . THR F 1 130 ? -40.730 2.345 168.150 1.00 32.14 128 THR F CA 1
ATOM 7306 C C . THR F 1 130 ? -39.327 1.778 168.303 1.00 27.82 128 THR F C 1
ATOM 7307 O O . THR F 1 130 ? -38.641 1.570 167.328 1.00 25.54 128 THR F O 1
ATOM 7311 N N . LEU F 1 131 ? -38.927 1.519 169.544 1.00 26.94 129 LEU F N 1
ATOM 7312 C CA . LEU F 1 131 ? -37.655 0.880 169.828 1.00 24.19 129 LEU F CA 1
ATOM 7313 C C . LEU F 1 131 ? -37.686 -0.573 169.388 1.00 23.81 129 LEU F C 1
ATOM 7314 O O . LEU F 1 131 ? -38.646 -1.308 169.660 1.00 25.54 129 LEU F O 1
ATOM 7319 N N . ILE F 1 132 ? -36.615 -0.976 168.718 1.00 21.91 130 ILE F N 1
ATOM 7320 C CA . ILE F 1 132 ? -36.482 -2.312 168.175 1.00 21.56 130 ILE F CA 1
ATOM 7321 C C . ILE F 1 132 ? -35.370 -3.010 168.941 1.00 20.45 130 ILE F C 1
ATOM 7322 O O . ILE F 1 132 ? -34.234 -2.523 168.972 1.00 19.74 130 ILE F O 1
ATOM 7327 N N . THR F 1 133 ? -35.692 -4.127 169.584 1.00 20.96 131 THR F N 1
ATOM 7328 C CA . THR F 1 133 ? -34.679 -4.915 170.283 1.00 20.17 131 THR F CA 1
ATOM 7329 C C . THR F 1 133 ? -34.785 -6.374 169.855 1.00 20.01 131 THR F C 1
ATOM 7330 O O . THR F 1 133 ? -35.881 -6.867 169.654 1.00 21.49 131 THR F O 1
ATOM 7334 N N . PRO F 1 134 ? -33.649 -7.066 169.730 1.00 18.92 132 PRO F N 1
ATOM 7335 C CA . PRO F 1 134 ? -33.677 -8.466 169.334 1.00 19.31 132 PRO F CA 1
ATOM 7336 C C . PRO F 1 134 ? -34.280 -9.381 170.387 1.00 21.17 132 PRO F C 1
ATOM 7337 O O . PRO F 1 134 ? -33.893 -9.318 171.552 1.00 22.11 132 PRO F O 1
ATOM 7341 N N . ASN F 1 135 ? -35.238 -10.206 169.973 1.00 22.22 133 ASN F N 1
ATOM 7342 C CA . ASN F 1 135 ? -35.874 -11.140 170.878 1.00 24.40 133 ASN F CA 1
ATOM 7343 C C . ASN F 1 135 ? -35.209 -12.516 170.820 1.00 23.85 133 ASN F C 1
ATOM 7344 O O . ASN F 1 135 ? -34.365 -12.768 169.965 1.00 22.01 133 ASN F O 1
ATOM 7349 N N . GLU F 1 136 ? -35.584 -13.380 171.755 1.00 25.40 134 GLU F N 1
ATOM 7350 C CA . GLU F 1 136 ? -34.936 -14.669 171.927 1.00 25.89 134 GLU F CA 1
ATOM 7351 C C . GLU F 1 136 ? -34.969 -15.510 170.660 1.00 25.24 134 GLU F C 1
ATOM 7352 O O . GLU F 1 136 ? -33.980 -16.139 170.310 1.00 24.35 134 GLU F O 1
ATOM 7358 N N . SER F 1 137 ? -36.112 -15.519 169.978 1.00 26.04 135 SER F N 1
ATOM 7359 C CA . SER F 1 137 ? -36.272 -16.267 168.729 1.00 26.18 135 SER F CA 1
ATOM 7360 C C . SER F 1 137 ? -35.215 -15.893 167.707 1.00 23.76 135 SER F C 1
ATOM 7361 O O . SER F 1 137 ? -34.599 -16.760 167.094 1.00 23.89 135 SER F O 1
ATOM 7364 N N . VAL F 1 138 ? -35.039 -14.595 167.512 1.00 21.91 136 VAL F N 1
ATOM 7365 C CA . VAL F 1 138 ? -34.117 -14.103 166.511 1.00 20.12 136 VAL F CA 1
ATOM 7366 C C . VAL F 1 138 ? -32.693 -14.513 166.848 1.00 19.52 136 VAL F C 1
ATOM 7367 O O . VAL F 1 138 ? -31.956 -14.960 165.973 1.00 19.41 136 VAL F O 1
ATOM 7371 N N . ILE F 1 139 ? -32.320 -14.375 168.117 1.00 19.74 137 ILE F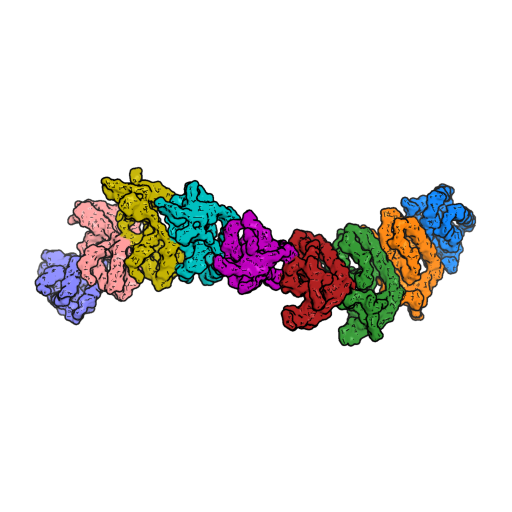 N 1
ATOM 7372 C CA . ILE F 1 139 ? -30.972 -14.708 168.565 1.00 19.72 137 ILE F CA 1
ATOM 7373 C C . ILE F 1 139 ? -30.697 -16.204 168.346 1.00 21.43 137 ILE F C 1
ATOM 7374 O O . ILE F 1 139 ? -29.676 -16.585 167.777 1.00 21.26 137 ILE F O 1
ATOM 7379 N N . LYS F 1 140 ? -31.625 -17.030 168.810 1.00 23.50 138 LYS F N 1
ATOM 7380 C CA . LYS F 1 140 ? -31.564 -18.474 168.652 1.00 25.62 138 LYS F CA 1
ATOM 7381 C C . LYS F 1 140 ? -31.380 -18.872 167.184 1.00 25.50 138 LYS F C 1
ATOM 7382 O O . LYS F 1 140 ? -30.457 -19.611 166.838 1.00 26.04 138 LYS F O 1
ATOM 7388 N N . GLU F 1 141 ? -32.264 -18.371 166.325 1.00 25.01 139 GLU F N 1
ATOM 7389 C CA . GLU F 1 141 ? -32.216 -18.690 164.905 1.00 25.16 139 GLU F CA 1
ATOM 7390 C C . GLU F 1 141 ? -30.916 -18.278 164.255 1.00 23.93 139 GLU F C 1
ATOM 7391 O O . GLU F 1 141 ? -30.338 -19.040 163.488 1.00 24.87 139 GLU F O 1
ATOM 7397 N N . PHE F 1 142 ? -30.462 -17.064 164.542 1.00 22.11 140 PHE F N 1
ATOM 7398 C CA . PHE F 1 142 ? -29.246 -16.575 163.924 1.00 21.35 140 PHE F CA 1
ATOM 7399 C C . PHE F 1 142 ? -28.033 -17.408 164.331 1.00 22.56 140 PHE F C 1
ATOM 7400 O O . PHE F 1 142 ? -27.210 -17.756 163.488 1.00 23.53 140 PHE F O 1
ATOM 7408 N N . PHE F 1 143 ? -27.925 -17.711 165.617 1.00 23.20 141 PHE F N 1
ATOM 7409 C CA . PHE F 1 143 ? -26.846 -18.549 166.125 1.00 25.15 141 PHE F CA 1
ATOM 7410 C C . PHE F 1 143 ? -26.801 -19.898 165.397 1.00 27.38 141 PHE F C 1
ATOM 7411 O O . PHE F 1 143 ? -25.730 -20.384 165.044 1.00 28.29 141 PHE F O 1
ATOM 7419 N N . ASP F 1 144 ? -27.969 -20.483 165.161 1.00 28.26 142 ASP F N 1
ATOM 7420 C CA . ASP F 1 144 ? -28.051 -21.749 164.454 1.00 30.78 142 ASP F CA 1
ATOM 7421 C C . ASP F 1 144 ? -27.632 -21.621 162.990 1.00 30.99 142 ASP F C 1
ATOM 7422 O O . ASP F 1 144 ? -26.871 -22.453 162.492 1.00 33.13 142 ASP F O 1
ATOM 7427 N N . LYS F 1 145 ? -28.142 -20.609 162.305 1.00 29.75 143 LYS F N 1
ATOM 7428 C CA . LYS F 1 145 ? -27.765 -20.373 160.913 1.00 30.59 143 LYS F CA 1
ATOM 7429 C C . LYS F 1 145 ? -26.259 -20.147 160.809 1.00 30.80 143 LYS F C 1
ATOM 7430 O O . LYS F 1 145 ? -25.596 -20.670 159.918 1.00 32.55 143 LYS F O 1
ATOM 7436 N N . LEU F 1 146 ? -25.736 -19.370 161.745 1.00 29.52 144 LEU F N 1
ATOM 7437 C CA . LEU F 1 146 ? -24.317 -19.042 161.801 1.00 30.01 144 LEU F CA 1
ATOM 7438 C C . LEU F 1 146 ? -23.431 -20.288 161.898 1.00 32.67 144 LEU F C 1
ATOM 7439 O O . LEU F 1 146 ? -22.388 -20.356 161.257 1.00 34.53 144 LEU F O 1
ATOM 7444 N N . ASP F 1 147 ? -23.849 -21.269 162.691 1.00 33.48 145 ASP F N 1
ATOM 7445 C CA . ASP F 1 147 ? -23.082 -22.507 162.847 1.00 36.25 145 ASP F CA 1
ATOM 7446 C C . ASP F 1 147 ? -23.044 -23.342 161.569 1.00 37.74 145 ASP F C 1
ATOM 7447 O O . ASP F 1 147 ? -22.087 -24.081 161.341 1.00 40.34 145 ASP F O 1
ATOM 7452 N N . SER F 1 148 ? -24.082 -23.235 160.747 1.00 36.42 146 SER F N 1
ATOM 7453 C CA . SER F 1 148 ? -24.156 -23.997 159.506 1.00 38.37 146 SER F CA 1
ATOM 7454 C C . SER F 1 148 ? -23.453 -23.284 158.349 1.00 38.41 146 SER F C 1
ATOM 7455 O O . SER F 1 148 ? -23.032 -23.927 157.389 1.00 40.90 146 SER F O 1
ATOM 7458 N N . ASN F 1 149 ? -23.326 -21.966 158.444 1.00 35.90 147 ASN F N 1
ATOM 7459 C CA . 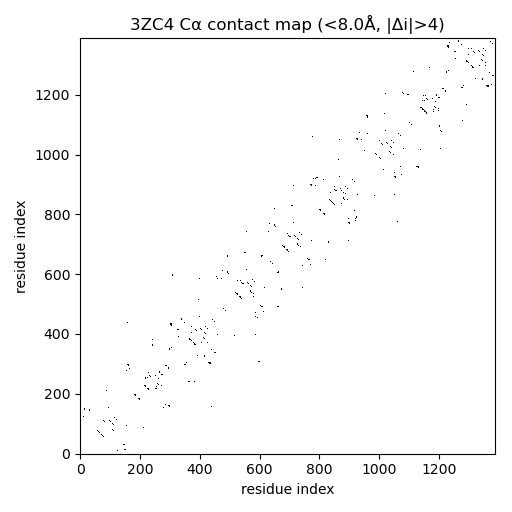ASN F 1 149 ? -22.792 -21.166 157.348 1.00 36.19 147 ASN F CA 1
ATOM 7460 C C . ASN F 1 149 ? -22.340 -19.785 157.815 1.00 33.75 147 ASN F C 1
ATOM 7461 O O . ASN F 1 149 ? -23.150 -18.951 158.185 1.00 31.20 147 ASN F O 1
ATOM 7466 N N . ILE F 1 150 ? -21.035 -19.552 157.771 1.00 35.19 148 ILE F N 1
ATOM 7467 C CA . ILE F 1 150 ? -20.436 -18.337 158.322 1.00 33.79 148 ILE F CA 1
ATOM 7468 C C . ILE F 1 150 ? -20.814 -17.087 157.516 1.00 32.49 148 ILE F C 1
ATOM 7469 O O . ILE F 1 150 ? -20.722 -15.964 158.015 1.00 30.69 148 ILE F O 1
ATOM 7474 N N . GLN F 1 151 ? -21.262 -17.292 156.280 1.00 33.68 149 GLN F N 1
ATOM 7475 C CA . GLN F 1 151 ? -21.773 -16.203 155.451 1.00 33.00 149 GLN F CA 1
ATOM 7476 C C . GLN F 1 151 ? -22.878 -15.371 156.133 1.00 29.64 149 GLN F C 1
ATOM 7477 O O . GLN F 1 151 ? -23.030 -14.189 155.827 1.00 28.83 149 GLN F O 1
ATOM 7483 N N . TYR F 1 152 ? -23.652 -15.977 157.029 1.00 28.06 150 TYR F N 1
ATOM 7484 C CA . TYR F 1 152 ? -24.681 -15.233 157.760 1.00 25.64 150 TYR F CA 1
ATOM 7485 C C . TYR F 1 152 ? -24.087 -14.075 158.575 1.00 24.12 150 TYR F C 1
ATOM 7486 O O . TYR F 1 152 ? -24.717 -13.026 158.700 1.00 22.54 150 TYR F O 1
ATOM 7495 N N . ALA F 1 153 ? -22.880 -14.263 159.110 1.00 24.98 151 ALA F N 1
ATOM 7496 C CA . ALA F 1 153 ? -22.175 -13.181 159.797 1.00 24.36 151 ALA F CA 1
ATOM 7497 C C . ALA F 1 153 ? -21.802 -12.082 158.818 1.00 24.91 151 ALA F C 1
ATOM 7498 O O . ALA F 1 153 ? -22.042 -10.902 159.076 1.00 23.70 151 ALA F O 1
ATOM 7500 N N . ARG F 1 154 ? -21.233 -12.478 157.686 1.00 27.27 152 ARG F N 1
ATOM 7501 C CA . ARG F 1 154 ? -20.741 -11.524 156.695 1.00 28.68 152 ARG F CA 1
ATOM 7502 C C . ARG F 1 154 ? -21.884 -10.647 156.177 1.00 27.32 152 ARG F C 1
ATOM 7503 O O . ARG F 1 154 ? -21.760 -9.419 156.113 1.00 26.95 152 ARG F O 1
ATOM 7511 N N . VAL F 1 155 ? -22.998 -11.281 155.815 1.00 26.84 153 VAL F N 1
ATOM 7512 C CA . VAL F 1 155 ? -24.142 -10.559 155.271 1.00 26.20 153 VAL F CA 1
ATOM 7513 C C . VAL F 1 155 ? -24.814 -9.690 156.337 1.00 23.63 153 VAL F C 1
ATOM 7514 O O . VAL F 1 155 ? -25.255 -8.583 156.041 1.00 23.31 153 VAL F O 1
ATOM 7518 N N . LEU F 1 156 ? -24.909 -10.189 157.563 1.00 22.13 154 LEU F N 1
ATOM 7519 C CA . LEU F 1 156 ? -25.507 -9.403 158.633 1.00 20.13 154 LEU F CA 1
ATOM 7520 C C . LEU F 1 156 ? -24.715 -8.116 158.852 1.00 19.96 154 LEU F C 1
ATOM 7521 O O . LEU F 1 156 ? -25.296 -7.039 158.969 1.00 19.36 154 LEU F O 1
ATOM 7526 N N . ALA F 1 157 ? -23.393 -8.225 158.917 1.00 21.06 155 ALA F N 1
ATOM 7527 C CA . ALA F 1 157 ? -22.551 -7.041 159.120 1.00 21.23 155 ALA F CA 1
ATOM 7528 C C . ALA F 1 157 ? -22.649 -6.098 157.910 1.00 22.12 155 ALA F C 1
ATOM 7529 O O . ALA F 1 157 ? -22.723 -4.884 158.072 1.00 21.81 155 ALA F O 1
ATOM 7531 N N . SER F 1 158 ? -22.667 -6.669 156.706 1.00 23.59 156 SER F N 1
ATOM 7532 C CA . SER F 1 158 ? -22.768 -5.883 155.484 1.00 24.96 156 SER F CA 1
ATOM 7533 C C . SER F 1 158 ? -24.025 -5.031 155.470 1.00 23.62 156 SER F C 1
ATOM 7534 O O . SER F 1 158 ? -23.984 -3.856 155.081 1.00 24.21 156 SER F O 1
ATOM 7537 N N . LEU F 1 159 ? -25.138 -5.625 155.887 1.00 22.08 157 LEU F N 1
ATOM 7538 C CA . LEU F 1 159 ? -26.410 -4.911 155.922 1.00 21.35 157 LEU F CA 1
ATOM 7539 C C . LEU F 1 159 ? -26.420 -3.851 157.029 1.00 19.75 157 LEU F C 1
ATOM 7540 O O . LEU F 1 159 ? -26.942 -2.763 156.828 1.00 19.97 157 LEU F O 1
ATOM 7545 N N . ALA F 1 160 ? -25.818 -4.160 158.173 1.00 18.74 158 ALA F N 1
ATOM 7546 C CA . ALA F 1 160 ? -25.813 -3.247 159.311 1.00 17.77 158 ALA F CA 1
ATOM 7547 C C . ALA F 1 160 ? -25.040 -1.982 158.982 1.00 19.21 158 ALA F C 1
ATOM 7548 O O . ALA F 1 160 ? -25.474 -0.869 159.281 1.00 19.13 158 ALA F O 1
ATOM 7550 N N . VAL F 1 161 ? -23.894 -2.167 158.340 1.00 21.08 159 VAL F N 1
ATOM 7551 C CA . VAL F 1 161 ? -23.025 -1.068 157.927 1.00 22.64 159 VAL F CA 1
ATOM 7552 C C . VAL F 1 161 ? -23.694 -0.173 156.870 1.00 23.97 159 VAL F C 1
ATOM 7553 O O . VAL F 1 161 ? -23.340 0.997 156.717 1.00 24.85 159 VAL F O 1
ATOM 7557 N N . GLY F 1 162 ? -24.655 -0.734 156.141 1.00 24.58 160 GLY F N 1
ATOM 7558 C CA . GLY F 1 162 ? -25.386 -0.004 155.110 1.00 26.30 160 GLY F CA 1
ATOM 7559 C C . GLY F 1 162 ? -26.277 1.089 155.679 1.00 25.81 160 GLY F C 1
ATOM 7560 O O . GLY F 1 162 ? -26.739 1.002 156.809 1.00 23.54 160 GLY F O 1
ATOM 7561 N N . GLY F 1 163 ? -26.499 2.129 154.886 1.00 28.07 161 GLY F N 1
ATOM 7562 C CA . GLY F 1 163 ? -27.328 3.244 155.299 1.00 28.58 161 GLY F CA 1
ATOM 7563 C C . GLY F 1 163 ? -28.812 2.948 155.257 1.00 28.97 161 GLY F C 1
ATOM 7564 O O . GLY F 1 163 ? -29.230 1.871 154.838 1.00 29.07 161 GLY F O 1
ATOM 7565 N N . GLU F 1 164 ? -29.598 3.936 155.685 1.00 29.82 162 GLU F N 1
ATOM 7566 C CA . GLU F 1 164 ? -31.049 3.818 155.803 1.00 30.77 162 GLU F CA 1
ATOM 7567 C C . GLU F 1 164 ? -31.729 4.945 155.041 1.00 34.61 162 GLU F C 1
ATOM 7568 O O . GLU F 1 164 ? -31.297 6.111 155.114 1.00 36.93 162 GLU F O 1
ATOM 7575 N N . PRO G 1 8 ? -29.008 -10.438 133.359 1.00 97.32 6 PRO G N 1
ATOM 7576 C CA . PRO G 1 8 ? -28.456 -9.363 134.200 1.00 84.63 6 PRO G CA 1
ATOM 7577 C C . PRO G 1 8 ? -28.317 -8.033 133.454 1.00 73.96 6 PRO G C 1
ATOM 7578 O O . PRO G 1 8 ? -27.211 -7.504 133.323 1.00 70.31 6 PRO G O 1
ATOM 7582 N N . VAL G 1 9 ? -29.445 -7.508 132.980 1.00 71.86 7 VAL G N 1
ATOM 7583 C CA . VAL G 1 9 ? -29.460 -6.332 132.122 1.00 66.75 7 VAL G CA 1
ATOM 7584 C C . VAL G 1 9 ? -28.701 -5.168 132.789 1.00 58.23 7 VAL G C 1
ATOM 7585 O O . VAL G 1 9 ? -29.151 -4.615 133.789 1.00 53.84 7 VAL G O 1
ATOM 7589 N N . ALA G 1 10 ? -27.550 -4.825 132.190 1.00 58.19 8 ALA G N 1
ATOM 7590 C CA . ALA G 1 10 ? -26.613 -3.776 132.636 1.00 53.35 8 ALA G CA 1
ATOM 7591 C C . ALA G 1 10 ? -27.339 -2.478 132.951 1.00 49.73 8 ALA G C 1
ATOM 7592 O O . ALA G 1 10 ? -26.907 -1.725 133.816 1.00 45.99 8 ALA G O 1
ATOM 7594 N N . GLU G 1 11 ? -28.427 -2.216 132.230 1.00 53.14 9 GLU G N 1
ATOM 7595 C CA . GLU G 1 11 ? -29.234 -1.018 132.448 1.00 54.33 9 GLU G CA 1
ATOM 7596 C C . GLU G 1 11 ? -29.869 -1.020 133.836 1.00 50.84 9 GLU G C 1
ATOM 7597 O O . GLU G 1 11 ? -29.925 0.016 134.495 1.00 50.48 9 GLU G O 1
ATOM 7603 N N . THR G 1 12 ? -30.343 -2.176 134.287 1.00 50.56 10 THR G N 1
ATOM 7604 C CA . THR G 1 12 ? -30.924 -2.271 135.614 1.00 49.78 10 THR G CA 1
ATOM 7605 C C . THR G 1 12 ? -29.867 -2.124 136.695 1.00 44.02 10 THR G C 1
ATOM 7606 O O . THR G 1 12 ? -30.099 -1.457 137.704 1.00 43.38 10 THR G O 1
ATOM 7610 N N . ILE G 1 13 ? -28.718 -2.758 136.502 1.00 42.08 11 ILE G N 1
ATOM 7611 C CA . ILE G 1 13 ? -27.618 -2.598 137.450 1.00 38.82 11 ILE G CA 1
ATOM 7612 C C . ILE G 1 13 ? -27.244 -1.116 137.572 1.00 36.66 11 ILE G C 1
ATOM 7613 O O . ILE G 1 13 ? -26.987 -0.632 138.670 1.00 35.36 11 ILE G O 1
ATOM 7618 N N . SER G 1 14 ? -27.224 -0.388 136.457 1.00 38.75 12 SER G N 1
ATOM 7619 C CA . SER G 1 14 ? -26.816 1.014 136.499 1.00 40.73 12 SER G CA 1
ATOM 7620 C C . SER G 1 14 ? -27.866 1.876 137.189 1.00 42.55 12 SER G C 1
ATOM 7621 O O . SER G 1 14 ? -27.533 2.913 137.742 1.00 45.01 12 SER G O 1
ATOM 7624 N N . LYS G 1 15 ? -29.125 1.454 137.148 1.00 43.87 13 LYS G N 1
ATOM 7625 C CA . LYS G 1 15 ? -30.192 2.171 137.850 1.00 48.74 13 LYS G CA 1
ATOM 7626 C C . LYS G 1 15 ? -30.225 1.800 139.333 1.00 45.47 13 LYS G C 1
ATOM 7627 O O . LYS G 1 15 ? -29.987 2.646 140.196 1.00 47.13 13 LYS G O 1
ATOM 7633 N N . ARG G 1 16 ? -30.467 0.524 139.623 1.00 42.76 14 ARG G N 1
ATOM 7634 C CA . ARG G 1 16 ? -30.706 0.084 140.996 1.00 42.82 14 ARG G CA 1
ATOM 7635 C C . ARG G 1 16 ? -29.455 0.093 141.885 1.00 37.87 14 ARG G C 1
ATOM 7636 O O . ARG G 1 16 ? -29.545 0.421 143.059 1.00 39.41 14 ARG G O 1
ATOM 7644 N N . PHE G 1 17 ? -28.300 -0.282 141.335 1.00 33.83 15 PHE G N 1
ATOM 7645 C CA . PHE G 1 17 ? -27.082 -0.449 142.139 1.00 31.90 15 PHE G CA 1
ATOM 7646 C C . PHE G 1 17 ? -26.047 0.640 141.896 1.00 31.24 15 PHE G C 1
ATOM 7647 O O . PHE G 1 17 ? -24.862 0.470 142.137 1.00 31.60 15 PHE G O 1
ATOM 7655 N N . TRP G 1 18 ? -26.529 1.775 141.431 1.00 33.49 16 TRP G N 1
ATOM 7656 C CA . TRP G 1 18 ? -25.717 2.944 141.140 1.00 36.93 16 TRP G CA 1
ATOM 7657 C C . TRP G 1 18 ? -24.807 3.377 142.269 1.00 38.01 16 TRP G C 1
ATOM 7658 O O . TRP G 1 18 ? -23.683 3.799 142.026 1.00 41.09 16 TRP G O 1
ATOM 7669 N N . THR G 1 19 ? -25.269 3.260 143.511 1.00 37.38 17 THR G N 1
ATOM 7670 C CA . THR G 1 19 ? -24.469 3.652 144.679 1.00 39.67 17 THR G CA 1
ATOM 7671 C C . THR G 1 19 ? -23.291 2.700 144.944 1.00 38.61 17 THR G C 1
ATOM 7672 O O . THR G 1 19 ? -22.247 3.131 145.426 1.00 42.45 17 THR G O 1
ATOM 7676 N N . LEU G 1 20 ? -23.463 1.416 144.633 1.00 27.44 18 LEU G N 1
ATOM 7677 C CA . LEU G 1 20 ? -22.357 0.440 144.701 1.00 27.28 18 LEU G CA 1
ATOM 7678 C C . LEU G 1 20 ? -21.310 0.686 143.617 1.00 27.19 18 LEU G C 1
ATOM 7679 O O . LEU G 1 20 ? -20.114 0.590 143.874 1.00 26.73 18 LEU G O 1
ATOM 7684 N N . ILE G 1 21 ? -21.774 0.994 142.407 1.00 27.94 19 ILE G N 1
ATOM 7685 C CA . ILE G 1 21 ? -20.886 1.323 141.289 1.00 28.30 19 ILE G CA 1
ATOM 7686 C C . ILE G 1 21 ? -19.994 2.496 141.687 1.00 28.12 19 ILE G C 1
ATOM 7687 O O . ILE G 1 21 ? -18.785 2.476 141.482 1.00 28.02 19 ILE G O 1
ATOM 7692 N N . LYS G 1 22 ? -20.618 3.499 142.288 1.00 28.30 20 LYS G N 1
ATOM 7693 C CA . LYS G 1 22 ? -19.943 4.723 142.689 1.00 28.71 20 LYS G CA 1
ATOM 7694 C C . LYS G 1 22 ? -18.913 4.459 143.797 1.00 28.61 20 LYS G C 1
ATOM 7695 O O . LYS G 1 22 ? -17.833 5.044 143.796 1.00 28.97 20 LYS G O 1
ATOM 7709 N N . LEU G 1 24 ? -17.384 1.434 144.391 1.00 27.29 22 LEU G N 1
ATOM 7710 C CA . LEU G 1 24 ? -16.298 0.649 143.815 1.00 27.10 22 LEU G CA 1
ATOM 7711 C C . LEU G 1 24 ? -15.383 1.516 142.945 1.00 27.34 22 LEU G C 1
ATOM 7712 O O . LEU G 1 24 ? -14.174 1.285 142.891 1.00 27.59 22 LEU G O 1
ATOM 7717 N N . ARG G 1 25 ? -15.959 2.507 142.266 1.00 27.06 23 ARG G N 1
ATOM 7718 C CA . ARG G 1 25 ? -15.171 3.428 141.450 1.00 27.50 23 ARG G CA 1
ATOM 7719 C C . ARG G 1 25 ? -14.259 4.275 142.333 1.00 27.51 23 ARG G C 1
ATOM 7720 O O . ARG G 1 25 ? -13.114 4.538 141.971 1.00 28.46 23 ARG G O 1
ATOM 7728 N N . PHE G 1 26 ? -14.761 4.658 143.502 1.00 26.63 24 PHE G N 1
ATOM 7729 C CA . PHE G 1 26 ? -13.955 5.333 144.513 1.00 26.81 24 PHE G CA 1
ATOM 7730 C C . PHE G 1 26 ? -12.721 4.497 144.855 1.00 27.02 24 PHE G C 1
ATOM 7731 O O . PHE G 1 26 ? -11.607 5.015 144.881 1.00 27.95 24 PHE G O 1
ATOM 7739 N N . TYR G 1 27 ? -12.917 3.199 145.071 1.00 26.29 25 TYR G N 1
ATOM 7740 C CA . TYR G 1 27 ? -11.798 2.289 145.343 1.00 26.78 25 TYR G CA 1
ATOM 7741 C C . TYR G 1 27 ? -10.857 2.102 144.144 1.00 27.77 25 TYR G C 1
ATOM 7742 O O . TYR G 1 27 ? -9.659 1.903 144.326 1.00 28.72 25 TYR G O 1
ATOM 7751 N N . VAL G 1 28 ? -11.396 2.159 142.926 1.00 27.72 26 VAL G N 1
ATOM 7752 C CA . VAL G 1 28 ? -10.568 2.086 141.729 1.00 28.70 26 VAL G CA 1
ATOM 7753 C C . VAL G 1 28 ? -9.628 3.288 141.674 1.00 30.13 26 VAL G C 1
ATOM 7754 O O . VAL G 1 28 ? -8.430 3.139 141.426 1.00 31.36 26 VAL G O 1
ATOM 7758 N N . VAL G 1 29 ? -10.167 4.474 141.947 1.00 30.26 27 VAL G N 1
ATOM 7759 C CA . VAL G 1 29 ? -9.370 5.697 141.963 1.00 31.82 27 VAL G CA 1
ATOM 7760 C C . VAL G 1 29 ? -8.235 5.613 142.989 1.00 32.91 27 VAL G C 1
ATOM 7761 O O . VAL G 1 29 ? -7.128 6.070 142.716 1.00 34.78 27 VAL G O 1
ATOM 7765 N N . LEU G 1 30 ? -8.503 5.001 144.143 1.00 32.35 28 LEU G N 1
ATOM 7766 C CA . LEU G 1 30 ? -7.480 4.780 145.174 1.00 33.56 28 LEU G CA 1
ATOM 7767 C C . LEU G 1 30 ? -6.608 3.556 144.880 1.00 34.52 28 LEU G C 1
ATOM 7768 O O . LEU G 1 30 ? -5.715 3.227 145.661 1.00 35.32 28 LEU G O 1
ATOM 7773 N N . ARG G 1 31 ? -6.881 2.880 143.764 1.00 34.64 29 ARG G N 1
ATOM 7774 C CA . ARG G 1 31 ? -6.165 1.665 143.362 1.00 35.78 29 ARG G CA 1
ATOM 7775 C C . ARG G 1 31 ? -6.201 0.545 144.401 1.00 35.64 29 ARG G C 1
ATOM 7776 O O . ARG G 1 31 ? -5.246 -0.212 144.533 1.00 36.57 29 ARG G O 1
ATOM 7784 N N . ARG G 1 32 ? -7.308 0.444 145.131 1.00 34.86 30 ARG G N 1
ATOM 7785 C CA . ARG G 1 32 ? -7.502 -0.644 146.082 1.00 35.19 30 ARG G CA 1
ATOM 7786 C C . ARG G 1 32 ? -8.260 -1.751 145.370 1.00 34.17 30 ARG G C 1
ATOM 7787 O O . ARG G 1 32 ? -9.444 -2.001 145.621 1.00 33.07 30 ARG G O 1
ATOM 7795 N N . PHE G 1 33 ? -7.529 -2.422 144.479 1.00 34.76 31 PHE G N 1
ATOM 7796 C CA . PHE G 1 33 ? -8.097 -3.401 143.554 1.00 34.33 31 PHE G CA 1
ATOM 7797 C C . PHE G 1 33 ? -8.468 -4.731 144.207 1.00 34.08 31 PHE G C 1
ATOM 7798 O O . PHE G 1 33 ? -9.108 -5.573 143.570 1.00 34.17 31 PHE G O 1
ATOM 7806 N N . GLY G 1 34 ? -8.086 -4.921 145.468 1.00 33.82 32 GLY G N 1
ATOM 7807 C CA . GLY G 1 34 ? -8.547 -6.066 146.233 1.00 33.53 32 GLY G CA 1
ATOM 7808 C C . GLY G 1 34 ? -10.060 -6.136 146.309 1.00 32.07 32 GLY G C 1
ATOM 7809 O O . GLY G 1 34 ? -10.627 -7.218 146.454 1.00 32.02 32 GLY G O 1
ATOM 7810 N N . TYR G 1 35 ? -10.718 -4.983 146.219 1.00 30.68 33 TYR G N 1
ATOM 7811 C CA . TYR G 1 35 ? -12.176 -4.934 146.258 1.00 29.80 33 TYR G CA 1
ATOM 7812 C C . TYR G 1 35 ? -12.827 -5.033 144.879 1.00 29.60 33 TYR G C 1
ATOM 7813 O O . TYR G 1 35 ? -14.050 -5.101 144.781 1.00 29.15 33 TYR G O 1
ATOM 7822 N N . ILE G 1 36 ? -12.018 -5.039 143.825 1.00 30.26 34 ILE G N 1
ATOM 7823 C CA . ILE G 1 36 ? -12.525 -5.125 142.459 1.00 30.33 34 ILE G CA 1
ATOM 7824 C C . ILE G 1 36 ? -12.225 -6.486 141.839 1.00 31.32 34 ILE G C 1
ATOM 7825 O O . ILE G 1 36 ? -13.114 -7.115 141.269 1.00 31.26 34 ILE G O 1
ATOM 7830 N N . ASP G 1 37 ? -10.974 -6.932 141.948 1.00 32.23 35 ASP G N 1
ATOM 7831 C CA . ASP G 1 37 ? -10.511 -8.131 141.239 1.00 33.48 35 ASP G CA 1
ATOM 7832 C C . ASP G 1 37 ? -11.390 -9.373 141.445 1.00 33.63 35 ASP G C 1
ATOM 7833 O O . ASP G 1 37 ? -11.708 -10.063 140.477 1.00 34.44 35 ASP G O 1
ATOM 7838 N N . PRO G 1 38 ? -11.807 -9.658 142.689 1.00 33.03 36 PRO G N 1
ATOM 7839 C CA . PRO G 1 38 ? -12.674 -10.824 142.881 1.00 33.55 36 PRO G CA 1
ATOM 7840 C C . PRO G 1 38 ? -13.998 -10.764 142.109 1.00 33.11 36 PRO G C 1
ATOM 7841 O O . PRO G 1 38 ? -14.492 -11.795 141.673 1.00 34.40 36 PRO G O 1
ATOM 7845 N N . LEU G 1 39 ? -14.552 -9.568 141.917 1.00 31.65 37 LEU G N 1
ATOM 7846 C CA . LEU G 1 39 ? -15.784 -9.413 141.140 1.00 31.31 37 LEU G CA 1
ATOM 7847 C C . LEU G 1 39 ? -15.580 -9.758 139.661 1.00 32.13 37 LEU G C 1
ATOM 7848 O O . LEU G 1 39 ? -16.541 -10.075 138.957 1.00 32.69 37 LEU G O 1
ATOM 7853 N N . ILE G 1 40 ? -14.336 -9.695 139.199 1.00 32.43 38 ILE G N 1
ATOM 7854 C CA . ILE G 1 40 ? -14.002 -10.002 137.810 1.00 33.62 38 ILE G CA 1
ATOM 7855 C C . ILE G 1 40 ? -13.515 -11.435 137.607 1.00 35.20 38 ILE G C 1
ATOM 7856 O O . ILE G 1 40 ? -13.881 -12.066 136.625 1.00 36.32 38 ILE G O 1
ATOM 7861 N N . TYR G 1 41 ? -12.705 -11.941 138.531 1.00 35.77 39 TYR G N 1
ATOM 7862 C CA . TYR G 1 41 ? -12.020 -13.222 138.341 1.00 37.93 39 TYR G CA 1
ATOM 7863 C C . TYR G 1 41 ? -12.551 -14.388 139.179 1.00 39.10 39 TYR G C 1
ATOM 7864 O O . TYR G 1 41 ? -12.367 -15.535 138.792 1.00 41.01 39 TYR G O 1
ATOM 7873 N N . SER G 1 42 ? -13.200 -14.120 140.310 1.00 38.35 40 SER G N 1
ATOM 7874 C CA . SER G 1 42 ? -13.676 -15.203 141.176 1.00 39.65 40 SER G CA 1
ATOM 7875 C C . SER G 1 42 ? -14.936 -15.844 140.621 1.00 40.72 40 SER G C 1
ATOM 7876 O O . SER G 1 42 ? -15.818 -15.153 140.121 1.00 39.95 40 SER G O 1
ATOM 7879 N N . ILE G 1 43 ? -15.016 -17.166 140.717 1.00 43.06 41 ILE G N 1
ATOM 7880 C CA . ILE G 1 43 ? -16.213 -17.891 140.300 1.00 44.72 41 ILE G CA 1
ATOM 7881 C C . ILE G 1 43 ? -17.065 -18.298 141.508 1.00 45.47 41 ILE G C 1
ATOM 7882 O O . ILE G 1 43 ? -18.002 -19.075 141.370 1.00 47.34 41 ILE G O 1
ATOM 7887 N N . ASP G 1 44 ? -16.735 -17.759 142.679 1.00 44.63 42 ASP G N 1
ATOM 7888 C CA . ASP G 1 44 ? -17.374 -18.127 143.942 1.00 45.43 42 ASP G CA 1
ATOM 7889 C C . ASP G 1 44 ? -18.141 -16.936 144.539 1.00 43.47 42 ASP G C 1
ATOM 7890 O O . ASP G 1 44 ? -17.529 -15.949 144.952 1.00 41.56 42 ASP G O 1
ATOM 7895 N N . PRO G 1 45 ? -19.482 -17.030 144.597 1.00 44.02 43 PRO G N 1
ATOM 7896 C CA . PRO G 1 45 ? -20.287 -15.959 145.193 1.00 42.47 43 PRO G CA 1
ATOM 7897 C C . PRO G 1 45 ? -19.962 -15.666 146.662 1.00 41.90 43 PRO G C 1
ATOM 7898 O O . PRO G 1 45 ? -20.041 -14.515 147.081 1.00 39.79 43 PRO G O 1
ATOM 7902 N N . LYS G 1 46 ? -19.607 -16.699 147.427 1.00 43.76 44 LYS G N 1
ATOM 7903 C CA . LYS G 1 46 ? -19.228 -16.529 148.831 1.00 43.77 44 LYS G CA 1
ATOM 7904 C C . LYS G 1 46 ? -18.000 -15.638 148.961 1.00 42.20 44 LYS G C 1
ATOM 7905 O O . LYS G 1 46 ? -17.959 -14.753 149.813 1.00 40.98 44 LYS G O 1
ATOM 7911 N N . GLN G 1 47 ? -17.000 -15.884 148.119 1.00 42.74 45 GLN G N 1
ATOM 7912 C CA . GLN G 1 47 ? -15.767 -15.090 148.113 1.00 41.75 45 GLN G CA 1
ATOM 7913 C C . GLN G 1 47 ? -16.047 -13.636 147.716 1.00 38.66 45 GLN G C 1
ATOM 7914 O O . GLN G 1 47 ? -15.467 -12.712 148.278 1.00 37.27 45 GLN G O 1
ATOM 7920 N N . ILE G 1 48 ? -16.948 -13.438 146.762 1.00 37.76 46 ILE G N 1
ATOM 7921 C CA . ILE G 1 48 ? -17.308 -12.090 146.310 1.00 35.90 46 ILE G CA 1
ATOM 7922 C C . ILE G 1 48 ? -18.052 -11.328 147.405 1.00 34.99 46 ILE G C 1
ATOM 7923 O O . ILE G 1 48 ? -17.777 -10.153 147.645 1.00 33.62 46 ILE G O 1
ATOM 7928 N N . LYS G 1 49 ? -18.991 -11.999 148.066 1.00 36.00 47 LYS G N 1
ATOM 7929 C CA . LYS G 1 49 ? -19.724 -11.393 149.178 1.00 35.54 47 LYS G CA 1
ATOM 7930 C C . LYS G 1 49 ? -18.799 -11.037 150.343 1.00 35.25 47 LYS G C 1
ATOM 7931 O O . LYS G 1 49 ? -18.981 -10.008 150.983 1.00 34.10 47 LYS G O 1
ATOM 7937 N N . ASP G 1 50 ? -17.814 -11.886 150.614 1.00 36.60 48 ASP G N 1
ATOM 7938 C CA . ASP G 1 50 ? -16.786 -11.575 151.615 1.00 36.80 48 ASP G CA 1
ATOM 7939 C C . ASP G 1 50 ? -16.053 -10.288 151.298 1.00 34.83 48 ASP G C 1
ATOM 7940 O O . ASP G 1 50 ? -15.873 -9.440 152.159 1.00 34.27 48 ASP G O 1
ATOM 7945 N N . VAL G 1 51 ? -15.614 -10.160 150.056 1.00 33.97 49 VAL G N 1
ATOM 7946 C CA . VAL G 1 51 ? -14.840 -9.006 149.650 1.00 32.54 49 VAL G CA 1
ATOM 7947 C C . VAL G 1 51 ? -15.688 -7.738 149.727 1.00 31.24 49 VAL G C 1
ATOM 7948 O O . VAL G 1 51 ? -15.213 -6.696 150.185 1.00 30.72 49 VAL G O 1
ATOM 7952 N N . LEU G 1 52 ? -16.952 -7.833 149.329 1.00 30.82 50 LEU G N 1
ATOM 7953 C CA . LEU G 1 52 ? -17.844 -6.676 149.390 1.00 29.75 50 LEU G CA 1
ATOM 7954 C C . LEU G 1 52 ? -18.139 -6.257 150.827 1.00 29.57 50 LEU G C 1
ATOM 7955 O O . LEU G 1 52 ? -18.256 -5.072 151.112 1.00 28.89 50 LEU G O 1
ATOM 7960 N N . SER G 1 53 ? -18.266 -7.225 151.726 1.00 30.51 51 SER G N 1
ATOM 7961 C CA . SER G 1 53 ? -18.479 -6.915 153.131 1.00 30.79 51 SER G CA 1
ATOM 7962 C C . SER G 1 53 ? -17.271 -6.167 153.689 1.00 30.51 51 SER G C 1
ATOM 7963 O O . SER G 1 53 ? -17.422 -5.240 154.478 1.00 30.33 51 SER G O 1
ATOM 7966 N N . GLU G 1 54 ? -16.076 -6.555 153.261 1.00 30.90 52 GLU G N 1
ATOM 7967 C CA . GLU G 1 54 ? -14.856 -5.852 153.657 1.00 31.02 52 GLU G CA 1
ATOM 7968 C C . GLU G 1 54 ? -14.814 -4.466 153.037 1.00 29.67 52 GLU G C 1
ATOM 7969 O O . GLU G 1 54 ? -14.390 -3.507 153.685 1.00 29.78 52 GLU G O 1
ATOM 7975 N N . ALA G 1 55 ? -15.257 -4.361 151.784 1.00 28.62 53 ALA G N 1
ATOM 7976 C CA . ALA G 1 55 ? -15.307 -3.072 151.090 1.00 27.53 53 ALA G CA 1
ATOM 7977 C C . ALA G 1 55 ? -16.266 -2.117 151.799 1.00 27.06 53 ALA G C 1
ATOM 7978 O O . ALA G 1 55 ? -15.940 -0.950 152.004 1.00 26.80 53 ALA G O 1
ATOM 7980 N N . LEU G 1 56 ? -17.441 -2.619 152.176 1.00 26.96 54 LEU G N 1
ATOM 7981 C CA . LEU G 1 56 ? -18.447 -1.805 152.865 1.00 26.75 54 LEU G CA 1
ATOM 7982 C C . LEU G 1 56 ? -17.970 -1.345 154.243 1.00 27.27 54 LEU G C 1
ATOM 7983 O O . LEU G 1 56 ? -18.230 -0.220 154.653 1.00 27.25 54 LEU G O 1
ATOM 7988 N N . ARG G 1 57 ? -17.266 -2.218 154.947 1.00 28.03 55 ARG G N 1
ATOM 7989 C CA . ARG G 1 57 ? -16.718 -1.882 156.253 1.00 28.85 55 ARG G CA 1
ATOM 7990 C C . ARG G 1 57 ? -15.615 -0.819 156.165 1.00 28.98 55 ARG G C 1
ATOM 7991 O O . ARG G 1 57 ? -15.613 0.125 156.946 1.00 29.51 55 ARG G O 1
ATOM 7999 N N . GLU G 1 58 ? -14.675 -0.974 155.236 1.00 28.92 56 GLU G N 1
ATOM 8000 C CA . GLU G 1 58 ? -13.622 0.025 155.073 1.00 29.39 56 GLU G CA 1
ATOM 8001 C C . GLU G 1 58 ? -14.234 1.361 154.663 1.00 28.34 56 GLU G C 1
ATOM 8002 O O . GLU G 1 58 ? -13.723 2.417 155.007 1.00 28.76 56 GLU G O 1
ATOM 8008 N N . PHE G 1 59 ? -15.342 1.307 153.937 1.00 27.16 57 PHE G N 1
ATOM 8009 C CA . PHE G 1 59 ? -16.008 2.517 153.477 1.00 26.66 57 PHE G CA 1
ATOM 8010 C C . PHE G 1 59 ? -16.540 3.359 154.640 1.00 27.09 57 PHE G C 1
ATOM 8011 O O . PHE G 1 59 ? -16.526 4.586 154.566 1.00 27.39 57 PHE G O 1
ATOM 8019 N N . VAL G 1 60 ? -16.973 2.703 155.718 1.00 27.30 58 VAL G N 1
ATOM 8020 C CA . VAL G 1 60 ? -17.421 3.413 156.915 1.00 27.88 58 VAL G CA 1
ATOM 8021 C C . VAL G 1 60 ? -16.258 4.155 157.588 1.00 28.69 58 VAL G C 1
ATOM 8022 O O . VAL G 1 60 ? -16.458 5.225 158.161 1.00 29.34 58 VAL G O 1
ATOM 8026 N N . SER G 1 61 ? -15.053 3.601 157.522 1.00 28.87 59 SER G N 1
ATOM 8027 C CA . SER G 1 61 ? -13.880 4.308 158.029 1.00 30.08 59 SER G CA 1
ATOM 8028 C C . SER G 1 61 ? -13.710 5.633 157.310 1.00 30.15 59 SER G C 1
ATOM 8029 O O . SER G 1 61 ? -13.385 6.649 157.930 1.00 31.31 59 SER G O 1
ATOM 8032 N N . TYR G 1 62 ? -13.920 5.619 155.998 1.00 29.14 60 TYR G N 1
ATOM 8033 C CA . TYR G 1 62 ? -13.807 6.831 155.210 1.00 29.56 60 TYR G CA 1
ATOM 8034 C C . TYR G 1 62 ? -14.940 7.802 155.524 1.00 29.71 60 TYR G C 1
ATOM 8035 O O . TYR G 1 62 ? -14.690 8.978 155.801 1.00 31.05 60 TYR G O 1
ATOM 8044 N N . THR G 1 63 ? -16.177 7.319 155.492 1.00 28.82 61 THR G N 1
ATOM 8045 C CA . THR G 1 63 ? -17.326 8.197 155.705 1.00 29.19 61 THR G CA 1
ATOM 8046 C C . THR G 1 63 ? -17.352 8.780 157.114 1.00 30.75 61 THR G C 1
ATOM 8047 O O . THR G 1 63 ? -17.884 9.864 157.314 1.00 31.63 61 THR G O 1
ATOM 8051 N N . SER G 1 64 ? -16.770 8.071 158.079 1.00 31.60 62 SER G N 1
ATOM 8052 C CA . SER G 1 64 ? -16.724 8.543 159.464 1.00 33.42 62 SER G CA 1
ATOM 8053 C C . SER G 1 64 ? -15.596 9.540 159.749 1.00 35.66 62 SER G C 1
ATOM 8054 O O . SER G 1 64 ? -15.666 10.276 160.720 1.00 37.06 62 SER G O 1
ATOM 8057 N N . SER G 1 65 ? -14.562 9.551 158.911 1.00 36.65 63 SER G N 1
ATOM 8058 C CA . SER G 1 65 ? -13.358 10.358 159.148 1.00 39.00 63 SER G CA 1
ATOM 8059 C C . SER G 1 65 ? -13.269 11.573 158.232 1.00 40.00 63 SER G C 1
ATOM 8060 O O . SER G 1 65 ? -12.324 12.350 158.320 1.00 41.79 63 SER G O 1
ATOM 8063 N N . SER G 1 66 ? -14.257 11.742 157.364 1.00 39.36 64 SER G N 1
ATOM 8064 C CA . SER G 1 66 ? -14.190 12.756 156.313 1.00 40.03 64 SER G CA 1
ATOM 8065 C C . SER G 1 66 ? -14.105 14.192 156.839 1.00 42.17 64 SER G C 1
ATOM 8066 O O . SER G 1 66 ? -14.517 14.493 157.968 1.00 42.95 64 SER G O 1
ATOM 8069 N N . SER G 1 67 ? -13.533 15.052 155.998 1.00 43.15 65 SER G N 1
ATOM 8070 C CA . SER G 1 67 ? -13.477 16.496 156.202 1.00 45.15 65 SER G CA 1
ATOM 8071 C C . SER G 1 67 ? -14.230 17.163 155.051 1.00 44.84 65 SER G C 1
ATOM 8072 O O . SER G 1 67 ? -14.439 16.540 154.011 1.00 43.23 65 SER G O 1
ATOM 8075 N N . SER G 1 68 ? -14.624 18.425 155.225 1.00 46.32 66 SER G N 1
ATOM 8076 C CA . SER G 1 68 ? -15.294 19.179 154.159 1.00 46.32 66 SER G CA 1
ATOM 8077 C C . SER G 1 68 ? -14.329 20.121 153.464 1.00 48.07 66 SER G C 1
ATOM 8078 O O . SER G 1 68 ? -13.443 20.673 154.103 1.00 50.09 66 SER G O 1
ATOM 8081 N N . ARG G 1 69 ? -14.505 20.290 152.155 1.00 47.36 67 ARG G N 1
ATOM 8082 C CA . ARG G 1 69 ? -13.749 21.271 151.382 1.00 49.20 67 ARG G CA 1
ATOM 8083 C C . ARG G 1 69 ? -14.633 21.942 150.346 1.00 49.11 67 ARG G C 1
ATOM 8084 O O . ARG G 1 69 ? -15.661 21.395 149.948 1.00 47.13 67 ARG G O 1
ATOM 8092 N N . SER G 1 70 ? -14.217 23.127 149.907 1.00 51.39 68 SER G N 1
ATOM 8093 C CA . SER G 1 70 ? -14.849 23.786 148.775 1.00 51.80 68 SER G CA 1
ATOM 8094 C C . SER G 1 70 ? -14.227 23.227 147.506 1.00 50.77 68 SER G C 1
ATOM 8095 O O . SER G 1 70 ? -13.028 23.392 147.269 1.00 52.32 68 SER G O 1
ATOM 8098 N N . ILE G 1 71 ? -15.037 22.540 146.706 1.00 48.18 69 ILE G N 1
ATOM 8099 C CA . ILE G 1 71 ? -14.546 21.872 145.507 1.00 47.00 69 ILE G CA 1
ATOM 8100 C C . ILE G 1 71 ? -15.178 22.476 144.267 1.00 47.80 69 ILE G C 1
ATOM 8101 O O . ILE G 1 71 ? -16.261 23.047 144.332 1.00 48.01 69 ILE G O 1
ATOM 8106 N N . VAL G 1 72 ? -14.493 22.335 143.138 1.00 48.27 70 VAL G N 1
ATOM 8107 C CA . VAL G 1 72 ? -15.008 22.796 141.854 1.00 49.25 70 VAL G CA 1
ATOM 8108 C C . VAL G 1 72 ? -15.912 21.719 141.263 1.00 46.49 70 VAL G C 1
ATOM 8109 O O . VAL G 1 72 ? -15.432 20.665 140.859 1.00 44.85 70 VAL G O 1
ATOM 8113 N N . ILE G 1 73 ? -17.214 21.993 141.219 1.00 79.53 71 ILE G N 1
ATOM 8114 C CA . ILE G 1 73 ? -18.187 21.028 140.700 1.00 79.28 71 ILE G CA 1
ATOM 8115 C C . ILE G 1 73 ? -18.490 21.234 139.214 1.00 82.76 71 ILE G C 1
ATOM 8116 O O . ILE G 1 73 ? -19.040 20.349 138.558 1.00 83.77 71 ILE G O 1
ATOM 8121 N N . TYR G 1 74 ? -18.140 22.408 138.695 1.00 85.25 72 TYR G N 1
ATOM 8122 C CA . TYR G 1 74 ? -18.231 22.685 137.263 1.00 89.62 72 TYR G CA 1
ATOM 8123 C C . TYR G 1 74 ? -17.034 23.549 136.859 1.00 92.43 72 TYR G C 1
ATOM 8124 O O . TYR G 1 74 ? -16.952 24.723 137.226 1.00 93.07 72 TYR G O 1
ATOM 8133 N N . ASP G 1 75 ? -16.102 22.948 136.121 1.00 94.65 73 ASP G N 1
ATOM 8134 C CA . ASP G 1 75 ? -14.793 23.554 135.873 1.00 97.73 73 ASP G CA 1
ATOM 8135 C C . ASP G 1 75 ? -14.745 24.348 134.564 1.00 104.20 73 ASP G C 1
ATOM 8136 O O . ASP G 1 75 ? -14.610 23.777 133.484 1.00 107.98 73 ASP G O 1
ATOM 8141 N N . ASP G 1 76 ? -14.849 25.669 134.684 1.00 106.04 74 ASP G N 1
ATOM 8142 C CA . ASP G 1 76 ? -14.835 26.580 133.535 1.00 112.72 74 ASP G CA 1
ATOM 8143 C C . ASP G 1 76 ? -13.501 27.367 133.437 1.00 117.38 74 ASP G C 1
ATOM 8144 O O . ASP G 1 76 ? -13.379 28.552 133.803 1.00 118.98 74 ASP G O 1
ATOM 8149 N N . ASN G 1 79 ? -15.804 31.053 134.649 1.00 115.81 77 ASN G N 1
ATOM 8150 C CA . ASN G 1 79 ? -16.783 31.095 135.729 1.00 110.17 77 ASN G CA 1
ATOM 8151 C C . ASN G 1 79 ? -16.950 29.733 136.409 1.00 104.28 77 ASN G C 1
ATOM 8152 O O . ASN G 1 79 ? -18.012 29.109 136.319 1.00 101.87 77 ASN G O 1
ATOM 8157 N N . PRO G 1 80 ? -15.896 29.267 137.099 1.00 102.53 78 PRO G N 1
ATOM 8158 C CA . PRO G 1 80 ? -15.973 27.986 137.800 1.00 97.30 78 PRO G CA 1
ATOM 8159 C C . PRO G 1 80 ? -17.006 28.002 138.927 1.00 93.02 78 PRO G 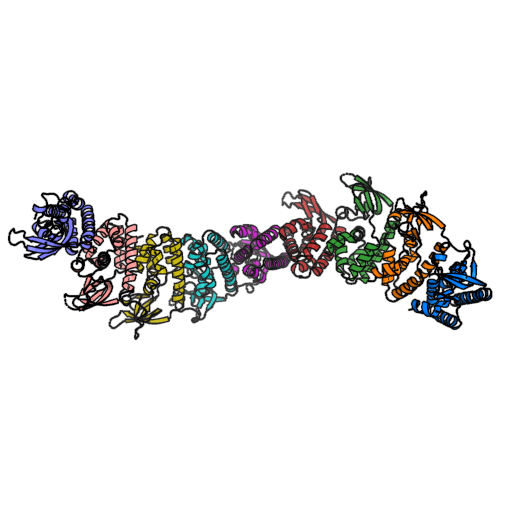C 1
ATOM 8160 O O . PRO G 1 80 ? -17.045 28.950 139.707 1.00 93.22 78 PRO G O 1
ATOM 8164 N N . VAL G 1 81 ? -17.842 26.969 138.990 1.00 90.01 79 VAL G N 1
ATOM 8165 C CA . VAL G 1 81 ? -18.827 26.832 140.065 1.00 86.80 79 VAL G CA 1
ATOM 8166 C C . VAL G 1 81 ? -18.253 25.957 141.170 1.00 83.46 79 VAL G C 1
ATOM 8167 O O . VAL G 1 81 ? -17.798 24.847 140.893 1.00 82.36 79 VAL G O 1
ATOM 8171 N N . THR G 1 82 ? -18.278 26.454 142.409 1.00 82.49 80 THR G N 1
ATOM 8172 C CA . THR G 1 82 ? -17.790 25.700 143.570 1.00 80.13 80 THR G CA 1
ATOM 8173 C C . THR G 1 82 ? -18.904 25.366 144.566 1.00 78.61 80 THR G C 1
ATOM 8174 O O . THR G 1 82 ? -19.945 26.019 144.583 1.00 79.69 80 THR G O 1
ATOM 8178 N N . ALA G 1 83 ? -18.668 24.341 145.385 1.00 76.67 81 ALA G N 1
ATOM 8179 C CA . ALA G 1 83 ? -19.627 23.912 146.404 1.00 76.16 81 ALA G CA 1
ATOM 8180 C C . ALA G 1 83 ? -18.919 23.208 147.559 1.00 75.26 81 ALA G C 1
ATOM 8181 O O . ALA G 1 83 ? -17.851 22.623 147.374 1.00 74.16 81 ALA G O 1
ATOM 8183 N N . GLN G 1 84 ? -19.513 23.276 148.751 1.00 76.40 82 GLN G N 1
ATOM 8184 C CA . GLN G 1 84 ? -19.004 22.518 149.902 1.00 76.39 82 GLN G CA 1
ATOM 8185 C C . GLN G 1 84 ? -19.370 21.054 149.746 1.00 74.75 82 GLN G C 1
ATOM 8186 O O . GLN G 1 84 ? -20.512 20.726 149.426 1.00 75.19 82 GLN G O 1
ATOM 8192 N N . ALA G 1 85 ? -18.385 20.183 149.936 1.00 73.35 83 ALA G N 1
ATOM 8193 C CA . ALA G 1 85 ? -18.604 18.743 149.845 1.00 72.17 83 ALA G CA 1
ATOM 8194 C C . ALA G 1 85 ? -17.725 18.003 150.838 1.00 72.05 83 ALA G C 1
ATOM 8195 O O . ALA G 1 85 ? -16.630 18.462 151.162 1.00 72.19 83 ALA G O 1
ATOM 8197 N N . PRO G 1 86 ? -18.204 16.851 151.323 1.00 72.48 84 PRO G N 1
ATOM 8198 C CA . PRO G 1 86 ? -17.377 15.971 152.132 1.00 72.49 84 PRO G CA 1
ATOM 8199 C C . PRO G 1 86 ? -16.345 15.224 151.292 1.00 69.87 84 PRO G C 1
ATOM 8200 O O . PRO G 1 86 ? -16.682 14.647 150.258 1.00 68.64 84 PRO G O 1
ATOM 8204 N N . CYS G 1 87 ? -15.092 15.260 151.726 1.00 69.87 85 CYS G N 1
ATOM 8205 C CA . CYS G 1 87 ? -14.011 14.593 151.017 1.00 67.96 85 CYS G CA 1
ATOM 8206 C C . CYS G 1 87 ? -13.547 13.394 151.826 1.00 67.69 85 CYS G C 1
ATOM 8207 O O . CYS G 1 87 ? -13.031 13.544 152.928 1.00 69.36 85 CYS G O 1
ATOM 8210 N N . LEU G 1 88 ? -13.758 12.200 151.279 1.00 66.05 86 LEU G N 1
ATOM 8211 C CA . LEU G 1 88 ? -13.377 10.968 151.956 1.00 66.00 86 LEU G CA 1
ATOM 8212 C C . LEU G 1 88 ? -11.859 10.833 151.999 1.00 65.02 86 LEU G C 1
ATOM 8213 O O . LEU G 1 88 ? -11.307 10.365 152.987 1.00 66.10 86 LEU G O 1
ATOM 8218 N N . VAL G 1 89 ? -11.196 11.246 150.925 1.00 63.62 87 VAL G N 1
ATOM 8219 C CA . VAL G 1 89 ? -9.740 11.347 150.894 1.00 63.76 87 VAL G CA 1
ATOM 8220 C C . VAL G 1 89 ? -9.348 12.680 150.273 1.00 64.63 87 VAL G C 1
ATOM 8221 O O . VAL G 1 89 ? -9.907 13.077 149.254 1.00 64.01 87 VAL G O 1
ATOM 8225 N N . VAL G 1 90 ? -8.394 13.366 150.894 1.00 66.74 88 VAL G N 1
ATOM 8226 C CA . VAL G 1 90 ? -7.763 14.546 150.301 1.00 68.66 88 VAL G CA 1
ATOM 8227 C C . VAL G 1 90 ? -6.368 14.143 149.839 1.00 69.70 88 VAL G C 1
ATOM 8228 O O . VAL G 1 90 ? -5.510 13.827 150.653 1.00 71.10 88 VAL G O 1
ATOM 8232 N N . ALA G 1 91 ? -6.155 14.129 148.531 1.00 69.66 89 ALA G N 1
ATOM 8233 C CA . ALA G 1 91 ? -4.914 13.621 147.960 1.00 71.20 89 ALA G CA 1
ATOM 8234 C C . ALA G 1 91 ? -4.097 14.736 147.334 1.00 75.40 89 ALA G C 1
ATOM 8235 O O . ALA G 1 91 ? -4.641 15.646 146.715 1.00 76.24 89 ALA G O 1
ATOM 8237 N N . LYS G 1 92 ? -2.783 14.655 147.511 1.00 78.67 90 LYS G N 1
ATOM 8238 C CA . LYS G 1 92 ? -1.861 15.527 146.806 1.00 83.83 90 LYS G CA 1
ATOM 8239 C C . LYS G 1 92 ? -1.870 15.128 145.339 1.00 84.20 90 LYS G C 1
ATOM 8240 O O . LYS G 1 92 ? -2.057 13.959 145.009 1.00 81.44 90 LYS G O 1
ATOM 8246 N N . ARG G 1 93 ? -1.663 16.104 144.467 1.00 88.46 91 ARG G N 1
ATOM 8247 C CA . ARG G 1 93 ? -1.702 15.882 143.023 1.00 90.27 91 ARG G CA 1
ATOM 8248 C C . ARG G 1 93 ? -0.814 14.711 142.568 1.00 91.48 91 ARG G C 1
ATOM 8249 O O . ARG G 1 93 ? -1.203 13.936 141.693 1.00 90.38 91 ARG G O 1
ATOM 8257 N N . ASP G 1 94 ? 0.354 14.569 143.191 1.00 94.25 92 ASP G N 1
ATOM 8258 C CA . ASP G 1 94 ? 1.312 13.512 142.841 1.00 96.04 92 ASP G CA 1
ATOM 8259 C C . ASP G 1 94 ? 1.047 12.157 143.517 1.00 90.86 92 ASP G C 1
ATOM 8260 O O . ASP G 1 94 ? 1.858 11.245 143.412 1.00 91.84 92 ASP G O 1
ATOM 8265 N N . GLU G 1 95 ? -0.078 12.026 144.213 1.00 49.07 93 GLU G N 1
ATOM 8266 C CA . GLU G 1 95 ? -0.499 10.743 144.801 1.00 47.26 93 GLU G CA 1
ATOM 8267 C C . GLU G 1 95 ? -1.588 10.058 143.959 1.00 44.24 93 GLU G C 1
ATOM 8268 O O . GLU G 1 95 ? -2.026 8.954 144.282 1.00 42.46 93 GLU G O 1
ATOM 8274 N N . ILE G 1 96 ? -2.021 10.722 142.889 1.00 44.20 94 ILE G N 1
ATOM 8275 C CA . ILE G 1 96 ? -3.049 10.201 142.003 1.00 42.07 94 ILE G CA 1
ATOM 8276 C C . ILE G 1 96 ? -2.485 10.105 140.591 1.00 43.93 94 ILE G C 1
ATOM 8277 O O . ILE G 1 96 ? -1.836 11.036 140.134 1.00 46.43 94 ILE G O 1
ATOM 8282 N N . PRO G 1 97 ? -2.733 8.977 139.896 1.00 43.09 95 PRO G N 1
ATOM 8283 C CA . PRO G 1 97 ? -2.295 8.829 138.508 1.00 45.05 95 PRO G CA 1
ATOM 8284 C C . PRO G 1 97 ? -2.725 9.997 137.620 1.00 45.94 95 PRO G C 1
ATOM 8285 O O . PRO G 1 97 ? -3.861 10.458 137.717 1.00 43.97 95 PRO G O 1
ATOM 8289 N N . GLN G 1 98 ? -1.822 10.452 136.757 1.00 49.27 96 GLN G N 1
ATOM 8290 C CA . GLN G 1 98 ? -2.033 11.666 135.953 1.00 51.11 96 GLN G CA 1
ATOM 8291 C C . GLN G 1 98 ? -3.292 11.600 135.063 1.00 49.78 96 GLN G C 1
ATOM 8292 O O . GLN G 1 98 ? -4.007 12.591 134.908 1.00 50.04 96 GLN G O 1
ATOM 8298 N N . ASN G 1 99 ? -3.598 10.417 134.538 1.00 48.72 97 ASN G N 1
ATOM 8299 C CA . ASN G 1 99 ? -4.766 10.242 133.673 1.00 47.82 97 ASN G CA 1
ATOM 8300 C C . ASN G 1 99 ? -6.105 10.160 134.416 1.00 44.15 97 ASN G C 1
ATOM 8301 O O . ASN G 1 99 ? -7.162 10.356 133.817 1.00 43.88 97 ASN G O 1
ATOM 8306 N N . PHE G 1 100 ? -6.063 9.882 135.713 1.00 41.75 98 PHE G N 1
ATOM 8307 C CA . PHE G 1 100 ? -7.286 9.597 136.459 1.00 38.68 98 PHE G CA 1
ATOM 8308 C C . PHE G 1 100 ? -8.268 10.767 136.585 1.00 38.60 98 PHE G C 1
ATOM 8309 O O . PHE G 1 100 ? -9.474 10.563 136.430 1.00 37.30 98 PHE G O 1
ATOM 8317 N N . PRO G 1 101 ? -7.775 11.987 136.878 1.00 40.42 99 PRO G N 1
ATOM 8318 C CA . PRO G 1 101 ? -8.713 13.108 137.028 1.00 40.87 99 PRO G CA 1
ATOM 8319 C C . PRO G 1 101 ? -9.628 13.321 135.830 1.00 41.97 99 PRO G C 1
ATOM 8320 O O . PRO G 1 101 ? -10.785 13.672 136.014 1.00 41.58 99 PRO G O 1
ATOM 8324 N N . SER G 1 102 ? -9.127 13.087 134.623 1.00 43.85 100 SER G N 1
ATOM 8325 C CA . SER G 1 102 ? -9.941 13.273 133.424 1.00 45.67 100 SER G CA 1
ATOM 8326 C C . SER G 1 102 ? -10.798 12.046 133.086 1.00 43.67 100 SER G C 1
ATOM 8327 O O . SER G 1 102 ? -11.743 12.155 132.306 1.00 44.80 100 SER G O 1
ATOM 8330 N N . ILE G 1 103 ? -10.466 10.888 133.653 1.00 41.12 101 ILE G N 1
ATOM 8331 C CA . ILE G 1 103 ? -11.265 9.681 133.445 1.00 39.41 101 ILE G CA 1
ATOM 8332 C C . ILE G 1 103 ? -12.412 9.633 134.451 1.00 37.16 101 ILE G C 1
ATOM 8333 O O . ILE G 1 103 ? -13.575 9.509 134.074 1.00 37.04 101 ILE G O 1
ATOM 8338 N N . TYR G 1 104 ? -12.074 9.733 135.732 1.00 35.74 102 TYR G N 1
ATOM 8339 C CA . TYR G 1 104 ? -13.058 9.606 136.805 1.00 33.77 102 TYR G CA 1
ATOM 8340 C C . TYR G 1 104 ? -13.451 10.992 137.323 1.00 34.98 102 TYR G C 1
ATOM 8341 O O . TYR G 1 104 ? -13.183 11.346 138.473 1.00 34.26 102 TYR G O 1
ATOM 8350 N N . ARG G 1 105 ? -14.107 11.758 136.453 1.00 37.21 103 ARG G N 1
ATOM 8351 C CA . ARG G 1 1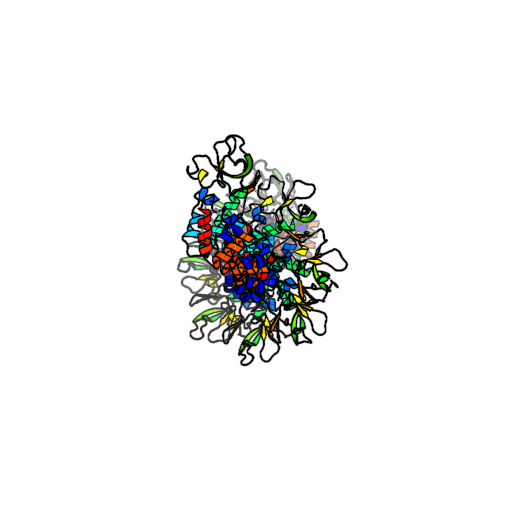05 ? -14.352 13.186 136.676 1.00 39.47 103 ARG G CA 1
ATOM 8352 C C . ARG G 1 105 ? -15.327 13.513 137.796 1.00 38.63 103 ARG G C 1
ATOM 8353 O O . ARG G 1 105 ? -15.336 14.644 138.283 1.00 40.63 103 ARG G O 1
ATOM 8361 N N . TYR G 1 106 ? -16.176 12.560 138.171 1.00 36.23 104 TYR G N 1
ATOM 8362 C CA . TYR G 1 106 ? -17.150 12.786 139.229 1.00 35.63 104 TYR G CA 1
ATOM 8363 C C . TYR G 1 106 ? -16.782 12.031 140.497 1.00 32.88 104 TYR G C 1
ATOM 8364 O O . TYR G 1 106 ? -17.602 11.881 141.406 1.00 32.35 104 TYR G O 1
ATOM 8373 N N . THR G 1 107 ? -15.536 11.570 140.549 1.00 31.69 105 THR G N 1
ATOM 8374 C CA . THR G 1 107 ? -14.947 10.956 141.744 1.00 29.86 105 THR G CA 1
ATOM 8375 C C . THR G 1 107 ? -13.700 11.725 142.226 1.00 30.95 105 THR G C 1
ATOM 8376 O O . THR G 1 107 ? -13.326 11.630 143.390 1.00 30.52 105 THR G O 1
ATOM 8380 N N . ILE G 1 108 ? -13.063 12.470 141.320 1.00 32.77 106 ILE G N 1
ATOM 8381 C CA . ILE G 1 108 ? -11.880 13.285 141.626 1.00 34.29 106 ILE G CA 1
ATOM 8382 C C . ILE G 1 108 ? -12.221 14.740 141.335 1.00 36.90 106 ILE G C 1
ATOM 8383 O O . ILE G 1 108 ? -12.562 15.086 140.203 1.00 38.30 106 ILE G O 1
ATOM 8388 N N . TYR G 1 109 ? -12.146 15.585 142.352 1.00 38.03 107 TYR G N 1
ATOM 8389 C CA . TYR G 1 109 ? -12.531 16.984 142.217 1.00 41.09 107 TYR G CA 1
ATOM 8390 C C . TYR G 1 109 ? -11.394 17.911 142.624 1.00 43.62 107 TYR G C 1
ATOM 8391 O O . TYR G 1 109 ? -10.683 17.647 143.594 1.00 42.97 107 TYR G O 1
ATOM 8400 N N . LYS G 1 110 ? -11.238 19.010 141.893 1.00 46.97 108 LYS G N 1
ATOM 8401 C CA . LYS G 1 110 ? -10.272 20.029 142.266 1.00 50.15 108 LYS G CA 1
ATOM 8402 C C . LYS G 1 110 ? -10.775 20.764 143.500 1.00 51.61 108 LYS G C 1
ATOM 8403 O O . LYS G 1 110 ? -11.934 21.170 143.557 1.00 52.52 108 LYS G O 1
ATOM 8409 N N . ILE G 1 111 ? -9.913 20.907 144.500 1.00 52.36 109 ILE G N 1
ATOM 8410 C CA . ILE G 1 111 ? -10.234 21.726 145.664 1.00 54.78 109 ILE G CA 1
ATOM 8411 C C . ILE G 1 111 ? -9.890 23.172 145.328 1.00 59.47 109 ILE G C 1
ATOM 8412 O O . ILE G 1 111 ? -8.763 23.468 144.935 1.00 61.06 109 ILE G O 1
ATOM 8417 N N . ASP G 1 112 ? -10.865 24.062 145.479 1.00 62.22 110 ASP G N 1
ATOM 8418 C CA . ASP G 1 112 ? -10.715 25.469 145.090 1.00 67.15 110 ASP G CA 1
ATOM 8419 C C . ASP G 1 112 ? -9.566 26.141 145.833 1.00 69.90 110 ASP G C 1
ATOM 8420 O O . ASP G 1 112 ? -9.388 25.920 147.031 1.00 69.28 110 ASP G O 1
ATOM 8425 N N . LYS G 1 113 ? -8.797 26.957 145.104 1.00 73.31 111 LYS G N 1
ATOM 8426 C CA . LYS G 1 113 ? -7.650 27.699 145.651 1.00 76.73 111 LYS G CA 1
ATOM 8427 C C . LYS G 1 113 ? -6.596 26.743 146.223 1.00 74.18 111 LYS G C 1
ATOM 8428 O O . LYS G 1 113 ? -6.015 26.999 147.281 1.00 76.11 111 LYS G O 1
ATOM 8434 N N . SER G 1 114 ? -6.372 25.632 145.526 1.00 70.36 112 SER G N 1
ATOM 8435 C CA . SER G 1 114 ? -5.466 24.586 145.991 1.00 67.78 112 SER G CA 1
ATOM 8436 C C . SER G 1 114 ? -5.144 23.640 144.843 1.00 65.03 112 SER G C 1
ATOM 8437 O O . SER G 1 114 ? -5.903 23.547 143.885 1.00 63.85 112 SER G O 1
ATOM 8440 N N . SER G 1 115 ? -4.017 22.942 144.948 1.00 64.51 113 SER G N 1
ATOM 8441 C CA . SER G 1 115 ? -3.625 21.953 143.942 1.00 62.42 113 SER G CA 1
ATOM 8442 C C . SER G 1 115 ? -4.096 20.544 144.314 1.00 57.93 113 SER G C 1
ATOM 8443 O O . SER G 1 115 ? -4.071 19.642 143.484 1.00 55.86 113 SER G O 1
ATOM 8446 N N . GLU G 1 116 ? -4.514 20.365 145.565 1.00 56.96 114 GLU G N 1
ATOM 8447 C CA . GLU G 1 116 ? -4.953 19.066 146.061 1.00 53.33 114 GLU G CA 1
ATOM 8448 C C . GLU G 1 116 ? -6.288 18.629 145.456 1.00 50.44 114 GLU G C 1
ATOM 8449 O O . GLU G 1 116 ? -7.070 19.454 144.978 1.00 51.53 114 GLU G O 1
ATOM 8455 N N . TYR G 1 117 ? -6.534 17.319 145.487 1.00 47.18 115 TYR G N 1
ATOM 8456 C CA . TYR G 1 117 ? -7.766 16.729 144.959 1.00 44.29 115 TYR G CA 1
ATOM 8457 C C . TYR G 1 117 ? -8.674 16.209 146.076 1.00 42.30 115 TYR G C 1
ATOM 8458 O O . TYR G 1 117 ? -8.200 15.688 147.087 1.00 41.98 115 TYR G O 1
ATOM 8467 N N . CYS G 1 118 ? -9.982 16.353 145.871 1.00 41.26 116 CYS G N 1
ATOM 8468 C CA . CYS G 1 118 ? -10.996 15.730 146.716 1.00 39.35 116 CYS G CA 1
ATOM 8469 C C . CYS G 1 118 ? -11.369 14.425 146.048 1.00 36.33 116 CYS G C 1
ATOM 8470 O O . CYS G 1 118 ? -11.857 14.431 144.921 1.00 35.94 116 CYS G O 1
ATOM 8473 N N . ILE G 1 119 ? -11.104 13.305 146.707 1.00 34.79 117 ILE G N 1
ATOM 8474 C CA . ILE G 1 119 ? -11.467 11.996 146.156 1.00 32.29 117 ILE G CA 1
ATOM 8475 C C . ILE G 1 119 ? -12.642 11.463 146.950 1.00 31.10 117 ILE G C 1
ATOM 8476 O O . ILE G 1 119 ? -12.522 11.166 148.140 1.00 31.46 117 ILE G O 1
ATOM 8481 N N . SER G 1 120 ? -13.784 11.347 146.289 1.00 30.33 118 SER G N 1
ATOM 8482 C CA . SER G 1 120 ? -15.030 11.124 146.995 1.00 30.05 118 SER G CA 1
ATOM 8483 C C . SER G 1 120 ? -16.136 10.755 146.006 1.00 29.30 118 SER G C 1
ATOM 8484 O O . SER G 1 120 ? -16.252 11.390 144.963 1.00 30.29 118 SER G O 1
ATOM 8487 N N . PRO G 1 121 ? -16.962 9.743 146.329 1.00 27.97 119 PRO G N 1
ATOM 8488 C CA . PRO G 1 121 ? -18.066 9.390 145.435 1.00 27.68 119 PRO G CA 1
ATOM 8489 C C . PRO G 1 121 ? -19.227 10.371 145.571 1.00 29.91 119 PRO G C 1
ATOM 8490 O O . PRO G 1 121 ? -20.183 10.122 146.313 1.00 30.33 119 PRO G O 1
ATOM 8494 N N . LEU G 1 122 ? -19.130 11.486 144.850 1.00 31.99 120 LEU G N 1
ATOM 8495 C CA . LEU G 1 122 ? -20.135 12.538 144.914 1.00 34.74 120 LEU G CA 1
ATOM 8496 C C . LEU G 1 122 ? -20.988 12.549 143.654 1.00 35.98 120 LEU G C 1
ATOM 8497 O O . LEU G 1 122 ? -20.554 12.104 142.594 1.00 35.07 120 LEU G O 1
ATOM 8502 N N . VAL G 1 123 ? -22.202 13.063 143.789 1.00 38.78 121 VAL G N 1
ATOM 8503 C CA . VAL G 1 123 ? -23.049 13.359 142.653 1.00 41.54 121 VAL G CA 1
ATOM 8504 C C . VAL G 1 123 ? -23.286 14.858 142.639 1.00 46.38 121 VAL G C 1
ATOM 8505 O O . VAL G 1 123 ? -23.575 15.448 143.678 1.00 48.19 121 VAL G O 1
ATOM 8509 N N . VAL G 1 124 ? -23.141 15.467 141.463 1.00 49.50 122 VAL G N 1
ATOM 8510 C CA . VAL G 1 124 ? -23.356 16.898 141.295 1.00 54.83 122 VAL G CA 1
ATOM 8511 C C . VAL G 1 124 ? -24.756 17.143 140.735 1.00 59.43 122 VAL G C 1
ATOM 8512 O O . VAL G 1 124 ? -25.150 16.513 139.755 1.00 59.39 122 VAL G O 1
ATOM 8516 N N . ASN G 1 125 ? -25.488 18.062 141.364 1.00 64.33 123 ASN G N 1
ATOM 8517 C CA . ASN G 1 125 ? -26.828 18.470 140.929 1.00 69.74 123 ASN G CA 1
ATOM 8518 C C . ASN G 1 125 ? -26.902 19.990 140.966 1.00 75.37 123 ASN G C 1
ATOM 8519 O O . ASN G 1 125 ? -27.062 20.561 142.042 1.00 76.91 123 ASN G O 1
ATOM 8524 N N . ASP G 1 126 ? -26.784 20.622 139.794 1.00 78.98 124 ASP G N 1
ATOM 8525 C CA . ASP G 1 126 ? -26.674 22.093 139.641 1.00 84.61 124 ASP G CA 1
ATOM 8526 C C . ASP G 1 126 ? -25.572 22.722 140.519 1.00 83.75 124 ASP G C 1
ATOM 8527 O O . ASP G 1 126 ? -24.416 22.860 140.077 1.00 82.95 124 ASP G O 1
ATOM 8532 N N . LYS G 1 127 ? -25.910 23.041 141.767 1.00 84.28 125 LYS G N 1
ATOM 8533 C CA . LYS G 1 127 ? -25.001 23.768 142.665 1.00 84.18 125 LYS G CA 1
ATOM 8534 C C . LYS G 1 127 ? -24.700 23.026 143.973 1.00 79.45 125 LYS G C 1
ATOM 8535 O O . LYS G 1 127 ? -23.957 23.558 144.782 1.00 79.78 125 LYS G O 1
ATOM 8541 N N . TYR G 1 128 ? -25.237 21.809 144.162 1.00 74.99 126 TYR G N 1
ATOM 8542 C CA . TYR G 1 128 ? -24.880 20.975 145.312 1.00 70.54 126 TYR G CA 1
ATOM 8543 C C . TYR G 1 128 ? -24.065 19.760 144.889 1.00 64.27 126 TYR G C 1
ATOM 8544 O O . TYR G 1 128 ? -24.167 19.284 143.755 1.00 63.40 126 TYR G O 1
ATOM 8553 N N . ALA G 1 129 ? -23.247 19.276 145.820 1.00 60.09 127 ALA G N 1
ATOM 8554 C CA . ALA G 1 129 ? -22.549 18.007 145.684 1.00 54.30 127 ALA G CA 1
ATOM 8555 C C . ALA G 1 129 ? -22.972 17.138 146.856 1.00 51.72 127 ALA G C 1
ATOM 8556 O O . ALA G 1 129 ? -22.979 17.600 147.993 1.00 53.41 127 ALA G O 1
ATOM 8558 N N . THR G 1 130 ? -23.325 15.889 146.581 1.00 47.94 128 THR G N 1
ATOM 8559 C CA . THR G 1 130 ? -23.883 15.005 147.600 1.00 46.12 128 THR G CA 1
ATOM 8560 C C . THR G 1 130 ? -23.116 13.703 147.693 1.00 41.65 128 THR G C 1
ATOM 8561 O O . THR G 1 130 ? -22.860 13.065 146.676 1.00 39.53 128 THR G O 1
ATOM 8565 N N . LEU G 1 131 ? -22.744 13.326 148.914 1.00 40.61 129 LEU G N 1
ATOM 8566 C CA . LEU G 1 131 ? -22.074 12.058 149.155 1.00 37.12 129 LEU G CA 1
ATOM 8567 C C . LEU G 1 131 ? -23.053 10.918 148.952 1.00 35.98 129 LEU G C 1
ATOM 8568 O O . LEU G 1 131 ? -24.190 10.963 149.422 1.00 37.51 129 LEU G O 1
ATOM 8573 N N . ILE G 1 132 ? -22.593 9.901 148.236 1.00 33.64 130 ILE G N 1
ATOM 8574 C CA . ILE G 1 132 ? -23.410 8.756 147.877 1.00 32.84 130 ILE G CA 1
ATOM 8575 C C . ILE G 1 132 ? -22.864 7.557 148.616 1.00 31.01 130 ILE G C 1
ATOM 8576 O O . ILE G 1 132 ? -21.688 7.230 148.466 1.00 30.46 130 ILE G O 1
ATOM 8581 N N . THR G 1 133 ? -23.705 6.909 149.414 1.00 31.13 131 THR G N 1
ATOM 8582 C CA . THR G 1 133 ? -23.296 5.692 150.117 1.00 29.77 131 THR G CA 1
ATOM 8583 C C . THR G 1 133 ? -24.348 4.608 149.921 1.00 29.09 131 THR G C 1
ATOM 8584 O O . THR G 1 133 ? -25.532 4.905 149.867 1.00 30.65 131 THR G O 1
ATOM 8588 N N . PRO G 1 134 ? -23.918 3.347 149.800 1.00 27.40 132 PRO G N 1
ATOM 8589 C CA . PRO G 1 134 ? -24.871 2.263 149.566 1.00 27.22 132 PRO G CA 1
ATOM 8590 C C . PRO G 1 134 ? -25.732 1.985 150.777 1.00 28.87 132 PRO G C 1
ATOM 8591 O O . PRO G 1 134 ? -25.209 1.845 151.879 1.00 29.40 132 PRO G O 1
ATOM 8595 N N . ASN G 1 135 ? -27.043 1.925 150.570 1.00 30.29 133 ASN G N 1
ATOM 8596 C CA . ASN G 1 135 ? -27.966 1.634 151.650 1.00 32.78 133 ASN G CA 1
ATOM 8597 C C . ASN G 1 135 ? -28.292 0.146 151.722 1.00 32.19 133 ASN G C 1
ATOM 8598 O O . ASN G 1 135 ? -27.943 -0.622 150.829 1.00 30.15 133 ASN G O 1
ATOM 8603 N N . GLU G 1 136 ? -28.957 -0.248 152.800 1.00 34.16 134 GLU G N 1
ATOM 8604 C CA . GLU G 1 136 ? -29.227 -1.651 153.079 1.00 34.45 134 GLU G CA 1
ATOM 8605 C C . GLU G 1 136 ? -29.973 -2.345 151.943 1.00 33.98 134 GLU G C 1
ATOM 8606 O O . GLU G 1 136 ? -29.646 -3.474 151.595 1.00 33.01 134 GLU G O 1
ATOM 8612 N N . SER G 1 137 ? -30.979 -1.677 151.380 1.00 35.06 135 SER G N 1
ATOM 8613 C CA . SER G 1 137 ? -31.766 -2.226 150.269 1.00 35.11 135 SER G CA 1
ATOM 8614 C C . SER G 1 137 ? -30.898 -2.637 149.104 1.00 32.41 135 SER G C 1
ATOM 8615 O O . SER G 1 137 ? -31.030 -3.736 148.572 1.00 32.32 135 SER G O 1
ATOM 8618 N N . VAL G 1 138 ? -30.002 -1.745 148.717 1.00 30.70 136 VAL G N 1
ATOM 8619 C CA . VAL G 1 138 ? -29.134 -1.994 147.578 1.00 28.84 136 VAL G CA 1
ATOM 8620 C C . VAL G 1 138 ? -28.214 -3.194 147.831 1.00 27.49 136 VAL G C 1
ATOM 8621 O O . VAL G 1 138 ? -28.055 -4.044 146.968 1.00 26.97 136 VAL G O 1
ATOM 8625 N N . ILE G 1 139 ? -27.637 -3.258 149.028 1.00 27.48 137 ILE G N 1
ATOM 8626 C CA . ILE G 1 139 ? -26.714 -4.325 149.391 1.00 26.97 137 ILE G CA 1
ATOM 8627 C C . ILE G 1 139 ? -27.449 -5.667 149.369 1.00 28.58 137 ILE G C 1
ATOM 8628 O O . ILE G 1 139 ? -26.985 -6.637 148.774 1.00 28.26 137 ILE G O 1
ATOM 8633 N N . LYS G 1 140 ? -28.603 -5.702 150.021 1.00 30.75 138 LYS G N 1
ATOM 8634 C CA . LYS G 1 140 ? -29.456 -6.876 150.064 1.00 32.81 138 LYS G CA 1
ATOM 8635 C C . LYS G 1 140 ? -29.776 -7.377 148.656 1.00 32.65 138 LYS G C 1
ATOM 8636 O O . LYS G 1 140 ? -29.589 -8.556 148.348 1.00 33.18 138 LYS G O 1
ATOM 8642 N N . GLU G 1 141 ? -30.290 -6.482 147.820 1.00 32.50 139 GLU G N 1
ATOM 8643 C CA . GLU G 1 141 ? -30.690 -6.846 146.461 1.00 32.92 139 GLU G CA 1
ATOM 8644 C C . GLU G 1 141 ? -29.544 -7.374 145.642 1.00 31.27 139 GLU G C 1
ATOM 8645 O O . GLU G 1 141 ? -29.684 -8.378 144.960 1.00 32.23 139 GLU G O 1
ATOM 8651 N N . PHE G 1 142 ? -28.409 -6.699 145.712 1.00 29.32 140 PHE G N 1
ATOM 8652 C CA . PHE G 1 142 ? -27.269 -7.123 144.934 1.00 28.29 140 PHE G CA 1
ATOM 8653 C C . PHE G 1 142 ? -26.776 -8.511 145.348 1.00 29.05 140 PHE G C 1
ATOM 8654 O O . PHE G 1 142 ? -26.478 -9.341 144.503 1.00 29.36 140 PHE G O 1
ATOM 8662 N N . PHE G 1 143 ? -26.670 -8.737 146.654 1.00 29.69 141 PHE G N 1
ATOM 8663 C CA . PHE G 1 143 ? -26.261 -10.033 147.187 1.00 31.11 141 PHE G CA 1
ATOM 8664 C C . PHE G 1 143 ? -27.172 -11.151 146.669 1.00 33.24 141 PHE G C 1
ATOM 8665 O O . PHE G 1 143 ? -26.693 -12.217 146.297 1.00 34.30 141 PHE G O 1
ATOM 8673 N N . ASP G 1 144 ? -28.476 -10.893 146.626 1.00 34.39 142 ASP G N 1
ATOM 8674 C CA . ASP G 1 144 ? -29.438 -11.867 146.114 1.00 36.84 142 ASP G CA 1
ATOM 8675 C C . ASP G 1 144 ? -29.274 -12.120 144.621 1.00 37.16 142 ASP G C 1
ATOM 8676 O O . ASP G 1 144 ? -29.255 -13.275 144.187 1.00 39.22 142 ASP G O 1
ATOM 8681 N N . LYS G 1 145 ? -29.158 -11.053 143.834 1.00 35.87 143 LYS G N 1
ATOM 8682 C CA . LYS G 1 145 ? -28.936 -11.187 142.388 1.00 36.44 143 LYS G CA 1
ATOM 8683 C C . LYS G 1 145 ? -27.649 -11.961 142.126 1.00 36.47 143 LYS G C 1
ATOM 8684 O O . LYS G 1 145 ? -27.596 -12.840 141.273 1.00 37.88 143 LYS G O 1
ATOM 8690 N N . LEU G 1 146 ? -26.619 -11.633 142.895 1.00 35.62 144 LEU G N 1
ATOM 8691 C CA . LEU G 1 146 ? -25.309 -12.262 142.777 1.00 36.29 144 LEU G CA 1
ATOM 8692 C C . LEU G 1 146 ? -25.366 -13.776 142.977 1.00 39.30 144 LEU G C 1
ATOM 8693 O O . LEU G 1 146 ? -24.700 -14.519 142.268 1.00 40.61 144 LEU G O 1
ATOM 8698 N N . ASP G 1 147 ? -26.165 -14.228 143.941 1.00 40.88 145 ASP G N 1
ATOM 8699 C CA . ASP G 1 147 ? -26.296 -15.656 144.216 1.00 44.22 145 ASP G CA 1
ATOM 8700 C C . ASP G 1 147 ? -26.986 -16.415 143.082 1.00 45.81 145 ASP G C 1
ATOM 8701 O O . ASP G 1 147 ? -26.724 -17.599 142.883 1.00 48.46 145 ASP G O 1
ATOM 8706 N N . SER G 1 148 ? -27.864 -15.740 142.350 1.00 44.47 146 SER G N 1
ATOM 8707 C CA . SER G 1 148 ? -28.579 -16.366 141.240 1.00 46.43 146 SER G CA 1
ATOM 8708 C C . SER G 1 148 ? -27.774 -16.326 139.936 1.00 46.28 146 SER G C 1
ATOM 8709 O O . SER G 1 148 ? -27.994 -17.142 139.047 1.00 48.62 146 SER G O 1
ATOM 8712 N N . ASN G 1 149 ? -26.855 -15.370 139.819 1.00 43.54 147 ASN G N 1
ATOM 8713 C CA . ASN G 1 149 ? -26.133 -15.150 138.572 1.00 43.55 147 ASN G CA 1
ATOM 8714 C C . ASN G 1 149 ? -24.864 -14.325 138.798 1.00 40.88 147 ASN G C 1
ATOM 8715 O O . ASN G 1 149 ? -24.927 -13.138 139.101 1.00 38.41 147 ASN G O 1
ATOM 8720 N N . ILE G 1 150 ? -23.715 -14.959 138.609 1.00 41.83 148 ILE G N 1
ATOM 8721 C CA . ILE G 1 150 ? -22.432 -14.342 138.920 1.00 40.18 148 ILE G CA 1
ATOM 8722 C C . ILE G 1 150 ? -22.098 -13.176 137.975 1.00 38.89 148 ILE G C 1
ATOM 8723 O O . ILE G 1 150 ? -21.250 -12.336 138.285 1.00 37.06 148 ILE G O 1
ATOM 8728 N N . GLN G 1 151 ? -22.766 -13.128 136.824 1.00 40.11 149 GLN G N 1
ATOM 8729 C CA . GLN G 1 151 ? -22.624 -12.016 135.882 1.00 39.41 149 GLN G CA 1
ATOM 8730 C C . GLN G 1 151 ? -22.865 -10.638 136.519 1.00 36.40 149 GLN G C 1
ATOM 8731 O O . GLN G 1 151 ? -22.308 -9.647 136.065 1.00 35.58 149 GLN G O 1
ATOM 8737 N N . TYR G 1 152 ? -23.693 -10.569 137.558 1.00 35.20 150 TYR G N 1
ATOM 8738 C CA . TYR G 1 152 ? -23.917 -9.304 138.264 1.00 32.93 150 TYR G CA 1
ATOM 8739 C C . TYR G 1 152 ? -22.621 -8.727 138.839 1.00 31.24 150 TYR G C 1
ATOM 8740 O O . TYR G 1 152 ? -22.446 -7.514 138.871 1.00 29.99 150 TYR G O 1
ATOM 8749 N N . ALA G 1 153 ? -21.721 -9.594 139.298 1.00 31.66 151 ALA G N 1
ATOM 8750 C CA . ALA G 1 153 ? -20.409 -9.151 139.763 1.00 30.68 151 ALA G CA 1
ATOM 8751 C C . ALA G 1 153 ? -19.600 -8.584 138.599 1.00 30.98 151 ALA G C 1
ATOM 8752 O O . ALA G 1 153 ? -19.022 -7.507 138.706 1.00 29.53 151 ALA G O 1
ATOM 8754 N N . ARG G 1 154 ? -19.586 -9.313 137.488 1.00 32.93 152 ARG G N 1
ATOM 8755 C CA . ARG G 1 154 ? -18.780 -8.940 136.331 1.00 34.27 152 ARG G CA 1
ATOM 8756 C C . ARG G 1 154 ? -19.206 -7.578 135.783 1.00 33.38 152 ARG G C 1
ATOM 8757 O O . ARG G 1 154 ? -18.374 -6.705 135.544 1.00 33.20 152 ARG G O 1
ATOM 8765 N N . VAL G 1 155 ? -20.509 -7.402 135.603 1.00 33.42 153 VAL G N 1
ATOM 8766 C CA . VAL G 1 155 ? -21.056 -6.159 135.073 1.00 33.22 153 VAL G CA 1
ATOM 8767 C C . VAL G 1 155 ? -20.899 -4.993 136.069 1.00 30.96 153 VAL G C 1
ATOM 8768 O O . VAL G 1 155 ? -20.592 -3.873 135.670 1.00 30.86 153 VAL G O 1
ATOM 8772 N N . LEU G 1 156 ? -21.082 -5.251 137.359 1.00 29.47 154 LEU G N 1
ATOM 8773 C CA . LEU G 1 156 ? -20.882 -4.201 138.356 1.00 27.74 154 LEU G CA 1
ATOM 8774 C C . LEU G 1 156 ? -19.443 -3.684 138.315 1.00 27.20 154 LEU G C 1
ATOM 8775 O O . LEU G 1 156 ? -19.211 -2.480 138.342 1.00 26.81 154 LEU G O 1
ATOM 8780 N N . ALA G 1 157 ? -18.478 -4.594 138.264 1.00 27.56 155 ALA G N 1
ATOM 8781 C CA . ALA G 1 157 ? -17.077 -4.200 138.229 1.00 27.65 155 ALA G CA 1
ATOM 8782 C C . ALA G 1 157 ? -16.764 -3.470 136.925 1.00 28.72 155 ALA G C 1
ATOM 8783 O O . ALA G 1 157 ? -16.041 -2.468 136.925 1.00 28.66 155 ALA G O 1
ATOM 8785 N N . SER G 1 158 ? -17.312 -3.970 135.821 1.00 29.90 156 SER G N 1
ATOM 8786 C CA . SER G 1 158 ? -17.096 -3.359 134.512 1.00 31.46 156 SER G CA 1
ATOM 8787 C C . SER G 1 158 ? -17.552 -1.910 134.495 1.00 30.88 156 SER G C 1
ATOM 8788 O O . SER G 1 158 ? -16.869 -1.044 133.947 1.00 31.96 156 SER G O 1
ATOM 8791 N N . LEU G 1 159 ? -18.711 -1.649 135.092 1.00 29.62 157 LEU G N 1
ATOM 8792 C CA . LEU G 1 159 ? -19.253 -0.300 135.137 1.00 29.33 157 LEU G CA 1
ATOM 8793 C C . LEU G 1 159 ? -18.435 0.584 136.079 1.00 28.05 157 LEU G C 1
ATOM 8794 O O . LEU G 1 159 ? -18.216 1.749 135.790 1.00 28.87 157 LEU G O 1
ATOM 8799 N N . ALA G 1 160 ? -17.983 0.029 137.200 1.00 26.64 158 ALA G N 1
ATOM 8800 C CA . ALA G 1 160 ? -17.229 0.800 138.195 1.00 25.70 158 ALA G CA 1
ATOM 8801 C C . ALA G 1 160 ? -15.920 1.292 137.604 1.00 26.98 158 ALA G C 1
ATOM 8802 O O . ALA G 1 160 ? -15.525 2.442 137.799 1.00 27.22 158 ALA G O 1
ATOM 8804 N N . VAL G 1 161 ? -15.246 0.392 136.900 1.00 28.13 159 VAL G N 1
ATOM 8805 C CA . VAL G 1 161 ? -13.966 0.672 136.267 1.00 29.65 159 VAL G CA 1
ATOM 8806 C C . VAL G 1 161 ? -14.110 1.723 135.155 1.00 31.49 159 VAL G C 1
ATOM 8807 O O . VAL G 1 161 ? -13.147 2.410 134.806 1.00 32.50 159 VAL G O 1
ATOM 8811 N N . GLY G 1 162 ? -15.320 1.851 134.615 1.00 32.16 160 GLY G N 1
ATOM 8812 C CA . GLY G 1 162 ? -15.606 2.815 133.560 1.00 34.48 160 GLY G CA 1
ATOM 8813 C C . GLY G 1 162 ? -15.539 4.249 134.035 1.00 34.80 160 GLY G C 1
ATOM 8814 O O . GLY G 1 162 ? -15.771 4.541 135.205 1.00 33.31 160 GLY G O 1
ATOM 8815 N N . GLY G 1 163 ? -15.206 5.150 133.120 1.00 37.63 161 GLY G N 1
ATOM 8816 C CA . GLY G 1 163 ? -15.110 6.560 133.438 1.00 38.71 161 GLY G CA 1
ATOM 8817 C C . GLY G 1 163 ? -16.451 7.252 133.578 1.00 39.51 161 GLY G C 1
ATOM 8818 O O . GLY G 1 163 ? -17.502 6.656 133.362 1.00 39.29 161 GLY G O 1
ATOM 8819 N N . GLU G 1 164 ? -16.388 8.533 133.932 1.00 41.34 162 GLU G N 1
ATOM 8820 C CA . GLU G 1 164 ? -17.566 9.357 134.205 1.00 42.54 162 GLU G CA 1
ATOM 8821 C C . GLU G 1 164 ? -17.533 10.617 133.351 1.00 46.45 162 GLU G C 1
ATOM 8822 O O . GLU G 1 164 ? -16.476 11.246 133.198 1.00 47.99 162 GLU G O 1
ATOM 8829 N N . PRO H 1 8 ? -27.760 -4.583 113.712 1.00 107.27 6 PRO H N 1
ATOM 8830 C CA . PRO H 1 8 ? -26.548 -4.044 114.344 1.00 94.87 6 PRO H CA 1
ATOM 8831 C C . PRO H 1 8 ? -25.717 -3.178 113.389 1.00 84.00 6 PRO H C 1
ATOM 8832 O O . PRO H 1 8 ? -24.557 -3.481 113.121 1.00 80.93 6 PRO H O 1
ATOM 8836 N N . VAL H 1 9 ? -26.323 -2.096 112.909 1.00 81.09 7 VAL H N 1
ATOM 8837 C CA . VAL H 1 9 ? -25.726 -1.245 111.895 1.00 75.23 7 VAL H CA 1
ATOM 8838 C C . VAL H 1 9 ? -24.325 -0.781 112.338 1.00 67.99 7 VAL H C 1
ATOM 8839 O O . VAL H 1 9 ? -24.193 0.003 113.285 1.00 64.15 7 VAL H O 1
ATOM 8843 N N . ALA H 1 10 ? -23.303 -1.284 111.625 1.00 68.45 8 ALA H N 1
ATOM 8844 C CA . ALA H 1 10 ? -21.862 -1.035 111.871 1.00 65.71 8 ALA H CA 1
ATOM 8845 C C . ALA H 1 10 ? -21.569 0.446 112.037 1.00 62.18 8 ALA H C 1
ATOM 8846 O O . ALA H 1 10 ? -20.667 0.823 112.780 1.00 60.59 8 ALA H O 1
ATOM 8848 N N . GLU H 1 11 ? -22.346 1.282 111.351 1.00 63.48 9 GLU H N 1
ATOM 8849 C CA . GLU H 1 11 ? -22.212 2.737 111.457 1.00 64.19 9 GLU H CA 1
ATOM 8850 C C . GLU H 1 11 ? -22.532 3.244 112.871 1.00 61.45 9 GLU H C 1
ATOM 8851 O O . GLU H 1 11 ? -21.833 4.124 113.379 1.00 62.28 9 GLU H O 1
ATOM 8857 N N . THR H 1 12 ? -23.567 2.695 113.507 1.00 60.54 10 THR H N 1
ATOM 8858 C CA . THR H 1 12 ? -23.900 3.119 114.871 1.00 60.02 10 THR H CA 1
ATOM 8859 C C . THR H 1 12 ? -22.848 2.603 115.865 1.00 55.68 10 THR H C 1
ATOM 8860 O O . THR H 1 12 ? -22.456 3.335 116.771 1.00 55.24 10 THR H O 1
ATOM 8864 N N . ILE H 1 13 ? -22.362 1.374 115.684 1.00 54.48 11 ILE H N 1
ATOM 8865 C CA . ILE H 1 13 ? -21.277 0.869 116.533 1.00 52.77 11 ILE H CA 1
ATOM 8866 C C . ILE H 1 13 ? -20.048 1.781 116.424 1.00 52.28 11 ILE H C 1
ATOM 8867 O O . ILE H 1 13 ? -19.405 2.079 117.428 1.00 51.71 11 ILE H O 1
ATOM 8872 N N . SER H 1 14 ? -19.733 2.248 115.220 1.00 54.71 12 SER H N 1
ATOM 8873 C CA . SER H 1 14 ? -18.546 3.081 115.037 1.00 59.02 12 SER H CA 1
ATOM 8874 C C . SER H 1 14 ? -18.730 4.467 115.646 1.00 60.80 12 SER H C 1
ATOM 8875 O O . SER H 1 14 ? -17.754 5.096 116.038 1.00 65.69 12 SER H O 1
ATOM 8878 N N . LYS H 1 15 ? -19.969 4.935 115.737 1.00 59.65 13 LYS H N 1
ATOM 8879 C CA . LYS H 1 15 ? -20.255 6.205 116.400 1.00 63.96 13 LYS H CA 1
ATOM 8880 C C . LYS H 1 15 ? -20.306 6.038 117.923 1.00 60.56 13 LYS H C 1
ATOM 8881 O O . LYS H 1 15 ? -19.489 6.616 118.645 1.00 63.63 13 LYS H O 1
ATOM 8887 N N . ARG H 1 16 ? -21.242 5.224 118.403 1.00 56.26 14 ARG H N 1
ATOM 8888 C CA . ARG H 1 16 ? -21.525 5.142 119.837 1.00 55.59 14 ARG H CA 1
ATOM 8889 C C . ARG H 1 16 ? -20.440 4.429 120.647 1.00 52.24 14 ARG H C 1
ATOM 8890 O O . ARG H 1 16 ? -20.145 4.836 121.768 1.00 53.45 14 ARG H O 1
ATOM 8898 N N . PHE H 1 17 ? -19.851 3.374 120.089 1.00 49.86 15 PHE H N 1
ATOM 8899 C CA . PHE H 1 17 ? -18.903 2.544 120.835 1.00 49.37 15 PHE H CA 1
ATOM 8900 C C . PHE H 1 17 ? -17.460 2.714 120.367 1.00 52.32 15 PHE H C 1
ATOM 8901 O O . PHE H 1 17 ? -16.615 1.854 120.574 1.00 54.31 15 PHE H O 1
ATOM 8909 N N . TRP H 1 18 ? -17.194 3.865 119.776 1.00 55.74 16 TRP H N 1
ATOM 8910 C CA . TRP H 1 18 ? -15.877 4.238 119.280 1.00 63.09 16 TRP H CA 1
ATOM 8911 C C . TRP H 1 18 ? -14.747 4.073 120.282 1.00 67.10 16 TRP H C 1
ATOM 8912 O O . TRP H 1 18 ? -13.650 3.666 119.922 1.00 73.70 16 TRP H O 1
ATOM 8923 N N . THR H 1 19 ? -15.007 4.365 121.550 1.00 35.47 17 THR H N 1
ATOM 8924 C CA . THR H 1 19 ? -13.991 4.246 122.603 1.00 35.06 17 THR H CA 1
ATOM 8925 C C . THR H 1 19 ? -13.644 2.794 122.933 1.00 33.76 17 THR H C 1
ATOM 8926 O O . THR H 1 19 ? -12.508 2.503 123.302 1.00 33.43 17 THR H O 1
ATOM 8930 N N . LEU H 1 20 ? -14.614 1.889 122.816 1.00 33.65 18 LEU H N 1
ATOM 8931 C CA . LEU H 1 20 ? -14.358 0.451 122.974 1.00 32.75 18 LEU H CA 1
ATOM 8932 C C . LEU H 1 20 ? -13.539 -0.101 121.813 1.00 32.40 18 LEU H C 1
ATOM 8933 O O . LEU H 1 20 ? -12.647 -0.926 122.010 1.00 31.82 18 LEU H O 1
ATOM 8938 N N . ILE H 1 21 ? -13.869 0.335 120.600 1.00 33.24 19 ILE H N 1
ATOM 8939 C CA . ILE H 1 21 ? -13.128 -0.068 119.398 1.00 33.11 19 ILE H CA 1
ATOM 8940 C C . ILE H 1 21 ? -11.661 0.298 119.580 1.00 33.46 19 ILE H C 1
ATOM 8941 O O . ILE H 1 21 ? -10.764 -0.500 119.305 1.00 33.11 19 ILE H O 1
ATOM 8946 N N . LYS H 1 22 ? -11.441 1.513 120.063 1.00 34.68 20 LYS H N 1
ATOM 8947 C CA . LYS H 1 22 ? -10.108 2.057 120.245 1.00 35.46 20 LYS H CA 1
ATOM 8948 C C . LYS H 1 22 ? -9.332 1.281 121.320 1.00 35.11 20 LYS H C 1
ATOM 8949 O O . LYS H 1 22 ? -8.129 1.049 121.176 1.00 35.01 20 LYS H O 1
ATOM 8963 N N . LEU H 1 24 ? -9.951 -1.971 122.243 1.00 33.19 22 LEU H N 1
ATOM 8964 C CA . LEU H 1 24 ? -9.682 -3.311 121.730 1.00 32.19 22 LEU H CA 1
ATOM 8965 C C . LEU H 1 24 ? -8.554 -3.290 120.698 1.00 31.76 22 LEU H C 1
ATOM 8966 O O . LEU H 1 24 ? -7.764 -4.237 120.617 1.00 31.61 22 LEU H O 1
ATOM 8971 N N . ARG H 1 25 ? -8.472 -2.215 119.918 1.00 31.44 23 ARG H N 1
ATOM 8972 C CA . ARG H 1 25 ? -7.388 -2.072 118.942 1.00 31.40 23 ARG H CA 1
ATOM 8973 C C . ARG H 1 25 ? -6.045 -1.939 119.648 1.00 31.59 23 ARG H C 1
ATOM 8974 O O . ARG H 1 25 ? -5.042 -2.482 119.191 1.00 31.91 23 ARG H O 1
ATOM 8982 N N . PHE H 1 26 ? -6.040 -1.230 120.773 1.00 31.67 24 PHE H N 1
ATOM 8983 C CA . PHE H 1 26 ? -4.860 -1.136 121.629 1.00 32.16 24 PHE H CA 1
ATOM 8984 C C . PHE H 1 26 ? -4.383 -2.538 122.013 1.00 32.04 24 PHE H C 1
ATOM 8985 O O . PHE H 1 26 ? -3.198 -2.837 121.915 1.00 32.65 24 PHE H O 1
ATOM 8993 N N . TYR H 1 27 ? -5.312 -3.400 122.420 1.00 31.51 25 TYR H N 1
ATOM 8994 C CA . TYR H 1 27 ? -4.975 -4.784 122.761 1.00 31.72 25 TYR H CA 1
ATOM 8995 C C . TYR H 1 27 ? -4.526 -5.610 121.557 1.00 31.95 25 TYR H C 1
ATOM 8996 O O . TYR H 1 27 ? -3.699 -6.514 121.699 1.00 32.76 25 TYR H O 1
ATOM 9005 N N . VAL H 1 28 ? -5.071 -5.316 120.379 1.00 31.45 26 VAL H N 1
ATOM 9006 C CA . VAL H 1 28 ? -4.628 -5.996 119.168 1.00 31.80 26 VAL H CA 1
ATOM 9007 C C . VAL H 1 28 ? -3.158 -5.670 118.897 1.00 32.74 26 VAL H C 1
ATOM 9008 O O . VAL H 1 28 ? -2.364 -6.564 118.595 1.00 33.55 26 VAL H O 1
ATOM 9012 N N . VAL H 1 29 ? -2.804 -4.395 119.022 1.00 32.93 27 VAL H N 1
ATOM 9013 C CA . VAL H 1 29 ? -1.429 -3.953 118.817 1.00 34.17 27 VAL H CA 1
ATOM 9014 C C . VAL H 1 29 ? -0.468 -4.654 119.782 1.00 35.40 27 VAL H C 1
ATOM 9015 O O . VAL H 1 29 ? 0.632 -5.037 119.389 1.00 36.50 27 VAL H O 1
ATOM 9019 N N . LEU H 1 30 ? -0.909 -4.871 121.019 1.00 35.65 28 LEU H N 1
ATOM 9020 C CA . LEU H 1 30 ? -0.117 -5.612 122.010 1.00 37.19 28 LEU H CA 1
ATOM 9021 C C . LEU H 1 30 ? -0.243 -7.132 121.847 1.00 38.35 28 LEU H C 1
ATOM 9022 O O . LEU H 1 30 ? 0.348 -7.890 122.613 1.00 39.55 28 LEU H O 1
ATOM 9027 N N . ARG H 1 31 ? -1.024 -7.569 120.859 1.00 38.56 29 ARG H N 1
ATOM 9028 C CA . ARG H 1 31 ? -1.274 -8.988 120.595 1.00 39.76 29 ARG H CA 1
ATOM 9029 C C . ARG H 1 31 ? -1.846 -9.746 121.788 1.00 40.48 29 ARG H C 1
ATOM 9030 O O . ARG H 1 31 ? -1.578 -10.925 121.964 1.00 41.50 29 ARG H O 1
ATOM 9038 N N . ARG H 1 32 ? -2.666 -9.068 122.581 1.00 40.54 30 ARG H N 1
ATOM 9039 C CA . ARG H 1 32 ? -3.371 -9.715 123.677 1.00 41.94 30 ARG H CA 1
ATOM 9040 C C . ARG H 1 32 ? -4.746 -10.143 123.174 1.00 40.76 30 ARG H C 1
ATOM 9041 O O . ARG H 1 32 ? -5.783 -9.567 123.519 1.00 39.67 30 ARG H O 1
ATOM 9049 N N . PHE H 1 33 ? -4.718 -11.186 122.348 1.00 40.86 31 PHE H N 1
ATOM 9050 C CA . PHE H 1 33 ? -5.888 -11.647 121.603 1.00 40.05 31 PHE H CA 1
ATOM 9051 C C . PHE H 1 33 ? -6.916 -12.391 122.452 1.00 40.16 31 PHE H C 1
ATOM 9052 O O . PHE H 1 33 ? -8.012 -12.687 121.974 1.00 39.88 31 PHE H O 1
ATOM 9060 N N . GLY H 1 34 ? -6.570 -12.692 123.700 1.00 40.64 32 GLY H N 1
ATOM 9061 C CA . GLY H 1 34 ? -7.538 -13.232 124.641 1.00 40.77 32 GLY H CA 1
ATOM 9062 C C . GLY H 1 34 ? -8.742 -12.321 124.813 1.00 39.04 32 GLY H C 1
ATOM 9063 O O . GLY H 1 34 ? -9.829 -12.787 125.137 1.00 39.33 32 GLY H O 1
ATOM 9064 N N . TYR H 1 35 ? -8.547 -11.020 124.602 1.00 37.29 33 TYR H N 1
ATOM 9065 C CA . TYR H 1 35 ? -9.631 -10.053 124.717 1.00 35.92 33 TYR H CA 1
ATOM 9066 C C . TYR H 1 35 ? -10.374 -9.827 123.407 1.00 35.03 33 TYR H C 1
ATOM 9067 O O . TYR H 1 35 ? -11.377 -9.116 123.384 1.00 34.74 33 TYR H O 1
ATOM 9076 N N . ILE H 1 36 ? -9.893 -10.427 122.322 1.00 34.93 34 ILE H N 1
ATOM 9077 C CA . ILE H 1 36 ? -10.522 -10.275 121.011 1.00 34.18 34 ILE H CA 1
ATOM 9078 C C . ILE H 1 36 ? -11.217 -11.557 120.564 1.00 34.62 34 ILE H C 1
ATOM 9079 O O . ILE H 1 36 ? -12.367 -11.515 120.138 1.00 34.42 34 ILE H O 1
ATOM 9084 N N . ASP H 1 37 ? -10.513 -12.684 120.657 1.00 35.46 35 ASP H N 1
ATOM 9085 C CA . ASP H 1 37 ? -10.988 -13.956 120.096 1.00 36.38 35 ASP H CA 1
ATOM 9086 C C . ASP H 1 37 ? -12.409 -14.347 120.522 1.00 36.62 35 ASP H C 1
ATOM 9087 O O . ASP H 1 37 ? -13.214 -14.734 119.681 1.00 36.86 35 ASP H O 1
ATOM 9092 N N . PRO H 1 38 ? -12.737 -14.227 121.814 1.00 36.58 36 PRO H N 1
ATOM 9093 C CA . PRO H 1 38 ? -14.106 -14.551 122.208 1.00 37.14 36 PRO H CA 1
ATOM 9094 C C . PRO H 1 38 ? -15.191 -13.714 121.510 1.00 36.17 36 PRO H C 1
ATOM 9095 O O . PRO H 1 38 ? -16.282 -14.226 121.260 1.00 36.95 36 PRO H O 1
ATOM 9099 N N . LEU H 1 39 ? -14.901 -12.453 121.198 1.00 34.74 37 LEU H N 1
ATOM 9100 C CA . LEU H 1 39 ? -15.863 -11.605 120.488 1.00 34.32 37 LEU H CA 1
ATOM 9101 C C . LEU H 1 39 ? -16.122 -12.106 119.062 1.00 34.79 37 LEU H C 1
ATOM 9102 O O . LEU H 1 39 ? -17.160 -11.789 118.463 1.00 35.13 37 LEU H O 1
ATOM 9107 N N . ILE H 1 40 ? -15.186 -12.886 118.521 1.00 34.98 38 ILE H N 1
ATOM 9108 C CA . ILE H 1 40 ? -15.301 -13.427 117.164 1.00 35.38 38 ILE H CA 1
ATOM 9109 C C . ILE H 1 40 ? -15.847 -14.852 117.135 1.00 37.04 38 ILE H C 1
ATOM 9110 O O . ILE H 1 40 ? -16.654 -15.172 116.274 1.00 37.92 38 ILE H O 1
ATOM 9115 N N . TYR H 1 41 ? -15.422 -15.692 118.076 1.00 37.92 39 TYR H N 1
ATOM 9116 C CA . TYR H 1 41 ? -15.715 -17.123 118.022 1.00 39.84 39 TYR H CA 1
ATOM 9117 C C . TYR H 1 41 ? -16.737 -17.627 119.035 1.00 41.03 39 TYR H C 1
ATOM 9118 O O . TYR H 1 41 ? -17.355 -18.653 118.805 1.00 42.76 39 TYR H O 1
ATOM 9127 N N . SER H 1 42 ? -16.919 -16.933 120.154 1.00 40.58 40 SER H N 1
ATOM 9128 C CA . SER H 1 42 ? -17.842 -17.407 121.194 1.00 41.92 40 SER H CA 1
ATOM 9129 C C . SER H 1 42 ? -19.284 -17.139 120.809 1.00 42.35 40 SER H C 1
ATOM 9130 O O . SER H 1 42 ? -19.602 -16.081 120.273 1.00 41.12 40 SER H O 1
ATOM 9133 N N . ILE H 1 43 ? -20.156 -18.100 121.089 1.00 44.64 41 ILE H N 1
ATOM 9134 C CA . ILE H 1 43 ? -21.592 -17.928 120.849 1.00 45.59 41 ILE H CA 1
ATOM 9135 C C . ILE H 1 43 ? -22.340 -17.628 122.155 1.00 46.38 41 ILE H C 1
ATOM 9136 O O . ILE H 1 43 ? -23.566 -17.635 122.184 1.00 47.33 41 ILE H O 1
ATOM 9141 N N . ASP H 1 44 ? -21.588 -17.343 123.220 1.00 46.22 42 ASP H N 1
ATOM 9142 C CA . ASP H 1 44 ? -22.140 -17.127 124.561 1.00 47.08 42 ASP H CA 1
ATOM 9143 C C . ASP H 1 44 ? -21.914 -15.679 125.036 1.00 45.34 42 ASP H C 1
ATOM 9144 O O . ASP H 1 44 ? -20.770 -15.271 125.259 1.00 44.13 42 ASP H O 1
ATOM 9149 N N . PRO H 1 45 ? -22.999 -14.897 125.188 1.00 45.47 43 PRO H N 1
ATOM 9150 C CA . PRO H 1 45 ? -22.865 -13.518 125.660 1.00 44.24 43 PRO H CA 1
ATOM 9151 C C . PRO H 1 45 ? -22.227 -13.398 127.048 1.00 44.56 43 PRO H C 1
ATOM 9152 O O . PRO H 1 45 ? -21.528 -12.421 127.311 1.00 43.16 43 PRO H O 1
ATOM 9156 N N . LYS H 1 46 ? -22.494 -14.363 127.930 1.00 46.61 44 LYS H N 1
ATOM 9157 C CA . LYS H 1 46 ? -21.915 -14.369 129.274 1.00 47.31 44 LYS H CA 1
ATOM 9158 C C . LYS H 1 46 ? -20.395 -14.448 129.205 1.00 46.42 44 LYS H C 1
ATOM 9159 O O . LYS H 1 46 ? -19.699 -13.729 129.917 1.00 45.67 44 LYS H O 1
ATOM 9165 N N . GLN H 1 47 ? -19.892 -15.326 128.343 1.00 46.89 45 GLN H N 1
ATOM 9166 C CA . GLN H 1 47 ? -18.450 -15.501 128.155 1.00 46.41 45 GLN H CA 1
ATOM 9167 C C . GLN H 1 47 ? -17.811 -14.234 127.569 1.00 43.64 45 GLN H C 1
ATOM 9168 O O . GLN H 1 47 ? -16.713 -13.849 127.964 1.00 42.54 45 GLN H O 1
ATOM 9174 N N . ILE H 1 48 ? -18.512 -13.578 126.649 1.00 42.39 46 ILE H N 1
ATOM 9175 C CA . ILE H 1 48 ? -18.016 -12.344 126.038 1.00 40.66 46 ILE H CA 1
ATOM 9176 C C . ILE H 1 48 ? -17.974 -11.196 127.053 1.00 40.34 46 ILE H C 1
ATOM 9177 O O . ILE H 1 48 ? -16.996 -10.455 127.118 1.00 39.12 46 ILE H O 1
ATOM 9182 N N . LYS H 1 49 ? -19.027 -11.068 127.855 1.00 41.43 47 LYS H N 1
ATOM 9183 C CA . LYS H 1 49 ? -19.064 -10.060 128.915 1.00 41.42 47 LYS H CA 1
ATOM 9184 C C . LYS H 1 49 ? -17.977 -10.294 129.976 1.00 41.45 47 LYS H C 1
ATOM 9185 O O . LYS H 1 49 ? -17.389 -9.338 130.468 1.00 40.67 47 LYS H O 1
ATOM 9191 N N . ASP H 1 50 ? -17.710 -11.555 130.312 1.00 42.33 48 ASP H N 1
ATOM 9192 C CA . ASP H 1 50 ? -16.581 -11.899 131.186 1.00 42.87 48 ASP H CA 1
ATOM 9193 C C . ASP H 1 50 ? -15.258 -11.384 130.642 1.00 41.29 48 ASP H C 1
ATOM 9194 O O . ASP H 1 50 ? -14.478 -10.775 131.365 1.00 41.45 48 ASP H O 1
ATOM 9199 N N . VAL H 1 51 ? -15.004 -11.649 129.371 1.00 40.01 49 VAL H N 1
ATOM 9200 C CA . VAL H 1 51 ? -13.741 -11.265 128.765 1.00 38.91 49 VAL H CA 1
ATOM 9201 C C . VAL H 1 51 ? -13.608 -9.743 128.728 1.00 37.52 49 VAL H C 1
ATOM 9202 O O . VAL H 1 51 ? -12.536 -9.209 128.995 1.00 37.21 49 VAL H O 1
ATOM 9206 N N . LEU H 1 52 ? -14.698 -9.051 128.414 1.00 36.83 50 LEU H N 1
ATOM 9207 C CA . LEU H 1 52 ? -14.672 -7.592 128.347 1.00 35.81 50 LEU H CA 1
ATOM 9208 C C . LEU H 1 52 ? -14.460 -6.977 129.725 1.00 36.10 50 LEU H C 1
ATOM 9209 O O . LEU H 1 52 ? -13.766 -5.967 129.851 1.00 35.61 50 LEU H O 1
ATOM 9214 N N . SER H 1 53 ? -15.033 -7.589 130.757 1.00 36.85 51 SER H N 1
ATOM 9215 C CA . SER H 1 53 ? -14.812 -7.112 132.114 1.00 37.57 51 SER H CA 1
ATOM 9216 C C . SER H 1 53 ? -13.334 -7.244 132.489 1.00 37.46 51 SER H C 1
ATOM 9217 O O . SER H 1 53 ? -12.776 -6.369 133.151 1.00 37.47 51 SER H O 1
ATOM 9220 N N . GLU H 1 54 ? -12.706 -8.332 132.061 1.00 37.45 52 GLU H N 1
ATOM 9221 C CA . GLU H 1 54 ? -11.279 -8.521 132.285 1.00 37.69 52 GLU H CA 1
ATOM 9222 C C . GLU H 1 54 ? -10.465 -7.516 131.475 1.00 36.29 52 GLU H C 1
ATOM 9223 O O . GLU H 1 54 ? -9.463 -6.998 131.955 1.00 36.39 52 GLU H O 1
ATOM 9229 N N . ALA H 1 55 ? -10.907 -7.244 130.249 1.00 34.96 53 ALA H N 1
ATOM 9230 C CA . ALA H 1 55 ? -10.243 -6.269 129.387 1.00 33.79 53 ALA H CA 1
ATOM 9231 C C . ALA H 1 55 ? -10.303 -4.876 129.998 1.00 33.79 53 ALA H C 1
ATOM 9232 O O . ALA H 1 55 ? -9.307 -4.165 130.020 1.00 33.87 53 ALA H O 1
ATOM 9234 N N . LEU H 1 56 ? -11.474 -4.495 130.509 1.00 33.98 54 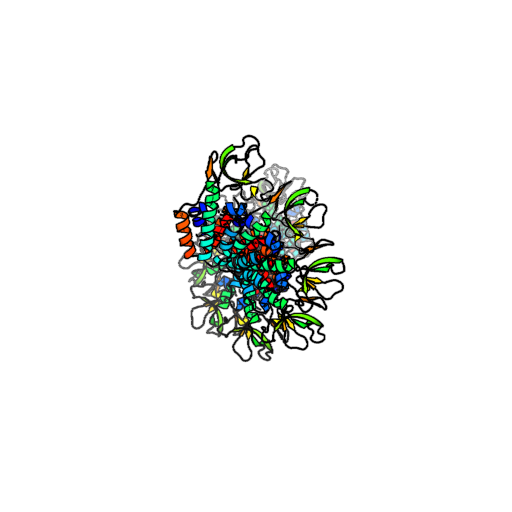LEU H N 1
ATOM 9235 C CA . LEU H 1 56 ? -11.659 -3.181 131.133 1.00 34.19 54 LEU H CA 1
ATOM 9236 C C . LEU H 1 56 ? -10.830 -3.027 132.402 1.00 35.12 54 LEU H C 1
ATOM 9237 O O . LEU H 1 56 ? -10.283 -1.965 132.669 1.00 35.34 54 LEU H O 1
ATOM 9242 N N . ARG H 1 57 ? -10.725 -4.098 133.175 1.00 36.08 55 ARG H N 1
ATOM 9243 C CA . ARG H 1 57 ? -9.919 -4.093 134.392 1.00 37.36 55 ARG H CA 1
ATOM 9244 C C . ARG H 1 57 ? -8.427 -3.974 134.099 1.00 37.63 55 ARG H C 1
ATOM 9245 O O . ARG H 1 57 ? -7.735 -3.181 134.738 1.00 38.52 55 ARG H O 1
ATOM 9253 N N . GLU H 1 58 ? -7.921 -4.753 133.148 1.00 42.77 56 GLU H N 1
ATOM 9254 C CA . GLU H 1 58 ? -6.506 -4.652 132.784 1.00 42.92 56 GLU H CA 1
ATOM 9255 C C . GLU H 1 58 ? -6.206 -3.266 132.219 1.00 40.62 56 GLU H C 1
ATOM 9256 O O . GLU H 1 58 ? -5.110 -2.741 132.394 1.00 40.88 56 GLU H O 1
ATOM 9262 N N . PHE H 1 59 ? -7.192 -2.663 131.568 1.00 38.97 57 PHE H N 1
ATOM 9263 C CA . PHE H 1 59 ? -7.021 -1.337 130.990 1.00 37.67 57 PHE H CA 1
ATOM 9264 C C . PHE H 1 59 ? -6.759 -0.272 132.061 1.00 38.12 57 PHE H C 1
ATOM 9265 O O . PHE H 1 59 ? -5.998 0.668 131.819 1.00 38.09 57 PHE H O 1
ATOM 9273 N N . VAL H 1 60 ? -7.355 -0.429 133.242 1.00 39.05 58 VAL H N 1
ATOM 9274 C CA . VAL H 1 60 ? -7.100 0.495 134.356 1.00 39.97 58 VAL H CA 1
ATOM 9275 C C . VAL H 1 60 ? -5.654 0.387 134.852 1.00 41.43 58 VAL H C 1
ATOM 9276 O O . VAL H 1 60 ? -5.075 1.380 135.276 1.00 42.17 58 VAL H O 1
ATOM 9280 N N . SER H 1 61 ? -5.071 -0.807 134.798 1.00 42.40 59 SER H N 1
ATOM 9281 C CA . SER H 1 61 ? -3.655 -0.964 135.127 1.00 44.24 59 SER H CA 1
ATOM 9282 C C . SER H 1 61 ? -2.792 -0.102 134.220 1.00 43.25 59 SER H C 1
ATOM 9283 O O . SER H 1 61 ? -1.842 0.531 134.674 1.00 44.67 59 SER H O 1
ATOM 9286 N N . TYR H 1 62 ? -3.136 -0.078 132.939 1.00 41.31 60 TYR H N 1
ATOM 9287 C CA . TYR H 1 62 ? -2.412 0.737 131.982 1.00 41.02 60 TYR H CA 1
ATOM 9288 C C . TYR H 1 62 ? -2.650 2.226 132.220 1.00 41.17 60 TYR H C 1
ATOM 9289 O O . TYR H 1 62 ? -1.698 2.999 132.326 1.00 42.57 60 TYR H O 1
ATOM 9298 N N . THR H 1 63 ? -3.914 2.628 132.325 1.00 40.36 61 THR H N 1
ATOM 9299 C CA . THR H 1 63 ? -4.236 4.048 132.482 1.00 40.63 61 THR H CA 1
ATOM 9300 C C . THR H 1 63 ? -3.708 4.616 133.798 1.00 43.02 61 THR H C 1
ATOM 9301 O O . THR H 1 63 ? -3.430 5.807 133.878 1.00 44.08 61 THR H O 1
ATOM 9305 N N . SER H 1 64 ? -3.567 3.770 134.817 1.00 44.68 62 SER H N 1
ATOM 9306 C CA . SER H 1 64 ? -3.068 4.205 136.121 1.00 47.61 62 SER H CA 1
ATOM 9307 C C . SER H 1 64 ? -1.543 4.288 136.201 1.00 50.68 62 SER H C 1
ATOM 9308 O O . SER H 1 64 ? -1.016 4.978 137.068 1.00 53.31 62 SER H O 1
ATOM 9311 N N . SER H 1 65 ? -0.842 3.586 135.311 1.00 51.17 63 SER H N 1
ATOM 9312 C CA . SER H 1 65 ? 0.624 3.476 135.373 1.00 54.22 63 SER H CA 1
ATOM 9313 C C . SER H 1 65 ? 1.321 4.298 134.300 1.00 54.62 63 SER H C 1
ATOM 9314 O O . SER H 1 65 ? 2.549 4.313 134.231 1.00 57.04 63 SER H O 1
ATOM 9317 N N . SER H 1 66 ? 0.542 4.983 133.471 1.00 52.80 64 SER H N 1
ATOM 9318 C CA . SER H 1 66 ? 1.082 5.644 132.291 1.00 53.05 64 SER H CA 1
ATOM 9319 C C . SER H 1 66 ? 2.112 6.738 132.610 1.00 56.65 64 SER H C 1
ATOM 9320 O O . SER H 1 66 ? 2.118 7.321 133.699 1.00 58.09 64 SER H O 1
ATOM 9323 N N . SER H 1 67 ? 2.983 6.976 131.628 1.00 57.94 65 SER H N 1
ATOM 9324 C CA . SER H 1 67 ? 3.953 8.063 131.625 1.00 61.05 65 SER H CA 1
ATOM 9325 C C . SER H 1 67 ? 3.643 8.960 130.429 1.00 60.46 65 SER H C 1
ATOM 9326 O O . SER H 1 67 ? 2.955 8.534 129.499 1.00 57.89 65 SER H O 1
ATOM 9329 N N . SER H 1 68 ? 4.151 10.190 130.443 1.00 63.23 66 SER H N 1
ATOM 9330 C CA . SER H 1 68 ? 3.968 11.110 129.319 1.00 63.63 66 SER H CA 1
ATOM 9331 C C . SER H 1 68 ? 5.216 11.165 128.456 1.00 66.01 66 SER H C 1
ATOM 9332 O O . SER H 1 68 ? 6.323 11.080 128.968 1.00 68.73 66 SER H O 1
ATOM 9335 N N . ARG H 1 69 ? 5.023 11.309 127.146 1.00 65.06 67 ARG H N 1
ATOM 9336 C CA . ARG H 1 69 ? 6.121 11.522 126.211 1.00 67.46 67 ARG H CA 1
ATOM 9337 C C . ARG H 1 69 ? 5.726 12.518 125.139 1.00 68.15 67 ARG H C 1
ATOM 9338 O O . ARG H 1 69 ? 4.543 12.726 124.872 1.00 65.79 67 ARG H O 1
ATOM 9346 N N . SER H 1 70 ? 6.731 13.130 124.522 1.00 71.79 68 SER H N 1
ATOM 9347 C CA . SER H 1 70 ? 6.516 13.951 123.344 1.00 73.45 68 SER H CA 1
ATOM 9348 C C . SER H 1 70 ? 6.479 13.022 122.140 1.00 71.50 68 SER H C 1
ATOM 9349 O O . SER H 1 70 ? 7.479 12.377 121.815 1.00 72.76 68 SER H O 1
ATOM 9352 N N . ILE H 1 71 ? 5.323 12.947 121.488 1.00 68.82 69 ILE H N 1
ATOM 9353 C CA . ILE H 1 71 ? 5.133 12.037 120.362 1.00 66.99 69 ILE H CA 1
ATOM 9354 C C . ILE H 1 71 ? 4.872 12.817 119.080 1.00 69.67 69 ILE H C 1
ATOM 9355 O O . ILE H 1 71 ? 4.417 13.956 119.123 1.00 71.67 69 ILE H O 1
ATOM 9360 N N . VAL H 1 72 ? 5.165 12.193 117.944 1.00 70.03 70 VAL H N 1
ATOM 9361 C CA . VAL H 1 72 ? 4.900 12.788 116.639 1.00 72.96 70 VAL H CA 1
ATOM 9362 C C . VAL H 1 72 ? 3.459 12.498 116.247 1.00 70.64 70 VAL H C 1
ATOM 9363 O O . VAL H 1 72 ? 3.115 11.349 115.963 1.00 67.82 70 VAL H O 1
ATOM 9367 N N . ILE H 1 73 ? 2.619 13.532 116.240 1.00 72.43 71 ILE H N 1
ATOM 9368 C CA . ILE H 1 73 ? 1.196 13.363 115.912 1.00 71.06 71 ILE H CA 1
ATOM 9369 C C . ILE H 1 73 ? 0.897 13.620 114.430 1.00 74.54 71 ILE H C 1
ATOM 9370 O O . ILE H 1 73 ? -0.158 13.223 113.925 1.00 73.47 71 ILE H O 1
ATOM 9375 N N . TYR H 1 74 ? 1.826 14.285 113.747 1.00 79.39 72 TYR H N 1
ATOM 9376 C CA . TYR H 1 74 ? 1.744 14.481 112.302 1.00 83.52 72 TYR H CA 1
ATOM 9377 C C . TYR H 1 74 ? 3.154 14.422 111.711 1.00 86.66 72 TYR H C 1
ATOM 9378 O O . TYR H 1 74 ? 3.972 15.298 111.930 1.00 90.24 72 TYR H O 1
ATOM 9387 N N . ASP H 1 75 ? 3.446 13.387 110.942 1.00 85.99 73 ASP H N 1
ATOM 9388 C CA . ASP H 1 75 ? 4.822 13.161 110.493 1.00 88.35 73 ASP H CA 1
ATOM 9389 C C . ASP H 1 75 ? 5.041 13.695 109.059 1.00 93.94 73 ASP H C 1
ATOM 9390 O O . ASP H 1 75 ? 5.036 12.958 108.063 1.00 94.46 73 ASP H O 1
ATOM 9395 N N . VAL H 1 81 ? 3.982 19.386 114.614 1.00 92.22 79 VAL H N 1
ATOM 9396 C CA . VAL H 1 81 ? 4.540 18.059 114.396 1.00 88.76 79 VAL H CA 1
ATOM 9397 C C . VAL H 1 81 ? 4.386 17.206 115.670 1.00 82.95 79 VAL H C 1
ATOM 9398 O O . VAL H 1 81 ? 3.867 16.094 115.589 1.00 78.82 79 VAL H O 1
ATOM 9402 N N . THR H 1 82 ? 4.778 17.721 116.841 1.00 83.28 80 THR H N 1
ATOM 9403 C CA . THR H 1 82 ? 4.800 16.918 118.077 1.00 78.70 80 THR H CA 1
ATOM 9404 C C . THR H 1 82 ? 3.856 17.439 119.165 1.00 76.92 80 THR H C 1
ATOM 9405 O O . THR H 1 82 ? 3.458 18.600 119.151 1.00 79.96 80 THR H O 1
ATOM 9409 N N . ALA H 1 83 ? 3.509 16.564 120.108 1.00 72.32 81 ALA H N 1
ATOM 9410 C CA . ALA H 1 83 ? 2.637 16.927 121.228 1.00 70.57 81 ALA H CA 1
ATOM 9411 C C . ALA H 1 83 ? 2.882 16.016 122.424 1.00 67.21 81 ALA H C 1
ATOM 9412 O O . ALA H 1 83 ? 3.306 14.868 122.269 1.00 64.93 81 ALA H O 1
ATOM 9414 N N . GLN H 1 84 ? 2.612 16.533 123.620 1.00 67.45 82 GLN H N 1
ATOM 9415 C CA . GLN H 1 84 ? 2.672 15.714 124.834 1.00 64.76 82 GLN H CA 1
ATOM 9416 C C . GLN H 1 84 ? 1.453 14.806 124.901 1.00 60.28 82 GLN H C 1
ATOM 9417 O O . GLN H 1 84 ? 0.328 15.256 124.692 1.00 59.81 82 GLN H O 1
ATOM 9423 N N . ALA H 1 85 ? 1.690 13.527 125.162 1.00 57.64 83 ALA H N 1
ATOM 9424 C CA . ALA H 1 85 ? 0.612 12.547 125.267 1.00 53.98 83 ALA H CA 1
ATOM 9425 C C . ALA H 1 85 ? 0.939 11.500 126.310 1.00 52.30 83 ALA H C 1
ATOM 9426 O O . ALA H 1 85 ? 2.111 11.183 126.522 1.00 53.82 83 ALA H O 1
ATOM 9428 N N . PRO H 1 86 ? -0.099 10.950 126.960 1.00 49.83 84 PRO H N 1
ATOM 9429 C CA . PRO H 1 86 ? 0.098 9.818 127.857 1.00 48.44 84 PRO H CA 1
ATOM 9430 C C . PRO H 1 86 ? 0.321 8.526 127.082 1.00 47.03 84 PRO H C 1
ATOM 9431 O O . PRO H 1 86 ? -0.433 8.214 126.158 1.00 45.49 84 PRO H O 1
ATOM 9435 N N . CYS H 1 87 ? 1.366 7.794 127.445 1.00 48.01 85 CYS H N 1
ATOM 9436 C CA . CYS H 1 87 ? 1.687 6.540 126.784 1.00 47.03 85 CYS H CA 1
ATOM 9437 C C . CYS H 1 87 ? 1.399 5.388 127.726 1.00 45.26 85 CYS H C 1
ATOM 9438 O O . CYS H 1 87 ? 2.036 5.258 128.768 1.00 46.88 85 CYS H O 1
ATOM 9441 N N . LEU H 1 88 ? 0.421 4.569 127.364 1.00 42.52 86 LEU H N 1
ATOM 9442 C CA . LEU H 1 88 ? 0.039 3.429 128.185 1.00 41.36 86 LEU H CA 1
ATOM 9443 C C . LEU H 1 88 ? 1.133 2.364 128.169 1.00 42.24 86 LEU H C 1
ATOM 9444 O O . LEU H 1 88 ? 1.400 1.730 129.183 1.00 43.00 86 LEU H O 1
ATOM 9449 N N . VAL H 1 89 ? 1.760 2.174 127.015 1.00 42.44 87 VAL H N 1
ATOM 9450 C CA . VAL H 1 89 ? 2.941 1.319 126.899 1.00 43.99 87 VAL H CA 1
ATOM 9451 C C . VAL H 1 89 ? 3.995 2.050 126.081 1.00 45.76 87 VAL H C 1
ATOM 9452 O O . VAL H 1 89 ? 3.679 2.639 125.049 1.00 45.38 87 VAL H O 1
ATOM 9456 N N . VAL H 1 90 ? 5.236 2.029 126.556 1.00 48.43 88 VAL H N 1
ATOM 9457 C CA . VAL H 1 90 ? 6.380 2.492 125.775 1.00 50.61 88 VAL H CA 1
ATOM 9458 C C . VAL H 1 90 ? 7.131 1.252 125.316 1.00 51.44 88 VAL H C 1
ATOM 9459 O O . VAL H 1 90 ? 7.700 0.530 126.132 1.00 52.94 88 VAL H O 1
ATOM 9463 N N . ALA H 1 91 ? 7.109 0.993 124.012 1.00 50.69 89 ALA H N 1
ATOM 9464 C CA . ALA H 1 91 ? 7.666 -0.238 123.462 1.00 51.28 89 ALA H CA 1
ATOM 9465 C C . ALA H 1 91 ? 8.914 0.050 122.648 1.00 54.10 89 ALA H C 1
ATOM 9466 O O . ALA H 1 91 ? 8.995 1.047 121.932 1.00 54.52 89 ALA H O 1
ATOM 9468 N N . LYS H 1 92 ? 9.891 -0.835 122.777 1.00 56.44 90 LYS H N 1
ATOM 9469 C CA . LYS H 1 92 ? 11.058 -0.810 121.921 1.00 59.54 90 LYS H CA 1
ATOM 9470 C C . LYS H 1 92 ? 10.619 -1.219 120.526 1.00 58.09 90 LYS H C 1
ATOM 9471 O O . LYS H 1 92 ? 9.702 -2.023 120.364 1.00 55.48 90 LYS H O 1
ATOM 9477 N N . ARG H 1 93 ? 11.289 -0.671 119.518 1.00 60.32 91 ARG H N 1
ATOM 9478 C CA . ARG H 1 93 ? 10.943 -0.927 118.118 1.00 59.63 91 ARG H CA 1
ATOM 9479 C C . ARG H 1 93 ? 10.834 -2.427 117.796 1.00 58.70 91 ARG H C 1
ATOM 9480 O O . ARG H 1 93 ? 9.947 -2.840 117.050 1.00 56.57 91 ARG H O 1
ATOM 9488 N N . ASP H 1 94 ? 11.720 -3.233 118.384 1.00 60.55 92 ASP H N 1
ATOM 9489 C CA . ASP H 1 94 ? 11.748 -4.681 118.147 1.00 60.52 92 ASP H CA 1
ATOM 9490 C C . ASP H 1 94 ? 10.766 -5.501 119.006 1.00 58.00 92 ASP H C 1
ATOM 9491 O O . ASP H 1 94 ? 10.807 -6.726 118.988 1.00 58.44 92 ASP H O 1
ATOM 9496 N N . GLU H 1 95 ? 9.901 -4.828 119.756 1.00 47.06 93 GLU H N 1
ATOM 9497 C CA . GLU H 1 95 ? 8.845 -5.497 120.524 1.00 45.62 93 GLU H CA 1
ATOM 9498 C C . GLU H 1 95 ? 7.482 -5.392 119.827 1.00 42.73 93 GLU H C 1
ATOM 9499 O O . GLU H 1 95 ? 6.490 -5.926 120.314 1.00 41.45 93 GLU H O 1
ATOM 9505 N N . ILE H 1 96 ? 7.444 -4.692 118.696 1.00 42.15 94 ILE H N 1
ATOM 9506 C CA . ILE H 1 96 ? 6.226 -4.492 117.928 1.00 40.01 94 ILE H CA 1
ATOM 9507 C C . ILE H 1 96 ? 6.433 -5.020 116.513 1.00 40.53 94 ILE H C 1
ATOM 9508 O O . ILE H 1 96 ? 7.462 -4.753 115.910 1.00 42.06 94 ILE H O 1
ATOM 9513 N N . PRO H 1 97 ? 5.458 -5.782 115.985 1.00 39.59 95 PRO H N 1
ATOM 9514 C CA . PRO H 1 97 ? 5.540 -6.278 114.613 1.00 40.53 95 PRO H CA 1
ATOM 9515 C C . PRO H 1 97 ? 5.824 -5.168 113.602 1.00 41.12 95 PRO H C 1
ATOM 9516 O O . PRO H 1 97 ? 5.242 -4.093 113.688 1.00 39.78 95 PRO H O 1
ATOM 9520 N N . GLN H 1 98 ? 6.704 -5.443 112.649 1.00 43.53 96 GLN H N 1
ATOM 9521 C CA . GLN H 1 98 ? 7.161 -4.430 111.698 1.00 44.97 96 GLN H CA 1
ATOM 9522 C C . GLN H 1 98 ? 6.036 -3.757 110.911 1.00 43.95 96 GLN H C 1
ATOM 9523 O O . GLN H 1 98 ? 6.110 -2.567 110.621 1.00 44.57 96 GLN H O 1
ATOM 9529 N N . ASN H 1 99 ? 5.006 -4.521 110.560 1.00 42.82 97 ASN H N 1
ATOM 9530 C CA . ASN H 1 99 ? 3.892 -3.992 109.774 1.00 42.02 97 ASN H CA 1
ATOM 9531 C C . ASN H 1 99 ? 2.907 -3.152 110.578 1.00 39.71 97 ASN H C 1
ATOM 9532 O O . ASN H 1 99 ? 2.137 -2.382 110.009 1.00 39.70 97 ASN H O 1
ATOM 9537 N N . PHE H 1 100 ? 2.934 -3.287 111.898 1.00 38.18 98 PHE H N 1
ATOM 9538 C CA . PHE H 1 100 ? 1.900 -2.682 112.745 1.00 36.27 98 PHE H CA 1
ATOM 9539 C C . PHE H 1 100 ? 1.888 -1.150 112.761 1.00 36.65 98 PHE H C 1
ATOM 9540 O O . PHE H 1 100 ? 0.811 -0.555 112.687 1.00 36.07 98 PHE H O 1
ATOM 9548 N N . PRO H 1 101 ? 3.069 -0.500 112.841 1.00 38.05 99 PRO H N 1
ATOM 9549 C CA . PRO H 1 101 ? 3.062 0.965 112.880 1.00 38.82 99 PRO H CA 1
ATOM 9550 C C . PRO H 1 101 ? 2.339 1.616 111.715 1.00 39.61 99 PRO H C 1
ATOM 9551 O O . PRO H 1 101 ? 1.682 2.636 111.907 1.00 39.77 99 PRO H O 1
ATOM 9555 N N . SER H 1 102 ? 2.427 1.025 110.530 1.00 40.57 100 SER H N 1
ATOM 9556 C CA . SER H 1 102 ? 1.753 1.589 109.354 1.00 42.02 100 SER H CA 1
ATOM 9557 C C . SER H 1 102 ? 0.284 1.162 109.235 1.00 40.48 100 SER H C 1
ATOM 9558 O O . SER H 1 102 ? -0.479 1.786 108.504 1.00 41.59 100 SER H O 1
ATOM 9561 N N . ILE H 1 103 ? -0.106 0.106 109.941 1.00 38.42 101 ILE H N 1
ATOM 9562 C CA . ILE H 1 103 ? -1.502 -0.327 109.950 1.00 37.37 101 ILE H CA 1
ATOM 9563 C C . ILE H 1 103 ? -2.289 0.438 111.010 1.00 36.31 101 ILE H C 1
ATOM 9564 O O . ILE H 1 103 ? -3.316 1.045 110.715 1.00 36.62 101 ILE H O 1
ATOM 9569 N N . TYR H 1 104 ? -1.803 0.393 112.247 1.00 35.39 102 TYR H N 1
ATOM 9570 C CA . TYR H 1 104 ? -2.498 0.998 113.372 1.00 34.61 102 TYR H CA 1
ATOM 9571 C C . TYR H 1 104 ? -1.869 2.355 113.708 1.00 36.30 102 TYR H C 1
ATOM 9572 O O . TYR H 1 104 ? -1.302 2.552 114.785 1.00 36.17 102 TYR H O 1
ATOM 9581 N N . ARG H 1 105 ? -2.020 3.293 112.777 1.00 38.61 103 ARG H N 1
ATOM 9582 C CA . ARG H 1 105 ? -1.299 4.570 112.808 1.00 41.18 103 ARG H CA 1
ATOM 9583 C C . ARG H 1 105 ? -1.704 5.530 113.915 1.00 41.36 103 ARG H C 1
ATOM 9584 O O . ARG H 1 105 ? -0.941 6.440 114.241 1.00 43.25 103 ARG H O 1
ATOM 9592 N N . TYR H 1 106 ? -2.902 5.362 114.463 1.00 39.93 104 TYR H N 1
ATOM 9593 C CA . TYR H 1 106 ? -3.372 6.231 115.533 1.00 40.36 104 TYR H CA 1
ATOM 9594 C C . TYR H 1 106 ? -3.401 5.508 116.878 1.00 38.34 104 TYR H C 1
ATOM 9595 O O . TYR H 1 106 ? -4.003 5.986 117.836 1.00 38.43 104 TYR H O 1
ATOM 9604 N N . THR H 1 107 ? -2.724 4.365 116.931 1.00 37.07 105 THR H N 1
ATOM 9605 C CA . THR H 1 107 ? -2.489 3.618 118.169 1.00 35.80 105 THR H CA 1
ATOM 9606 C C . THR H 1 107 ? -0.988 3.461 118.466 1.00 36.63 105 THR H C 1
ATOM 9607 O O . THR H 1 107 ? -0.602 3.246 119.614 1.00 36.81 105 THR H O 1
ATOM 9611 N N . ILE H 1 108 ? -0.150 3.564 117.432 1.00 37.73 106 ILE H N 1
ATOM 9612 C CA . ILE H 1 108 ? 1.309 3.471 117.559 1.00 38.80 106 ILE H CA 1
ATOM 9613 C C . ILE H 1 108 ? 1.917 4.789 117.091 1.00 41.10 106 ILE H C 1
ATOM 9614 O O . ILE H 1 108 ? 1.724 5.184 115.941 1.00 41.93 106 ILE H O 1
ATOM 9619 N N . TYR H 1 109 ? 2.638 5.464 117.980 1.00 42.49 107 TYR H N 1
ATOM 9620 C CA . TYR H 1 109 ? 3.205 6.776 117.680 1.00 45.49 107 TYR H CA 1
ATOM 9621 C C . TYR H 1 109 ? 4.717 6.796 117.899 1.00 47.66 107 TYR H C 1
ATOM 9622 O O . TYR H 1 109 ? 5.220 6.204 118.854 1.00 47.26 107 TYR H O 1
ATOM 9631 N N . LYS H 1 110 ? 5.435 7.479 117.013 1.00 50.36 108 LYS H N 1
ATOM 9632 C CA . LYS H 1 110 ? 6.866 7.672 117.193 1.00 53.11 108 LYS H CA 1
ATOM 9633 C C . LYS H 1 110 ? 7.091 8.645 118.341 1.00 55.32 108 LYS H C 1
ATOM 9634 O O . LYS H 1 110 ? 6.461 9.700 118.395 1.00 56.76 108 LYS H O 1
ATOM 9640 N N . ILE H 1 111 ? 7.967 8.279 119.269 1.00 56.14 109 ILE H N 1
ATOM 9641 C CA . ILE H 1 111 ? 8.378 9.194 120.327 1.00 59.23 109 ILE H CA 1
ATOM 9642 C C . ILE H 1 111 ? 9.511 10.057 119.779 1.00 63.57 109 ILE H C 1
ATOM 9643 O O . ILE H 1 111 ? 10.511 9.534 119.293 1.00 64.34 109 ILE H O 1
ATOM 9648 N N . ASP H 1 112 ? 9.343 11.375 119.852 1.00 66.98 110 ASP H N 1
ATOM 9649 C CA . ASP H 1 112 ? 10.288 12.327 119.263 1.00 71.43 110 ASP H CA 1
ATOM 9650 C C . ASP H 1 112 ? 11.685 12.165 119.844 1.00 74.01 110 ASP H C 1
ATOM 9651 O O . ASP H 1 112 ? 11.837 11.969 121.049 1.00 74.04 110 ASP H O 1
ATOM 9656 N N . LYS H 1 113 ? 12.692 12.239 118.971 1.00 76.64 111 LYS H N 1
ATOM 9657 C CA . LYS H 1 113 ? 14.108 12.109 119.351 1.00 79.87 111 LYS H CA 1
ATOM 9658 C C . LYS H 1 113 ? 14.390 10.749 120.001 1.00 77.31 111 LYS H C 1
ATOM 9659 O O . LYS H 1 113 ? 15.134 10.657 120.982 1.00 79.54 111 LYS H O 1
ATOM 9665 N N . SER H 1 114 ? 13.782 9.703 119.454 1.00 73.18 112 SER H N 1
ATOM 9666 C CA . SER H 1 114 ? 13.879 8.360 120.018 1.00 70.53 112 SER H CA 1
ATOM 9667 C C . SER H 1 114 ? 13.380 7.340 119.006 1.00 67.07 112 SER H C 1
ATOM 9668 O O . SER H 1 114 ? 12.617 7.681 118.103 1.00 65.84 112 SER H O 1
ATOM 9671 N N . SER H 1 115 ? 13.822 6.095 119.154 1.00 65.86 113 SER H N 1
ATOM 9672 C CA . SER H 1 115 ? 13.383 5.014 118.272 1.00 62.96 113 SER H CA 1
ATOM 9673 C C . SER H 1 115 ? 12.186 4.265 118.853 1.00 59.16 113 SER H C 1
ATOM 9674 O O . SER H 1 115 ? 11.538 3.492 118.157 1.00 56.58 113 SER H O 1
ATOM 9677 N N . GLU H 1 116 ? 11.910 4.492 120.134 1.00 59.29 114 GLU H N 1
ATOM 9678 C CA . GLU H 1 116 ? 10.819 3.811 120.828 1.00 56.36 114 GLU H CA 1
ATOM 9679 C C . GLU H 1 116 ? 9.443 4.287 120.356 1.00 53.85 114 GLU H C 1
ATOM 9680 O O . GLU H 1 116 ? 9.303 5.381 119.802 1.00 54.95 114 GLU H O 1
ATOM 9686 N N . TYR H 1 117 ? 8.438 3.443 120.576 1.00 50.80 115 TYR H N 1
ATOM 9687 C CA . TYR H 1 117 ? 7.061 3.739 120.188 1.00 48.60 115 TYR H CA 1
ATOM 9688 C C . TYR H 1 117 ? 6.178 4.009 121.412 1.00 47.81 115 TYR H C 1
ATOM 9689 O O . TYR H 1 117 ? 6.339 3.381 122.457 1.00 47.55 115 TYR H O 1
ATOM 9698 N N . CYS H 1 118 ? 5.240 4.940 121.254 1.00 47.51 116 CYS H N 1
ATOM 9699 C CA . CYS H 1 118 ? 4.174 5.170 122.221 1.00 46.66 116 CYS H CA 1
ATOM 9700 C C . CYS H 1 118 ? 2.987 4.347 121.756 1.00 43.57 116 CYS H C 1
ATOM 9701 O O . CYS H 1 118 ? 2.471 4.584 120.666 1.00 43.13 116 CYS H O 1
ATOM 9704 N N . ILE H 1 119 ? 2.572 3.365 122.550 1.00 41.90 117 ILE H N 1
ATOM 9705 C CA . ILE H 1 119 ? 1.411 2.551 122.208 1.00 39.28 117 ILE H CA 1
ATOM 9706 C C . ILE H 1 119 ? 0.271 2.943 123.128 1.00 38.70 117 ILE H C 1
ATOM 9707 O O . ILE H 1 119 ? 0.335 2.739 124.338 1.00 39.04 117 ILE H O 1
ATOM 9712 N N . SER H 1 120 ? -0.770 3.528 122.549 1.00 37.95 118 SER H N 1
ATOM 9713 C CA . SER H 1 120 ? -1.772 4.216 123.339 1.00 38.16 118 SER H CA 1
ATOM 9714 C C . SER H 1 120 ? -2.978 4.573 122.470 1.00 37.30 118 SER H C 1
ATOM 9715 O O . SER H 1 120 ? -2.807 5.038 121.353 1.00 37.84 118 SER H O 1
ATOM 9718 N N . PRO H 1 121 ? -4.204 4.334 122.966 1.00 36.21 119 PRO H N 1
ATOM 9719 C CA . PRO H 1 121 ? -5.391 4.680 122.182 1.00 35.76 119 PRO H CA 1
ATOM 9720 C C . PRO H 1 121 ? -5.661 6.183 122.240 1.00 37.91 119 PRO H C 1
ATOM 9721 O O . PRO H 1 121 ? -6.456 6.648 123.060 1.00 38.52 119 PRO H O 1
ATOM 9725 N N . LEU H 1 122 ? -4.981 6.924 121.371 1.00 39.30 120 LEU H N 1
ATOM 9726 C CA . LEU H 1 122 ? -5.088 8.378 121.329 1.00 42.19 120 LEU H CA 1
ATOM 9727 C C . LEU H 1 122 ? -5.897 8.835 120.124 1.00 42.98 120 LEU H C 1
ATOM 9728 O O . LEU H 1 122 ? -5.988 8.127 119.122 1.00 41.41 120 LEU H O 1
ATOM 9733 N N . VAL H 1 123 ? -6.502 10.011 120.250 1.00 45.83 121 VAL H N 1
ATOM 9734 C CA . VAL H 1 123 ? -7.128 10.693 119.126 1.00 48.18 121 VAL H CA 1
ATOM 9735 C C . VAL H 1 123 ? -6.371 11.995 118.915 1.00 52.53 121 VAL H C 1
ATOM 9736 O O . VAL H 1 123 ? -6.089 12.710 119.878 1.00 54.35 121 VAL H O 1
ATOM 9740 N N . VAL H 1 124 ? -6.029 12.281 117.660 1.00 54.80 122 VAL H N 1
ATOM 9741 C CA . VAL H 1 124 ? -5.300 13.500 117.299 1.00 59.51 122 VAL H CA 1
ATOM 9742 C C . VAL H 1 124 ? -6.279 14.551 116.777 1.00 63.60 122 VAL H C 1
ATOM 9743 O O . VAL H 1 124 ? -7.114 14.255 115.923 1.00 62.93 122 VAL H O 1
ATOM 9747 N N . ASN H 1 125 ? -6.182 15.765 117.320 1.00 68.41 123 ASN H N 1
ATOM 9748 C CA . ASN H 1 125 ? -7.019 16.906 116.920 1.00 73.42 123 ASN H CA 1
ATOM 9749 C C . ASN H 1 125 ? -6.133 18.119 116.761 1.00 78.55 123 ASN H C 1
ATOM 9750 O O . ASN H 1 125 ? -5.755 18.738 117.753 1.00 80.36 123 ASN H O 1
ATOM 9755 N N . ASP H 1 126 ? -5.805 18.449 115.514 1.00 81.56 124 ASP H N 1
ATOM 9756 C CA . ASP H 1 126 ? -4.872 19.538 115.193 1.00 87.16 124 ASP H CA 1
ATOM 9757 C C . ASP H 1 126 ? -3.498 19.391 115.865 1.00 87.00 124 ASP H C 1
ATOM 9758 O O . ASP H 1 126 ? -2.581 18.791 115.289 1.00 85.89 124 ASP H O 1
ATOM 9763 N N . LYS H 1 127 ? -3.384 19.918 117.086 1.00 88.61 125 LYS H N 1
ATOM 9764 C CA . LYS H 1 127 ? -2.114 20.001 117.805 1.00 88.99 125 LYS H CA 1
ATOM 9765 C C . LYS H 1 127 ? -2.137 19.281 119.152 1.00 85.43 125 LYS H C 1
ATOM 9766 O O . LYS H 1 127 ? -1.114 19.299 119.828 1.00 85.91 125 LYS H O 1
ATOM 9772 N N . TYR H 1 128 ? -3.276 18.685 119.546 1.00 81.95 126 TYR H N 1
ATOM 9773 C CA . TYR H 1 128 ? -3.369 17.893 120.782 1.00 78.21 126 TYR H CA 1
ATOM 9774 C C . TYR H 1 128 ? -3.572 16.411 120.493 1.00 71.71 126 TYR H C 1
ATOM 9775 O O . TYR H 1 128 ? -4.100 16.025 119.446 1.00 70.08 126 TYR H O 1
ATOM 9784 N N . ALA H 1 129 ? -3.129 15.588 121.437 1.00 68.21 127 ALA H N 1
ATOM 9785 C CA . ALA H 1 129 ? -3.425 14.159 121.441 1.00 62.40 127 ALA H CA 1
ATOM 9786 C C . ALA H 1 129 ? -4.144 13.856 122.751 1.00 60.51 127 ALA H C 1
ATOM 9787 O O . ALA H 1 129 ? -3.715 14.306 123.812 1.00 62.30 127 ALA H O 1
ATOM 9789 N N . THR H 1 130 ? -5.237 13.104 122.672 1.00 56.91 128 THR H N 1
ATOM 9790 C CA . THR H 1 130 ? -6.092 12.861 123.828 1.00 55.50 128 THR H CA 1
ATOM 9791 C C . THR H 1 130 ? -6.289 11.376 124.062 1.00 51.01 128 THR H C 1
ATOM 9792 O O . THR H 1 130 ? -6.636 10.645 123.140 1.00 48.73 128 THR H O 1
ATOM 9796 N N . LEU H 1 131 ? -6.078 10.942 125.302 1.00 50.37 129 LEU H N 1
ATOM 9797 C CA . LEU H 1 131 ? -6.340 9.562 125.691 1.00 47.03 129 LEU H CA 1
ATOM 9798 C C . LEU H 1 131 ? -7.838 9.296 125.699 1.00 46.08 129 LEU H C 1
ATOM 9799 O O . LEU H 1 131 ? -8.627 10.088 126.211 1.00 47.85 129 LEU H O 1
ATOM 9804 N N . ILE H 1 132 ? -8.211 8.162 125.120 1.00 43.64 130 ILE H N 1
ATOM 9805 C CA . ILE H 1 132 ? -9.596 7.767 124.972 1.00 42.76 130 ILE H CA 1
ATOM 9806 C C . ILE H 1 132 ? -9.821 6.550 125.841 1.00 40.89 130 ILE H C 1
ATOM 9807 O O . ILE H 1 132 ? -9.141 5.537 125.672 1.00 39.73 130 ILE H O 1
ATOM 9812 N N . THR H 1 133 ? -10.761 6.646 126.775 1.00 41.34 131 THR H N 1
ATOM 9813 C CA . THR H 1 133 ? -11.108 5.505 127.619 1.00 39.91 131 THR H CA 1
ATOM 9814 C C . THR H 1 133 ? -12.617 5.317 127.639 1.00 39.44 131 THR H C 1
ATOM 9815 O O . THR H 1 133 ? -13.361 6.289 127.617 1.00 41.17 131 THR H O 1
ATOM 9819 N N . PRO H 1 134 ? -13.078 4.061 127.680 1.00 37.60 132 PRO H N 1
ATOM 9820 C CA . PRO H 1 134 ? -14.518 3.812 127.668 1.00 37.49 132 PRO H CA 1
ATOM 9821 C C . PRO H 1 134 ? -15.187 4.237 128.961 1.00 39.13 132 PRO H C 1
ATOM 9822 O O . PRO H 1 134 ? -14.725 3.876 130.034 1.00 39.74 132 PRO H O 1
ATOM 9826 N N . ASN H 1 135 ? -16.268 5.003 128.849 1.00 40.31 133 ASN H N 1
ATOM 9827 C CA . ASN H 1 135 ? -17.014 5.435 130.022 1.00 42.19 133 ASN H CA 1
ATOM 9828 C C . ASN H 1 135 ? -18.186 4.497 130.318 1.00 41.23 133 ASN H C 1
ATOM 9829 O O . ASN H 1 135 ? -18.512 3.615 129.522 1.00 39.21 133 ASN H O 1
ATOM 9834 N N . GLU H 1 136 ? -18.804 4.696 131.477 1.00 42.88 134 GLU H N 1
ATOM 9835 C CA . GLU H 1 136 ? -19.839 3.802 131.973 1.00 42.82 134 GLU H CA 1
ATOM 9836 C C . GLU H 1 136 ? -21.005 3.648 131.003 1.00 42.33 134 GLU H C 1
ATOM 9837 O O . GLU H 1 136 ? -21.489 2.540 130.795 1.00 41.18 134 GLU H O 1
ATOM 9843 N N . SER H 1 137 ? -21.445 4.755 130.412 1.00 43.48 135 SER H N 1
ATOM 9844 C CA . SER H 1 137 ? -22.539 4.739 129.439 1.00 43.52 135 SER H CA 1
ATOM 9845 C C . SER H 1 137 ? -22.270 3.783 128.288 1.00 40.89 135 SER H C 1
ATOM 9846 O O . SER H 1 137 ? -23.128 2.981 127.924 1.00 40.75 135 SER H O 1
ATOM 9849 N N . VAL H 1 138 ? -21.076 3.878 127.719 1.00 39.13 136 VAL H N 1
ATOM 9850 C CA . VAL H 1 138 ? -20.713 3.061 126.576 1.00 37.12 136 VAL H CA 1
ATOM 9851 C C . VAL H 1 138 ? -20.706 1.580 126.946 1.00 35.84 136 VAL H C 1
ATOM 9852 O O . VAL H 1 138 ? -21.232 0.747 126.205 1.00 35.27 136 VAL H O 1
ATOM 9856 N N . ILE H 1 139 ? -20.140 1.260 128.103 1.00 35.96 137 ILE H N 1
ATOM 9857 C CA . ILE H 1 139 ? -20.046 -0.125 128.559 1.00 35.50 137 ILE H CA 1
ATOM 9858 C C . ILE H 1 139 ? -21.447 -0.705 128.769 1.00 36.87 137 ILE H C 1
ATOM 9859 O O . ILE H 1 139 ? -21.763 -1.798 128.295 1.00 36.53 137 ILE H O 1
ATOM 9864 N N . LYS H 1 140 ? -22.271 0.043 129.491 1.00 38.94 138 LYS H N 1
ATOM 9865 C CA . LYS H 1 140 ? -23.651 -0.327 129.756 1.00 40.75 138 LYS H CA 1
ATOM 9866 C C . LYS H 1 140 ? -24.402 -0.617 128.459 1.00 40.72 138 LYS H C 1
ATOM 9867 O O . LYS H 1 140 ? -25.020 -1.672 128.306 1.00 40.97 138 LYS H O 1
ATOM 9873 N N . GLU H 1 141 ? -24.360 0.339 127.538 1.00 41.06 139 GLU H N 1
ATOM 9874 C CA . GLU H 1 141 ? -25.070 0.212 126.263 1.00 41.67 139 GLU H CA 1
ATOM 9875 C C . GLU H 1 141 ? -24.619 -0.983 125.464 1.00 39.96 139 GLU H C 1
ATOM 9876 O O . GLU H 1 141 ? -25.445 -1.718 124.934 1.00 40.77 139 GLU H O 1
ATOM 9882 N N . PHE H 1 142 ? -23.311 -1.178 125.375 1.00 38.03 140 PHE H N 1
ATOM 9883 C CA . PHE H 1 142 ? -22.794 -2.281 124.589 1.00 36.81 140 PHE H CA 1
ATOM 9884 C C . PHE H 1 142 ? -23.215 -3.630 125.166 1.00 37.30 140 PHE H C 1
ATOM 9885 O O . PHE H 1 142 ? -23.626 -4.521 124.428 1.00 37.91 140 PHE H O 1
ATOM 9893 N N . PHE H 1 143 ? -23.096 -3.777 126.477 1.00 37.66 141 PHE H N 1
ATOM 9894 C CA . PHE H 1 143 ? -23.517 -4.999 127.157 1.00 38.92 141 PHE H CA 1
ATOM 9895 C C . PHE H 1 143 ? -24.982 -5.323 126.848 1.00 40.85 141 PHE H C 1
ATOM 9896 O O . PHE H 1 143 ? -25.329 -6.479 126.615 1.00 41.51 141 PHE H O 1
ATOM 9904 N N . ASP H 1 144 ? -25.833 -4.300 126.845 1.00 41.97 142 ASP H N 1
ATOM 9905 C CA . ASP H 1 144 ? -27.252 -4.486 126.545 1.00 44.38 142 ASP H CA 1
ATOM 9906 C C . ASP H 1 144 ? -27.492 -4.891 125.098 1.00 44.52 142 ASP H C 1
ATOM 9907 O O . ASP H 1 144 ? -28.250 -5.823 124.833 1.00 46.03 142 ASP H O 1
ATOM 9912 N N . LYS H 1 145 ? -26.847 -4.196 124.165 1.00 43.48 143 LYS H N 1
ATOM 9913 C CA . LYS H 1 145 ? -26.952 -4.543 122.747 1.00 43.86 143 LYS H CA 1
ATOM 9914 C C . LYS H 1 145 ? -26.472 -5.976 122.521 1.00 43.40 143 LYS H C 1
ATOM 9915 O O . LYS H 1 145 ? -27.095 -6.747 121.793 1.00 45.09 143 LYS H O 1
ATOM 9921 N N . LEU H 1 146 ? -25.366 -6.316 123.166 1.00 41.69 144 LEU H N 1
ATOM 9922 C CA . LEU H 1 146 ? -24.769 -7.634 123.060 1.00 41.87 144 LEU H CA 1
ATOM 9923 C C . LEU H 1 146 ? -25.728 -8.757 123.475 1.00 44.36 144 LEU H C 1
ATOM 9924 O O . LEU H 1 146 ? -25.770 -9.803 122.840 1.00 45.31 144 LEU H O 1
ATOM 9929 N N . ASP H 1 147 ? -26.488 -8.536 124.541 1.00 45.79 145 ASP H N 1
ATOM 9930 C CA . ASP H 1 147 ? -27.447 -9.536 125.020 1.00 48.71 145 ASP H CA 1
ATOM 9931 C C . ASP H 1 147 ? -28.604 -9.760 124.051 1.00 50.50 145 ASP H C 1
ATOM 9932 O O . ASP H 1 147 ? -29.164 -10.852 124.001 1.00 52.88 145 ASP H O 1
ATOM 9937 N N . SER H 1 148 ? -28.958 -8.735 123.284 1.00 49.82 146 SER H N 1
ATOM 9938 C CA . SER H 1 148 ? -30.047 -8.840 122.314 1.00 52.01 146 SER H CA 1
ATOM 9939 C C . SER H 1 148 ? -29.579 -9.409 120.971 1.00 51.92 146 SER H C 1
ATOM 9940 O O . SER H 1 148 ? -30.377 -9.967 120.222 1.00 54.68 146 SER H O 1
ATOM 9943 N N . ASN H 1 149 ? -28.293 -9.264 120.665 1.00 49.21 147 ASN H N 1
ATOM 9944 C CA . ASN H 1 149 ? -27.770 -9.646 119.357 1.00 49.15 147 ASN H CA 1
ATOM 9945 C C . ASN H 1 149 ? -26.250 -9.801 119.387 1.00 46.44 147 ASN H C 1
ATOM 9946 O O . ASN H 1 149 ? -25.518 -8.822 119.529 1.00 44.12 147 ASN H O 1
ATOM 9951 N N . ILE H 1 150 ? -25.783 -11.034 119.219 1.00 47.01 148 ILE H N 1
ATOM 9952 C CA . ILE H 1 150 ? -24.365 -11.353 119.366 1.00 45.11 148 ILE H CA 1
ATOM 9953 C C . ILE H 1 150 ? -23.510 -10.728 118.252 1.00 43.61 148 ILE H C 1
ATOM 9954 O O . ILE H 1 150 ? -22.293 -10.593 118.391 1.00 41.75 148 ILE H O 1
ATOM 9959 N N . GLN H 1 151 ? -24.153 -10.347 117.150 1.00 44.77 149 GLN H N 1
ATOM 9960 C CA . GLN H 1 151 ? -23.478 -9.648 116.054 1.00 43.91 149 GLN H CA 1
ATOM 9961 C C . GLN H 1 151 ? -22.724 -8.387 116.500 1.00 41.08 149 GLN H C 1
ATOM 9962 O O . GLN H 1 151 ? -21.734 -8.013 115.880 1.00 39.96 149 GLN H O 1
ATOM 9968 N N . TYR H 1 152 ? -23.180 -7.736 117.567 1.00 40.22 150 TYR H N 1
ATOM 9969 C CA . TYR H 1 152 ? -22.468 -6.570 118.102 1.00 38.22 150 TYR H CA 1
ATOM 9970 C C . TYR H 1 152 ? -21.035 -6.904 118.516 1.00 36.52 150 TYR H C 1
ATOM 9971 O O . TYR H 1 152 ? -20.138 -6.077 118.364 1.00 35.30 150 TYR H O 1
ATOM 9980 N N . ALA H 1 153 ? -20.822 -8.111 119.034 1.00 36.89 151 ALA H N 1
ATOM 9981 C CA . ALA H 1 153 ? -19.485 -8.574 119.363 1.00 35.92 151 ALA H CA 1
ATOM 9982 C C . ALA H 1 153 ? -18.653 -8.735 118.086 1.00 36.15 151 ALA H C 1
ATOM 9983 O O . ALA H 1 153 ? -17.513 -8.256 118.008 1.00 35.02 151 ALA H O 1
ATOM 9985 N N . ARG H 1 154 ? -19.239 -9.384 117.083 1.00 37.89 152 ARG H N 1
ATOM 9986 C CA . ARG H 1 154 ? -18.534 -9.692 115.839 1.00 38.42 152 ARG H CA 1
ATOM 9987 C C . ARG H 1 154 ? -18.082 -8.411 115.142 1.00 37.42 152 ARG H C 1
ATOM 9988 O O . ARG H 1 154 ? -16.929 -8.286 114.738 1.00 36.68 152 ARG H O 1
ATOM 9996 N N . VAL H 1 155 ? -18.998 -7.458 115.019 1.00 37.91 153 VAL H N 1
ATOM 9997 C CA . VAL H 1 155 ? -18.711 -6.196 114.342 1.00 37.79 153 VAL H CA 1
ATOM 9998 C C . VAL H 1 155 ? -17.737 -5.327 115.147 1.00 36.09 153 VAL H C 1
ATOM 9999 O O . VAL H 1 155 ? -16.856 -4.696 114.572 1.00 35.95 153 VAL H O 1
ATOM 10003 N N . LEU H 1 156 ? -17.870 -5.308 116.470 1.00 35.20 154 LEU H N 1
ATOM 10004 C CA . LEU H 1 156 ? -16.933 -4.554 117.302 1.00 33.78 154 LEU H CA 1
ATOM 10005 C C . LEU H 1 156 ? -15.505 -5.074 117.122 1.00 32.98 154 LEU H C 1
ATOM 10006 O O . LEU H 1 156 ? -14.577 -4.291 116.945 1.00 32.91 154 LEU H O 1
ATOM 10011 N N . ALA H 1 157 ? -15.330 -6.390 117.157 1.00 33.06 155 ALA H N 1
ATOM 10012 C CA . ALA H 1 157 ? -14.009 -6.981 116.980 1.00 32.73 155 ALA H CA 1
ATOM 10013 C C . ALA H 1 157 ? -13.482 -6.714 115.567 1.00 33.35 155 ALA H C 1
ATOM 10014 O O . ALA H 1 157 ? -12.304 -6.400 115.381 1.00 32.88 155 ALA H O 1
ATOM 10016 N N . SER H 1 158 ? -14.362 -6.839 114.571 1.00 34.53 156 SER H N 1
ATOM 10017 C CA . SER H 1 158 ? -13.987 -6.609 113.176 1.00 35.33 156 SER H CA 1
ATOM 10018 C C . SER H 1 158 ? -13.442 -5.203 112.969 1.00 34.62 156 SER H C 1
ATOM 10019 O O . SER H 1 158 ? -12.451 -5.016 112.272 1.00 34.96 156 SER H O 1
ATOM 10022 N N . LEU H 1 159 ? -14.100 -4.221 113.578 1.00 34.06 157 LEU H N 1
ATOM 10023 C CA . LEU H 1 159 ? -13.679 -2.831 113.462 1.00 34.03 157 LEU H CA 1
ATOM 10024 C C . LEU H 1 159 ? -12.382 -2.581 114.232 1.00 32.71 157 LEU H C 1
ATOM 10025 O O . LEU H 1 159 ? -11.513 -1.863 113.754 1.00 33.24 157 LEU H O 1
ATOM 10030 N N . ALA H 1 160 ? -12.238 -3.200 115.399 1.00 31.59 158 ALA H N 1
ATOM 10031 C CA . ALA H 1 160 ? -11.045 -3.019 116.227 1.00 30.90 158 ALA H CA 1
ATOM 10032 C C . ALA H 1 160 ? -9.791 -3.533 115.509 1.00 31.40 158 ALA H C 1
ATOM 10033 O O . ALA H 1 160 ? -8.743 -2.880 115.501 1.00 31.31 158 ALA H O 1
ATOM 10035 N N . VAL H 1 161 ? -9.923 -4.704 114.897 1.00 32.29 159 VAL H N 1
ATOM 10036 C CA . VAL H 1 161 ? -8.840 -5.345 114.151 1.00 33.19 159 VAL H CA 1
ATOM 10037 C C . VAL H 1 161 ? -8.447 -4.543 112.909 1.00 34.38 159 VAL H C 1
ATOM 10038 O O . VAL H 1 161 ? -7.317 -4.647 112.423 1.00 34.96 159 VAL H O 1
ATOM 10042 N N . GLY H 1 162 ? -9.374 -3.729 112.416 1.00 35.21 160 GLY H N 1
ATOM 10043 C CA . GLY H 1 162 ? -9.124 -2.879 111.258 1.00 37.14 160 GLY H CA 1
ATOM 10044 C C . GLY H 1 162 ? -8.109 -1.782 111.528 1.00 37.30 160 GLY H C 1
ATOM 10045 O O . GLY H 1 162 ? -7.960 -1.312 112.651 1.00 36.32 160 GLY H O 1
ATOM 10046 N N . GLY H 1 163 ? -7.414 -1.368 110.483 1.00 39.42 161 GLY H N 1
ATOM 10047 C CA . GLY H 1 163 ? -6.423 -0.310 110.592 1.00 40.57 161 GLY H CA 1
ATOM 10048 C C . GLY H 1 163 ? -7.011 1.088 110.697 1.00 41.91 161 GLY H C 1
ATOM 10049 O O . GLY H 1 163 ? -8.223 1.275 110.622 1.00 42.23 161 GLY H O 1
ATOM 10050 N N . GLU H 1 164 ? -6.120 2.067 110.857 1.00 43.16 162 GLU H N 1
ATOM 10051 C CA . GLU H 1 164 ? -6.481 3.469 111.070 1.00 44.25 162 GLU H CA 1
ATOM 10052 C C . GLU H 1 164 ? -5.781 4.355 110.047 1.00 47.32 162 GLU H C 1
ATOM 10053 O O . GLU H 1 164 ? -4.592 4.154 109.754 1.00 48.04 162 GLU H O 1
ATOM 10060 N N . PRO I 1 8 ? -25.521 -2.403 93.123 1.00 115.87 6 PRO I N 1
ATOM 10061 C CA . PRO I 1 8 ? -24.174 -2.715 93.620 1.00 102.46 6 PRO I CA 1
ATOM 10062 C C . PRO I 1 8 ? -23.107 -2.655 92.519 1.00 89.50 6 PRO I C 1
ATOM 10063 O O . PRO I 1 8 ? -22.439 -3.650 92.242 1.00 85.72 6 PRO I O 1
ATOM 10067 N N . VAL I 1 9 ? -22.952 -1.476 91.921 1.00 86.01 7 VAL I N 1
ATOM 10068 C CA . VAL I 1 9 ? -22.074 -1.291 90.772 1.00 78.50 7 VAL I CA 1
ATOM 10069 C C . VAL I 1 9 ? -20.660 -1.801 91.091 1.00 70.12 7 VAL I C 1
ATOM 10070 O O . VAL I 1 9 ? -19.951 -1.209 91.913 1.00 66.16 7 VAL I O 1
ATOM 10074 N N . ALA I 1 10 ? -20.279 -2.893 90.412 1.00 69.95 8 ALA I N 1
ATOM 10075 C CA . ALA I 1 10 ? -18.983 -3.602 90.556 1.00 66.49 8 ALA I CA 1
ATOM 10076 C C . ALA I 1 10 ? -17.813 -2.639 90.515 1.00 61.96 8 ALA I C 1
ATOM 10077 O O . ALA I 1 10 ? -16.796 -2.881 91.147 1.00 59.80 8 ALA I O 1
ATOM 10079 N N . GLU I 1 11 ? -17.964 -1.554 89.758 1.00 63.11 9 GLU I N 1
ATOM 10080 C CA . GLU I 1 11 ? -16.929 -0.526 89.653 1.00 63.36 9 GLU I CA 1
ATOM 10081 C C . GLU I 1 11 ? -16.681 0.168 90.996 1.00 60.65 9 GLU I C 1
ATOM 10082 O O . GLU I 1 11 ? -15.531 0.432 91.347 1.00 60.61 9 GLU I O 1
ATOM 10088 N N . THR I 1 12 ? -17.741 0.458 91.748 1.00 60.86 10 THR I N 1
ATOM 10089 C CA . THR I 1 12 ? -17.563 1.097 93.059 1.00 60.29 10 THR I CA 1
ATOM 10090 C C . THR I 1 12 ? -16.966 0.106 94.063 1.00 55.55 10 THR I C 1
ATOM 10091 O O . THR I 1 12 ? -16.095 0.485 94.840 1.00 54.15 10 THR I O 1
ATOM 10095 N N . ILE I 1 13 ? -17.395 -1.157 94.030 1.00 55.17 11 ILE I N 1
ATOM 10096 C CA . ILE I 1 13 ? -16.782 -2.172 94.888 1.00 53.60 11 ILE I CA 1
ATOM 10097 C C . ILE I 1 13 ? -15.279 -2.266 94.599 1.00 51.66 11 ILE I C 1
ATOM 10098 O O . ILE I 1 13 ? -14.479 -2.382 95.523 1.00 50.60 11 ILE I O 1
ATOM 10103 N N . SER I 1 14 ? -14.888 -2.203 93.331 1.00 53.51 12 SER I N 1
ATOM 10104 C CA . SER I 1 14 ? -13.478 -2.352 92.981 1.00 56.72 12 SER I CA 1
ATOM 10105 C C . SER I 1 14 ? -12.668 -1.137 93.407 1.00 57.08 12 SER I C 1
ATOM 10106 O O . SER I 1 14 ? -11.477 -1.256 93.660 1.00 60.84 12 SER I O 1
ATOM 10109 N N . LYS I 1 15 ? -13.311 0.023 93.491 1.00 55.93 13 LYS I N 1
ATOM 10110 C CA . LYS I 1 15 ? -12.644 1.227 93.986 1.00 59.03 13 LYS I CA 1
ATOM 10111 C C . LYS I 1 15 ? -12.602 1.245 95.517 1.00 55.02 13 LYS I C 1
ATOM 10112 O O . LYS I 1 15 ? -11.525 1.215 96.115 1.00 56.70 13 LYS I O 1
ATOM 10118 N N . ARG I 1 16 ? -13.772 1.266 96.146 1.00 51.92 14 ARG I N 1
ATOM 10119 C CA . ARG I 1 16 ? -13.862 1.495 97.589 1.00 50.92 14 ARG I CA 1
ATOM 10120 C C . ARG I 1 16 ? -13.385 0.316 98.437 1.00 47.56 14 ARG I C 1
ATOM 10121 O O . ARG I 1 16 ? -12.773 0.520 99.477 1.00 47.49 14 ARG I O 1
ATOM 10129 N N . PHE I 1 17 ? -13.667 -0.908 98.000 1.00 46.65 15 PHE I N 1
ATOM 10130 C CA . PHE I 1 17 ? -13.385 -2.098 98.811 1.00 47.04 15 PHE I CA 1
ATOM 10131 C C . PHE I 1 17 ? -12.240 -2.936 98.260 1.00 49.60 15 PHE I C 1
ATOM 10132 O O . PHE I 1 17 ? -12.118 -4.122 98.541 1.00 53.01 15 PHE I O 1
ATOM 10140 N N . TRP I 1 18 ? -11.385 -2.276 97.501 1.00 51.33 16 TRP I N 1
ATOM 10141 C CA . TRP I 1 18 ? -10.208 -2.879 96.900 1.00 58.25 16 TRP I CA 1
ATOM 10142 C C . TRP I 1 18 ? -9.330 -3.649 97.861 1.00 62.34 16 TRP I C 1
ATOM 10143 O O . TRP I 1 18 ? -8.795 -4.692 97.510 1.00 70.06 16 TRP I O 1
ATOM 10154 N N . THR I 1 19 ? -9.185 -3.155 99.087 1.00 30.67 17 THR I N 1
ATOM 10155 C CA . THR I 1 19 ? -8.357 -3.819 100.102 1.00 30.69 17 THR I CA 1
ATOM 10156 C C . THR I 1 19 ? -8.963 -5.131 100.606 1.00 30.67 17 THR I C 1
ATOM 10157 O O . THR I 1 19 ? -8.234 -6.044 100.962 1.00 30.39 17 THR I O 1
ATOM 10161 N N . LEU I 1 20 ? -10.292 -5.209 100.665 1.00 31.48 18 LEU I N 1
ATOM 10162 C CA . LEU I 1 20 ? -10.989 -6.461 101.007 1.00 31.53 18 LEU I CA 1
ATOM 10163 C C . LEU I 1 20 ? -10.860 -7.504 99.893 1.00 30.85 18 LEU I C 1
ATOM 10164 O O . LEU I 1 20 ? -10.662 -8.682 100.166 1.00 30.43 18 LEU I O 1
ATOM 10169 N N . ILE I 1 21 ? -10.981 -7.057 98.643 1.00 30.81 19 ILE I N 1
ATOM 10170 C CA . ILE I 1 21 ? -10.800 -7.930 97.471 1.00 30.34 19 ILE I CA 1
ATOM 10171 C C . ILE I 1 21 ? -9.428 -8.581 97.528 1.00 29.99 19 ILE I C 1
ATOM 10172 O O . ILE I 1 21 ? -9.279 -9.785 97.343 1.00 29.78 19 ILE I O 1
ATOM 10177 N N . LYS I 1 22 ? -8.438 -7.757 97.829 1.00 30.45 20 LYS I N 1
ATOM 10178 C CA . LYS I 1 22 ? -7.056 -8.183 97.874 1.00 30.45 20 LYS I CA 1
ATOM 10179 C C . LYS I 1 22 ? -6.808 -9.173 99.021 1.00 30.92 20 LYS I C 1
ATOM 10180 O O . LYS I 1 22 ? -6.055 -10.131 98.863 1.00 30.47 20 LYS I O 1
ATOM 10194 N N . LEU I 1 24 ? -9.217 -11.188 100.443 1.00 31.38 22 LEU I N 1
ATOM 10195 C CA . LEU I 1 24 ? -9.908 -12.432 100.102 1.00 30.77 22 LEU I CA 1
ATOM 10196 C C . LEU I 1 24 ? -9.163 -13.224 99.027 1.00 29.80 22 LEU I C 1
ATOM 10197 O O . LEU I 1 24 ? -9.153 -14.454 99.056 1.00 29.65 22 LEU I O 1
ATOM 10202 N N . ARG I 1 25 ? -8.521 -12.519 98.098 1.00 28.84 23 ARG I N 1
ATOM 10203 C CA . ARG I 1 25 ? -7.716 -13.180 97.076 1.00 28.20 23 ARG I CA 1
ATOM 10204 C C . ARG I 1 25 ? -6.514 -13.879 97.709 1.00 28.12 23 ARG I C 1
ATOM 10205 O O . ARG I 1 25 ? -6.129 -14.973 97.285 1.00 28.11 23 ARG I O 1
ATOM 10213 N N . PHE I 1 26 ? -5.927 -13.239 98.720 1.00 27.89 24 PHE I N 1
ATOM 10214 C CA . PHE I 1 26 ? -4.851 -13.840 99.498 1.00 28.05 24 PHE I CA 1
ATOM 10215 C C . PHE I 1 26 ? -5.314 -15.187 100.053 1.00 28.38 24 PHE I C 1
ATOM 10216 O O . PHE I 1 26 ? -4.596 -16.180 99.951 1.00 28.62 24 PHE I O 1
ATOM 10224 N N . TYR I 1 27 ? -6.520 -15.219 100.615 1.00 28.41 25 TYR I N 1
ATOM 10225 C CA . TYR I 1 27 ? -7.084 -16.464 101.133 1.00 29.00 25 TYR I CA 1
ATOM 10226 C C . TYR I 1 27 ? -7.410 -17.490 100.041 1.00 28.92 25 TYR I C 1
ATOM 10227 O O . TYR I 1 27 ? -7.313 -18.697 100.278 1.00 29.52 25 TYR I O 1
ATOM 10236 N N . VAL I 1 28 ? -7.787 -17.024 98.855 1.00 28.27 26 VAL I N 1
ATOM 10237 C CA . VAL I 1 28 ? -8.015 -17.931 97.731 1.00 28.42 26 VAL I CA 1
ATOM 10238 C C . VAL I 1 28 ? -6.710 -18.637 97.354 1.00 28.79 26 VAL I C 1
ATOM 10239 O O . VAL I 1 28 ? -6.685 -19.859 97.165 1.00 29.48 26 VAL I O 1
ATOM 10243 N N . VAL I 1 29 ? -5.625 -17.874 97.281 1.00 28.63 27 VAL I N 1
ATOM 10244 C CA . VAL I 1 29 ? -4.318 -18.439 96.974 1.00 29.22 27 VAL I CA 1
ATOM 10245 C C . VAL I 1 29 ? -3.910 -19.505 97.996 1.00 30.55 27 VAL I C 1
ATOM 10246 O O . VAL I 1 29 ? -3.330 -20.523 97.631 1.00 31.57 27 VAL I O 1
ATOM 10250 N N . LEU I 1 30 ? -4.233 -19.281 99.267 1.00 31.12 28 LEU I N 1
ATOM 10251 C CA . LEU I 1 30 ? -3.957 -20.266 100.320 1.00 32.51 28 LEU I CA 1
ATOM 10252 C C . LEU I 1 30 ? -5.020 -21.367 100.384 1.00 33.41 28 LEU I C 1
ATOM 10253 O O . LEU I 1 30 ? -4.952 -22.249 101.237 1.00 34.24 28 LEU I O 1
ATOM 10258 N N . ARG I 1 31 ? -6.011 -21.292 99.496 1.00 33.40 29 ARG I N 1
ATOM 10259 C CA . ARG I 1 31 ? -7.130 -22.237 99.450 1.00 34.25 29 ARG I CA 1
ATOM 10260 C C . ARG I 1 31 ? -7.918 -22.338 100.749 1.00 35.36 29 ARG I C 1
ATOM 10261 O O . ARG I 1 31 ? -8.423 -23.400 101.090 1.00 36.36 29 ARG I O 1
ATOM 10269 N N . ARG I 1 32 ? -8.029 -21.227 101.464 1.00 35.77 30 ARG I N 1
ATOM 10270 C CA . ARG I 1 32 ? -8.838 -21.183 102.671 1.00 37.36 30 ARG I CA 1
ATOM 10271 C C . ARG I 1 32 ? -10.221 -20.673 102.283 1.00 36.91 30 ARG I C 1
ATOM 10272 O O . ARG I 1 32 ? -10.611 -19.543 102.588 1.00 36.33 30 ARG I O 1
ATOM 10280 N N . PHE I 1 33 ? -10.954 -21.555 101.607 1.00 37.30 31 PHE I N 1
ATOM 10281 C CA . PHE I 1 33 ? -12.227 -21.221 100.972 1.00 37.33 31 PHE I CA 1
ATOM 10282 C C . PHE I 1 33 ? -13.388 -21.065 101.954 1.00 38.50 31 PHE I C 1
ATOM 10283 O O . PHE I 1 33 ? -14.469 -20.622 101.562 1.00 38.91 31 PHE I O 1
ATOM 10291 N N . GLY I 1 34 ? -13.171 -21.415 103.220 1.00 39.24 32 GLY I N 1
ATOM 10292 C CA . GLY I 1 34 ? -14.137 -21.124 104.258 1.00 39.89 32 GLY I CA 1
ATOM 10293 C C . GLY I 1 34 ? -14.459 -19.644 104.346 1.00 38.99 32 GLY I C 1
ATOM 10294 O O . GLY I 1 34 ? -15.549 -19.270 104.772 1.00 39.83 32 GLY I O 1
ATOM 10295 N N . TYR I 1 35 ? -13.513 -18.794 103.954 1.00 37.52 33 TYR I N 1
ATOM 10296 C CA . TYR I 1 35 ? -13.727 -17.351 103.978 1.00 36.94 33 TYR I CA 1
ATOM 10297 C C . TYR I 1 35 ? -14.307 -16.804 102.671 1.00 36.37 33 TYR I C 1
ATOM 10298 O O . TYR I 1 35 ? -14.624 -15.623 102.588 1.00 36.25 33 TYR I O 1
ATOM 10307 N N . ILE I 1 36 ? -14.442 -17.656 101.657 1.00 36.21 34 ILE I N 1
ATOM 10308 C CA . ILE I 1 36 ? -14.979 -17.249 100.359 1.00 35.86 34 ILE I CA 1
ATOM 10309 C C . ILE I 1 36 ? -16.371 -17.816 100.112 1.00 36.75 34 ILE I C 1
ATOM 10310 O O . ILE I 1 36 ? -17.284 -17.079 99.739 1.00 36.76 34 ILE I O 1
ATOM 10315 N N . ASP I 1 37 ? -16.530 -19.120 100.339 1.00 37.33 35 ASP I N 1
ATOM 10316 C CA . ASP I 1 37 ? -17.767 -19.823 99.982 1.00 38.42 35 ASP I CA 1
ATOM 10317 C C . ASP I 1 37 ? -19.055 -19.168 100.511 1.00 39.13 35 ASP I C 1
ATOM 10318 O O . ASP I 1 37 ? -20.021 -19.028 99.768 1.00 39.86 35 ASP I O 1
ATOM 10323 N N . PRO I 1 38 ? -19.075 -18.755 101.784 1.00 39.14 36 PRO I N 1
ATOM 10324 C CA . PRO I 1 38 ? -20.287 -18.106 102.279 1.00 40.18 36 PRO I CA 1
ATOM 10325 C C . PRO I 1 38 ? -20.683 -16.837 101.519 1.00 39.84 36 PRO I C 1
ATOM 10326 O O . PRO I 1 38 ? -21.865 -16.551 101.391 1.00 40.93 36 PRO I O 1
ATOM 10330 N N . LEU I 1 39 ? -19.705 -16.088 101.018 1.00 38.50 37 LEU I N 1
ATOM 10331 C CA . LEU I 1 39 ? -19.995 -14.882 100.241 1.00 38.46 37 LEU I CA 1
ATOM 10332 C C . LEU I 1 39 ? -20.680 -15.209 98.911 1.00 38.92 37 LEU I C 1
ATOM 10333 O O . LEU I 1 39 ? -21.351 -14.350 98.328 1.00 39.66 37 LEU I O 1
ATOM 10338 N N . ILE I 1 40 ? -20.513 -16.445 98.441 1.00 38.60 38 ILE I N 1
ATOM 10339 C CA . ILE I 1 40 ? -21.104 -16.895 97.178 1.00 38.97 38 ILE I CA 1
ATOM 10340 C C . ILE I 1 40 ? -22.422 -17.641 97.369 1.00 40.58 38 ILE I C 1
ATOM 10341 O O . ILE I 1 40 ? -23.359 -17.426 96.610 1.00 41.43 38 ILE I O 1
ATOM 10346 N N . TYR I 1 41 ? -22.503 -18.485 98.396 1.00 41.12 39 TYR I N 1
ATOM 10347 C CA . TYR I 1 41 ? -23.643 -19.397 98.563 1.00 42.91 39 TYR I CA 1
ATOM 10348 C C . TYR I 1 41 ? -24.625 -19.043 99.681 1.00 44.36 39 TYR I C 1
ATOM 10349 O O . TYR I 1 41 ? -25.769 -19.447 99.620 1.00 46.19 39 TYR I O 1
ATOM 10358 N N . SER I 1 42 ? -24.193 -18.304 100.699 1.00 43.99 40 SER I N 1
ATOM 10359 C CA . SER I 1 42 ? -25.072 -17.997 101.829 1.00 45.59 40 SER I CA 1
ATOM 10360 C C . SER I 1 42 ? -26.062 -16.904 101.469 1.00 46.94 40 SER I C 1
ATOM 10361 O O . SER I 1 42 ? -25.704 -15.930 100.816 1.00 46.09 40 SER I O 1
ATOM 10364 N N . ILE I 1 43 ? -27.304 -17.061 101.919 1.00 49.32 41 ILE I N 1
ATOM 10365 C CA . ILE I 1 43 ? -28.325 -16.033 101.731 1.00 51.21 41 ILE I CA 1
ATOM 10366 C C . ILE I 1 43 ? -28.537 -15.216 103.014 1.00 52.29 41 ILE I C 1
ATOM 10367 O O . ILE I 1 43 ? -29.483 -14.432 103.101 1.00 54.26 41 ILE I O 1
ATOM 10372 N N . ASP I 1 44 ? -27.644 -15.389 103.991 1.00 51.30 42 ASP I N 1
ATOM 10373 C CA . ASP I 1 44 ? -27.767 -14.768 105.311 1.00 52.27 42 ASP I CA 1
ATOM 10374 C C . ASP I 1 44 ? -26.627 -13.768 105.568 1.00 50.61 42 ASP I C 1
ATOM 10375 O O . ASP I 1 44 ? -25.473 -14.169 105.696 1.00 48.60 42 ASP I O 1
ATOM 10380 N N . PRO I 1 45 ? -26.951 -12.465 105.662 1.00 51.51 43 PRO I N 1
ATOM 10381 C CA . PRO I 1 45 ? -25.929 -11.454 105.948 1.00 50.23 43 PRO I CA 1
ATOM 10382 C C . PRO I 1 45 ? -25.201 -11.659 107.278 1.00 49.95 43 PRO I C 1
ATOM 10383 O O . PRO I 1 45 ? -24.020 -11.343 107.373 1.00 48.59 43 PRO I O 1
ATOM 10387 N N . LYS I 1 46 ? -25.903 -12.155 108.292 1.00 51.80 44 LYS I N 1
ATOM 10388 C CA . LYS I 1 46 ? -25.294 -12.431 109.596 1.00 51.82 44 LYS I CA 1
ATOM 10389 C C . LYS I 1 46 ? -24.185 -13.467 109.465 1.00 49.96 44 LYS I C 1
ATOM 10390 O O . LYS I 1 46 ? -23.121 -13.314 110.048 1.00 48.98 44 LYS I O 1
ATOM 10396 N N . GLN I 1 47 ? -24.454 -14.528 108.712 1.00 49.96 45 GLN I N 1
ATOM 10397 C CA . GLN I 1 47 ? -23.483 -15.600 108.492 1.00 48.54 45 GLN I CA 1
ATOM 10398 C C . GLN I 1 47 ? -22.271 -15.080 107.715 1.00 46.14 45 GLN I C 1
ATOM 10399 O O . GLN I 1 47 ? -21.136 -15.462 108.003 1.00 45.02 45 GLN I O 1
ATOM 10405 N N . ILE I 1 48 ? -22.508 -14.201 106.745 1.00 45.36 46 ILE I N 1
ATOM 10406 C CA . ILE I 1 48 ? -21.423 -13.623 105.948 1.00 43.32 46 ILE I CA 1
ATOM 10407 C C . ILE I 1 48 ? -20.548 -12.702 106.801 1.00 42.76 46 ILE I C 1
ATOM 10408 O O . ILE I 1 48 ? -19.324 -12.750 106.719 1.00 41.33 46 ILE I O 1
ATOM 10413 N N . LYS I 1 49 ? -21.177 -11.873 107.625 1.00 44.15 47 LYS I N 1
ATOM 10414 C CA . LYS I 1 49 ? -20.445 -10.994 108.534 1.00 44.09 47 LYS I CA 1
ATOM 10415 C C . LYS I 1 49 ? -19.631 -11.784 109.554 1.00 43.75 47 LYS I C 1
ATOM 10416 O O . LYS I 1 49 ? -18.519 -11.385 109.897 1.00 42.94 47 LYS I O 1
ATOM 10422 N N . ASP I 1 50 ? -20.179 -12.894 110.044 1.00 44.66 48 ASP I N 1
ATOM 10423 C CA . ASP I 1 50 ? -19.425 -13.806 110.920 1.00 44.66 48 ASP I CA 1
ATOM 10424 C C . ASP I 1 50 ? -18.146 -14.298 110.260 1.00 42.61 48 ASP I C 1
ATOM 10425 O O . ASP I 1 50 ? -17.081 -14.275 110.862 1.00 42.08 48 ASP I O 1
ATOM 10430 N N . VAL I 1 51 ? -18.266 -14.757 109.023 1.00 41.40 49 VAL I N 1
ATOM 10431 C CA . VAL I 1 51 ? -17.131 -15.325 108.317 1.00 39.63 49 VAL I CA 1
ATOM 10432 C C . VAL I 1 51 ? -16.079 -14.254 108.070 1.00 38.16 49 VAL I C 1
ATOM 10433 O O . VAL I 1 51 ? -14.891 -14.509 108.220 1.00 37.36 49 VAL I O 1
ATOM 10437 N N . LEU I 1 52 ? -16.518 -13.050 107.717 1.00 37.91 50 LEU I N 1
ATOM 10438 C CA . LEU I 1 52 ? -15.584 -11.953 107.455 1.00 36.84 50 LEU I CA 1
ATOM 10439 C C . LEU I 1 52 ? -14.869 -11.506 108.720 1.00 37.18 50 LEU I C 1
ATOM 10440 O O . LEU I 1 52 ? -13.690 -11.176 108.678 1.00 36.46 50 LEU I O 1
ATOM 10445 N N . SER I 1 53 ? -15.569 -11.520 109.848 1.00 38.53 51 SER I N 1
ATOM 10446 C CA . SER I 1 53 ? -14.935 -11.195 111.123 1.00 39.17 51 SER I CA 1
ATOM 10447 C C . SER I 1 53 ? -13.844 -12.216 111.452 1.00 38.66 51 SER I C 1
ATOM 10448 O O . SER I 1 53 ? -12.787 -11.857 111.961 1.00 38.40 51 SER I O 1
ATOM 10451 N N . GLU I 1 54 ? -14.102 -13.485 111.148 1.00 38.57 52 GLU I N 1
ATOM 10452 C CA . GLU I 1 54 ? -13.098 -14.532 111.331 1.00 38.36 52 GLU I CA 1
ATOM 10453 C C . GLU I 1 54 ? -11.944 -14.358 110.354 1.00 36.86 52 GLU I C 1
ATOM 10454 O O . GLU I 1 54 ? -10.783 -14.549 110.722 1.00 36.81 52 GLU I O 1
ATOM 10460 N N . ALA I 1 55 ? -12.264 -13.968 109.121 1.00 35.76 53 ALA I N 1
ATOM 10461 C CA . ALA I 1 55 ? -11.244 -13.702 108.105 1.00 34.42 53 ALA I CA 1
ATOM 10462 C C . ALA I 1 55 ? -10.339 -12.538 108.521 1.00 34.25 53 ALA I C 1
ATOM 10463 O O . ALA I 1 55 ? -9.119 -12.631 108.411 1.00 33.86 53 ALA I O 1
ATOM 10465 N N . LEU I 1 56 ? -10.938 -11.459 109.025 1.00 34.61 54 LEU I N 1
ATOM 10466 C CA . LEU I 1 56 ? -10.178 -10.292 109.476 1.00 34.73 54 LEU I CA 1
ATOM 10467 C C . LEU I 1 56 ? -9.278 -10.616 110.670 1.00 35.53 54 LEU I C 1
ATOM 10468 O O . LEU I 1 56 ? -8.163 -10.116 110.767 1.00 35.51 54 LEU I O 1
ATOM 10473 N N . ARG I 1 57 ? -9.775 -11.441 111.581 1.00 36.48 55 ARG I N 1
ATOM 10474 C CA . ARG I 1 57 ? -9.006 -11.846 112.747 1.00 37.56 55 ARG I CA 1
ATOM 10475 C C . ARG I 1 57 ? -7.815 -12.723 112.376 1.00 37.41 55 ARG I C 1
ATOM 10476 O O . ARG I 1 57 ? -6.710 -12.504 112.870 1.00 37.97 55 ARG I O 1
ATOM 10484 N N . GLU I 1 58 ? -8.028 -13.719 111.525 1.00 37.09 56 GLU I N 1
ATOM 10485 C CA . GLU I 1 58 ? -6.918 -14.568 111.091 1.00 37.25 56 GLU I CA 1
ATOM 10486 C C . GLU I 1 58 ? -5.889 -13.738 110.324 1.00 36.52 56 GLU I C 1
ATOM 10487 O O . GLU I 1 58 ? -4.698 -14.017 110.374 1.00 36.91 56 GLU I O 1
ATOM 10493 N N . PHE I 1 59 ? -6.351 -12.699 109.638 1.00 35.62 57 PHE I N 1
ATOM 10494 C CA . PHE I 1 59 ? -5.462 -11.844 108.879 1.00 35.00 57 PHE I CA 1
ATOM 10495 C C . PHE I 1 59 ? -4.463 -11.116 109.777 1.00 35.85 57 PHE I C 1
ATOM 10496 O O . PHE I 1 59 ? -3.330 -10.877 109.367 1.00 35.97 57 PHE I O 1
ATOM 10504 N N . VAL I 1 60 ? -4.876 -10.758 110.989 1.00 36.79 58 VAL I N 1
ATOM 10505 C CA . VAL I 1 60 ? -3.974 -10.107 111.945 1.00 37.92 58 VAL I CA 1
ATOM 10506 C C . VAL I 1 60 ? -2.869 -11.060 112.394 1.00 38.75 58 VAL I C 1
ATOM 10507 O O . VAL I 1 60 ? -1.753 -10.628 112.646 1.00 39.49 58 VAL I O 1
ATOM 10511 N N . SER I 1 61 ? -3.167 -12.353 112.478 1.00 39.04 59 SER I N 1
ATOM 10512 C CA . SER I 1 61 ? -2.128 -13.345 112.760 1.00 40.26 59 SER I CA 1
ATOM 10513 C C . SER I 1 61 ? -1.033 -13.295 111.704 1.00 40.00 59 SER I C 1
ATOM 10514 O O . SER I 1 61 ? 0.155 -13.368 112.020 1.00 41.22 59 SER I O 1
ATOM 10517 N N . TYR I 1 62 ? -1.442 -13.164 110.447 1.00 38.75 60 TYR I N 1
ATOM 10518 C CA . TYR I 1 62 ? -0.494 -13.069 109.356 1.00 38.48 60 TYR I CA 1
ATOM 10519 C C . TYR I 1 62 ? 0.271 -11.742 109.391 1.00 38.73 60 TYR I C 1
ATOM 10520 O O . TYR I 1 62 ? 1.500 -11.731 109.339 1.00 39.71 60 TYR I O 1
ATOM 10529 N N . THR I 1 63 ? -0.446 -10.629 109.500 1.00 38.20 61 THR I N 1
ATOM 10530 C CA . THR I 1 63 ? 0.201 -9.319 109.466 1.00 38.62 61 THR I CA 1
ATOM 10531 C C . THR I 1 63 ? 1.128 -9.102 110.658 1.00 40.52 61 THR I C 1
ATOM 10532 O O . THR I 1 63 ? 2.081 -8.342 110.562 1.00 41.30 61 THR I O 1
ATOM 10536 N N . SER I 1 64 ? 0.843 -9.762 111.778 1.00 41.76 62 SER I N 1
ATOM 10537 C CA . SER I 1 64 ? 1.659 -9.629 112.990 1.00 43.75 62 SER I CA 1
ATOM 10538 C C . SER I 1 64 ? 2.902 -10.515 112.986 1.00 45.24 62 SER I C 1
ATOM 10539 O O . SER I 1 64 ? 3.842 -10.243 113.722 1.00 46.87 62 SER I O 1
ATOM 10542 N N . SER I 1 65 ? 2.903 -11.567 112.169 1.00 45.04 63 SER I N 1
ATOM 10543 C CA . SER I 1 65 ? 3.984 -12.564 112.176 1.00 46.78 63 SER I CA 1
ATOM 10544 C C . SER I 1 65 ? 4.913 -12.437 110.976 1.00 46.80 63 SER I C 1
ATOM 10545 O O . SER I 1 65 ? 5.865 -13.196 110.851 1.00 47.60 63 SER I O 1
ATOM 10548 N N . SER I 1 66 ? 4.624 -11.487 110.093 1.00 45.89 64 SER I N 1
ATOM 10549 C CA . SER I 1 66 ? 5.300 -11.407 108.805 1.00 45.66 64 SER I CA 1
ATOM 10550 C C . SER I 1 66 ? 6.810 -11.167 108.914 1.00 47.73 64 SER I C 1
ATOM 10551 O O . SER I 1 66 ? 7.302 -10.628 109.905 1.00 48.99 64 SER I O 1
ATOM 10554 N N . SER I 1 67 ? 7.514 -11.607 107.874 1.00 48.39 65 SER I N 1
ATOM 10555 C CA . SER I 1 67 ? 8.938 -11.353 107.666 1.00 50.40 65 SER I CA 1
ATOM 10556 C C . SER I 1 67 ? 9.085 -10.574 106.358 1.00 49.27 65 SER I C 1
ATOM 10557 O O . SER I 1 67 ? 8.176 -10.579 105.531 1.00 47.59 65 SER I O 1
ATOM 10560 N N . SER I 1 68 ? 10.226 -9.925 106.161 1.00 50.56 66 SER I N 1
ATOM 10561 C CA . SER I 1 68 ? 10.506 -9.207 104.914 1.00 49.75 66 SER I CA 1
ATOM 10562 C C . SER I 1 68 ? 11.416 -10.016 104.006 1.00 50.67 66 SER I C 1
ATOM 10563 O O . SER I 1 68 ? 12.298 -10.726 104.482 1.00 53.00 66 SER I O 1
ATOM 10566 N N . ARG I 1 69 ? 11.187 -9.912 102.701 1.00 49.21 67 ARG I N 1
ATOM 10567 C CA . ARG I 1 69 ? 12.059 -10.516 101.705 1.00 49.71 67 ARG I CA 1
ATOM 10568 C C . ARG I 1 69 ? 12.221 -9.594 100.511 1.00 48.29 67 ARG I C 1
ATOM 10569 O O . ARG I 1 69 ? 11.390 -8.730 100.263 1.00 46.16 67 ARG I O 1
ATOM 10577 N N . SER I 1 70 ? 13.302 -9.801 99.766 1.00 49.16 68 SER I N 1
ATOM 10578 C CA . SER I 1 70 ? 13.473 -9.149 98.482 1.00 48.30 68 SER I CA 1
ATOM 10579 C C . SER I 1 70 ? 12.723 -9.977 97.443 1.00 46.26 68 SER I C 1
ATOM 10580 O O . SER I 1 70 ? 13.073 -11.132 97.188 1.00 47.16 68 SER I O 1
ATOM 10583 N N . ILE I 1 71 ? 11.690 -9.386 96.854 1.00 43.50 69 ILE I N 1
ATOM 10584 C CA . ILE I 1 71 ? 10.854 -10.088 95.894 1.00 41.61 69 ILE I CA 1
ATOM 10585 C C . ILE I 1 71 ? 10.968 -9.444 94.516 1.00 41.02 69 ILE I C 1
ATOM 10586 O O . ILE I 1 71 ? 11.302 -8.267 94.395 1.00 41.25 69 ILE I O 1
ATOM 10591 N N . VAL I 1 72 ? 10.700 -10.227 93.479 1.00 40.29 70 VAL I N 1
ATOM 10592 C CA . VAL I 1 72 ? 10.707 -9.729 92.112 1.00 39.89 70 VAL I CA 1
ATOM 10593 C C . VAL I 1 72 ? 9.350 -9.103 91.820 1.00 38.03 70 VAL I C 1
ATOM 10594 O O . VAL I 1 72 ? 8.351 -9.812 91.719 1.00 36.97 70 VAL I O 1
ATOM 10598 N N . ILE I 1 73 ? 9.317 -7.777 91.673 1.00 53.24 71 ILE I N 1
ATOM 10599 C CA . ILE I 1 73 ? 8.061 -7.079 91.393 1.00 53.19 71 ILE I CA 1
ATOM 10600 C C . ILE I 1 73 ? 7.830 -6.886 89.894 1.00 56.57 71 ILE I C 1
ATOM 10601 O O . ILE I 1 73 ? 6.702 -6.646 89.477 1.00 57.28 71 ILE I O 1
ATOM 10606 N N . TYR I 1 74 ? 8.893 -6.992 89.098 1.00 59.23 72 TYR I N 1
ATOM 10607 C CA . TYR I 1 74 ? 8.791 -6.954 87.638 1.00 63.53 72 TYR I CA 1
ATOM 10608 C C . TYR I 1 74 ? 9.842 -7.905 87.035 1.00 66.18 72 TYR I C 1
ATOM 10609 O O . TYR I 1 74 ? 11.043 -7.632 87.081 1.00 66.80 72 TYR I O 1
ATOM 10618 N N . ASP I 1 75 ? 9.380 -9.022 86.475 1.00 68.12 73 ASP I N 1
ATOM 10619 C CA . ASP I 1 75 ? 10.267 -10.122 86.077 1.00 70.88 73 ASP I CA 1
ATOM 10620 C C . ASP I 1 75 ? 10.681 -10.028 84.603 1.00 76.89 73 ASP I C 1
ATOM 10621 O O . ASP I 1 75 ? 9.940 -10.419 83.704 1.00 80.40 73 ASP I O 1
ATOM 10626 N N . ASP I 1 76 ? 11.885 -9.512 84.377 1.00 78.59 74 ASP I N 1
ATOM 10627 C CA . ASP I 1 76 ? 12.442 -9.339 83.047 1.00 84.79 74 ASP I CA 1
ATOM 10628 C C . ASP I 1 76 ? 13.627 -10.280 82.971 1.00 87.30 74 ASP I C 1
ATOM 10629 O O . ASP I 1 76 ? 14.350 -10.398 83.939 1.00 84.24 74 ASP I O 1
ATOM 10634 N N . PRO I 1 77 ? 13.855 -10.946 81.831 1.00 93.52 75 PRO I N 1
ATOM 10635 C CA . PRO I 1 77 ? 15.113 -11.699 81.775 1.00 96.58 75 PRO I CA 1
ATOM 10636 C C . PRO I 1 77 ? 16.376 -10.838 81.978 1.00 96.52 75 PRO I C 1
ATOM 10637 O O . PRO I 1 77 ? 17.371 -11.346 82.481 1.00 96.70 75 PRO I O 1
ATOM 10641 N N . LYS I 1 78 ? 16.326 -9.558 81.602 1.00 96.54 76 LYS I N 1
ATOM 10642 C CA . LYS I 1 78 ? 17.530 -8.730 81.489 1.00 98.41 76 LYS I CA 1
ATOM 10643 C C . LYS I 1 78 ? 17.672 -7.630 82.541 1.00 92.80 76 LYS I C 1
ATOM 10644 O O . LYS I 1 78 ? 18.781 -7.384 83.020 1.00 92.95 76 LYS I O 1
ATOM 10650 N N . ASN I 1 79 ? 16.570 -6.981 82.910 1.00 88.44 77 ASN I N 1
ATOM 10651 C CA . ASN I 1 79 ? 16.597 -5.949 83.966 1.00 83.51 77 ASN I CA 1
ATOM 10652 C C . ASN I 1 79 ? 15.473 -6.204 84.990 1.00 77.45 77 ASN I C 1
ATOM 10653 O O . ASN I 1 79 ? 14.537 -5.417 85.078 1.00 75.58 77 ASN I O 1
ATOM 10658 N N . PRO I 1 80 ? 15.554 -7.311 85.766 1.00 74.76 78 PRO I N 1
ATOM 10659 C CA . PRO I 1 80 ? 14.506 -7.577 86.769 1.00 69.61 78 PRO I CA 1
ATOM 10660 C C . PRO I 1 80 ? 14.493 -6.518 87.867 1.00 65.85 78 PRO I C 1
ATOM 10661 O O . PRO I 1 80 ? 15.553 -6.147 88.355 1.00 66.09 78 PRO I O 1
ATOM 10665 N N . VAL I 1 81 ? 13.306 -6.026 88.217 1.00 63.04 79 VAL I N 1
ATOM 10666 C CA . VAL I 1 81 ? 13.157 -5.083 89.318 1.00 60.09 79 VAL I CA 1
ATOM 10667 C C . VAL I 1 81 ? 12.766 -5.844 90.584 1.00 56.37 79 VAL I C 1
ATOM 10668 O O . VAL I 1 81 ? 11.781 -6.584 90.596 1.00 54.97 79 VAL I O 1
ATOM 10672 N N . THR I 1 82 ? 13.546 -5.658 91.644 1.00 55.40 80 THR I N 1
ATOM 10673 C CA . THR I 1 82 ? 13.255 -6.254 92.942 1.00 52.69 80 THR I CA 1
ATOM 10674 C C . THR I 1 82 ? 12.900 -5.165 93.956 1.00 51.51 80 THR I C 1
ATOM 10675 O O . THR I 1 82 ? 13.322 -4.022 93.826 1.00 53.05 80 THR I O 1
ATOM 10679 N N . ALA I 1 83 ? 12.157 -5.553 94.986 1.00 49.48 81 ALA I N 1
ATOM 10680 C CA . ALA I 1 83 ? 11.643 -4.638 96.019 1.00 48.88 81 ALA I CA 1
ATOM 10681 C C . ALA I 1 83 ? 11.606 -5.365 97.362 1.00 47.95 81 ALA I C 1
ATOM 10682 O O . ALA I 1 83 ? 11.371 -6.570 97.401 1.00 46.92 81 ALA I O 1
ATOM 10684 N N . GLN I 1 84 ? 11.901 -4.653 98.453 1.00 49.11 82 GLN I N 1
ATOM 10685 C CA . GLN I 1 84 ? 11.666 -5.167 99.796 1.00 48.86 82 GLN I CA 1
ATOM 10686 C C . GLN I 1 84 ? 10.177 -5.195 100.017 1.00 47.23 82 GLN I C 1
ATOM 10687 O O . GLN I 1 84 ? 9.521 -4.194 99.785 1.00 47.27 82 GLN I O 1
ATOM 10693 N N . ALA I 1 85 ? 9.658 -6.322 100.491 1.00 46.21 83 ALA I N 1
ATOM 10694 C CA . ALA I 1 85 ? 8.240 -6.431 100.791 1.00 45.35 83 ALA I CA 1
ATOM 10695 C C . ALA I 1 85 ? 7.998 -7.345 101.987 1.00 45.65 83 ALA I C 1
ATOM 10696 O O . ALA I 1 85 ? 8.761 -8.285 102.217 1.00 46.03 83 ALA I O 1
ATOM 10698 N N . PRO I 1 86 ? 6.942 -7.057 102.768 1.00 46.18 84 PRO I N 1
ATOM 10699 C CA . PRO I 1 86 ? 6.526 -7.967 103.831 1.00 46.69 84 PRO I CA 1
ATOM 10700 C C . PRO I 1 86 ? 5.819 -9.175 103.249 1.00 44.83 84 PRO I C 1
ATOM 10701 O O . PRO I 1 86 ? 4.930 -9.026 102.418 1.00 43.48 84 PRO I O 1
ATOM 10705 N N . CYS I 1 87 ? 6.230 -10.361 103.677 1.00 45.37 85 CYS I N 1
ATOM 10706 C CA . CYS I 1 87 ? 5.628 -11.595 103.206 1.00 44.55 85 CYS I CA 1
ATOM 10707 C C . CYS I 1 87 ? 4.811 -12.217 104.320 1.00 44.99 85 CYS I C 1
ATOM 10708 O O . CYS I 1 87 ? 5.361 -12.626 105.343 1.00 46.96 85 CYS I O 1
ATOM 10711 N N . LEU I 1 88 ? 3.495 -12.268 104.127 1.00 43.74 86 LEU I N 1
ATOM 10712 C CA . LEU I 1 88 ? 2.593 -12.836 105.120 1.00 44.59 86 LEU I CA 1
ATOM 10713 C C . LEU I 1 88 ? 2.775 -14.346 105.218 1.00 44.77 86 LEU I C 1
ATOM 10714 O O . LEU I 1 88 ? 2.735 -14.911 106.306 1.00 46.86 86 LEU I O 1
ATOM 10719 N N . VAL I 1 89 ? 2.997 -14.993 104.085 1.00 43.29 87 VAL I N 1
ATOM 10720 C CA . VAL I 1 89 ? 3.361 -16.403 104.058 1.00 44.11 87 VAL I CA 1
ATOM 10721 C C . VAL I 1 89 ? 4.529 -16.585 103.099 1.00 43.76 87 VAL I C 1
ATOM 10722 O O . VAL I 1 89 ? 4.534 -16.019 102.008 1.00 42.61 87 VAL I O 1
ATOM 10726 N N . VAL I 1 90 ? 5.537 -17.336 103.526 1.00 45.43 88 VAL I N 1
ATOM 10727 C CA . VAL I 1 90 ? 6.617 -17.757 102.649 1.00 46.08 88 VAL I CA 1
ATOM 10728 C C . VAL I 1 90 ? 6.377 -19.235 102.350 1.00 47.82 88 VAL I C 1
ATOM 10729 O O . VAL I 1 90 ? 6.487 -20.076 103.235 1.00 49.84 88 VAL I O 1
ATOM 10733 N N . ALA I 1 91 ? 6.031 -19.541 101.104 1.00 47.72 89 ALA I N 1
ATOM 10734 C CA . ALA I 1 91 ? 5.630 -20.882 100.723 1.00 49.88 89 ALA I CA 1
ATOM 10735 C C . ALA I 1 91 ? 6.678 -21.528 99.835 1.00 52.50 89 ALA I C 1
ATOM 10736 O O . ALA I 1 91 ? 7.275 -20.881 98.975 1.00 52.03 89 ALA I O 1
ATOM 10738 N N . LYS I 1 92 ? 6.898 -22.818 100.057 1.00 55.87 90 LYS I N 1
ATOM 10739 C CA . LYS I 1 92 ? 7.716 -23.614 99.166 1.00 59.52 90 LYS I CA 1
ATOM 10740 C C . LYS I 1 92 ? 6.955 -23.788 97.861 1.00 60.26 90 LYS I C 1
ATOM 10741 O O . LYS I 1 92 ? 5.724 -23.841 97.851 1.00 59.21 90 LYS I O 1
ATOM 10747 N N . ARG I 1 93 ? 7.694 -23.881 96.763 1.00 62.86 91 ARG I N 1
ATOM 10748 C CA . ARG I 1 93 ? 7.100 -23.988 95.430 1.00 64.62 91 ARG I CA 1
ATOM 10749 C C . ARG I 1 93 ? 6.044 -25.105 95.332 1.00 67.02 91 ARG I C 1
ATOM 10750 O O . ARG I 1 93 ? 5.011 -24.933 94.686 1.00 66.89 91 ARG I O 1
ATOM 10758 N N . ASP I 1 94 ? 6.294 -26.226 96.007 1.00 69.72 92 ASP I N 1
ATOM 10759 C CA . ASP I 1 94 ? 5.391 -27.384 95.979 1.00 72.86 92 ASP I CA 1
ATOM 10760 C C . ASP I 1 94 ? 4.237 -27.321 96.989 1.00 70.20 92 ASP I C 1
ATOM 10761 O O . ASP I 1 94 ? 3.503 -28.293 97.146 1.00 72.75 92 ASP I O 1
ATOM 10766 N N . GLU I 1 95 ? 4.072 -26.188 97.663 1.00 43.49 93 GLU I N 1
ATOM 10767 C CA . GLU I 1 95 ? 2.926 -25.964 98.555 1.00 42.62 93 GLU I CA 1
ATOM 10768 C C . GLU I 1 95 ? 1.843 -25.098 97.895 1.00 40.21 93 GLU I C 1
ATOM 10769 O O . GLU I 1 95 ? 0.795 -24.843 98.492 1.00 39.16 93 GLU I O 1
ATOM 10775 N N . ILE I 1 96 ? 2.107 -24.642 96.671 1.00 39.47 94 ILE I N 1
ATOM 10776 C CA . ILE I 1 96 ? 1.189 -23.787 95.936 1.00 37.58 94 ILE I CA 1
ATOM 10777 C C . ILE I 1 96 ? 0.844 -24.464 94.625 1.00 38.78 94 ILE I C 1
ATOM 10778 O O . ILE I 1 96 ? 1.739 -24.967 93.949 1.00 40.58 94 ILE I O 1
ATOM 10783 N N . PRO I 1 97 ? -0.451 -24.478 94.247 1.00 38.34 95 PRO I N 1
ATOM 10784 C CA . PRO I 1 97 ? -0.859 -25.039 92.954 1.00 39.57 95 PRO I CA 1
ATOM 10785 C C . PRO I 1 97 ? -0.073 -24.463 91.780 1.00 39.45 95 PRO I C 1
ATOM 10786 O O . PRO I 1 97 ? 0.161 -23.259 91.729 1.00 37.47 95 PRO I O 1
ATOM 10790 N N . GLN I 1 98 ? 0.318 -25.324 90.846 1.00 41.73 96 GLN I N 1
ATOM 10791 C CA . GLN I 1 98 ? 1.188 -24.937 89.734 1.00 42.52 96 GLN I CA 1
ATOM 10792 C C . GLN I 1 98 ? 0.650 -23.782 88.892 1.00 41.07 96 GLN I C 1
ATOM 10793 O O . GLN I 1 98 ? 1.417 -22.930 88.446 1.00 40.79 96 GLN I O 1
ATOM 10799 N N . ASN I 1 99 ? -0.663 -23.748 88.691 1.00 40.40 97 ASN I N 1
ATOM 10800 C CA . ASN I 1 99 ? -1.283 -22.704 87.883 1.00 39.49 97 ASN I CA 1
ATOM 10801 C C . ASN I 1 99 ? -1.423 -21.352 88.596 1.00 36.82 97 ASN I C 1
ATOM 10802 O O . ASN I 1 99 ? -1.600 -20.318 87.944 1.00 36.68 97 ASN I O 1
ATOM 10807 N N . PHE I 1 100 ? -1.333 -21.347 89.919 1.00 35.15 98 PHE I N 1
ATOM 10808 C CA . PHE I 1 100 ? -1.654 -20.148 90.692 1.00 32.96 98 PHE I CA 1
ATOM 10809 C C . PHE I 1 100 ? -0.706 -18.960 90.492 1.00 32.49 98 PHE I C 1
ATOM 10810 O O . PHE I 1 100 ? -1.180 -17.825 90.371 1.00 31.63 98 PHE I O 1
ATOM 10818 N N . PRO I 1 101 ? 0.622 -19.201 90.448 1.00 33.29 99 PRO I N 1
ATOM 10819 C CA . PRO I 1 101 ? 1.533 -18.066 90.276 1.00 33.14 99 PRO I CA 1
ATOM 10820 C C . PRO I 1 101 ? 1.239 -17.212 89.051 1.00 33.71 99 PRO I C 1
ATOM 10821 O O . PRO I 1 101 ? 1.390 -15.994 89.114 1.00 33.19 99 PRO I O 1
ATOM 10825 N N . SER I 1 102 ? 0.803 -17.833 87.960 1.00 35.03 100 SER I N 1
ATOM 10826 C CA . SER I 1 102 ? 0.500 -17.084 86.736 1.00 36.34 100 SER I CA 1
ATOM 10827 C C . SER I 1 102 ? -0.921 -16.495 86.722 1.00 35.27 100 SER I C 1
ATOM 10828 O O . SER I 1 102 ? -1.209 -15.598 85.937 1.00 36.11 100 SER I O 1
ATOM 10831 N N . ILE I 1 103 ? -1.797 -16.988 87.592 1.00 33.82 101 ILE I N 1
ATOM 10832 C CA . ILE I 1 103 ? -3.145 -16.440 87.712 1.00 32.94 101 ILE I CA 1
ATOM 10833 C C . ILE I 1 103 ? -3.151 -15.255 88.681 1.00 31.51 101 ILE I C 1
ATOM 10834 O O . ILE I 1 103 ? -3.606 -14.165 88.341 1.00 31.79 101 ILE I O 1
ATOM 10839 N N . TYR I 1 104 ? -2.653 -15.478 89.892 1.00 30.51 102 TYR I N 1
ATOM 10840 C CA . TYR I 1 104 ? -2.687 -14.467 90.942 1.00 29.36 102 TYR I CA 1
ATOM 10841 C C . TYR I 1 104 ? -1.320 -13.797 91.058 1.00 30.00 102 TYR I C 1
ATOM 10842 O O . TYR I 1 104 ? -0.635 -13.901 92.071 1.00 29.46 102 TYR I O 1
ATOM 10851 N N . ARG I 1 105 ? -0.956 -13.072 90.005 1.00 31.87 103 ARG I N 1
ATOM 10852 C CA . ARG I 1 105 ? 0.403 -12.545 89.822 1.00 33.25 103 ARG I CA 1
ATOM 10853 C C . ARG I 1 105 ? 0.820 -11.441 90.787 1.00 32.70 103 ARG I C 1
ATOM 10854 O O . ARG I 1 105 ? 2.008 -11.191 90.948 1.00 33.64 103 ARG I O 1
ATOM 10862 N N . TYR I 1 106 ? -0.145 -10.756 91.392 1.00 31.60 104 TYR I N 1
ATOM 10863 C CA . TYR I 1 106 ? 0.153 -9.688 92.339 1.00 31.41 104 TYR I CA 1
ATOM 10864 C C . TYR I 1 106 ? -0.148 -10.099 93.777 1.00 29.85 104 TYR I C 1
ATOM 10865 O O . TYR I 1 106 ? -0.216 -9.258 94.673 1.00 29.56 104 TYR I O 1
ATOM 10874 N N . THR I 1 107 ? -0.324 -11.407 93.973 1.00 29.01 105 THR I N 1
ATOM 10875 C CA . THR I 1 107 ? -0.477 -12.010 95.293 1.00 28.04 105 THR I CA 1
ATOM 10876 C C . THR I 1 107 ? 0.616 -13.055 95.555 1.00 28.57 105 THR I C 1
ATOM 10877 O O . THR I 1 107 ? 0.918 -13.358 96.713 1.00 28.56 105 THR I O 1
ATOM 10881 N N . ILE I 1 108 ? 1.196 -13.605 94.487 1.00 29.44 106 ILE I N 1
ATOM 10882 C CA . ILE I 1 108 ? 2.277 -14.593 94.579 1.00 30.29 106 ILE I CA 1
ATOM 10883 C C . ILE I 1 108 ? 3.515 -14.015 93.898 1.00 31.76 106 ILE I C 1
ATOM 10884 O O . ILE I 1 108 ? 3.476 -13.704 92.711 1.00 32.45 106 ILE I O 1
ATOM 10889 N N . TYR I 1 109 ? 4.604 -13.863 94.648 1.00 32.51 107 TYR I N 1
ATOM 10890 C CA . TYR I 1 109 ? 5.813 -13.236 94.124 1.00 34.32 107 TYR I CA 1
ATOM 10891 C C . TYR I 1 109 ? 7.024 -14.142 94.280 1.00 36.06 107 TYR I C 1
ATOM 10892 O O . TYR I 1 109 ? 7.169 -14.821 95.296 1.00 35.92 107 TYR I O 1
ATOM 10901 N N . LYS I 1 110 ? 7.901 -14.146 93.275 1.00 38.16 108 LYS I N 1
ATOM 10902 C CA . LYS I 1 110 ? 9.155 -14.875 93.377 1.00 40.16 108 LYS I CA 1
ATOM 10903 C C . LYS I 1 110 ? 10.066 -14.148 94.358 1.00 41.06 108 LYS I C 1
ATOM 10904 O O . LYS I 1 110 ? 10.233 -12.932 94.271 1.00 41.47 108 LYS I O 1
ATOM 10910 N N . ILE I 1 111 ? 10.637 -14.888 95.303 1.00 41.48 109 ILE I N 1
ATOM 10911 C CA . ILE I 1 111 ? 11.646 -14.331 96.194 1.00 42.95 109 ILE I CA 1
ATOM 10912 C C . ILE I 1 111 ? 12.988 -14.424 95.480 1.00 45.87 109 ILE I C 1
ATOM 10913 O O . ILE I 1 111 ? 13.391 -15.507 95.058 1.00 46.99 109 ILE I O 1
ATOM 10918 N N . ASP I 1 112 ? 13.675 -13.290 95.353 1.00 47.67 110 ASP I N 1
ATOM 10919 C CA . ASP I 1 112 ? 14.926 -13.206 94.601 1.00 50.47 110 ASP I CA 1
ATOM 10920 C C . ASP I 1 112 ? 15.985 -14.145 95.174 1.00 52.32 110 ASP I C 1
ATOM 10921 O O . ASP I 1 112 ? 16.121 -14.266 96.390 1.00 52.14 110 ASP I O 1
ATOM 10926 N N . LYS I 1 113 ? 16.723 -14.807 94.282 1.00 54.53 111 LYS I N 1
ATOM 10927 C CA . LYS I 1 113 ? 17.789 -15.771 94.645 1.00 56.90 111 LYS I CA 1
ATOM 10928 C C . LYS I 1 113 ? 17.232 -16.921 95.489 1.00 55.65 111 LYS I C 1
ATOM 10929 O O . LYS I 1 113 ? 17.863 -17.357 96.450 1.00 56.92 111 LYS I O 1
ATOM 10935 N N . SER I 1 114 ? 16.051 -17.404 95.118 1.00 53.51 112 SER I N 1
ATOM 10936 C CA . SER I 1 114 ? 15.369 -18.455 95.861 1.00 52.47 112 SER I CA 1
ATOM 10937 C C . SER I 1 114 ? 14.237 -19.035 95.022 1.00 51.08 112 SER I C 1
ATOM 10938 O O . SER I 1 114 ? 13.749 -18.380 94.099 1.00 50.46 112 SER I O 1
ATOM 10941 N N . SER I 1 115 ? 13.832 -20.262 95.334 1.00 51.43 113 SER I N 1
ATOM 10942 C CA . SER I 1 115 ? 12.718 -20.909 94.639 1.00 50.77 113 SER I CA 1
ATOM 10943 C C . SER I 1 115 ? 11.389 -20.683 95.365 1.00 48.68 113 SER I C 1
ATOM 10944 O O . SER I 1 115 ? 10.319 -20.945 94.804 1.00 47.73 113 SER I O 1
ATOM 10947 N N . GLU I 1 116 ? 11.465 -20.208 96.607 1.00 48.40 114 GLU I N 1
ATOM 10948 C CA . GLU I 1 116 ? 10.278 -19.987 97.423 1.00 46.63 114 GLU I CA 1
ATOM 10949 C C . GLU I 1 116 ? 9.447 -18.798 96.931 1.00 44.30 114 GLU I C 1
ATOM 10950 O O . GLU I 1 116 ? 9.951 -17.922 96.220 1.00 44.55 114 GLU I O 1
ATOM 10956 N N . TYR I 1 117 ? 8.164 -18.801 97.300 1.00 41.94 115 TYR I N 1
ATOM 10957 C CA . TYR I 1 117 ? 7.234 -17.752 96.917 1.00 39.71 115 TYR I CA 1
ATOM 10958 C C . TYR I 1 117 ? 6.856 -16.877 98.111 1.00 38.65 115 TYR I C 1
ATOM 10959 O O . TYR I 1 117 ? 6.732 -17.361 99.233 1.00 38.64 115 TYR I O 1
ATOM 10968 N N . CYS I 1 118 ? 6.688 -15.583 97.851 1.00 37.92 116 CYS I N 1
ATOM 10969 C CA . CYS I 1 118 ? 6.127 -14.640 98.815 1.00 37.11 116 CYS I CA 1
ATOM 10970 C C . CYS I 1 118 ? 4.641 -14.565 98.525 1.00 35.57 116 CYS I C 1
ATOM 10971 O O . CYS I 1 118 ? 4.255 -14.168 97.432 1.00 35.37 116 CYS I O 1
ATOM 10974 N N . ILE I 1 119 ? 3.809 -14.989 99.471 1.00 34.99 117 ILE I N 1
ATOM 10975 C CA . ILE I 1 119 ? 2.353 -14.929 99.299 1.00 33.42 117 ILE I CA 1
ATOM 10976 C C . ILE I 1 119 ? 1.823 -13.825 100.194 1.00 32.76 117 ILE I C 1
ATOM 10977 O O . ILE I 1 119 ? 1.916 -13.904 101.415 1.00 32.56 117 ILE I O 1
ATOM 10982 N N . SER I 1 120 ? 1.314 -12.770 99.572 1.00 32.22 118 SER I N 1
ATOM 10983 C CA . SER I 1 120 ? 1.066 -11.537 100.289 1.00 32.41 118 SER I CA 1
ATOM 10984 C C . SER I 1 120 ? 0.245 -10.587 99.421 1.00 31.85 118 SER I C 1
ATOM 10985 O O . SER I 1 120 ? 0.541 -10.423 98.244 1.00 32.54 118 SER I O 1
ATOM 10988 N N . PRO I 1 121 ? -0.785 -9.949 99.995 1.00 31.06 119 PRO I N 1
ATOM 10989 C CA . PRO I 1 121 ? -1.569 -8.993 99.225 1.00 30.80 119 PRO I CA 1
ATOM 10990 C C . PRO I 1 121 ? -0.840 -7.657 99.068 1.00 32.22 119 PRO I C 1
ATOM 10991 O O . PRO I 1 121 ? -1.061 -6.717 99.849 1.00 33.11 119 PRO I O 1
ATOM 10995 N N . LEU I 1 122 ? 0.028 -7.587 98.064 1.00 32.78 120 LEU I N 1
ATOM 10996 C CA . LEU I 1 122 ? 0.829 -6.402 97.814 1.00 34.50 120 LEU I CA 1
ATOM 10997 C C . LEU I 1 122 ? 0.326 -5.654 96.596 1.00 34.91 120 LEU I C 1
ATOM 10998 O O . LEU I 1 122 ? -0.263 -6.237 95.700 1.00 33.93 120 LEU I O 1
ATOM 11003 N N . VAL I 1 123 ? 0.586 -4.354 96.575 1.00 36.93 121 VAL I N 1
ATOM 11004 C CA . VAL I 1 123 ? 0.385 -3.534 95.395 1.00 38.56 121 VAL I CA 1
ATOM 11005 C C . VAL I 1 123 ? 1.749 -3.023 94.951 1.00 41.30 121 VAL I C 1
ATOM 11006 O O . VAL I 1 123 ? 2.546 -2.560 95.767 1.00 42.52 121 VAL I O 1
ATOM 11010 N N . VAL I 1 124 ? 2.027 -3.162 93.660 1.00 42.80 122 VAL I N 1
ATOM 11011 C CA . VAL I 1 124 ? 3.277 -2.713 93.076 1.00 45.89 122 VAL I CA 1
ATOM 11012 C C . VAL I 1 124 ? 3.072 -1.337 92.441 1.00 49.16 122 VAL I C 1
ATOM 11013 O O . VAL I 1 124 ? 2.078 -1.110 91.757 1.00 48.98 122 VAL I O 1
ATOM 11017 N N . ASN I 1 125 ? 4.010 -0.426 92.698 1.00 53.02 123 ASN I N 1
ATOM 11018 C CA . ASN I 1 125 ? 4.092 0.871 92.009 1.00 57.51 123 ASN I CA 1
ATOM 11019 C C . ASN I 1 125 ? 5.511 1.130 91.540 1.00 61.09 123 ASN I C 1
ATOM 11020 O O . ASN I 1 125 ? 6.365 1.462 92.357 1.00 62.41 123 ASN I O 1
ATOM 11025 N N . ASP I 1 126 ? 5.758 0.940 90.244 1.00 62.98 124 ASP I N 1
ATOM 11026 C CA . ASP I 1 126 ? 7.042 1.291 89.581 1.00 67.04 124 ASP I CA 1
ATOM 11027 C C . ASP I 1 126 ? 8.355 1.089 90.354 1.00 67.27 124 ASP I C 1
ATOM 11028 O O . ASP I 1 126 ? 9.319 1.769 90.033 1.00 71.83 124 ASP I O 1
ATOM 11033 N N . LYS I 1 127 ? 8.430 0.260 91.389 1.00 63.46 125 LYS I N 1
ATOM 11034 C CA . LYS I 1 127 ? 9.731 0.175 92.148 1.00 64.28 125 LYS I CA 1
ATOM 11035 C C . LYS I 1 127 ? 9.564 -0.296 93.615 1.00 61.10 125 LYS I C 1
ATOM 11036 O O . LYS I 1 127 ? 10.458 -0.925 94.249 1.00 60.91 125 LYS I O 1
ATOM 11042 N N . TYR I 1 128 ? 8.409 0.071 94.153 1.00 58.88 126 TYR I N 1
ATOM 11043 C CA . TYR I 1 128 ? 8.033 -0.207 95.537 1.00 56.05 126 TYR I CA 1
ATOM 11044 C C . TYR I 1 128 ? 6.854 -1.170 95.619 1.00 51.67 126 TYR I C 1
ATOM 11045 O O . TYR I 1 128 ? 6.042 -1.254 94.705 1.00 50.87 126 TYR I O 1
ATOM 11054 N N . ALA I 1 129 ? 6.788 -1.910 96.721 1.00 49.24 127 ALA I N 1
ATOM 11055 C CA . ALA I 1 129 ? 5.726 -2.882 96.972 1.00 45.34 127 ALA I CA 1
ATOM 11056 C C . ALA I 1 129 ? 5.130 -2.586 98.340 1.00 44.45 127 ALA I C 1
ATOM 11057 O O . ALA I 1 129 ? 5.859 -2.439 99.313 1.00 45.51 127 ALA I O 1
ATOM 11059 N N . THR I 1 130 ? 3.808 -2.514 98.420 1.00 42.82 128 THR I N 1
ATOM 11060 C CA . THR I 1 130 ? 3.138 -2.069 99.642 1.00 42.52 128 THR I CA 1
ATOM 11061 C C . THR I 1 130 ? 2.104 -3.075 100.108 1.00 39.67 128 THR I C 1
ATOM 11062 O O . THR I 1 130 ? 1.266 -3.507 99.324 1.00 38.13 128 THR I O 1
ATOM 11066 N N . LEU I 1 131 ? 2.157 -3.427 101.393 1.00 39.59 129 LEU I N 1
ATOM 11067 C CA . LEU I 1 131 ? 1.149 -4.289 101.998 1.00 37.63 129 LEU I CA 1
ATOM 11068 C C . LEU I 1 131 ? -0.176 -3.548 102.110 1.00 37.65 129 LEU I C 1
ATOM 11069 O O . LEU I 1 131 ? -0.232 -2.388 102.521 1.00 39.27 129 LEU I O 1
ATOM 11074 N N . ILE I 1 132 ? -1.237 -4.244 101.733 1.00 36.27 130 ILE I N 1
ATOM 11075 C CA . ILE I 1 132 ? -2.576 -3.689 101.710 1.00 36.42 130 ILE I CA 1
ATOM 11076 C C . ILE I 1 132 ? -3.367 -4.416 102.774 1.00 35.60 130 ILE I C 1
ATOM 11077 O O . ILE I 1 132 ? -3.499 -5.647 102.710 1.00 35.34 130 ILE I O 1
ATOM 11082 N N . THR I 1 133 ? -3.880 -3.675 103.753 1.00 36.20 131 THR I N 1
ATOM 11083 C CA . THR I 1 133 ? -4.743 -4.265 104.773 1.00 35.43 131 THR I CA 1
ATOM 11084 C C . THR I 1 133 ? -6.021 -3.449 104.895 1.00 35.57 131 THR I C 1
ATOM 11085 O O . THR I 1 133 ? -5.992 -2.235 104.752 1.00 36.91 131 THR I O 1
ATOM 11089 N N . PRO I 1 134 ? -7.161 -4.120 105.127 1.00 34.36 132 PRO I N 1
ATOM 11090 C CA . PRO I 1 134 ? -8.426 -3.392 105.197 1.00 34.83 132 PRO I CA 1
ATOM 11091 C C . PRO I 1 134 ? -8.516 -2.540 106.451 1.00 36.58 132 PRO I C 1
ATOM 11092 O O . PRO I 1 134 ? -8.254 -3.030 107.542 1.00 37.17 132 PRO I O 1
ATOM 11096 N N . ASN I 1 135 ? -8.869 -1.273 106.285 1.00 37.89 133 ASN I N 1
ATOM 11097 C CA . ASN I 1 135 ? -9.017 -0.371 107.422 1.00 40.09 133 ASN I CA 1
ATOM 11098 C C . ASN I 1 135 ? -10.470 -0.314 107.898 1.00 40.07 133 ASN I C 1
ATOM 11099 O O . ASN I 1 135 ? -11.372 -0.840 107.247 1.00 38.24 133 ASN I O 1
ATOM 11104 N N . GLU I 1 136 ? -10.672 0.314 109.049 1.00 42.10 134 GLU I N 1
ATOM 11105 C CA . GLU I 1 136 ? -11.967 0.332 109.711 1.00 42.94 134 GLU I CA 1
ATOM 11106 C C . GLU I 1 136 ? -13.071 0.888 108.824 1.00 42.84 134 GLU I C 1
ATOM 11107 O O . GLU I 1 136 ? -14.171 0.336 108.795 1.00 42.46 134 GLU I O 1
ATOM 11113 N N . SER I 1 137 ? -12.781 1.971 108.108 1.00 43.57 135 SER I N 1
ATOM 11114 C CA . SER I 1 137 ? -13.752 2.583 107.202 1.00 43.84 135 SER I CA 1
ATOM 11115 C C . SER I 1 137 ? -14.293 1.591 106.186 1.00 41.12 135 SER I C 1
ATOM 11116 O O . SER I 1 137 ? -15.499 1.502 105.966 1.00 41.35 135 SER I O 1
ATOM 11119 N N . VAL I 1 138 ? -13.389 0.860 105.554 1.00 38.80 136 VAL I N 1
ATOM 11120 C CA . VAL I 1 138 ? -13.766 -0.077 104.513 1.00 36.60 136 VAL I CA 1
ATOM 11121 C C . VAL I 1 138 ? -14.651 -1.188 105.079 1.00 35.76 136 VAL I C 1
ATOM 11122 O O . VAL I 1 138 ? -15.660 -1.548 104.476 1.00 35.46 136 VAL I O 1
ATOM 11126 N N . ILE I 1 139 ? -14.281 -1.708 106.247 1.00 35.86 137 ILE I N 1
ATOM 11127 C CA . ILE I 1 139 ? -15.019 -2.799 106.889 1.00 35.44 137 ILE I CA 1
ATOM 11128 C C . ILE I 1 139 ? -16.431 -2.330 107.235 1.00 37.08 137 ILE I C 1
ATOM 11129 O O . ILE I 1 139 ? -17.416 -2.993 106.915 1.00 36.77 137 ILE I O 1
ATOM 11134 N N . LYS I 1 140 ? -16.504 -1.176 107.883 1.00 39.23 138 LYS I N 1
ATOM 11135 C CA . LYS I 1 140 ? -17.763 -0.551 108.249 1.00 41.39 138 LYS I CA 1
ATOM 11136 C C . LYS I 1 140 ? -18.673 -0.387 107.036 1.00 41.22 138 LYS I C 1
ATOM 11137 O O . LYS I 1 140 ? -19.831 -0.812 107.052 1.00 41.85 138 LYS I O 1
ATOM 11143 N N . GLU I 1 141 ? -18.152 0.249 105.996 1.00 41.00 139 GLU I N 1
ATOM 11144 C CA . GLU I 1 141 ? -18.931 0.502 104.791 1.00 41.44 139 GLU I CA 1
ATOM 11145 C C . GLU I 1 141 ? -19.434 -0.768 104.144 1.00 39.70 139 GLU I C 1
ATOM 11146 O O . GLU I 1 141 ? -20.593 -0.838 103.740 1.00 40.55 139 GLU I O 1
ATOM 11152 N N . PHE I 1 142 ? -18.562 -1.759 104.016 1.00 37.62 140 PHE I N 1
ATOM 11153 C CA . PHE I 1 142 ? -18.954 -2.987 103.358 1.00 36.33 140 PHE I CA 1
ATOM 11154 C C . PHE I 1 142 ? -20.060 -3.703 104.131 1.00 37.30 140 PHE I C 1
ATOM 11155 O O . PHE I 1 142 ? -21.022 -4.184 103.537 1.00 37.67 140 PHE I O 1
ATOM 11163 N N . PHE I 1 143 ? -19.905 -3.791 105.448 1.00 38.12 141 PHE I N 1
ATOM 11164 C CA . PHE I 1 143 ? -20.911 -4.409 106.308 1.00 39.53 141 PHE I CA 1
ATOM 11165 C C . PHE I 1 143 ? -22.277 -3.745 106.122 1.00 41.86 141 PHE I C 1
ATOM 11166 O O . PHE I 1 143 ? -23.297 -4.426 106.044 1.00 42.75 141 PHE I O 1
ATOM 11174 N N . ASP I 1 144 ? -22.290 -2.420 106.020 1.00 43.42 142 ASP I N 1
ATOM 11175 C CA . ASP I 1 144 ? -23.533 -1.680 105.801 1.00 45.80 142 ASP I CA 1
ATOM 11176 C C . ASP I 1 144 ? -24.138 -1.954 104.428 1.00 45.57 142 ASP I C 1
ATOM 11177 O O . ASP I 1 144 ? -25.338 -2.197 104.318 1.00 46.87 142 ASP I O 1
ATOM 11182 N N . LYS I 1 145 ? -23.314 -1.901 103.382 1.00 44.41 143 LYS I N 1
ATOM 11183 C CA . LYS I 1 145 ? -23.784 -2.206 102.024 1.00 44.61 143 LYS I CA 1
ATOM 11184 C C . LYS I 1 145 ? -24.349 -3.626 101.975 1.00 44.32 143 LYS I C 1
ATOM 11185 O O . LYS I 1 145 ? -25.399 -3.873 101.382 1.00 45.58 143 LYS I O 1
ATOM 11191 N N . LEU I 1 146 ? -23.634 -4.547 102.613 1.00 43.01 144 LEU I N 1
ATOM 11192 C CA . LEU I 1 146 ? -24.014 -5.949 102.659 1.00 42.98 144 LEU I CA 1
ATOM 11193 C C . LEU I 1 146 ? -25.407 -6.156 103.261 1.00 45.46 144 LEU I C 1
ATOM 11194 O O . LEU I 1 146 ? -26.177 -6.977 102.773 1.00 46.29 144 LEU I O 1
ATOM 11199 N N . ASP I 1 147 ? -25.727 -5.416 104.319 1.00 47.20 145 ASP I N 1
ATOM 11200 C CA . ASP I 1 147 ? -27.039 -5.530 104.976 1.00 49.85 145 ASP I CA 1
ATOM 11201 C C . ASP I 1 147 ? -28.185 -5.037 104.095 1.00 51.35 145 ASP I C 1
ATOM 11202 O O . ASP I 1 147 ? -29.303 -5.523 104.209 1.00 53.30 145 ASP I O 1
ATOM 11207 N N . SER I 1 148 ? -27.903 -4.083 103.213 1.00 50.95 146 SER I N 1
ATOM 11208 C CA . SER I 1 148 ? -28.920 -3.540 102.311 1.00 52.66 146 SER I CA 1
ATOM 11209 C C . SER I 1 148 ? -29.075 -4.371 101.031 1.00 52.10 146 SER I C 1
ATOM 11210 O O . SER I 1 148 ? -30.132 -4.349 100.403 1.00 54.05 146 SER I O 1
ATOM 11213 N N . ASN I 1 149 ? -28.029 -5.102 100.648 1.00 49.59 147 ASN I N 1
ATOM 11214 C CA . ASN I 1 149 ? -28.027 -5.831 99.384 1.00 49.02 147 ASN I CA 1
ATOM 11215 C C . ASN I 1 149 ? -26.957 -6.925 99.367 1.00 46.72 147 ASN I C 1
ATOM 11216 O O . ASN I 1 149 ? -25.764 -6.640 99.350 1.00 44.68 147 ASN I O 1
ATOM 11221 N N . ILE I 1 150 ? -27.400 -8.180 99.347 1.00 47.25 148 ILE I N 1
ATOM 11222 C CA . ILE I 1 150 ? -26.499 -9.324 99.480 1.00 45.52 148 ILE I CA 1
ATOM 11223 C C . ILE I 1 150 ? -25.583 -9.485 98.257 1.00 43.87 148 ILE I C 1
ATOM 11224 O O . ILE I 1 150 ? -24.548 -10.148 98.326 1.00 42.08 148 ILE I O 1
ATOM 11229 N N . GLN I 1 151 ? -25.964 -8.863 97.147 1.00 44.71 149 GLN I N 1
ATOM 11230 C CA . GLN I 1 151 ? -25.134 -8.842 95.942 1.00 43.80 149 GLN I CA 1
ATOM 11231 C C . GLN I 1 151 ? -23.707 -8.337 96.181 1.00 41.12 149 GLN I C 1
ATOM 11232 O O . GLN I 1 151 ? -22.792 -8.729 95.464 1.00 40.09 149 GLN I O 1
ATOM 11238 N N . TYR I 1 152 ? -23.517 -7.464 97.167 1.00 40.22 150 TYR I N 1
ATOM 11239 C CA . TYR I 1 152 ? -22.174 -6.987 97.500 1.00 38.25 150 TYR I CA 1
ATOM 11240 C C . TYR I 1 152 ? -21.235 -8.127 97.894 1.00 36.35 150 TYR I C 1
ATOM 11241 O O . TYR I 1 152 ? -20.050 -8.081 97.586 1.00 35.40 150 TYR I O 1
ATOM 11250 N N . ALA I 1 153 ? -21.764 -9.147 98.564 1.00 36.44 151 ALA I N 1
ATOM 11251 C CA . ALA I 1 153 ? -20.983 -10.337 98.886 1.00 35.11 151 ALA I CA 1
ATOM 11252 C C . ALA I 1 153 ? -20.615 -11.087 97.608 1.00 34.77 151 ALA I C 1
ATOM 11253 O O . ALA I 1 153 ? -19.462 -11.459 97.412 1.00 33.32 151 ALA I O 1
ATOM 11255 N N . ARG I 1 154 ? -21.600 -11.282 96.736 1.00 36.20 152 ARG I N 1
ATOM 11256 C CA . ARG I 1 154 ? -21.414 -12.061 95.513 1.00 36.66 152 ARG I CA 1
ATOM 11257 C C . ARG I 1 154 ? -20.344 -11.428 94.625 1.00 35.76 152 ARG I C 1
ATOM 11258 O O . ARG I 1 154 ? -19.437 -12.113 94.151 1.00 35.17 152 ARG I O 1
ATOM 11266 N N . VAL I 1 155 ? -20.454 -10.121 94.413 1.00 35.89 153 VAL I N 1
ATOM 11267 C CA . VAL I 1 155 ? -19.519 -9.406 93.553 1.00 35.44 153 VAL I CA 1
ATOM 11268 C C . VAL I 1 155 ? -18.134 -9.323 94.185 1.00 33.72 153 VAL I C 1
ATOM 11269 O O . VAL I 1 155 ? -17.128 -9.446 93.489 1.00 33.45 153 VAL I O 1
ATOM 11273 N N . LEU I 1 156 ? -18.065 -9.122 95.497 1.00 33.12 154 LEU I N 1
ATOM 11274 C CA . LEU I 1 156 ? -16.767 -9.083 96.173 1.00 31.84 154 LEU I CA 1
ATOM 11275 C C . LEU I 1 156 ? -16.024 -10.416 95.998 1.00 31.10 154 LEU I C 1
ATOM 11276 O O . LEU I 1 156 ? -14.844 -10.431 95.685 1.00 30.54 154 LEU I O 1
ATOM 11281 N N . ALA I 1 157 ? -16.723 -11.528 96.199 1.00 31.48 155 ALA I N 1
ATOM 11282 C CA . ALA I 1 157 ? -16.118 -12.846 96.053 1.00 31.15 155 ALA I CA 1
ATOM 11283 C C . ALA I 1 157 ? -15.720 -13.093 94.608 1.00 31.53 155 ALA I C 1
ATOM 11284 O O . ALA I 1 157 ? -14.648 -13.634 94.339 1.00 30.96 155 ALA I O 1
ATOM 11286 N N . SER I 1 158 ? -16.591 -12.696 93.681 1.00 32.67 156 SER I N 1
ATOM 11287 C CA . SER I 1 158 ? -16.329 -12.874 92.254 1.00 33.39 156 SER I CA 1
ATOM 11288 C C . SER I 1 158 ? -15.045 -12.183 91.837 1.00 32.46 156 SER I C 1
ATOM 11289 O O . SER I 1 158 ? -14.253 -12.748 91.079 1.00 32.76 156 SER I O 1
ATOM 11292 N N . LEU I 1 159 ? -14.845 -10.963 92.331 1.00 31.57 157 LEU I N 1
ATOM 11293 C CA . LEU I 1 159 ? -13.651 -10.197 91.997 1.00 31.19 157 LEU I CA 1
ATOM 11294 C C . LEU I 1 159 ? -12.419 -10.795 92.665 1.00 30.02 157 LEU I C 1
ATOM 11295 O O . LEU I 1 159 ? -11.361 -10.841 92.059 1.00 30.55 157 LEU I O 1
ATOM 11300 N N . ALA I 1 160 ? -12.559 -11.266 93.900 1.00 29.06 158 ALA I N 1
ATOM 11301 C CA . ALA I 1 160 ? -11.429 -11.808 94.645 1.00 28.14 158 ALA I CA 1
ATOM 11302 C C . ALA I 1 160 ? -10.887 -13.059 93.972 1.00 28.69 158 ALA I C 1
ATOM 11303 O O . ALA I 1 160 ? -9.679 -13.241 93.840 1.00 28.64 158 ALA I O 1
ATOM 11305 N N . VAL I 1 161 ? -11.801 -13.921 93.549 1.00 29.84 159 VAL I N 1
ATOM 11306 C CA . VAL I 1 161 ? -11.466 -15.175 92.875 1.00 30.79 159 VAL I CA 1
ATOM 11307 C C . VAL I 1 161 ? -10.806 -14.929 91.517 1.00 31.75 159 VAL I C 1
ATOM 11308 O O . VAL I 1 161 ? -10.067 -15.779 91.009 1.00 32.25 159 VAL I O 1
ATOM 11312 N N . GLY I 1 162 ? -11.064 -13.758 90.939 1.00 32.56 160 GLY I N 1
ATOM 11313 C CA . GLY I 1 162 ? -10.479 -13.375 89.658 1.00 34.17 160 GLY I CA 1
ATOM 11314 C C . GLY I 1 162 ? -8.977 -13.164 89.723 1.00 34.11 160 GLY I C 1
ATOM 11315 O O . GLY I 1 162 ? -8.431 -12.812 90.766 1.00 32.89 160 GLY I O 1
ATOM 11316 N N . GLY I 1 163 ? -8.306 -13.403 88.605 1.00 35.76 161 GLY I N 1
ATOM 11317 C CA . GLY I 1 163 ? -6.864 -13.235 88.529 1.00 36.13 161 GLY I CA 1
ATOM 11318 C C . GLY I 1 163 ? -6.427 -11.789 88.456 1.00 36.87 161 GLY I C 1
ATOM 11319 O O . GLY I 1 163 ? -7.252 -10.874 88.378 1.00 37.56 161 GLY I O 1
ATOM 11320 N N . GLU I 1 164 ? -5.112 -11.596 88.443 1.00 37.79 162 GLU I N 1
ATOM 11321 C CA . GLU I 1 164 ? -4.493 -10.273 88.450 1.00 38.88 162 GLU I CA 1
ATOM 11322 C C . GLU I 1 164 ? -3.522 -10.133 87.281 1.00 41.56 162 GLU I C 1
ATOM 11323 O O . GLU I 1 164 ? -2.766 -11.061 86.978 1.00 42.34 162 GLU I O 1
#

Organism: Saccharolobus solfataricus (strain ATCC 35092 / DSM 1617 / JCM 11322 / P2) (NCBI:txid273057)

Secondary structure (DSSP, 8-state):
-HHHHHHHHTHHHH--HHHHHTT-GGGTHHHHH---HHHHHHHHHHHHHHHHHHHHH-EEEEEEEE--SSS-EEEEEEESEEE-GGGS-TTHHHHSTTTEEEBTTSS-EEE--EEEETTEEEE----HHHHHHHHHHHHH-THHHHHHHHHHHSB-/-HHHHHHHHTHHHH--HHHHHTT-GGGTHHHHH---HHHHHHHHHHHHHHHHHHHHH-EEEEEEEE--EEEEEEESEEE-GGGS-TTHHHHSTTTEEEBTTSS-EEE--EEEETTEEEE---BHHHHHHHHHHHHH-THHHHHHHHHHHSB-/-HHHHHHHHTHHHH--HHHHHTT-GGGTHHHHH---HHHHHHHHHHHHHHHHHHHHH-EEEEEEEE---EEEEEEESEEE-GGGS-TTHHHHSTTTEEEBTTSS-EEE--EEEETTEEEE---BHHHHHHHHHHHHH-THHHHHHHHHHHSB-/-HHHHHHHHTHHHH--HHHHHTT-GGGTHHHHH---HHHHHHHHHHHHHHHHHHHHH-EEEEEEEE--SSS-EEEEEEESEEE-GGGS-TTHHHHSTTTEEEBTTSS-EEE--EEEETTEEEE---BHHHHHHHHHHHHH-THHHHHHHHHHHSB-/---HHHHHHHTHHHH--HHHHHTT-GGGTHHHHH---HHHHHHHHHHHHHHHHHHHHH-EEEEEEEE--SSS-EEEEEEESEEE-GGGS-TTHHHHSTTTEEEBTTSS-EEE--EEEETTEEEE---BHHHHHHHHHHHHH-THHHHHHHHHHHSB-/--HHHHHHHTHHHH--HHHHHTT-GGGTHHHHH---HHHHHHHHHHHHHHHHHHHHH-EEEEEEEE----EEEEEEESEEE-GGGS-TTHHHHSTTTEEEBTTSS-EEE--EEEETTEEEE---BHHHHHHHHHHHHH-THHHHHHHHHHHSB-/--HHHHHHHTHHHH--HHHHHTT-GGGTHHHHH---HHHHHHHHHHHHHHHHHHHHH-EEEEEEEE----EEEEEEESEEE-GGGS-TTHHHHSTTTEEEBTTSS-EEE--EEEETTEEEE---BHHHHHHHHHHHHH-THHHHHHHHHHHSB-/--HHHHHHHTHHHH--HHHHHTT-GGGTHHHHH---HHHHHHHHHHHHHHHHHHHHH-EEEEEES---EEEEEESEEE-GGGS-TTHHHHSTTTEEEBTTSS-EEE--EEEETTEEEE---BHHHHHHHHHHHHH-THHHHHHHHHHHSB-/--HHHHHHHTHHHH--HHHHHTT-GGGTHHHHH---HHHHHHHHHHHHHHHHHHHHH-EEEEEEEE--SSS-EEEEEEESEEE-GGGS-TTHHHHSTTTEEEBTTSS-EEE--EEEEBTEEEE---BHHHHHHHHHHHHH-THHHHHHHHHHHS--

B-factor: mean 42.77, std 17.52, range [9.18, 136.24]

Sequence (1389 aa):
PVAETISKRFWTLIKLRFYVVLRRFGYIDPLIYSIDPKQIKDVLSEALREFVSYTSSSSSRSIVIYDDPKNPVTAQAPCLVVAKRDEIPQNFPSIYRYTIYKIDKSSEYCISPLVVNDKYATLITPNESVIKEFFDKLDSNIQYARVLASLAVGGEPVAETISKRFWTLIKLRFYVVLRRFGYIDPLIYSIDPKQIKDVLSEALREFVSYTSSSSSRSIVIYDPVTAQAPCLVVAKRDEIPQNFPSIYRYTIYKIDKSSEYCISPLVVNDKYATLITPNESVIKEFFDKLDSNIQYARVLASLAVGGEPVAETISKRFWTLIKLRFYVVLRRFGYIDPLIYSIDPKQIKDVLSEALREFVSYTSSSSSRSIVIYDDPVTAQAPCLVVAKRDEIPQNFPSIYRYTIYKIDKSSEYCISPLVVNDKYATLITPNESVIKEFFDKLDSNIQYARVLASLAVGGEPVAETISKRFWTLIKLRFYVVLRRFGYIDPLIYSIDPKQIKDVLSEALREFVSYTSSSSSRSIVIYDDPKNPVTAQAPCLVVAKRDEIPQNFPSIYRYTIYKIDKSSEYCISPLVVNDKYATLITPNESVIKEFFDKLDSNIQYARVLASLAVGGEEPVAETISKRFWTLIKLRFYVVLRRFGYIDPLIYSIDPKQIKDVLSEALREFVSYTSSSSSRSIVIYYDDPKNPVTAQAPCLVVAKRDEIPQNFPSIYRYTIYKIDKSSEYCISPLVVNDKYATLITPNESVIKEFFDKLDSNIQYARVLASLAVGGEPVAETISKRFWTLIKLRFYVVLRRFGYIDPLIYSIDPKQIKDVLSEALREFVSYTSSSSSRSIVIYYDDPPVTAQAPCLVVAKRDEIPQNFPSIYRYTIYKIDKSSEYCISPLVVNDKYATLITPNESVIKEFFDKLDSNIQYARVLASLAVGGEPVAETISKRFWTLIKLRFYVVLRRFGYIDPLIYSIDPKQIKDVLSEALREFVSYTSSSSSRSIVIYDDNPVTAQAPCLVVAKRDEIPQNFPSIYRYTIYKIDKSSEYCISPLVVNDKYATLITPNESVIKEFFDKLDSNIQYARVLASLAVGGEPVAETISKRFWTLIKLRFYVVLRRFGYIDPLIYSIDPKQIKDVLSEALREFVSYTSSSSSRSIVIYDVTAQAPCLVVAKRDEIPQNFPSIYRYTIYKIDKSSEYCISPLVVNDKYATLITPNESVIKEFFDKLDSNIQYARVLASLAVGGEPVAETISKRFWTLIKLRFYVVLRRFGYIDPLIYSIDPKQIKDVLSEALREFVSYTSSSSSRSIVIYDDPKNPVTAQAPCLVVAKRDEIPQNFPSIYRYTIYKIDKSSEYCISPLVVNDKYATLITPNESVIKEFFDKLDSNIQYARVLASLAVGGE

Nearest PDB structures (foldseek):
  3zc4-assembly9_I  TM=1.006E+00  e=2.779E-29  Saccharolobus solfataricus
  3zc4-assembly6_F  TM=9.979E-01  e=9.917E-29  Saccharolobus solfataricus
  3zc4-assembly7_G  TM=9.990E-01  e=4.459E-28  Saccharolobus solfataricus
  3zc4-assembly3_C  TM=9.954E-01  e=2.527E-27  Saccharolobus solfataricus
  3zc4-assembly2_B  TM=9.952E-01  e=2.527E-27  Saccharolobus solfataricus

Radius of gyration: 58.62 Å; Cα contacts (8 Å, |Δi|>4): 2614; chains: 9; bounding box: 86×109×189 Å

Foldseek 3Di:
DLQVVCCVLQVLVLLVLLCVQLVVCLLQVCLAPPPDLVVNLVSVVVVQVVVCVLVVPWDWAWWFPADDVPDTQTEIDTASDKAAPVSTDPCPCVFAVQQWTHGPPDRIIRGASWDPPPNYIDHGHDDPVSSVVLSVVCVVPSVSSNSSSVSSNGGD/DLQVVCCVLVVLVLLLLLCVQLVVCLLQVCLAPPPDLVVNLVSVVVVQVVVCVLVVPWDWAWWPPVVNATEIDTASDKAAPVSTDPCPCVFAVQQWTHGPPDRIIRGASWDDDDRYIDHGHDDPVSSVVLSVVCVVPSVSSNSSSVSSNGGD/DLQVVCCVLQVLVLLVLLCVQLVVCLLQVCLAPPPDLVVNLVSVVVVQVVVCVLVVPWDWAWWAPPPVGATEIDTASDKAAPVSTDPCPCVFAVQQWTHGPPDRIIRGASWDDDPRYIDHGHDDPVSSVVLSVVCVVPSVSSNSSSVSSNGGD/DLQVVCCVLVVLVLLVLLCVQLVVCLLQVCLAPPPDLVSNLVSVVVVQVVVVVLVVPWDKAWWFPADDPPDTATEIDTASDKAAPVSTDPCPCVFAVQQWTHGPPDRIIRGASWDDDPRYIHHGHDDPVSSVVLSVVCVVPSVSSNSSSVSSNGGD/DQPLVVCCVLQVLVLLVLLCVQLVVCLLQVCLAPPPDLVVNLVSVVVVQVVVVVLVVPWDKAWWFLADDVPDTAIDIDTASDKAAPVSTDPCCCVFAVQQWTHGPPDRIIRGASWDDDDRDIDHGHDDPVSSVVLSVVCVVPSVSSNSSSVSSNGGD/DPLVVCCVLQVLVLLVLLCVQLVVCLLQVCLAPPPDLVVNLVSVVVVQVVVVVLVVPWDWAWWFPQDDPTATEIDTASDWAAPVSTDPCPCVFAVQQWTHGPPDRIIRGASWDDDPRYIHHRHDDPVSSVVLSVVCVVPSVSSNSSSVSSNGGD/DPLVVCCVLQVLVLLVLLCVQLVVCLLQVCLAPPPDLVVNLVSVVVVQVVVVVLVVPWDWAWWFPAPDVTATEIDTASDKAAPVSTDPCPCVFAVQQWTHGPPDRIIRGASWDDDPRYIDHGHDDPVSSVVLSVVCVVPSVSSNSSSVSSNGGD/DPLVVCCVLQVLVLLVLLCVQLVVCLLQVCLAPPPDLVVNLVSVVVVQVVVCVLVVPWDWAWWPPDVNTDIDTASDWAAPVSTDPCPCVFAVQQWTHGPPDRIIRGASWDDDPHYIDGGHDDPVSSVVLSVVCVVPSVSSNSSSVSSNGGD/DPLVVCCVLQVLVLLVLLCVQLVVCLLQVCLAPPPDLVVNLVSVVVVQVVVCVLVVPWDWAWWFPADDPPDTATEIDTASDWAAPVSTDPCPCVFAVQQWTHGPPDRIIRGASWDDDPRYIDHRHDDPVSSVVLSVVCVVPSVSSNSSSVSSNGGD

InterPro domains:
  IPR048642 Type-I-A Cascade subunit Csa5 [PF21681] (8-161)